Protein AF-C3YFQ4-F1 (afdb_monomer_lite)

Sequence (936 aa):
MATLICNVLCSFRYCKEHKDVQPEALWKLLTYRPKHFRWAGADLFPGVTAAGRPEMVVLEVNSCPSGQKYMPHGTGMDSGYHKLMSETFRDTVSSKCDPFLRNKPLAVVLDKNQLETSGYAAALADITKEPVYVVEAYLNQPKEHNIRWTDGIMEVRDVEDQWHAVRAAFRYVTQKPWTRIPLTTKTVVFNPISCCLAGGRNKLLAAMAYEDFNKQQGGTGLRIRTPRTFLRVTKAQIPTAVQALGGKAVIKVPYSNCGQGVYTVTSQKELDKLMALDLNYEKFIVQALVGHKNWSSSQWHHACTLPDEEGREYVFDTRLMVHATPDGFRPLCIFSRRAHLPLPDTLDGTEDSWEYLGTNLSIKDTIGAWQSDTERLLSVDNEPFEALGLSVENLVDGFVQTVMAATAIDKMCCRLKAKSPRSVRSPAHYTSSSHTTIPVNHSDVMAYVIHPREARPYSFLHPAMGEAKTHPTVTAFLHLDTEQIIHRYCKEHKEVQPEALWKILTYRPKHFRWAGGDLFAGVAATGQREMVVVEVNSVPTGPKYMPHGGTGMDSSYHKLMGETFLDTVSSKCDPSLRNMPLAVLHDKQNTHRQQIEPIAYATALADITKEPVYLVETFVDQPKEHSIRWTDGIMEVRDVEDQWHAVRAALRYVTQKPWTRIPLTTKTVVFNHIASDLSGGRNKLLAAMAYDDFNKQQGGTGLHIRTPRTFLRVTKAQIPTAVQALGGKAVIKVPYSNCGQGVYTVTSQKELDKLMALDLNYEKFIVQALVGHKNWSSSQWHHACTLPDEEGREYVFDTRLMVHSTPDGFRPLCIFSRRAHLPLPDTLDGTEDSWEYLGTNLSIKDTIGAWQSDTERLLSVDNEPFEALGLSVENLVDGFVQTVMATTAIDKMCCRLVRPDNSFDFEEFAVLADDRKILEEIYDLSDTSDETSVVN

pLDDT: mean 85.05, std 16.76, range [22.09, 98.69]

Secondary structure (DSSP, 8-state):
-HHHHHHHHHHHHHHHH-TTS-HHHHHHHHT---SS--EEEEEEEEEEETTS-EEEEEEEEESS---GGGSPPPSSS--HHHHIIIIIIHHHHHHH--GGGTTSPEEEEESS-THHHHHHHHHHHHHHTS-EEEEE--TTSPTTSSEEEETTEEEEE-TTS-EEE-SEEEEE--SSGGGTS-SS-SSEESS-HHHIIIIIS-HHHHHHHHHHHHHHTTTSS-------EEEEEEGGGHHHHHHTTTS-EEEE-TT--TTTTEEEESSHHHHHHHHHS--S-SEEEEEE----TTT--SSEEE--PPP-TT-----EEEEEEEEEETTEEEEEEEEEEE-SSPPPSS--S-S-THHHH----EEE-TTS-EEE-STTEE-SSHHHHHTTT--HHHHHHHHHHHHHHHHHHHHHHHHHHHTS-S--PPPP-------S-----------EEEPTTT--SS--S-TTSSS----HHHHHHHT--HHHHHHHHHHH-TTS-HHHHHHHHT---SS--EEEEEEEEEEETTS-EEEEEEEEESS---GGGSPP-SSGGGSHHHHIIIIIIHHHHHHH--GGGTTSPEEEEE---S-TTTSHHHHHHHHHHHHHH-S-EEEEE--TTSPTTSSEEEETTEEEEE-TTS-EEE-SEEEEE--S-GGGTS-SS-SSEEES-THHIIIIIS-HHHHHHHHHHHHHHTTTSS-------EEEEEEGGGHHHHHHHTTS-EEEE-TT--TTTTEEEESSHHHHHHHHHS--S-SEEEEEE--B-TTT--SSEEE-PPPP-TT-----EEEEEEEEEETTEEEEEEEEEEE-SSPPPSS--SSS-THHHH----EEE-TTS-EEE-GGGEE-SSHHHHHTTT--HHHHHHHHHHHHHHHHHHHHHHHHHB-TTS-B-HHHHHHHH--HHHHHHHHTTT-SS-------

Organism: Branchiostoma floridae (NCBI:txid7739)

Foldseek 3Di:
DVLVVQQVVLLVLQCVLQVLFDSVVSSCLQQDFFPFQFKKKFKWFFWAFPVRDTFTATDAMASQDDDLLLADDDPDPPGLLLCCQPFFVVVLLVVQFDPVQPPFAEEEEAADDCPVSVSNQVSNCVNVVDHYHYFYDHPPDAQPPQWDADPQFIWGQDPVRDTTTHREYAYHYHAPCCVHHPQGHNRHYRNGVLLCVCGNQQVQNLVVLQVVLQVVCPSRSDHQHYFDKDWFQFLVCQCVLCVVLVNWWWKADRRDDLCPRIATTQDPVSNVVSSPDDDPDGGIMIGFAAADPQRGSTSTHGPFFQQDPVGFTATKIKIWMWGQGNRGIDTRDIWMFTAQGGGDPDDPPPDRVCRRHPRRQWDQDPVRDTDGNCVRIQGPPDPSVVRRVDDPSNVSSNRSSRSSSSVSSSVSSVVVVVLDDPDDDDDDDDDDDDDDDDDDDDDQAFWDKDALVNLDLQNLADPVQNPFDFDPQVVVLQPDDQVRLLVLQCVVQVLADSVVLLCLQQDDFPQQFKKKFKWFQWQFPVRDTFTATPAIARQDDDQNQAHDDDDSCLGLLLCCLPFFVVVNLVVQFDPVQPPFAEEEEAQFDDDPNRCSNSVSNQSSNCNVVNGMYIYGYDHLSDDQPSQWHADPQWIWGQHPVRDTTTHREYEYRYHAPVLLHHAQFHNRHYPRRPLLCLCGNQFPQNLVVLQVVLQVVCPSNSDHQHYFDKDWFQFLVCQCVLCVVLVNWWWKADRRDDLCPRIATTQAPVSNVVSSPDDDPWGGIMIGFAQADPQRGSTSTHGPFFQQDPVGFTWTKIKIWMWGQGNRGIGTRGIWMFTAQGGGDPDDPRPDRVCNRHPRRQWDQDPVRDTDGNCVRTQGSGDPSVVRRVDGSSNVSSNRSSNSSSSVSSSVSSVVQQDPVRDGNPVVSCVSRVIVSVVVSNVVPVPDDDPDDDDD

Structure (mmCIF, N/CA/C/O backbone):
data_AF-C3YFQ4-F1
#
_entry.id   AF-C3YFQ4-F1
#
loop_
_atom_site.group_PDB
_atom_site.id
_atom_site.type_symbol
_atom_site.label_atom_id
_atom_site.label_alt_id
_atom_site.label_comp_id
_atom_site.label_asym_id
_atom_site.label_entity_id
_atom_site.label_seq_id
_atom_site.pdbx_PDB_ins_code
_atom_site.Cartn_x
_atom_site.Cartn_y
_atom_site.Cartn_z
_atom_site.occupancy
_atom_site.B_iso_or_equiv
_atom_site.auth_seq_id
_atom_site.auth_comp_id
_atom_site.auth_asym_id
_atom_site.auth_atom_id
_atom_site.pdbx_PDB_model_num
ATOM 1 N N . MET A 1 1 ? 27.982 15.950 31.268 1.00 55.06 1 MET A N 1
ATOM 2 C CA . MET A 1 1 ? 29.393 16.439 31.177 1.00 55.06 1 MET A CA 1
ATOM 3 C C . MET A 1 1 ? 30.326 15.471 30.438 1.00 55.06 1 MET A C 1
ATOM 5 O O . MET A 1 1 ? 30.898 15.883 29.440 1.00 55.06 1 MET A O 1
ATOM 9 N N . ALA A 1 2 ? 30.461 14.198 30.841 1.00 68.62 2 ALA A N 1
ATOM 10 C CA . ALA A 1 2 ? 31.340 13.237 30.145 1.00 68.62 2 ALA A CA 1
ATOM 11 C C . ALA A 1 2 ? 30.955 12.976 28.667 1.00 68.62 2 ALA A C 1
ATOM 13 O O . ALA A 1 2 ? 31.833 12.915 27.809 1.00 68.62 2 ALA A O 1
ATOM 14 N N . THR A 1 3 ? 29.656 12.900 28.346 1.00 75.12 3 THR A N 1
ATOM 15 C CA . THR A 1 3 ? 29.165 12.787 26.956 1.00 75.12 3 THR A CA 1
ATOM 16 C C . THR A 1 3 ? 29.560 13.992 26.104 1.00 75.12 3 THR A C 1
ATOM 18 O O . THR A 1 3 ? 30.043 13.828 24.991 1.00 75.12 3 THR A O 1
ATOM 21 N N . LEU A 1 4 ? 29.409 15.209 26.635 1.00 71.06 4 LEU A N 1
ATOM 22 C CA . LEU A 1 4 ? 29.761 16.440 25.921 1.00 71.06 4 LEU A CA 1
ATOM 23 C C . LEU A 1 4 ? 31.255 16.489 25.585 1.00 71.06 4 LEU A C 1
ATOM 25 O O . LEU A 1 4 ? 31.605 16.802 24.454 1.00 71.06 4 LEU A O 1
ATOM 29 N N . ILE A 1 5 ? 32.127 16.114 26.529 1.00 72.69 5 ILE A N 1
ATOM 30 C CA . ILE A 1 5 ? 33.580 16.043 26.298 1.00 72.69 5 ILE A CA 1
ATOM 31 C C . ILE A 1 5 ? 33.901 15.031 25.189 1.00 72.69 5 ILE A C 1
ATOM 33 O O . ILE A 1 5 ? 34.648 15.346 24.265 1.00 72.69 5 ILE A O 1
ATOM 37 N N . CYS A 1 6 ? 33.296 13.840 25.241 1.00 79.38 6 CYS A N 1
ATOM 38 C CA . CYS A 1 6 ? 33.454 12.823 24.200 1.00 79.38 6 CYS A CA 1
ATOM 39 C C . CYS A 1 6 ? 33.012 13.347 22.823 1.00 79.38 6 CYS A C 1
ATOM 41 O O . CYS A 1 6 ? 33.761 13.225 21.854 1.00 79.38 6 CYS A O 1
ATOM 43 N N . ASN A 1 7 ? 31.850 13.999 22.750 1.00 83.31 7 ASN A N 1
ATOM 44 C CA . ASN A 1 7 ? 31.308 14.541 21.506 1.00 83.31 7 ASN A CA 1
ATOM 45 C C . ASN A 1 7 ? 32.166 15.674 20.934 1.00 83.31 7 ASN A C 1
ATOM 47 O O . ASN A 1 7 ? 32.344 15.730 19.721 1.00 83.31 7 ASN A O 1
ATOM 51 N N . VAL A 1 8 ? 32.738 16.542 21.776 1.00 78.12 8 VAL A N 1
ATOM 52 C CA . VAL A 1 8 ? 33.665 17.597 21.327 1.00 78.12 8 VAL A CA 1
ATOM 53 C C . VAL A 1 8 ? 34.917 16.979 20.703 1.00 78.12 8 VAL A C 1
ATOM 55 O O . VAL A 1 8 ? 35.300 17.356 19.597 1.00 78.12 8 VAL A O 1
ATOM 58 N N . LEU A 1 9 ? 35.524 15.993 21.371 1.00 81.31 9 LEU A N 1
ATOM 59 C CA . LEU A 1 9 ? 36.733 15.326 20.879 1.00 81.31 9 LEU A CA 1
ATOM 60 C C . LEU A 1 9 ? 36.479 14.543 19.583 1.00 81.31 9 LEU A C 1
ATOM 62 O O . LEU A 1 9 ? 37.278 14.633 18.650 1.00 81.31 9 LEU A O 1
ATOM 66 N N . CYS A 1 10 ? 35.365 13.809 19.505 1.00 85.88 10 CYS A N 1
ATOM 67 C CA . CYS A 1 10 ? 34.982 13.079 18.296 1.00 85.88 10 CYS A CA 1
ATOM 68 C C . CYS A 1 10 ? 34.677 14.039 17.143 1.00 85.88 10 CYS A C 1
ATOM 70 O O . CYS A 1 10 ? 35.135 13.803 16.031 1.00 85.88 10 CYS A O 1
ATOM 72 N N . SER A 1 11 ? 33.965 15.139 17.411 1.00 85.75 11 SER A N 1
ATOM 73 C CA . SER A 1 11 ? 33.654 16.161 16.407 1.00 85.75 11 SER A CA 1
ATOM 74 C C . SER A 1 11 ? 34.925 16.771 15.813 1.00 85.75 11 SER A C 1
ATOM 76 O O . SER A 1 11 ? 35.096 16.790 14.597 1.00 85.75 11 SER A O 1
ATOM 78 N N . PHE A 1 12 ? 35.870 17.179 16.668 1.00 86.75 12 PHE A N 1
ATOM 79 C CA . PHE A 1 12 ? 37.145 17.742 16.224 1.00 86.75 12 PHE A CA 1
ATOM 80 C C . PHE A 1 12 ? 37.942 16.762 15.353 1.00 86.75 12 PHE A C 1
ATOM 82 O O . PHE A 1 12 ? 38.412 17.130 14.277 1.00 86.75 12 PHE A O 1
ATOM 89 N N . ARG A 1 13 ? 38.076 15.505 15.796 1.00 92.12 13 ARG A N 1
ATOM 90 C CA . ARG A 1 13 ? 38.808 14.470 15.049 1.00 92.12 13 ARG A CA 1
ATOM 91 C C . ARG A 1 13 ? 38.134 14.137 13.719 1.00 92.12 13 ARG A C 1
ATOM 93 O O . ARG A 1 13 ? 38.818 14.064 12.708 1.00 92.12 13 ARG A O 1
ATOM 100 N N . TYR A 1 14 ? 36.811 13.998 13.703 1.00 92.94 14 TYR A N 1
ATOM 101 C CA . TYR A 1 14 ? 36.070 13.667 12.489 1.00 92.94 14 TYR A CA 1
ATOM 102 C C . TYR A 1 14 ? 36.146 14.789 11.444 1.00 92.94 14 TYR A C 1
ATOM 104 O O . TYR A 1 14 ? 36.462 14.520 10.290 1.00 92.94 14 TYR A O 1
ATOM 112 N N . CYS A 1 15 ? 35.941 16.053 11.834 1.00 90.56 15 CYS A N 1
ATOM 113 C CA . CYS A 1 15 ? 36.032 17.190 10.906 1.00 90.56 15 CYS A CA 1
ATOM 114 C C . CYS A 1 15 ? 37.455 17.426 10.374 1.00 90.56 15 CYS A C 1
ATOM 116 O O . CYS A 1 15 ? 37.624 17.991 9.295 1.00 90.56 15 CYS A O 1
ATOM 118 N N . LYS A 1 16 ? 38.489 16.999 11.111 1.00 90.19 16 LYS A N 1
ATOM 119 C CA . LYS A 1 16 ? 39.876 17.055 10.633 1.00 90.19 16 LYS A CA 1
ATOM 120 C C . LYS A 1 16 ? 40.095 16.128 9.430 1.00 90.19 16 LYS A C 1
ATOM 122 O O . LYS A 1 16 ? 40.735 16.541 8.463 1.00 90.19 16 LYS A O 1
ATOM 127 N N . GLU A 1 17 ? 39.550 14.914 9.492 1.00 88.62 17 GLU A N 1
ATOM 128 C CA . GLU A 1 17 ? 39.679 13.900 8.435 1.00 88.62 17 GLU A CA 1
ATOM 129 C C . GLU A 1 17 ? 38.640 14.083 7.308 1.00 88.62 17 GLU A C 1
ATOM 131 O O . GLU A 1 17 ? 38.911 13.777 6.147 1.00 88.62 17 GLU A O 1
ATOM 136 N N . HIS A 1 18 ? 37.478 14.669 7.616 1.00 90.12 18 HIS A N 1
ATOM 137 C CA . HIS A 1 18 ? 36.382 14.926 6.676 1.00 90.12 18 HIS A CA 1
ATOM 138 C C . HIS A 1 18 ? 36.119 16.429 6.521 1.00 90.12 18 HIS A C 1
ATOM 140 O O . HIS A 1 18 ? 35.185 16.986 7.098 1.00 90.12 18 HIS A O 1
ATOM 146 N N . LYS A 1 19 ? 36.968 17.097 5.731 1.00 88.56 19 LYS A N 1
ATOM 147 C CA . LYS A 1 19 ? 36.964 18.564 5.557 1.00 88.56 19 LYS A CA 1
ATOM 148 C C . LYS A 1 19 ? 35.690 19.129 4.916 1.00 88.56 19 LYS A C 1
ATOM 150 O O . LYS A 1 19 ? 35.450 20.327 5.000 1.00 88.56 19 LYS A O 1
ATOM 155 N N . ASP A 1 20 ? 34.913 18.289 4.245 1.00 90.50 20 ASP A N 1
ATOM 156 C CA . ASP A 1 20 ? 33.635 18.625 3.616 1.00 90.50 20 ASP A CA 1
ATOM 157 C C . ASP A 1 20 ? 32.453 18.620 4.601 1.00 90.50 20 ASP A C 1
ATOM 159 O O . ASP A 1 20 ? 31.363 19.083 4.262 1.00 90.50 20 ASP A O 1
ATOM 163 N N . VAL A 1 21 ? 32.655 18.121 5.824 1.00 94.31 21 VAL A N 1
ATOM 164 C CA . VAL A 1 21 ? 31.609 18.014 6.843 1.00 94.31 21 VAL A CA 1
ATOM 165 C C . VAL A 1 21 ? 31.454 19.324 7.605 1.00 94.31 21 VAL A C 1
ATOM 167 O O . VAL A 1 21 ? 32.412 19.877 8.140 1.00 94.31 21 VAL A O 1
ATOM 170 N N . GLN A 1 22 ? 30.211 19.789 7.723 1.00 92.06 22 GLN A N 1
ATOM 171 C CA . GLN A 1 22 ? 29.868 20.966 8.518 1.00 92.06 22 GLN A CA 1
ATOM 172 C C . GLN A 1 22 ? 29.902 20.640 10.025 1.00 92.06 22 GLN A C 1
ATOM 174 O O . GLN A 1 22 ? 29.115 19.794 10.479 1.00 92.06 22 GLN A O 1
ATOM 179 N N . PRO A 1 23 ? 30.749 21.313 10.832 1.00 88.06 23 PRO A N 1
ATOM 180 C CA . PRO A 1 23 ? 30.872 21.040 12.266 1.00 88.06 23 PRO A CA 1
ATOM 181 C C . PRO A 1 23 ? 29.555 21.176 13.039 1.00 88.06 23 PRO A C 1
ATOM 183 O O . PRO A 1 23 ? 29.277 20.386 13.941 1.00 88.06 23 PRO A O 1
ATOM 186 N N . GLU A 1 24 ? 28.707 22.137 12.672 1.00 89.25 24 GLU A N 1
ATOM 187 C CA . GLU A 1 24 ? 27.413 22.377 13.314 1.00 89.25 24 GLU A CA 1
ATOM 188 C C . GLU A 1 24 ? 26.435 21.224 13.061 1.00 89.25 24 GLU A C 1
ATOM 190 O O . GLU A 1 24 ? 25.708 20.802 13.966 1.00 89.25 24 GLU A O 1
ATOM 195 N N . ALA A 1 25 ? 26.430 20.683 11.838 1.00 92.69 25 ALA A N 1
ATOM 196 C CA . ALA A 1 25 ? 25.600 19.539 11.478 1.00 92.69 25 ALA A CA 1
ATOM 197 C C . ALA A 1 25 ? 26.043 18.283 12.243 1.00 92.69 25 ALA A C 1
ATOM 199 O O . ALA A 1 25 ? 25.200 17.569 12.798 1.00 92.69 25 ALA A O 1
ATOM 200 N N . LEU A 1 26 ? 27.357 18.053 12.342 1.00 93.81 26 LEU A N 1
ATOM 201 C CA . LEU A 1 26 ? 27.924 16.955 13.124 1.00 93.81 26 LEU A CA 1
ATOM 202 C C . LEU A 1 26 ? 27.612 17.102 14.617 1.00 93.81 26 LEU A C 1
ATOM 204 O O . LEU A 1 26 ? 27.188 16.144 15.261 1.00 93.81 26 LEU A O 1
ATOM 208 N N . TRP A 1 27 ? 27.744 18.305 15.173 1.00 91.69 27 TRP A N 1
ATOM 209 C CA . TRP A 1 27 ? 27.401 18.562 16.569 1.00 91.69 27 TRP A CA 1
ATOM 210 C C . TRP A 1 27 ? 25.923 18.279 16.858 1.00 91.69 27 TRP A C 1
ATOM 212 O O . TRP A 1 27 ? 25.592 17.595 17.832 1.00 91.69 27 TRP A O 1
ATOM 222 N N . LYS A 1 28 ? 25.021 18.739 15.982 1.00 93.25 28 LYS A N 1
ATOM 223 C CA . LYS A 1 28 ? 23.578 18.468 16.078 1.00 93.25 28 LYS A CA 1
ATOM 224 C C . LYS A 1 28 ? 23.263 16.974 16.003 1.00 93.25 28 LYS A C 1
ATOM 226 O O . LYS A 1 28 ? 22.350 16.505 16.679 1.00 93.25 28 LYS A O 1
ATOM 231 N N . LEU A 1 29 ? 24.008 16.230 15.188 1.00 96.44 29 LEU A N 1
ATOM 232 C CA . LEU A 1 29 ? 23.894 14.781 15.090 1.00 96.44 29 LEU A CA 1
ATOM 233 C C . LEU A 1 29 ? 24.344 14.091 16.388 1.00 96.44 29 LEU A C 1
ATOM 235 O O . LEU A 1 29 ? 23.594 13.289 16.940 1.00 96.44 29 LEU A O 1
ATOM 239 N N . LEU A 1 30 ? 25.538 14.406 16.898 1.00 93.00 30 LEU A N 1
ATOM 240 C CA . LEU A 1 30 ? 26.095 13.775 18.104 1.00 93.00 30 LEU A CA 1
ATOM 241 C C . LEU A 1 30 ? 25.262 14.069 19.362 1.00 93.00 30 LEU A C 1
ATOM 243 O O . LEU A 1 30 ? 25.153 13.232 20.260 1.00 93.00 30 LEU A O 1
ATOM 247 N N . THR A 1 31 ? 24.626 15.239 19.403 1.00 93.44 31 THR A N 1
ATOM 248 C CA . THR A 1 31 ? 23.727 15.665 20.488 1.00 93.44 31 THR A CA 1
ATOM 249 C C . THR A 1 31 ? 22.260 15.274 20.263 1.00 93.44 31 THR A C 1
ATOM 251 O O . THR A 1 31 ? 21.403 15.600 21.089 1.00 93.44 31 THR A O 1
ATOM 254 N N . TYR A 1 32 ? 21.944 14.548 19.181 1.00 95.62 32 TYR A N 1
ATOM 255 C CA . TYR A 1 32 ? 20.586 14.079 18.908 1.00 95.62 32 TYR A CA 1
ATOM 256 C C . TYR A 1 32 ? 20.074 13.185 20.043 1.00 95.62 32 TYR A C 1
ATOM 258 O O . TYR A 1 32 ? 20.749 12.261 20.500 1.00 95.62 32 TYR A O 1
ATOM 266 N N . ARG A 1 33 ? 18.838 13.448 20.483 1.00 93.31 33 ARG A N 1
ATOM 267 C CA . ARG A 1 33 ? 18.158 12.697 21.544 1.00 93.31 33 ARG A CA 1
ATOM 268 C C . ARG A 1 33 ? 17.078 11.806 20.927 1.00 93.31 33 ARG A C 1
ATOM 270 O O . ARG A 1 33 ? 15.963 12.288 20.702 1.00 93.31 33 ARG A O 1
ATOM 277 N N . PRO A 1 34 ? 17.372 10.527 20.637 1.00 94.12 34 PRO A N 1
ATOM 278 C CA . PRO A 1 34 ? 16.401 9.636 20.019 1.00 94.12 34 PRO A CA 1
ATOM 279 C C . PRO A 1 34 ? 15.167 9.430 20.894 1.00 94.12 34 PRO A C 1
ATOM 281 O O . PRO A 1 34 ? 15.262 9.188 22.102 1.00 94.12 34 PRO A O 1
ATOM 284 N N . LYS A 1 35 ? 13.985 9.473 20.271 1.00 92.19 35 LYS A N 1
ATOM 285 C CA . LYS A 1 35 ? 12.716 9.295 20.989 1.00 92.19 35 LYS A CA 1
ATOM 286 C C . LYS A 1 35 ? 12.449 7.839 21.321 1.00 92.19 35 LYS A C 1
ATOM 288 O O . LYS A 1 35 ? 11.831 7.566 22.348 1.00 92.19 35 LYS A O 1
ATOM 293 N N . HIS A 1 36 ? 12.860 6.894 20.485 1.00 92.44 36 HIS A N 1
ATOM 294 C CA . HIS A 1 36 ? 12.519 5.480 20.639 1.00 92.44 36 HIS A CA 1
ATOM 295 C C . HIS A 1 36 ? 13.729 4.552 20.537 1.00 92.44 36 HIS A C 1
ATOM 297 O O . HIS A 1 36 ? 13.772 3.571 21.278 1.00 92.44 36 HIS A O 1
ATOM 303 N N . PHE A 1 37 ? 14.688 4.838 19.657 1.00 95.94 37 PHE A N 1
ATOM 304 C CA . PHE A 1 37 ? 15.826 3.966 19.379 1.00 95.94 37 PHE A CA 1
ATOM 305 C C . PHE A 1 37 ? 17.092 4.447 20.097 1.00 95.94 37 PHE A C 1
ATOM 307 O O . PHE A 1 37 ? 17.906 5.180 19.544 1.00 95.94 37 PHE A O 1
ATOM 314 N N . ARG A 1 38 ? 17.213 4.088 21.380 1.00 95.31 38 ARG A N 1
ATOM 315 C CA . ARG A 1 38 ? 18.186 4.686 22.316 1.00 95.31 38 ARG A CA 1
ATOM 316 C C . ARG A 1 38 ? 19.437 3.849 22.561 1.00 95.31 38 ARG A C 1
ATOM 318 O O . ARG A 1 38 ? 20.343 4.308 23.246 1.00 95.31 38 ARG A O 1
ATOM 325 N N . TRP A 1 39 ? 19.473 2.637 22.029 1.00 96.25 39 TRP A N 1
ATOM 326 C CA . TRP A 1 39 ? 20.617 1.737 22.089 1.00 96.25 39 TRP A CA 1
ATOM 327 C C . TRP A 1 39 ? 20.718 1.006 20.758 1.00 96.25 39 TRP A C 1
ATOM 329 O O . TRP A 1 39 ? 19.730 0.439 20.294 1.00 96.25 39 TRP A O 1
ATOM 339 N N . ALA A 1 40 ? 21.875 1.059 20.120 1.00 96.31 40 ALA A N 1
ATOM 340 C CA . ALA A 1 40 ? 22.070 0.500 18.792 1.00 96.31 40 ALA A CA 1
ATOM 341 C C . ALA A 1 40 ? 23.466 -0.101 18.692 1.00 96.31 40 ALA A C 1
ATOM 343 O O . ALA A 1 40 ? 24.396 0.418 19.303 1.00 96.31 40 ALA A O 1
ATOM 344 N N . GLY A 1 41 ? 23.611 -1.173 17.918 1.00 95.31 41 GLY A N 1
ATOM 345 C CA . GLY A 1 41 ? 24.916 -1.682 17.505 1.00 95.31 41 GLY A CA 1
ATOM 346 C C . GLY A 1 41 ? 24.979 -1.772 15.994 1.00 95.31 41 GLY A C 1
ATOM 347 O O . GLY A 1 41 ? 24.102 -2.405 15.410 1.00 95.31 41 GLY A O 1
ATOM 348 N N . ALA A 1 42 ? 25.964 -1.135 15.373 1.00 96.44 42 ALA A N 1
ATOM 349 C CA . ALA A 1 42 ? 26.220 -1.271 13.945 1.00 96.44 42 ALA A CA 1
ATOM 350 C C . ALA A 1 42 ? 27.335 -2.287 13.714 1.00 96.44 42 ALA A C 1
ATOM 352 O O . ALA A 1 42 ? 28.333 -2.264 14.428 1.00 96.44 42 ALA A O 1
ATOM 353 N N . ASP A 1 43 ? 27.156 -3.146 12.716 1.00 95.38 43 ASP A N 1
ATOM 354 C CA . ASP A 1 43 ? 28.241 -3.935 12.139 1.00 95.38 43 ASP A CA 1
ATOM 355 C C . ASP A 1 43 ? 28.871 -3.122 11.011 1.00 95.38 43 ASP A C 1
ATOM 357 O O . ASP A 1 43 ? 28.167 -2.664 10.099 1.00 95.38 43 ASP A O 1
ATOM 361 N N . LEU A 1 44 ? 30.181 -2.907 11.104 1.00 97.38 44 LEU A N 1
ATOM 362 C CA . LEU A 1 44 ? 30.937 -2.035 10.217 1.00 97.38 44 LEU A CA 1
ATOM 363 C C . LEU A 1 44 ? 32.069 -2.812 9.550 1.00 97.38 44 LEU A C 1
ATOM 365 O O . LEU A 1 44 ? 32.783 -3.549 10.226 1.00 97.38 44 LEU A O 1
ATOM 369 N N . PHE A 1 45 ? 32.282 -2.584 8.258 1.00 97.06 45 PHE A N 1
ATOM 370 C CA . PHE A 1 45 ? 33.526 -2.973 7.595 1.00 97.06 45 PHE A CA 1
ATOM 371 C C . PHE A 1 45 ? 34.489 -1.789 7.499 1.00 97.06 45 PHE A C 1
ATOM 373 O O . PHE A 1 45 ? 34.044 -0.693 7.141 1.00 97.06 45 PHE A O 1
ATOM 380 N N . PRO A 1 46 ? 35.794 -1.999 7.744 1.00 96.56 46 PRO A N 1
ATOM 381 C CA . PRO A 1 46 ? 36.823 -1.084 7.277 1.00 96.56 46 PRO A CA 1
ATOM 382 C C . PRO A 1 46 ? 36.982 -1.252 5.762 1.00 96.56 46 PRO A C 1
ATOM 384 O O . PRO A 1 46 ? 37.529 -2.236 5.262 1.00 96.56 46 PRO A O 1
ATOM 387 N N . GLY A 1 47 ? 36.442 -0.297 5.015 1.00 96.50 47 GLY A N 1
ATOM 388 C CA . GLY A 1 47 ? 36.555 -0.236 3.566 1.00 96.50 47 GLY A CA 1
ATOM 389 C C . GLY A 1 47 ? 37.679 0.696 3.134 1.00 96.50 47 GLY A C 1
ATOM 390 O O . GLY A 1 47 ? 37.934 1.716 3.766 1.00 96.50 47 GLY A O 1
ATOM 391 N N . VAL A 1 48 ? 38.307 0.394 2.006 1.00 96.06 48 VAL A N 1
ATOM 392 C CA . VAL A 1 48 ? 39.265 1.273 1.337 1.00 96.06 48 VAL A CA 1
ATOM 393 C C . VAL A 1 48 ? 38.704 1.636 -0.031 1.00 96.06 48 VAL A C 1
ATOM 395 O O . VAL A 1 48 ? 38.318 0.776 -0.827 1.00 96.06 48 VAL A O 1
ATOM 398 N N . THR A 1 49 ? 38.596 2.935 -0.295 1.00 94.31 49 THR A N 1
ATOM 399 C CA . THR A 1 49 ? 38.134 3.452 -1.593 1.00 94.31 49 THR A CA 1
ATOM 400 C C . THR A 1 49 ? 39.185 3.227 -2.685 1.00 94.31 49 THR A C 1
ATOM 402 O O . THR A 1 49 ? 40.360 3.016 -2.395 1.00 94.31 49 THR A O 1
ATOM 405 N N . ALA A 1 50 ? 38.805 3.364 -3.959 1.00 88.06 50 ALA A N 1
ATOM 406 C CA . ALA A 1 50 ? 39.759 3.306 -5.077 1.00 88.06 50 ALA A CA 1
ATOM 407 C C . ALA A 1 50 ? 40.912 4.332 -4.968 1.00 88.06 50 ALA A C 1
ATOM 409 O O . ALA A 1 50 ? 41.991 4.108 -5.504 1.00 88.06 50 ALA A O 1
ATOM 410 N N . ALA A 1 51 ? 40.701 5.438 -4.245 1.00 88.00 51 ALA A N 1
ATOM 411 C CA . ALA A 1 51 ? 41.718 6.454 -3.971 1.00 88.00 51 ALA A CA 1
ATOM 412 C C . ALA A 1 51 ? 42.598 6.137 -2.741 1.00 88.00 51 ALA A C 1
ATOM 414 O O . ALA A 1 51 ? 43.337 7.004 -2.284 1.00 88.00 51 ALA A O 1
ATOM 415 N N . GLY A 1 52 ? 42.477 4.942 -2.152 1.00 90.38 52 GLY A N 1
ATOM 416 C CA . GLY A 1 52 ? 43.246 4.526 -0.975 1.00 90.38 52 GLY A CA 1
ATOM 417 C C . GLY A 1 52 ? 42.769 5.127 0.351 1.00 90.38 52 GLY A C 1
ATOM 418 O O . GLY A 1 52 ? 43.457 5.001 1.357 1.00 90.38 52 GLY A O 1
ATOM 419 N N . ARG A 1 53 ? 41.605 5.795 0.385 1.00 90.00 53 ARG A N 1
ATOM 420 C CA . ARG A 1 53 ? 41.072 6.380 1.629 1.00 90.00 53 ARG A CA 1
ATOM 421 C C . ARG A 1 53 ? 40.330 5.328 2.462 1.00 90.00 53 ARG A C 1
ATOM 423 O O . ARG A 1 53 ? 39.423 4.710 1.890 1.00 90.00 53 ARG A O 1
ATOM 430 N N . PRO A 1 54 ? 40.658 5.163 3.758 1.00 92.12 54 PRO A N 1
ATOM 431 C CA . PRO A 1 54 ? 39.934 4.278 4.661 1.00 92.12 54 PRO A CA 1
ATOM 432 C C . PRO A 1 54 ? 38.609 4.912 5.102 1.00 92.12 54 PRO A C 1
ATOM 434 O O . PRO A 1 54 ? 38.556 6.092 5.442 1.00 92.12 54 PRO A O 1
ATOM 437 N N . GLU A 1 55 ? 37.538 4.126 5.107 1.00 95.19 55 GLU A N 1
ATOM 438 C CA . GLU A 1 55 ? 36.200 4.536 5.531 1.00 95.19 55 GLU A CA 1
ATOM 439 C C . GLU A 1 55 ? 35.486 3.382 6.240 1.00 95.19 55 GLU A C 1
ATOM 441 O O . GLU A 1 55 ? 35.497 2.244 5.773 1.00 95.19 55 GLU A O 1
ATOM 446 N N . MET A 1 56 ? 34.789 3.680 7.333 1.00 97.38 56 MET A N 1
ATOM 447 C CA . MET A 1 56 ? 33.905 2.719 7.982 1.00 97.38 56 MET A CA 1
ATOM 448 C C . MET A 1 56 ? 32.571 2.656 7.234 1.00 97.38 56 MET A C 1
ATOM 450 O O . MET A 1 56 ? 31.912 3.675 6.997 1.00 97.38 56 MET A O 1
ATOM 454 N N . VAL A 1 57 ? 32.167 1.443 6.860 1.00 97.62 57 VAL A N 1
ATOM 455 C CA . VAL A 1 57 ? 30.994 1.167 6.023 1.00 97.62 57 VAL A CA 1
ATOM 456 C C . VAL A 1 57 ? 29.962 0.376 6.821 1.00 97.62 57 VAL A C 1
ATOM 458 O O . VAL A 1 57 ? 30.259 -0.698 7.334 1.00 97.62 57 VAL A O 1
ATOM 461 N N . VAL A 1 58 ? 28.727 0.875 6.897 1.00 97.62 58 VAL A N 1
ATOM 462 C CA . VAL A 1 58 ? 27.624 0.239 7.633 1.00 97.62 58 VAL A CA 1
ATOM 463 C C . VAL A 1 58 ? 27.074 -0.957 6.855 1.00 97.62 58 VAL A C 1
ATOM 465 O O . VAL A 1 58 ? 26.636 -0.824 5.710 1.00 97.62 58 VAL A O 1
ATOM 468 N N . LEU A 1 59 ? 27.036 -2.126 7.499 1.00 93.00 59 LEU A N 1
ATOM 469 C CA . LEU A 1 59 ? 26.466 -3.352 6.930 1.00 93.00 59 LEU A CA 1
ATOM 470 C C . LEU A 1 59 ? 25.052 -3.639 7.427 1.00 93.00 59 LEU A C 1
ATOM 472 O O . LEU A 1 59 ? 24.183 -4.034 6.642 1.00 93.00 59 LEU A O 1
ATOM 476 N N . GLU A 1 60 ? 24.840 -3.483 8.732 1.00 91.31 60 GLU A N 1
ATOM 477 C CA . GLU A 1 60 ? 23.542 -3.580 9.393 1.00 91.31 60 GLU A CA 1
ATOM 478 C C . GLU A 1 60 ? 23.560 -2.869 10.753 1.00 91.31 60 GLU A C 1
ATOM 480 O O . GLU A 1 60 ? 24.615 -2.641 11.343 1.00 91.31 60 GLU A O 1
ATOM 485 N N . VAL A 1 61 ? 22.370 -2.534 11.260 1.00 93.69 61 VAL A N 1
ATOM 486 C CA . VAL A 1 61 ? 22.179 -1.998 12.612 1.00 93.69 61 VAL A CA 1
ATOM 487 C C . VAL A 1 61 ? 21.201 -2.870 13.381 1.00 93.69 61 VAL A C 1
ATOM 489 O O . VAL A 1 61 ? 20.144 -3.252 12.883 1.00 93.69 61 VAL A O 1
ATOM 492 N N . ASN A 1 62 ? 21.550 -3.139 14.632 1.00 92.69 62 ASN A N 1
ATOM 493 C CA . ASN A 1 62 ? 20.883 -4.072 15.516 1.00 92.69 62 ASN A CA 1
ATOM 494 C C . ASN A 1 62 ? 20.234 -3.347 16.699 1.00 92.69 62 ASN A C 1
ATOM 496 O O . ASN A 1 62 ? 20.877 -2.566 17.400 1.00 92.69 62 ASN A O 1
ATOM 500 N N . SER A 1 63 ? 18.954 -3.644 16.952 1.00 91.81 63 SER A N 1
ATOM 501 C CA . SER A 1 63 ? 18.179 -3.008 18.025 1.00 91.81 63 SER A CA 1
ATOM 502 C C . SER A 1 63 ? 18.281 -3.661 19.400 1.00 91.81 63 SER A C 1
ATOM 504 O O . SER A 1 63 ? 17.753 -3.123 20.371 1.00 91.81 63 SER A O 1
ATOM 506 N N . CYS A 1 64 ? 18.874 -4.849 19.448 1.00 88.94 64 CYS A N 1
ATOM 507 C CA . CYS A 1 64 ? 19.266 -5.565 20.660 1.00 88.94 64 CYS A CA 1
ATOM 508 C C . CYS A 1 64 ? 20.648 -6.166 20.358 1.00 88.94 64 CYS A C 1
ATOM 510 O O . CYS A 1 64 ? 20.723 -7.360 20.047 1.00 88.94 64 CYS A O 1
ATOM 512 N N . PRO A 1 65 ? 21.697 -5.331 20.251 1.00 89.50 65 PRO A N 1
ATOM 513 C CA . PRO A 1 65 ? 23.025 -5.818 19.921 1.00 89.50 65 PRO A CA 1
ATOM 514 C C . PRO A 1 65 ? 23.589 -6.642 21.084 1.00 89.50 65 PRO A C 1
ATOM 516 O O . PRO A 1 65 ? 23.350 -6.336 22.249 1.00 89.50 65 PRO A O 1
ATOM 519 N N . SER A 1 66 ? 24.332 -7.690 20.742 1.00 84.25 66 SER A N 1
ATOM 520 C CA . SER A 1 66 ? 25.095 -8.503 21.689 1.00 84.25 66 SER A CA 1
ATOM 521 C C . SER A 1 66 ? 26.565 -8.126 21.648 1.00 84.25 66 SER A C 1
ATOM 523 O O . SER A 1 66 ? 27.079 -7.843 20.560 1.00 84.25 66 SER A O 1
ATOM 525 N N . GLY A 1 67 ? 27.248 -8.252 22.781 1.00 82.44 67 GLY A N 1
ATOM 526 C CA . GLY A 1 67 ? 28.708 -8.233 22.854 1.00 82.44 67 GLY A CA 1
ATOM 527 C C . GLY A 1 67 ? 29.294 -7.516 24.062 1.00 82.44 67 GLY A C 1
ATOM 528 O O . GLY A 1 67 ? 30.509 -7.491 24.208 1.00 82.44 67 GLY A O 1
ATOM 529 N N . GLN A 1 68 ? 28.467 -6.991 24.967 1.00 83.06 68 GLN A N 1
ATOM 530 C CA . GLN A 1 68 ? 28.945 -6.342 26.185 1.00 83.06 68 GLN A CA 1
ATOM 531 C C . GLN A 1 68 ? 29.762 -7.300 27.063 1.00 83.06 68 GLN A C 1
ATOM 533 O O . GLN A 1 68 ? 30.683 -6.866 27.748 1.00 83.06 68 GLN A O 1
ATOM 538 N N . LYS A 1 69 ? 29.460 -8.602 26.992 1.00 80.62 69 LYS A N 1
ATOM 539 C CA . LYS A 1 69 ? 30.214 -9.685 27.643 1.00 80.62 69 LYS A CA 1
ATOM 540 C C . LYS A 1 69 ? 31.646 -9.872 27.125 1.00 80.62 69 LYS A C 1
ATOM 542 O O . LYS A 1 69 ? 32.415 -10.560 27.776 1.00 80.62 69 LYS A O 1
ATOM 547 N N . TYR A 1 70 ? 31.981 -9.297 25.969 1.00 78.75 70 TYR A N 1
ATOM 548 C CA . TYR A 1 70 ? 33.322 -9.354 25.378 1.00 78.75 70 TYR A CA 1
ATOM 549 C C . TYR A 1 70 ? 34.165 -8.116 25.705 1.00 78.75 70 TYR A C 1
ATOM 551 O O . TYR A 1 70 ? 35.339 -8.066 25.354 1.00 78.75 70 TYR A O 1
ATOM 559 N N . MET A 1 71 ? 33.584 -7.112 26.371 1.00 79.81 71 MET A N 1
ATOM 560 C CA . MET A 1 71 ? 34.342 -5.960 26.849 1.00 79.81 71 MET A CA 1
ATOM 561 C C . MET A 1 71 ? 35.057 -6.313 28.154 1.00 79.81 71 MET A C 1
ATOM 563 O O . MET A 1 71 ? 34.388 -6.760 29.090 1.00 79.81 71 MET A O 1
ATOM 567 N N . PRO A 1 72 ? 36.366 -6.034 28.269 1.00 70.69 72 PRO A N 1
ATOM 568 C CA . PRO A 1 72 ? 37.075 -6.122 29.533 1.00 70.69 72 PRO A CA 1
ATOM 569 C C . PRO A 1 72 ? 36.379 -5.275 30.600 1.00 70.69 72 PRO A C 1
ATOM 571 O O . PRO A 1 72 ? 35.974 -4.131 30.357 1.00 70.69 72 PRO A O 1
ATOM 574 N N . HIS A 1 73 ? 36.236 -5.832 31.798 1.00 63.78 73 HIS A N 1
ATOM 575 C CA . HIS A 1 73 ? 35.777 -5.064 32.946 1.00 63.78 73 HIS A CA 1
ATOM 576 C C . HIS A 1 73 ? 36.888 -4.091 33.358 1.00 63.78 73 HIS A C 1
ATOM 578 O O . HIS A 1 73 ? 37.993 -4.511 33.691 1.00 63.78 73 HIS A O 1
ATOM 584 N N . GLY A 1 74 ? 36.604 -2.787 33.348 1.00 54.75 74 GLY A N 1
ATOM 585 C CA . GLY A 1 74 ? 37.456 -1.825 34.046 1.00 54.75 74 GLY A CA 1
ATOM 586 C C . GLY A 1 74 ? 37.449 -2.096 35.555 1.00 54.75 74 GLY A C 1
ATOM 587 O O . GLY A 1 74 ? 36.548 -2.755 36.077 1.00 54.75 74 GLY A O 1
ATOM 588 N N . THR A 1 75 ? 38.428 -1.563 36.284 1.00 36.31 75 THR A N 1
ATOM 589 C CA . THR A 1 75 ? 38.416 -1.585 37.752 1.00 36.31 75 THR A CA 1
ATOM 590 C C . THR A 1 75 ? 37.226 -0.762 38.277 1.00 36.31 75 THR A C 1
ATOM 592 O O . THR A 1 75 ? 37.244 0.463 38.183 1.00 36.31 75 THR A O 1
ATOM 595 N N . GLY A 1 76 ? 36.191 -1.416 38.822 1.00 46.66 76 GLY A N 1
ATOM 596 C CA . GLY A 1 76 ? 35.037 -0.774 39.484 1.00 46.66 76 GLY A CA 1
ATOM 597 C C . GLY A 1 76 ? 33.674 -0.962 38.790 1.00 46.66 76 GLY A C 1
ATOM 598 O O . GLY A 1 76 ? 33.531 -1.748 37.859 1.00 46.66 76 GLY A O 1
ATOM 599 N N . MET A 1 77 ? 32.649 -0.219 39.242 1.00 40.31 77 MET A N 1
ATOM 600 C CA . MET A 1 77 ? 31.251 -0.257 38.745 1.00 40.31 77 MET A CA 1
ATOM 601 C C . MET A 1 77 ? 31.049 0.371 37.344 1.00 40.31 77 MET A C 1
ATOM 603 O O . MET A 1 77 ? 29.929 0.681 36.946 1.00 40.31 77 MET A O 1
ATOM 607 N N . ASP A 1 78 ? 32.118 0.568 36.572 1.00 56.88 78 ASP A N 1
ATOM 608 C CA . ASP A 1 78 ? 32.130 1.390 35.353 1.00 56.88 78 ASP A CA 1
ATOM 609 C C . ASP A 1 78 ? 31.922 0.572 34.056 1.00 56.88 78 ASP A C 1
ATOM 611 O O . ASP A 1 78 ? 32.363 0.944 32.959 1.00 56.88 78 ASP A O 1
ATOM 615 N N . SER A 1 79 ? 31.254 -0.580 34.190 1.00 75.38 79 SER A N 1
ATOM 616 C CA . SER A 1 79 ? 30.968 -1.512 33.096 1.00 75.38 79 SER A CA 1
ATOM 617 C C . SER A 1 79 ? 29.934 -0.943 32.113 1.00 75.38 79 SER A C 1
ATOM 619 O O . SER A 1 79 ? 29.069 -0.144 32.481 1.00 75.38 79 SER A O 1
ATOM 621 N N . GLY A 1 80 ? 29.968 -1.376 30.847 1.00 84.00 80 GLY A N 1
ATOM 622 C CA . GLY A 1 80 ? 28.953 -0.958 29.870 1.00 84.00 80 GLY A CA 1
ATOM 623 C C . GLY A 1 80 ? 27.533 -1.417 30.239 1.00 84.00 80 GLY A C 1
ATOM 624 O O . GLY A 1 80 ? 26.565 -0.746 29.880 1.00 84.00 80 GLY A O 1
ATOM 625 N N . TYR A 1 81 ? 27.392 -2.481 31.044 1.00 88.12 81 TYR A N 1
ATOM 626 C CA . TYR A 1 81 ? 26.113 -2.858 31.656 1.00 88.12 81 TYR A CA 1
ATOM 627 C C . TYR A 1 81 ? 25.575 -1.727 32.546 1.00 88.12 81 TYR A C 1
ATOM 629 O O . TYR A 1 81 ? 24.463 -1.243 32.320 1.00 88.12 81 TYR A O 1
ATOM 637 N N . HIS A 1 82 ? 26.385 -1.249 33.501 1.00 89.44 82 HIS A N 1
ATOM 638 C CA . HIS A 1 82 ? 26.025 -0.145 34.398 1.00 89.44 82 HIS A CA 1
ATOM 639 C C . HIS A 1 82 ? 25.763 1.152 33.640 1.00 89.44 82 HIS A C 1
ATOM 641 O O . HIS A 1 82 ? 24.767 1.819 33.921 1.00 89.44 82 HIS A O 1
ATOM 647 N N . LYS A 1 83 ? 26.591 1.501 32.649 1.00 89.56 83 LYS A N 1
ATOM 648 C CA . LYS A 1 83 ? 26.413 2.719 31.835 1.00 89.56 83 LYS A CA 1
ATOM 649 C C . LYS A 1 83 ? 25.087 2.710 31.082 1.00 89.56 83 LYS A C 1
ATOM 651 O O . LYS A 1 83 ? 24.303 3.651 31.202 1.00 89.56 83 LYS A O 1
ATOM 656 N N . LEU A 1 84 ? 24.776 1.623 30.371 1.00 92.94 84 LEU A N 1
ATOM 657 C CA . LEU A 1 84 ? 23.513 1.510 29.638 1.00 92.94 84 LEU A CA 1
ATOM 658 C C . LEU A 1 84 ? 22.302 1.570 30.579 1.00 92.94 84 LEU A C 1
ATOM 660 O O . LEU A 1 84 ? 21.334 2.285 30.297 1.00 92.94 84 LEU A O 1
ATOM 664 N N . MET A 1 85 ? 22.358 0.844 31.701 1.00 93.88 85 MET A N 1
ATOM 665 C CA . MET A 1 85 ? 21.252 0.795 32.657 1.00 93.88 85 MET A CA 1
ATOM 666 C C . MET A 1 85 ? 21.040 2.141 33.370 1.00 93.88 85 MET A C 1
ATOM 668 O O . MET A 1 85 ? 19.907 2.620 33.456 1.00 93.88 85 MET A O 1
ATOM 672 N N . SER A 1 86 ? 22.109 2.788 33.837 1.00 91.00 86 SER A N 1
ATOM 673 C CA . SER A 1 86 ? 22.032 4.009 34.653 1.00 91.00 86 SER A CA 1
ATOM 674 C C . SER A 1 86 ? 21.821 5.284 33.833 1.00 91.00 86 SER A C 1
ATOM 676 O O . SER A 1 86 ? 21.048 6.155 34.245 1.00 91.00 86 SER A O 1
ATOM 678 N N . GLU A 1 87 ? 22.472 5.417 32.678 1.00 91.06 87 GLU A N 1
ATOM 679 C CA . GLU A 1 87 ? 22.453 6.657 31.893 1.00 91.06 87 GLU A CA 1
ATOM 680 C C . GLU A 1 87 ? 21.336 6.672 30.840 1.00 91.06 87 GLU A C 1
ATOM 682 O O . GLU A 1 87 ? 20.872 7.746 30.457 1.00 91.06 87 GLU A O 1
ATOM 687 N N . THR A 1 88 ? 20.871 5.504 30.377 1.00 94.25 88 THR A N 1
ATOM 688 C CA . THR A 1 88 ? 19.910 5.418 29.262 1.00 94.25 88 THR A CA 1
ATOM 689 C C . THR A 1 88 ? 18.615 4.696 29.614 1.00 94.25 88 THR A C 1
ATOM 691 O O . THR A 1 88 ? 17.533 5.234 29.350 1.00 94.25 88 THR A O 1
ATOM 694 N N . PHE A 1 89 ? 18.673 3.485 30.177 1.00 95.00 89 PHE A N 1
ATOM 695 C CA . PHE A 1 89 ? 17.454 2.747 30.524 1.00 95.00 89 PHE A CA 1
ATOM 696 C C . PHE A 1 89 ? 16.685 3.476 31.626 1.00 95.00 89 PHE A C 1
ATOM 698 O O . PHE A 1 89 ? 15.518 3.806 31.422 1.00 95.00 89 PHE A O 1
ATOM 705 N N . ARG A 1 90 ? 17.354 3.836 32.730 1.00 91.94 90 ARG A N 1
ATOM 706 C CA . ARG A 1 90 ? 16.759 4.606 33.832 1.00 91.94 90 ARG A CA 1
ATOM 707 C C . ARG A 1 90 ? 16.118 5.905 33.347 1.00 91.94 90 ARG A C 1
ATOM 709 O O . ARG A 1 90 ? 14.953 6.137 33.639 1.00 91.94 90 ARG A O 1
ATOM 716 N N . ASP A 1 91 ? 16.821 6.693 32.534 1.00 90.62 91 ASP A N 1
ATOM 717 C CA . ASP A 1 91 ? 16.277 7.924 31.940 1.00 90.62 91 ASP A CA 1
ATOM 718 C C . ASP A 1 91 ? 15.029 7.656 31.072 1.00 90.62 91 ASP A C 1
ATOM 720 O O . ASP A 1 91 ? 14.045 8.397 31.100 1.00 90.62 91 ASP A O 1
ATOM 724 N N . THR A 1 92 ? 15.012 6.541 30.337 1.00 92.19 92 THR A N 1
ATOM 725 C CA . THR A 1 92 ? 13.840 6.120 29.553 1.00 92.19 92 THR A CA 1
ATOM 726 C C . THR A 1 92 ? 12.655 5.750 30.439 1.00 92.19 92 THR A C 1
ATOM 728 O O . THR A 1 92 ? 11.527 6.122 30.119 1.00 92.19 92 THR A O 1
ATOM 731 N N . VAL A 1 93 ? 12.891 5.036 31.540 1.00 92.75 93 VAL A N 1
ATOM 732 C CA . VAL A 1 93 ? 11.840 4.686 32.503 1.00 92.75 93 VAL A CA 1
ATOM 733 C C . VAL A 1 93 ? 11.310 5.950 33.174 1.00 92.75 93 VAL A C 1
ATOM 735 O O . VAL A 1 93 ? 10.106 6.186 33.147 1.00 92.75 93 VAL A O 1
ATOM 738 N N . SER A 1 94 ? 12.187 6.815 33.685 1.00 88.12 94 SER A N 1
ATOM 739 C CA . SER A 1 94 ? 11.803 8.066 34.349 1.00 88.12 94 SER A CA 1
ATOM 740 C C . SER A 1 94 ? 10.984 8.998 33.452 1.00 88.12 94 SER A C 1
ATOM 742 O O . SER A 1 94 ? 10.071 9.658 33.939 1.00 88.12 94 SER A O 1
ATOM 744 N N . SER A 1 95 ? 11.268 9.035 32.146 1.00 85.69 95 SER A N 1
ATOM 745 C CA . SER A 1 95 ? 10.575 9.917 31.195 1.00 85.69 95 SER A CA 1
ATOM 746 C C . SER A 1 95 ? 9.281 9.348 30.605 1.00 85.69 95 SER A C 1
ATOM 748 O O . SER A 1 95 ? 8.469 10.118 30.093 1.00 85.69 95 SER A O 1
ATOM 750 N N . LYS A 1 96 ? 9.076 8.022 30.626 1.00 88.75 96 LYS A N 1
ATOM 751 C CA . LYS A 1 96 ? 7.963 7.370 29.902 1.00 88.75 96 LYS A CA 1
ATOM 752 C C . LYS A 1 96 ? 7.086 6.451 30.738 1.00 88.75 96 LYS A C 1
ATOM 754 O O . LYS A 1 96 ? 6.077 5.986 30.214 1.00 88.75 96 LYS A O 1
ATOM 759 N N . CYS A 1 97 ? 7.472 6.135 31.972 1.00 91.81 97 CYS A N 1
ATOM 760 C CA . CYS A 1 97 ? 6.704 5.224 32.811 1.00 91.81 97 CYS A CA 1
ATOM 761 C C . CYS A 1 97 ? 5.301 5.778 33.063 1.00 91.81 97 CYS A C 1
ATOM 763 O O . CYS A 1 97 ? 5.145 6.920 33.501 1.00 91.81 97 CYS A O 1
ATOM 765 N N . ASP A 1 98 ? 4.294 4.939 32.827 1.00 88.38 98 ASP A N 1
ATOM 766 C CA . ASP A 1 98 ? 2.917 5.228 33.205 1.00 88.38 98 ASP A CA 1
ATOM 767 C C . ASP A 1 98 ? 2.844 5.447 34.733 1.00 88.38 98 ASP A C 1
ATOM 769 O O . ASP A 1 98 ? 3.383 4.620 35.484 1.00 88.38 98 ASP A O 1
ATOM 773 N N . PRO A 1 99 ? 2.220 6.538 35.221 1.00 90.00 99 PRO A N 1
ATOM 774 C CA . PRO A 1 99 ? 2.067 6.790 36.651 1.00 90.00 99 PRO A CA 1
ATOM 775 C C . PRO A 1 99 ? 1.441 5.623 37.422 1.00 90.00 99 PRO A C 1
ATOM 777 O O . PRO A 1 99 ? 1.864 5.357 38.546 1.00 90.00 99 PRO A O 1
ATOM 780 N N . PHE A 1 100 ? 0.501 4.888 36.816 1.00 90.19 100 PHE A N 1
ATOM 781 C CA . PHE A 1 100 ? -0.167 3.744 37.444 1.00 90.19 100 PHE A CA 1
ATOM 782 C C . PHE A 1 100 ? 0.781 2.561 37.688 1.00 90.19 100 PHE A C 1
ATOM 784 O O . PHE A 1 100 ? 0.574 1.758 38.597 1.00 90.19 100 PHE A O 1
ATOM 791 N N . LEU A 1 101 ? 1.855 2.459 36.902 1.00 91.88 101 LEU A N 1
ATOM 792 C CA . LEU A 1 101 ? 2.824 1.373 37.003 1.00 91.88 101 LEU A CA 1
ATOM 793 C C . LEU A 1 101 ? 4.039 1.729 37.864 1.00 91.88 101 LEU A C 1
ATOM 795 O O . LEU A 1 101 ? 4.892 0.877 38.063 1.00 91.88 101 LEU A O 1
ATOM 799 N N . ARG A 1 102 ? 4.154 2.950 38.399 1.00 89.69 102 ARG A N 1
ATOM 800 C CA . ARG A 1 102 ? 5.406 3.449 39.004 1.00 89.69 102 ARG A CA 1
ATOM 801 C C . ARG A 1 102 ? 5.997 2.543 40.098 1.00 89.69 102 ARG A C 1
ATOM 803 O O . ARG A 1 102 ? 7.215 2.444 40.183 1.00 89.69 102 ARG A O 1
ATOM 810 N N . ASN A 1 103 ? 5.150 1.854 40.864 1.00 89.31 103 ASN A N 1
ATOM 811 C CA . ASN A 1 103 ? 5.555 0.966 41.965 1.00 89.31 103 ASN A CA 1
ATOM 812 C C . ASN A 1 103 ? 5.634 -0.521 41.566 1.00 89.31 103 ASN A C 1
ATOM 814 O O . ASN A 1 103 ? 5.814 -1.380 42.423 1.00 89.31 103 ASN A O 1
ATOM 818 N N . LYS A 1 104 ? 5.436 -0.851 40.285 1.00 95.06 104 LYS A N 1
ATOM 819 C CA . LYS A 1 104 ? 5.502 -2.226 39.771 1.00 95.06 104 LYS A CA 1
ATOM 820 C C . LYS A 1 104 ? 6.950 -2.618 39.443 1.00 95.06 104 LYS A C 1
ATOM 822 O O . LYS A 1 104 ? 7.711 -1.736 39.057 1.00 95.06 104 LYS A O 1
ATOM 827 N N . PRO A 1 105 ? 7.353 -3.893 39.563 1.00 94.62 105 PRO A N 1
ATOM 828 C CA . PRO A 1 105 ? 8.740 -4.337 39.371 1.00 94.62 105 PRO A CA 1
ATOM 829 C C . PRO A 1 105 ? 9.283 -4.116 37.946 1.00 94.62 105 PRO A C 1
ATOM 831 O O . PRO A 1 105 ? 8.538 -3.821 37.002 1.00 94.62 105 PRO A O 1
ATOM 834 N N . LEU A 1 106 ? 10.603 -4.252 37.799 1.00 96.62 106 LEU A N 1
ATOM 835 C CA . LEU A 1 106 ? 11.316 -4.249 36.519 1.00 96.62 106 LEU A CA 1
ATOM 836 C C . LEU A 1 106 ? 11.574 -5.673 36.021 1.00 96.62 106 LEU A C 1
ATOM 838 O O . LEU A 1 106 ? 11.639 -6.618 36.807 1.00 96.62 106 LEU A O 1
ATOM 842 N N . ALA A 1 107 ? 11.776 -5.812 34.710 1.00 96.75 107 ALA A N 1
ATOM 843 C CA . ALA A 1 107 ? 12.140 -7.087 34.101 1.00 96.75 107 ALA A CA 1
ATOM 844 C C . ALA A 1 107 ? 13.257 -6.965 33.053 1.00 96.75 107 ALA A C 1
ATOM 846 O O . ALA A 1 107 ? 13.380 -5.961 32.348 1.00 96.75 107 ALA A O 1
ATOM 847 N N . VAL A 1 108 ? 14.022 -8.040 32.899 1.00 95.94 108 VAL A N 1
ATOM 848 C CA . VAL A 1 108 ? 14.879 -8.342 31.754 1.00 95.94 108 VAL A CA 1
ATOM 849 C C . VAL A 1 108 ? 14.266 -9.540 31.036 1.00 95.94 108 VAL A C 1
ATOM 851 O O . VAL A 1 108 ? 14.160 -10.617 31.613 1.00 95.94 108 VAL A O 1
ATOM 854 N N . VAL A 1 109 ? 13.852 -9.355 29.782 1.00 94.31 109 VAL A N 1
ATOM 855 C CA . VAL A 1 109 ? 13.195 -10.408 28.986 1.00 94.31 109 VAL A CA 1
ATOM 856 C C . VAL A 1 109 ? 14.137 -10.887 27.892 1.00 94.31 109 VAL A C 1
ATOM 858 O O . VAL A 1 109 ? 14.649 -10.056 27.138 1.00 94.31 109 VAL A O 1
ATOM 861 N N . LEU A 1 110 ? 14.351 -12.197 27.767 1.00 91.00 110 LEU A N 1
ATOM 862 C CA . LEU A 1 110 ? 15.386 -12.778 26.907 1.00 91.00 110 LEU A CA 1
ATOM 863 C C . LEU A 1 110 ? 14.916 -13.990 26.097 1.00 91.00 110 LEU A C 1
ATOM 865 O O . LEU A 1 110 ? 14.003 -14.694 26.499 1.00 91.00 110 LEU A O 1
ATOM 869 N N . ASP A 1 111 ? 15.559 -14.254 24.958 1.00 87.25 111 ASP A N 1
ATOM 870 C CA . ASP A 1 111 ? 15.338 -15.472 24.154 1.00 87.25 111 ASP A CA 1
ATOM 871 C C . ASP A 1 111 ? 16.636 -16.216 23.795 1.00 87.25 111 ASP A C 1
ATOM 873 O O . ASP A 1 111 ? 16.689 -16.957 22.812 1.00 87.25 111 ASP A O 1
ATOM 877 N N . LYS A 1 112 ? 17.697 -16.004 24.582 1.00 77.81 112 LYS A N 1
ATOM 878 C CA . LYS A 1 112 ? 19.038 -16.586 24.399 1.00 77.81 112 LYS A CA 1
ATOM 879 C C . LYS A 1 112 ? 19.659 -16.975 25.745 1.00 77.81 112 LYS A C 1
ATOM 881 O O . LYS A 1 112 ? 19.035 -16.791 26.776 1.00 77.81 112 LYS A O 1
ATOM 886 N N . ASN A 1 113 ? 20.875 -17.527 25.737 1.00 66.00 113 ASN A N 1
ATOM 887 C CA . ASN A 1 113 ? 21.614 -17.870 26.958 1.00 66.00 113 ASN A CA 1
ATOM 888 C C . ASN A 1 113 ? 21.732 -16.660 27.915 1.00 66.00 113 ASN A C 1
ATOM 890 O O . ASN A 1 113 ? 21.992 -15.538 27.473 1.00 66.00 113 ASN A O 1
ATOM 894 N N . GLN A 1 114 ? 21.581 -16.918 29.217 1.00 77.00 114 GLN A N 1
ATOM 895 C CA . GLN A 1 114 ? 21.470 -15.923 30.279 1.00 77.00 114 GLN A CA 1
ATOM 896 C C . GLN A 1 114 ? 22.738 -15.090 30.522 1.00 77.00 114 GLN A C 1
ATOM 898 O O . GLN A 1 114 ? 22.633 -14.038 31.139 1.00 77.00 114 GLN A O 1
ATOM 903 N N . LEU A 1 115 ? 23.914 -15.506 30.034 1.00 77.62 115 LEU A N 1
ATOM 904 C CA . LEU A 1 115 ? 25.210 -14.904 30.392 1.00 77.62 115 LEU A CA 1
ATOM 905 C C . LEU A 1 115 ? 25.269 -13.365 30.274 1.00 77.62 115 LEU A C 1
ATOM 907 O O . LEU A 1 115 ? 25.762 -12.695 31.172 1.00 77.62 115 LEU A O 1
ATOM 911 N N . GLU A 1 116 ? 24.785 -12.788 29.171 1.00 83.69 116 GLU A N 1
ATOM 912 C CA . GLU A 1 116 ? 24.805 -11.326 28.981 1.00 83.69 116 GLU A CA 1
ATOM 913 C C . GLU A 1 116 ? 23.609 -10.643 29.664 1.00 83.69 116 GLU A C 1
ATOM 915 O O . GLU A 1 116 ? 23.708 -9.534 30.188 1.00 83.69 116 GLU A O 1
ATOM 920 N N . THR A 1 117 ? 22.457 -11.311 29.684 1.00 87.00 117 THR A N 1
ATOM 921 C CA . THR A 1 117 ? 21.208 -10.752 30.210 1.00 87.00 117 THR A CA 1
ATOM 922 C C . THR A 1 117 ? 21.178 -10.720 31.732 1.00 87.00 117 THR A C 1
ATOM 924 O O . THR A 1 117 ? 20.614 -9.784 32.296 1.00 87.00 117 THR A O 1
ATOM 927 N N . SER A 1 118 ? 21.830 -11.675 32.399 1.00 84.38 118 SER A N 1
ATOM 928 C CA . SER A 1 118 ? 22.039 -11.656 33.847 1.00 84.38 118 SER A CA 1
ATOM 929 C C . SER A 1 118 ? 22.937 -10.488 34.259 1.00 84.38 118 SER A C 1
ATOM 931 O O . SER A 1 118 ? 22.657 -9.849 35.268 1.00 84.38 118 SER A O 1
ATOM 933 N N . GLY A 1 119 ? 23.932 -10.121 33.442 1.00 87.88 119 GLY A N 1
ATOM 934 C CA . GLY A 1 119 ? 24.750 -8.920 33.644 1.00 87.88 119 GLY A CA 1
ATOM 935 C C . GLY A 1 119 ? 23.926 -7.628 33.616 1.00 87.88 119 GLY A C 1
ATOM 936 O O . GLY A 1 119 ? 24.050 -6.792 34.511 1.00 87.88 119 GLY A O 1
ATOM 937 N N . TYR A 1 120 ? 23.019 -7.481 32.642 1.00 91.19 120 TYR A N 1
ATOM 938 C CA . TYR A 1 120 ? 22.083 -6.348 32.612 1.00 91.19 120 TYR A CA 1
ATOM 939 C C . TYR A 1 120 ? 21.104 -6.361 33.793 1.00 91.19 120 TYR A C 1
ATOM 941 O O . TYR A 1 120 ? 20.841 -5.304 34.363 1.00 91.19 120 TYR A O 1
ATOM 949 N N . ALA A 1 121 ? 20.586 -7.531 34.177 1.00 91.62 121 ALA A N 1
ATOM 950 C CA . ALA A 1 121 ? 19.674 -7.667 35.312 1.00 91.62 121 ALA A CA 1
ATOM 951 C C . ALA A 1 121 ? 20.354 -7.306 36.638 1.00 91.62 121 ALA A C 1
ATOM 953 O O . ALA A 1 121 ? 19.799 -6.535 37.416 1.00 91.62 121 ALA A O 1
ATOM 954 N N . ALA A 1 122 ? 21.576 -7.796 36.858 1.00 90.12 122 ALA A N 1
ATOM 955 C CA . ALA A 1 122 ? 22.378 -7.501 38.038 1.00 90.12 122 ALA A CA 1
ATOM 956 C C . ALA A 1 122 ? 22.730 -6.011 38.121 1.00 90.12 122 ALA A C 1
ATOM 958 O O . ALA A 1 122 ? 22.539 -5.399 39.169 1.00 90.12 122 ALA A O 1
ATOM 959 N N . ALA A 1 123 ? 23.165 -5.401 37.011 1.00 90.69 123 ALA A N 1
ATOM 960 C CA . ALA A 1 123 ? 23.409 -3.961 36.959 1.00 90.69 123 ALA A CA 1
ATOM 961 C C . ALA A 1 123 ? 22.130 -3.167 37.258 1.00 90.69 123 ALA A C 1
ATOM 963 O O . ALA A 1 123 ? 22.159 -2.201 38.018 1.00 90.69 123 ALA A O 1
ATOM 964 N N . LEU A 1 124 ? 20.990 -3.581 36.698 1.00 92.75 124 LEU A N 1
ATOM 965 C CA . LEU A 1 124 ? 19.715 -2.913 36.932 1.00 92.75 124 LEU A CA 1
ATOM 966 C C . LEU A 1 124 ? 19.271 -3.023 38.397 1.00 92.75 124 LEU A C 1
ATOM 968 O O . LEU A 1 124 ? 18.899 -2.003 38.976 1.00 92.75 124 LEU A O 1
ATOM 972 N N . ALA A 1 125 ? 19.363 -4.208 39.004 1.00 92.12 125 ALA A N 1
ATOM 973 C CA . ALA A 1 125 ? 19.049 -4.436 40.415 1.00 92.12 125 ALA A CA 1
ATOM 974 C C . ALA A 1 125 ? 19.975 -3.628 41.336 1.00 92.12 125 ALA A C 1
ATOM 976 O O . ALA A 1 125 ? 19.515 -2.994 42.283 1.00 92.12 125 ALA A O 1
ATOM 977 N N . ASP A 1 126 ? 21.269 -3.564 41.021 1.00 91.38 126 ASP A N 1
ATOM 978 C CA . ASP A 1 126 ? 22.232 -2.762 41.774 1.00 91.38 126 ASP A CA 1
ATOM 979 C C . ASP A 1 126 ? 21.951 -1.252 41.673 1.00 91.38 126 ASP A C 1
ATOM 981 O O . ASP A 1 126 ? 21.999 -0.546 42.678 1.00 91.38 126 ASP A O 1
ATOM 985 N N . ILE A 1 127 ? 21.603 -0.745 40.487 1.00 92.25 127 ILE A N 1
ATOM 986 C CA . ILE A 1 127 ? 21.298 0.681 40.269 1.00 92.25 127 ILE A CA 1
ATOM 987 C C . ILE A 1 127 ? 19.995 1.096 40.955 1.00 92.25 127 ILE A C 1
ATOM 989 O O . ILE A 1 127 ? 19.879 2.225 41.434 1.00 92.25 127 ILE A O 1
ATOM 993 N N . THR A 1 128 ? 18.996 0.217 40.941 1.00 90.31 128 THR A N 1
ATOM 994 C CA . THR A 1 128 ? 17.634 0.531 41.397 1.00 90.31 128 THR A CA 1
ATOM 995 C C . THR A 1 128 ? 17.366 0.098 42.835 1.00 90.31 128 THR A C 1
ATOM 997 O O . THR A 1 128 ? 16.438 0.616 43.448 1.00 90.31 128 THR A O 1
ATOM 1000 N N . LYS A 1 129 ? 18.210 -0.783 43.389 1.00 91.75 129 LYS A N 1
ATOM 1001 C CA . LYS A 1 129 ? 18.082 -1.378 44.728 1.00 91.75 129 LYS A CA 1
ATOM 1002 C C . LYS A 1 129 ? 16.739 -2.089 44.947 1.00 91.75 129 LYS A C 1
ATOM 1004 O O . LYS A 1 129 ? 16.216 -2.110 46.056 1.00 91.75 129 LYS A O 1
ATOM 1009 N N . GLU A 1 130 ? 16.198 -2.695 43.894 1.00 91.94 130 GLU A N 1
ATOM 1010 C CA . GLU A 1 130 ? 14.953 -3.473 43.898 1.00 91.94 130 GLU A CA 1
ATOM 1011 C C . GLU A 1 130 ? 15.132 -4.793 43.125 1.00 91.94 130 GLU A C 1
ATOM 1013 O O . GLU A 1 130 ? 16.057 -4.914 42.313 1.00 91.94 130 GLU A O 1
ATOM 1018 N N . PRO A 1 131 ? 14.266 -5.797 43.356 1.00 87.00 131 PRO A N 1
ATOM 1019 C CA . PRO A 1 131 ? 14.293 -7.032 42.583 1.00 87.00 131 PRO A CA 1
ATOM 1020 C C . PRO A 1 131 ? 13.966 -6.788 41.102 1.00 87.00 131 PRO A C 1
ATOM 1022 O O . PRO A 1 131 ? 13.060 -6.025 40.756 1.00 87.00 131 PRO A O 1
ATOM 1025 N N . VAL A 1 132 ? 14.686 -7.495 40.228 1.00 94.38 132 VAL A N 1
ATOM 1026 C CA . VAL A 1 132 ? 14.488 -7.485 38.773 1.00 94.38 132 VAL A CA 1
ATOM 1027 C C . VAL A 1 132 ? 14.182 -8.903 38.311 1.00 94.38 132 VAL A C 1
ATOM 1029 O O . VAL A 1 132 ? 14.991 -9.808 38.510 1.00 94.38 132 VAL A O 1
ATOM 1032 N N . TYR A 1 133 ? 13.040 -9.094 37.655 1.00 94.62 133 TYR A N 1
ATOM 1033 C CA . TYR A 1 133 ? 12.690 -10.384 37.067 1.00 94.62 133 TYR A CA 1
ATOM 1034 C C . TYR A 1 133 ? 13.552 -10.671 35.841 1.00 94.62 133 TYR A C 1
ATOM 1036 O O . TYR A 1 133 ? 13.679 -9.825 34.957 1.00 94.62 133 TYR A O 1
ATOM 1044 N N . VAL A 1 134 ? 14.103 -11.877 35.750 1.00 93.06 134 VAL A N 1
ATOM 1045 C CA . VAL A 1 134 ? 14.792 -12.373 34.553 1.00 93.06 134 VAL A CA 1
ATOM 1046 C C . VAL A 1 134 ? 13.894 -13.423 33.921 1.00 93.06 134 VAL A C 1
ATOM 1048 O O . VAL A 1 134 ? 13.608 -14.438 34.543 1.00 93.06 134 VAL A O 1
ATOM 1051 N N . VAL A 1 135 ? 13.395 -13.142 32.718 1.00 92.19 135 VAL A N 1
ATOM 1052 C CA . VAL A 1 135 ? 12.262 -13.875 32.143 1.00 92.19 135 VAL A CA 1
ATOM 1053 C C . VAL A 1 135 ? 12.599 -14.385 30.752 1.00 92.19 135 VAL A C 1
ATOM 1055 O O . VAL A 1 135 ? 12.962 -13.619 29.856 1.00 92.19 135 VAL A O 1
ATOM 1058 N N . GLU A 1 136 ? 12.438 -15.686 30.562 1.00 90.81 136 GLU A N 1
ATOM 1059 C CA . GLU A 1 136 ? 12.663 -16.363 29.289 1.00 90.81 136 GLU A CA 1
ATOM 1060 C C . GLU A 1 136 ? 11.422 -16.281 28.395 1.00 90.81 136 GLU A C 1
ATOM 1062 O O . GLU A 1 136 ? 10.314 -16.581 28.829 1.00 90.81 136 GLU A O 1
ATOM 1067 N N . ALA A 1 137 ? 11.614 -15.879 27.140 1.00 88.25 137 ALA A N 1
ATOM 1068 C CA . ALA A 1 137 ? 10.585 -15.680 26.121 1.00 88.25 137 ALA A CA 1
ATOM 1069 C C . ALA A 1 137 ? 11.040 -16.258 24.765 1.00 88.25 137 ALA A C 1
ATOM 1071 O O . ALA A 1 137 ? 11.129 -15.550 23.744 1.00 88.25 137 ALA A O 1
ATOM 1072 N N . TYR A 1 138 ? 11.369 -17.553 24.772 1.00 85.25 138 TYR A N 1
ATOM 1073 C CA . TYR A 1 138 ? 11.845 -18.288 23.600 1.00 85.25 138 TYR A CA 1
ATOM 1074 C C . TYR A 1 138 ? 10.752 -18.433 22.534 1.00 85.25 138 TYR A C 1
ATOM 1076 O O . TYR A 1 138 ? 9.558 -18.439 22.818 1.00 85.25 138 TYR A O 1
ATOM 1084 N N . LEU A 1 139 ? 11.161 -18.540 21.266 1.00 79.12 139 LEU A N 1
ATOM 1085 C CA . LEU A 1 139 ? 10.231 -18.592 20.131 1.00 79.12 139 LEU A CA 1
ATOM 1086 C C . LEU A 1 139 ? 9.386 -19.879 20.091 1.00 79.12 139 LEU A C 1
ATOM 1088 O O . LEU A 1 139 ? 8.285 -19.857 19.554 1.00 79.12 139 LEU A O 1
ATOM 1092 N N . ASN A 1 140 ? 9.914 -20.984 20.618 1.00 78.25 140 ASN A N 1
ATOM 1093 C CA . ASN A 1 140 ? 9.270 -22.300 20.652 1.00 78.25 140 ASN A CA 1
ATOM 1094 C C . ASN A 1 140 ? 8.387 -22.518 21.889 1.00 78.25 140 ASN A C 1
ATOM 1096 O O . ASN A 1 140 ? 7.748 -23.561 21.995 1.00 78.25 140 ASN A O 1
ATOM 1100 N N . GLN A 1 141 ? 8.365 -21.571 22.828 1.00 76.25 141 GLN A N 1
ATOM 1101 C CA . GLN A 1 141 ? 7.483 -21.659 23.983 1.00 76.25 141 GLN A CA 1
ATOM 1102 C C . GLN A 1 141 ? 6.039 -21.356 23.573 1.00 76.25 141 GLN A C 1
ATOM 1104 O O . GLN A 1 141 ? 5.815 -20.544 22.665 1.00 76.25 141 GLN A O 1
ATOM 1109 N N . PRO A 1 142 ? 5.052 -21.966 24.255 1.00 75.69 142 PRO A N 1
ATOM 1110 C CA . PRO A 1 142 ? 3.670 -21.569 24.115 1.00 75.69 142 PRO A CA 1
ATOM 1111 C C . PRO A 1 142 ? 3.516 -20.063 24.286 1.00 75.69 142 PRO A C 1
ATOM 1113 O O . PRO A 1 142 ? 4.177 -19.393 25.084 1.00 75.69 142 PRO A O 1
ATOM 1116 N N . LYS A 1 143 ? 2.604 -19.544 23.488 1.00 66.38 143 LYS A N 1
ATOM 1117 C CA . LYS A 1 143 ? 2.103 -18.189 23.582 1.00 66.38 143 LYS A CA 1
ATOM 1118 C C . LYS A 1 143 ? 1.555 -18.012 25.034 1.00 66.38 143 LYS A C 1
ATOM 1120 O O . LYS A 1 143 ? 0.885 -18.905 25.541 1.00 66.38 143 LYS A O 1
ATOM 1125 N N . GLU A 1 144 ? 1.961 -16.943 25.730 1.00 77.88 144 GLU A N 1
ATOM 1126 C CA . GLU A 1 144 ? 1.694 -16.676 27.164 1.00 77.88 144 GLU A CA 1
ATOM 1127 C C . GLU A 1 144 ? 2.340 -17.607 28.207 1.00 77.88 144 GLU A C 1
ATOM 1129 O O . GLU A 1 144 ? 1.868 -17.714 29.333 1.00 77.88 144 GLU A O 1
ATOM 1134 N N . HIS A 1 145 ? 3.477 -18.235 27.886 1.00 85.31 145 HIS A N 1
ATOM 1135 C CA . HIS A 1 145 ? 4.175 -19.104 28.843 1.00 85.31 145 HIS A CA 1
ATOM 1136 C C . HIS A 1 145 ? 4.751 -18.359 30.065 1.00 85.31 145 HIS A C 1
ATOM 1138 O O . HIS A 1 145 ? 4.345 -18.617 31.189 1.00 85.31 145 HIS A O 1
ATOM 1144 N N . ASN A 1 146 ? 5.692 -17.429 29.869 1.00 90.19 146 ASN A N 1
ATOM 1145 C CA . ASN A 1 146 ? 6.330 -16.678 30.970 1.00 90.19 146 ASN A CA 1
ATOM 1146 C C . ASN A 1 146 ? 6.054 -15.170 30.924 1.00 90.19 146 ASN A C 1
ATOM 1148 O O . ASN A 1 146 ? 6.374 -14.443 31.864 1.00 90.19 146 ASN A O 1
ATOM 1152 N N . ILE A 1 147 ? 5.480 -14.697 29.817 1.00 93.25 147 ILE A N 1
ATOM 1153 C CA . ILE A 1 147 ? 5.080 -13.306 29.615 1.00 93.25 147 ILE A CA 1
ATOM 1154 C C . ILE A 1 147 ? 3.672 -13.274 29.042 1.00 93.25 147 ILE A C 1
ATOM 1156 O O . ILE A 1 147 ? 3.395 -14.004 28.095 1.00 93.25 147 ILE A O 1
ATOM 1160 N N . ARG A 1 148 ? 2.814 -12.396 29.557 1.00 92.69 148 ARG A N 1
ATOM 1161 C CA . ARG A 1 148 ? 1.491 -12.125 28.981 1.00 92.69 148 ARG A CA 1
ATOM 1162 C C . ARG A 1 148 ? 1.195 -10.640 28.906 1.00 92.69 148 ARG A C 1
ATOM 1164 O O . ARG A 1 148 ? 1.892 -9.831 29.523 1.00 92.69 148 ARG A O 1
ATOM 1171 N N . TRP A 1 149 ? 0.189 -10.279 28.116 1.00 91.81 149 TRP A N 1
ATOM 1172 C CA . TRP A 1 149 ? -0.159 -8.884 27.864 1.00 91.81 149 TRP A CA 1
ATOM 1173 C C . TRP A 1 149 ? -1.627 -8.620 28.154 1.00 91.81 149 TRP A C 1
ATOM 1175 O O . TRP A 1 149 ? -2.495 -8.958 27.359 1.00 91.81 149 TRP A O 1
ATOM 1185 N N . THR A 1 150 ? -1.880 -7.892 29.236 1.00 88.94 150 THR A N 1
ATOM 1186 C CA . THR A 1 150 ? -3.224 -7.465 29.628 1.00 88.94 150 THR A CA 1
ATOM 1187 C C . THR A 1 150 ? -3.304 -5.960 29.430 1.00 88.94 150 THR A C 1
ATOM 1189 O O . THR A 1 150 ? -2.555 -5.201 30.042 1.00 88.94 150 THR A O 1
ATOM 1192 N N . ASP A 1 151 ? -4.167 -5.479 28.534 1.00 85.62 151 ASP A N 1
ATOM 1193 C CA . ASP A 1 151 ? -4.418 -4.041 28.362 1.00 85.62 151 ASP A CA 1
ATOM 1194 C C . ASP A 1 151 ? -3.191 -3.184 27.978 1.00 85.62 151 ASP A C 1
ATOM 1196 O O . ASP A 1 151 ? -3.149 -1.969 28.216 1.00 85.62 151 ASP A O 1
ATOM 1200 N N . GLY A 1 152 ? -2.189 -3.813 27.356 1.00 88.06 152 GLY A N 1
ATOM 1201 C CA . GLY A 1 152 ? -0.895 -3.212 27.023 1.00 88.06 152 GLY A CA 1
ATOM 1202 C C . GLY A 1 152 ? 0.117 -3.209 28.178 1.00 88.06 152 GLY A C 1
ATOM 1203 O O . GLY A 1 152 ? 1.216 -2.680 28.011 1.00 88.06 152 GLY A O 1
ATOM 1204 N N . ILE A 1 153 ? -0.226 -3.778 29.331 1.00 95.12 153 ILE A N 1
ATOM 1205 C CA . ILE A 1 153 ? 0.666 -4.001 30.472 1.00 95.12 153 ILE A CA 1
ATOM 1206 C C . ILE A 1 153 ? 1.264 -5.401 30.328 1.00 95.12 153 ILE A C 1
ATOM 1208 O O . ILE A 1 153 ? 0.539 -6.365 30.094 1.00 95.12 153 ILE A O 1
ATOM 1212 N N . MET A 1 154 ? 2.586 -5.501 30.435 1.00 96.56 154 MET A N 1
ATOM 1213 C CA . MET A 1 154 ? 3.272 -6.787 30.469 1.00 96.56 154 MET A CA 1
ATOM 1214 C C . MET A 1 154 ? 3.173 -7.363 31.876 1.00 96.56 154 MET A C 1
ATOM 1216 O O . MET A 1 154 ? 3.485 -6.669 32.846 1.00 96.56 154 MET A O 1
ATOM 1220 N N . GLU A 1 155 ? 2.798 -8.629 31.970 1.00 96.56 155 GLU A N 1
ATOM 1221 C CA . GLU A 1 155 ? 2.861 -9.409 33.199 1.00 96.56 155 GLU A CA 1
ATOM 1222 C C . GLU A 1 155 ? 3.870 -10.542 33.015 1.00 96.56 155 GLU A C 1
ATOM 1224 O O . GLU A 1 155 ? 3.952 -11.140 31.940 1.00 96.56 155 GLU A O 1
ATOM 1229 N N . VAL A 1 156 ? 4.669 -10.801 34.047 1.00 95.44 156 VAL A N 1
ATOM 1230 C CA . VAL A 1 156 ? 5.689 -11.855 34.060 1.00 95.44 156 VAL A CA 1
ATOM 1231 C C . VAL A 1 156 ? 5.330 -12.901 35.099 1.00 95.44 156 VAL A C 1
ATOM 1233 O O . VAL A 1 156 ? 4.822 -12.551 36.163 1.00 95.44 156 VAL A O 1
ATOM 1236 N N . ARG A 1 157 ? 5.579 -14.169 34.782 1.00 93.12 157 ARG A N 1
ATOM 1237 C CA . ARG A 1 157 ? 5.330 -15.285 35.694 1.00 93.12 157 ARG A CA 1
ATOM 1238 C C . ARG A 1 157 ? 6.581 -15.581 36.514 1.00 93.12 157 ARG A C 1
ATOM 1240 O O . ARG A 1 157 ? 7.667 -15.676 35.941 1.00 93.12 157 ARG A O 1
ATOM 1247 N N . ASP A 1 158 ? 6.437 -15.685 37.829 1.00 89.44 158 ASP A N 1
ATOM 1248 C CA . ASP A 1 158 ? 7.522 -16.099 38.720 1.00 89.44 158 ASP A CA 1
ATOM 1249 C C . ASP A 1 158 ? 7.584 -17.629 38.894 1.00 89.44 158 ASP A C 1
ATOM 1251 O O . ASP A 1 158 ? 6.879 -18.383 38.225 1.00 89.44 158 ASP A O 1
ATOM 1255 N N . VAL A 1 159 ? 8.472 -18.092 39.777 1.00 85.94 159 VAL A N 1
ATOM 1256 C CA . VAL A 1 159 ? 8.676 -19.522 40.062 1.00 85.94 159 VAL A CA 1
ATOM 1257 C C . VAL A 1 159 ? 7.532 -20.163 40.859 1.00 85.94 159 VAL A C 1
ATOM 1259 O O . VAL A 1 159 ? 7.484 -21.385 40.951 1.00 85.94 159 VAL A O 1
ATOM 1262 N N . GLU A 1 160 ? 6.627 -19.362 41.425 1.00 89.69 160 GLU A N 1
ATOM 1263 C CA . GLU A 1 160 ? 5.438 -19.799 42.169 1.00 89.69 160 GLU A CA 1
ATOM 1264 C C . GLU A 1 160 ? 4.164 -19.723 41.302 1.00 89.69 160 GLU A C 1
ATOM 1266 O O . GLU A 1 160 ? 3.051 -19.784 41.823 1.00 89.69 160 GLU A O 1
ATOM 1271 N N . ASP A 1 161 ? 4.319 -19.568 39.979 1.00 87.88 161 ASP A N 1
ATOM 1272 C CA . ASP A 1 161 ? 3.244 -19.365 38.999 1.00 87.88 161 ASP A CA 1
ATOM 1273 C C . ASP A 1 161 ? 2.394 -18.095 39.234 1.00 87.88 161 ASP A C 1
ATOM 1275 O O . ASP A 1 161 ? 1.288 -17.957 38.697 1.00 87.88 161 ASP A O 1
ATOM 1279 N N . GLN A 1 162 ? 2.916 -17.111 39.975 1.00 92.62 162 GLN A N 1
ATOM 1280 C CA . GLN A 1 162 ? 2.244 -15.829 40.182 1.00 92.62 162 GLN A CA 1
ATOM 1281 C C . GLN A 1 162 ? 2.582 -14.831 39.072 1.00 92.62 162 GLN A C 1
ATOM 1283 O O . GLN A 1 162 ? 3.719 -14.724 38.606 1.00 92.62 162 GLN A O 1
ATOM 1288 N N . TRP A 1 163 ? 1.575 -14.060 38.656 1.00 95.56 163 TRP A N 1
ATOM 1289 C CA . TRP A 1 163 ? 1.702 -13.054 37.603 1.00 95.56 163 TRP A CA 1
ATOM 1290 C C . TRP A 1 163 ? 1.950 -11.660 38.177 1.00 95.56 163 TRP A C 1
ATOM 1292 O O . TRP A 1 163 ? 1.135 -11.117 38.924 1.00 95.56 163 TRP A O 1
ATOM 1302 N N . HIS A 1 164 ? 3.048 -11.041 37.749 1.00 95.00 164 HIS A N 1
ATOM 1303 C CA . HIS A 1 164 ? 3.476 -9.717 38.187 1.00 95.00 164 HIS A CA 1
ATOM 1304 C C . HIS A 1 164 ? 3.432 -8.727 37.030 1.00 95.00 164 HIS A C 1
ATOM 1306 O O . HIS A 1 164 ? 4.218 -8.827 36.090 1.00 95.00 164 HIS A O 1
ATOM 1312 N N . ALA A 1 165 ? 2.557 -7.725 37.104 1.00 96.69 165 ALA A N 1
ATOM 1313 C CA . ALA A 1 165 ? 2.614 -6.581 36.196 1.00 96.69 165 ALA A CA 1
ATOM 1314 C C . ALA A 1 165 ? 3.948 -5.841 36.354 1.00 96.69 165 ALA A C 1
ATOM 1316 O O . ALA A 1 165 ? 4.353 -5.563 37.481 1.00 96.69 165 ALA A O 1
ATOM 1317 N N . VAL A 1 166 ? 4.604 -5.471 35.250 1.00 96.12 166 VAL A N 1
ATOM 1318 C CA . VAL A 1 166 ? 5.904 -4.778 35.279 1.00 96.12 166 VAL A CA 1
ATOM 1319 C C . VAL A 1 166 ? 5.837 -3.385 34.661 1.00 96.12 166 VAL A C 1
ATOM 1321 O O . VAL A 1 166 ? 5.156 -3.143 33.658 1.00 96.12 166 VAL A O 1
ATOM 1324 N N . ARG A 1 167 ? 6.577 -2.441 35.252 1.00 96.44 167 ARG A N 1
ATOM 1325 C CA . ARG A 1 167 ? 6.561 -1.030 34.825 1.00 96.44 167 ARG A CA 1
ATOM 1326 C C . ARG A 1 167 ? 7.427 -0.762 33.608 1.00 96.44 167 ARG A C 1
ATOM 1328 O O . ARG A 1 167 ? 7.075 0.041 32.741 1.00 96.44 167 ARG A O 1
ATOM 1335 N N . ALA A 1 168 ? 8.552 -1.462 33.527 1.00 97.06 168 ALA A N 1
ATOM 1336 C CA . ALA A 1 168 ? 9.457 -1.386 32.402 1.00 97.06 168 ALA A CA 1
ATOM 1337 C C . ALA A 1 168 ? 10.233 -2.688 32.231 1.00 97.06 168 ALA A C 1
ATOM 1339 O O . ALA A 1 168 ? 10.518 -3.395 33.197 1.00 97.06 168 ALA A O 1
ATOM 1340 N N . ALA A 1 169 ? 10.597 -2.966 30.985 1.00 96.94 169 ALA A N 1
ATOM 1341 C CA . ALA A 1 169 ? 11.340 -4.147 30.607 1.00 96.94 169 ALA A CA 1
ATOM 1342 C C . ALA A 1 169 ? 12.526 -3.797 29.710 1.00 96.94 169 ALA A C 1
ATOM 1344 O O . ALA A 1 169 ? 12.371 -3.161 28.658 1.00 96.94 169 ALA A O 1
ATOM 1345 N N . PHE A 1 170 ? 13.712 -4.256 30.104 1.00 96.00 170 PHE A N 1
ATOM 1346 C CA . PHE A 1 170 ? 14.855 -4.329 29.210 1.00 96.00 170 PHE A CA 1
ATOM 1347 C C . PHE A 1 170 ? 14.688 -5.558 28.315 1.00 96.00 170 PHE A C 1
ATOM 1349 O O . PHE A 1 170 ? 14.729 -6.704 28.762 1.00 96.00 170 PHE A O 1
ATOM 1356 N N . ARG A 1 171 ? 14.443 -5.311 27.029 1.00 92.88 171 ARG A N 1
ATOM 1357 C CA . ARG A 1 171 ? 14.150 -6.362 26.057 1.00 92.88 171 ARG A CA 1
ATOM 1358 C C . ARG A 1 171 ? 15.426 -6.830 25.366 1.00 92.88 171 ARG A C 1
ATOM 1360 O O . ARG A 1 171 ? 15.964 -6.132 24.506 1.00 92.88 171 ARG A O 1
ATOM 1367 N N . TYR A 1 172 ? 15.799 -8.070 25.637 1.00 91.56 172 TYR A N 1
ATOM 1368 C CA . TYR A 1 172 ? 16.839 -8.830 24.952 1.00 91.56 172 TYR A CA 1
ATOM 1369 C C . TYR A 1 172 ? 16.232 -10.007 24.161 1.00 91.56 172 TYR A C 1
ATOM 1371 O O . TYR A 1 172 ? 16.699 -11.141 24.186 1.00 91.56 172 TYR A O 1
ATOM 1379 N N . VAL A 1 173 ? 15.142 -9.725 23.444 1.00 89.69 173 VAL A N 1
ATOM 1380 C CA . VAL A 1 173 ? 14.410 -10.700 22.624 1.00 89.69 173 VAL A CA 1
ATOM 1381 C C . VAL A 1 173 ? 14.804 -10.509 21.162 1.00 89.69 173 VAL A C 1
ATOM 1383 O O . VAL A 1 173 ? 14.517 -9.470 20.551 1.00 89.69 173 VAL A O 1
ATOM 1386 N N . THR A 1 174 ? 15.505 -11.494 20.608 1.00 83.88 174 THR A N 1
ATOM 1387 C CA . THR A 1 174 ? 16.326 -11.360 19.410 1.00 83.88 174 THR A CA 1
ATOM 1388 C C . THR A 1 174 ? 15.885 -12.136 18.176 1.00 83.88 174 THR A C 1
ATOM 1390 O O . THR A 1 174 ? 16.421 -11.889 17.098 1.00 83.88 174 THR A O 1
ATOM 1393 N N . GLN A 1 175 ? 14.920 -13.035 18.267 1.00 80.94 175 GLN A N 1
ATOM 1394 C CA . GLN A 1 175 ? 14.398 -13.776 17.120 1.00 80.94 175 GLN A CA 1
ATOM 1395 C C . GLN A 1 175 ? 12.917 -13.463 16.965 1.00 80.94 175 GLN A C 1
ATOM 1397 O O . GLN A 1 175 ? 12.150 -13.757 17.867 1.00 80.94 175 GLN A O 1
ATOM 1402 N N . LYS A 1 176 ? 12.494 -12.835 15.857 1.00 83.69 176 LYS A N 1
ATOM 1403 C CA . LYS A 1 176 ? 11.088 -12.459 15.558 1.00 83.69 176 LYS A CA 1
ATOM 1404 C C . LYS A 1 176 ? 10.299 -11.805 16.723 1.00 83.69 176 LYS A C 1
ATOM 1406 O O . LYS A 1 176 ? 9.155 -12.194 16.956 1.00 83.69 176 LYS A O 1
ATOM 1411 N N . PRO A 1 177 ? 10.844 -10.825 17.471 1.00 86.75 177 PRO A N 1
ATOM 1412 C CA . PRO A 1 177 ? 10.272 -10.363 18.748 1.00 86.75 177 PRO A CA 1
ATOM 1413 C C . PRO A 1 177 ? 8.830 -9.820 18.671 1.00 86.75 177 PRO A C 1
ATOM 1415 O O . PRO A 1 177 ? 8.112 -9.848 19.666 1.00 86.75 177 PRO A O 1
ATOM 1418 N N . TRP A 1 178 ? 8.378 -9.386 17.490 1.00 89.31 178 TRP A N 1
ATOM 1419 C CA . TRP A 1 178 ? 6.993 -8.971 17.213 1.00 89.31 178 TRP A CA 1
ATOM 1420 C C . TRP A 1 178 ? 5.948 -10.086 17.369 1.00 89.31 178 TRP A C 1
ATOM 1422 O O . TRP A 1 178 ? 4.759 -9.805 17.355 1.00 89.31 178 TRP A O 1
ATOM 1432 N N . THR A 1 179 ? 6.369 -11.342 17.520 1.00 85.06 179 THR A N 1
ATOM 1433 C CA . THR A 1 179 ? 5.459 -12.473 17.776 1.00 85.06 179 THR A CA 1
ATOM 1434 C C . THR A 1 179 ? 5.092 -12.635 19.255 1.00 85.06 179 THR A C 1
ATOM 1436 O O . THR A 1 179 ? 4.154 -13.366 19.554 1.00 85.06 179 THR A O 1
ATOM 1439 N N . ARG A 1 180 ? 5.810 -11.966 20.174 1.00 87.69 180 ARG A N 1
ATOM 1440 C CA . ARG A 1 180 ? 5.570 -12.034 21.632 1.00 87.69 180 ARG A CA 1
ATOM 1441 C C . ARG A 1 180 ? 5.368 -10.677 22.303 1.00 87.69 180 ARG A C 1
ATOM 1443 O O . ARG A 1 180 ? 4.879 -10.622 23.425 1.00 87.69 180 ARG A O 1
ATOM 1450 N N . ILE A 1 181 ? 5.791 -9.585 21.666 1.00 90.38 181 ILE A N 1
ATOM 1451 C CA . ILE A 1 181 ? 5.736 -8.241 22.248 1.00 90.38 181 ILE A CA 1
ATOM 1452 C C . ILE A 1 181 ? 4.913 -7.334 21.318 1.00 90.38 181 ILE A C 1
ATOM 1454 O O . ILE A 1 181 ? 5.264 -7.209 20.140 1.00 90.38 181 ILE A O 1
ATOM 1458 N N . PRO A 1 182 ? 3.851 -6.680 21.821 1.00 89.12 182 PRO A N 1
ATOM 1459 C CA . PRO A 1 182 ? 3.025 -5.756 21.055 1.00 89.12 182 PRO A CA 1
ATOM 1460 C C . PRO A 1 182 ? 3.798 -4.548 20.513 1.00 89.12 182 PRO A C 1
ATOM 1462 O O . PRO A 1 182 ? 4.811 -4.109 21.064 1.00 89.12 182 PRO A O 1
ATOM 1465 N N . LEU A 1 183 ? 3.266 -3.939 19.449 1.00 84.94 183 LEU A N 1
ATOM 1466 C CA . LEU A 1 183 ? 3.802 -2.690 18.889 1.00 84.94 183 LEU A CA 1
ATOM 1467 C C . LEU A 1 183 ? 3.573 -1.477 19.801 1.00 84.94 183 LEU A C 1
ATOM 1469 O O . LEU A 1 183 ? 4.380 -0.541 19.800 1.00 84.94 183 LEU A O 1
ATOM 1473 N N . THR A 1 184 ? 2.486 -1.505 20.575 1.00 84.94 184 THR A N 1
ATOM 1474 C CA . THR A 1 184 ? 2.100 -0.454 21.520 1.00 84.94 184 THR A CA 1
ATOM 1475 C C . THR A 1 184 ? 1.905 -1.063 22.900 1.00 84.94 184 THR A C 1
ATOM 1477 O O . THR A 1 184 ? 1.140 -2.008 23.057 1.00 84.94 184 THR A O 1
ATOM 1480 N N . THR A 1 185 ? 2.593 -0.512 23.897 1.00 90.31 185 THR A N 1
ATOM 1481 C CA . THR A 1 185 ? 2.607 -1.019 25.273 1.00 90.31 185 THR A CA 1
ATOM 1482 C C . THR A 1 185 ? 2.484 0.146 26.257 1.00 90.31 185 THR A C 1
ATOM 1484 O O . THR A 1 185 ? 2.991 1.239 25.994 1.00 90.31 185 THR A O 1
ATOM 1487 N N . LYS A 1 186 ? 1.805 -0.084 27.386 1.00 92.56 186 LYS A N 1
ATOM 1488 C CA . LYS A 1 186 ? 1.818 0.781 28.576 1.00 92.56 186 LYS A CA 1
ATOM 1489 C C . LYS A 1 186 ? 3.073 0.531 29.412 1.00 92.56 186 LYS A C 1
ATOM 1491 O O . LYS A 1 186 ? 3.719 1.481 29.844 1.00 92.56 186 LYS A O 1
ATOM 1496 N N . THR A 1 187 ? 3.465 -0.737 29.576 1.00 95.88 187 THR A N 1
ATOM 1497 C CA . THR A 1 187 ? 4.792 -1.091 30.103 1.00 95.88 187 THR A CA 1
ATOM 1498 C C . THR A 1 187 ? 5.866 -0.504 29.192 1.00 95.88 187 THR A C 1
ATOM 1500 O O . THR A 1 187 ? 5.820 -0.677 27.969 1.00 95.88 187 THR A O 1
ATOM 1503 N N . VAL A 1 188 ? 6.860 0.172 29.767 1.00 96.75 188 VAL A N 1
ATOM 1504 C CA . VAL A 1 188 ? 7.969 0.743 28.993 1.00 96.75 188 VAL A CA 1
ATOM 1505 C C . VAL A 1 188 ? 8.878 -0.381 28.505 1.00 96.75 188 VAL A C 1
ATOM 1507 O O . VAL A 1 188 ? 9.654 -0.941 29.270 1.00 96.75 188 VAL A O 1
ATOM 1510 N N . VAL A 1 189 ? 8.822 -0.696 27.214 1.00 96.00 189 VAL A N 1
ATOM 1511 C CA . VAL A 1 189 ? 9.750 -1.645 26.583 1.00 96.00 189 VAL A CA 1
ATOM 1512 C C . VAL A 1 189 ? 10.932 -0.879 25.992 1.00 96.00 189 VAL A C 1
ATOM 1514 O O . VAL A 1 189 ? 10.755 -0.043 25.098 1.00 96.00 189 VAL A O 1
ATOM 1517 N N . PHE A 1 190 ? 12.146 -1.153 26.477 1.00 94.88 190 PHE A N 1
ATOM 1518 C CA . PHE A 1 190 ? 13.358 -0.506 25.972 1.00 94.88 190 PHE A CA 1
ATOM 1519 C C . PHE A 1 190 ? 13.654 -0.943 24.538 1.00 94.88 190 PHE A C 1
ATOM 1521 O O . PHE A 1 190 ? 13.663 -2.138 24.240 1.00 94.88 190 PHE A O 1
ATOM 1528 N N . ASN A 1 191 ? 13.852 0.038 23.648 1.00 93.44 191 ASN A N 1
ATOM 1529 C CA . ASN A 1 191 ? 13.787 -0.136 22.196 1.00 93.44 191 ASN A CA 1
ATOM 1530 C C . ASN A 1 191 ? 12.524 -0.922 21.782 1.00 93.44 191 ASN A C 1
ATOM 1532 O O . ASN A 1 191 ? 12.613 -2.130 21.551 1.00 93.44 191 ASN A O 1
ATOM 1536 N N . PRO A 1 192 ? 11.344 -0.283 21.678 1.00 92.94 192 PRO A N 1
ATOM 1537 C CA . PRO A 1 192 ? 10.092 -0.979 21.371 1.00 92.94 192 PRO A CA 1
ATOM 1538 C C . PRO A 1 192 ? 10.145 -1.714 20.022 1.00 92.94 192 PRO A C 1
ATOM 1540 O O . PRO A 1 192 ? 10.981 -1.415 19.167 1.00 92.94 192 PRO A O 1
ATOM 1543 N N . ILE A 1 193 ? 9.215 -2.647 19.791 1.00 93.56 193 ILE A N 1
ATOM 1544 C CA . ILE A 1 193 ? 9.165 -3.452 18.553 1.00 93.56 193 ILE A CA 1
ATOM 1545 C C . ILE A 1 193 ? 9.072 -2.589 17.294 1.00 93.56 193 ILE A C 1
ATOM 1547 O O . ILE A 1 193 ? 9.658 -2.932 16.266 1.00 93.56 193 ILE A O 1
ATOM 1551 N N . SER A 1 194 ? 8.448 -1.415 17.390 1.00 91.44 194 SER A N 1
ATOM 1552 C CA . SER A 1 194 ? 8.447 -0.424 16.314 1.00 91.44 194 SER A CA 1
ATOM 1553 C C . SER A 1 194 ? 9.861 -0.063 15.829 1.00 91.44 194 SER A C 1
ATOM 1555 O O . SER A 1 194 ? 10.055 0.100 14.632 1.00 91.44 194 SER A O 1
ATOM 1557 N N . CYS A 1 195 ? 10.870 -0.011 16.709 1.00 92.81 195 CYS A N 1
ATOM 1558 C CA . CYS A 1 195 ? 12.264 0.234 16.316 1.00 92.81 195 CYS A CA 1
ATOM 1559 C C . CYS A 1 195 ? 12.856 -0.929 15.507 1.00 92.81 195 CYS A C 1
ATOM 1561 O O . CYS A 1 195 ? 13.632 -0.696 14.583 1.00 92.81 195 CYS A O 1
ATOM 1563 N N . CYS A 1 196 ? 12.483 -2.179 15.814 1.00 91.12 196 CYS A N 1
ATOM 1564 C CA . CYS A 1 196 ? 12.900 -3.336 15.016 1.00 91.12 196 CYS A CA 1
ATOM 1565 C C . CYS A 1 196 ? 12.378 -3.226 13.582 1.00 91.12 196 CYS A C 1
ATOM 1567 O O . CYS A 1 196 ? 13.138 -3.396 12.628 1.00 91.12 196 CYS A O 1
ATOM 1569 N N . LEU A 1 197 ? 11.086 -2.922 13.442 1.00 89.94 197 LEU A N 1
ATOM 1570 C CA . LEU A 1 197 ? 10.425 -2.825 12.142 1.00 89.94 197 LEU A CA 1
ATOM 1571 C C . LEU A 1 197 ? 10.870 -1.590 11.349 1.00 89.94 197 LEU A C 1
ATOM 1573 O O . LEU A 1 197 ? 10.942 -1.662 10.128 1.00 89.94 197 LEU A O 1
ATOM 1577 N N . ALA A 1 198 ? 11.222 -0.497 12.032 1.00 91.06 198 ALA A N 1
ATOM 1578 C CA . ALA A 1 198 ? 11.696 0.751 11.431 1.00 91.06 198 ALA A CA 1
ATOM 1579 C C . ALA A 1 198 ? 13.137 0.701 10.893 1.00 91.06 198 ALA A C 1
ATOM 1581 O O . ALA A 1 198 ? 13.597 1.684 10.323 1.00 91.06 198 ALA A O 1
ATOM 1582 N N . GLY A 1 199 ? 13.860 -0.404 11.089 1.00 91.31 199 GLY A N 1
ATOM 1583 C CA . GLY A 1 199 ? 15.210 -0.577 10.549 1.00 91.31 199 GLY A CA 1
ATOM 1584 C C . GLY A 1 199 ? 16.215 -1.197 11.513 1.00 91.31 199 GLY A C 1
ATOM 1585 O O . GLY A 1 199 ? 17.237 -1.703 11.080 1.00 91.31 199 GLY A O 1
ATOM 1586 N N . GLY A 1 200 ? 15.922 -1.256 12.816 1.00 90.94 200 GLY A N 1
ATOM 1587 C CA . GLY A 1 200 ? 16.831 -1.878 13.789 1.00 90.94 200 GLY A CA 1
ATOM 1588 C C . GLY A 1 200 ? 16.884 -3.414 13.724 1.00 90.94 200 GLY A C 1
ATOM 1589 O O . GLY A 1 200 ? 17.607 -4.038 14.495 1.00 90.94 200 GLY A O 1
ATOM 1590 N N . ARG A 1 201 ? 16.057 -4.029 12.871 1.00 88.25 201 ARG A N 1
ATOM 1591 C CA . ARG A 1 201 ? 16.096 -5.455 12.488 1.00 88.25 201 ARG A CA 1
ATOM 1592 C C . ARG A 1 201 ? 15.677 -5.666 11.042 1.00 88.25 201 ARG A C 1
ATOM 1594 O O . ARG A 1 201 ? 16.180 -6.571 10.392 1.00 88.25 201 ARG A O 1
ATOM 1601 N N . ASN A 1 202 ? 14.731 -4.860 10.564 1.00 91.44 202 ASN A N 1
ATOM 1602 C CA . ASN A 1 202 ? 14.273 -4.899 9.185 1.00 91.44 202 ASN A CA 1
ATOM 1603 C C . ASN A 1 202 ? 15.289 -4.203 8.269 1.00 91.44 202 ASN A C 1
ATOM 1605 O O . ASN A 1 202 ? 15.268 -2.980 8.134 1.00 91.44 202 ASN A O 1
ATOM 1609 N N . LYS A 1 203 ? 16.153 -4.984 7.618 1.00 90.56 203 LYS A N 1
ATOM 1610 C CA . LYS A 1 203 ? 17.223 -4.471 6.750 1.00 90.56 203 LYS A CA 1
ATOM 1611 C C . LYS A 1 203 ? 16.685 -3.615 5.594 1.00 90.56 203 LYS A C 1
ATOM 1613 O O . LYS A 1 203 ? 17.355 -2.680 5.169 1.00 90.56 203 LYS A O 1
ATOM 1618 N N . LEU A 1 204 ? 15.467 -3.890 5.113 1.00 90.31 204 LEU A N 1
ATOM 1619 C CA . LEU A 1 204 ? 14.865 -3.160 3.991 1.00 90.31 204 LEU A CA 1
ATOM 1620 C C . LEU A 1 204 ? 14.488 -1.745 4.424 1.00 90.31 204 LEU A C 1
ATOM 1622 O O . LEU A 1 204 ? 14.822 -0.768 3.759 1.00 90.31 204 LEU A O 1
ATOM 1626 N N . LEU A 1 205 ? 13.828 -1.638 5.576 1.00 91.88 205 LEU A N 1
ATOM 1627 C CA . LEU A 1 205 ? 13.452 -0.350 6.155 1.00 91.88 205 LEU A CA 1
ATOM 1628 C C . LEU A 1 205 ? 14.679 0.427 6.640 1.00 91.88 205 LEU A C 1
ATOM 1630 O O . LEU A 1 205 ? 14.664 1.652 6.577 1.00 91.88 205 LEU A O 1
ATOM 1634 N N . ALA A 1 206 ? 15.743 -0.264 7.061 1.00 94.31 206 ALA A N 1
ATOM 1635 C CA . ALA A 1 206 ? 17.024 0.358 7.381 1.00 94.31 206 ALA A CA 1
ATOM 1636 C C . ALA A 1 206 ? 17.624 1.054 6.152 1.00 94.31 206 ALA A C 1
ATOM 1638 O O . ALA A 1 206 ? 17.919 2.242 6.219 1.00 94.31 206 ALA A O 1
ATOM 1639 N N . ALA A 1 207 ? 17.716 0.354 5.016 1.00 92.88 207 ALA A N 1
ATOM 1640 C CA . ALA A 1 207 ? 18.242 0.930 3.781 1.00 92.88 207 ALA A CA 1
ATOM 1641 C C . ALA A 1 207 ? 17.423 2.146 3.311 1.00 92.88 207 ALA A C 1
ATOM 1643 O O . ALA A 1 207 ? 17.993 3.193 3.014 1.00 92.88 207 ALA A O 1
ATOM 1644 N N . MET A 1 208 ? 16.087 2.059 3.370 1.00 91.56 208 MET A N 1
ATOM 1645 C CA . MET A 1 208 ? 15.211 3.206 3.095 1.00 91.56 208 MET A CA 1
ATOM 1646 C C . MET A 1 208 ? 15.443 4.371 4.075 1.00 91.56 208 MET A C 1
ATOM 1648 O O . MET A 1 208 ? 15.452 5.531 3.672 1.00 91.56 208 MET A O 1
ATOM 1652 N N . ALA A 1 209 ? 15.640 4.087 5.367 1.00 95.62 209 ALA A N 1
ATOM 1653 C CA . ALA A 1 209 ? 15.934 5.115 6.364 1.00 95.62 209 ALA A CA 1
ATOM 1654 C C . ALA A 1 209 ? 17.283 5.801 6.101 1.00 95.62 209 ALA A C 1
ATOM 1656 O O . ALA A 1 209 ? 17.399 7.009 6.305 1.00 95.62 209 ALA A O 1
ATOM 1657 N N . TYR A 1 210 ? 18.288 5.054 5.636 1.00 96.81 210 TYR A N 1
ATOM 1658 C CA . TYR A 1 210 ? 19.602 5.601 5.304 1.00 96.81 210 TYR A CA 1
ATOM 1659 C C . TYR A 1 210 ? 19.550 6.498 4.068 1.00 96.81 210 TYR A C 1
ATOM 1661 O O . TYR A 1 210 ? 20.137 7.578 4.081 1.00 96.81 210 TYR A O 1
ATOM 1669 N N . GLU A 1 211 ? 18.809 6.104 3.031 1.00 93.12 211 GLU A N 1
ATOM 1670 C CA . GLU A 1 211 ? 18.577 6.948 1.854 1.00 93.12 211 GLU A CA 1
ATOM 1671 C C . GLU A 1 211 ? 17.854 8.249 2.217 1.00 93.12 211 GLU A C 1
ATOM 1673 O O . GLU A 1 211 ? 18.304 9.328 1.830 1.00 93.12 211 GLU A O 1
ATOM 1678 N N . ASP A 1 212 ? 16.782 8.166 3.011 1.00 92.38 212 ASP A N 1
ATOM 1679 C CA . ASP A 1 212 ? 16.050 9.340 3.500 1.00 92.38 212 ASP A CA 1
ATOM 1680 C C . ASP A 1 212 ? 16.958 10.269 4.321 1.00 92.38 212 ASP A C 1
ATOM 1682 O O . ASP A 1 212 ? 16.914 11.490 4.160 1.00 92.38 212 ASP A O 1
ATOM 1686 N N . PHE A 1 213 ? 17.795 9.706 5.198 1.00 97.12 213 PHE A N 1
ATOM 1687 C CA . PHE A 1 213 ? 18.754 10.475 5.989 1.00 97.12 213 PHE A CA 1
ATOM 1688 C C . PHE A 1 213 ? 19.780 11.174 5.094 1.00 97.12 213 PHE A C 1
ATOM 1690 O O . PHE A 1 213 ? 19.994 12.375 5.243 1.00 97.12 213 PHE A O 1
ATOM 1697 N N . ASN A 1 214 ? 20.368 10.453 4.138 1.00 96.44 214 ASN A N 1
ATOM 1698 C CA . ASN A 1 214 ? 21.367 10.996 3.221 1.00 96.44 214 ASN A CA 1
ATOM 1699 C C . ASN A 1 214 ? 20.795 12.130 2.360 1.00 96.44 214 ASN A C 1
ATOM 1701 O O . ASN A 1 214 ? 21.462 13.144 2.179 1.00 96.44 214 ASN A O 1
ATOM 1705 N N . LYS A 1 215 ? 19.544 12.010 1.894 1.00 93.44 215 LYS A N 1
ATOM 1706 C CA . LYS A 1 215 ? 18.837 13.097 1.192 1.00 93.44 215 LYS A CA 1
ATOM 1707 C C . LYS A 1 215 ? 18.645 14.321 2.094 1.00 93.44 215 LYS A C 1
ATOM 1709 O O . LYS A 1 215 ? 18.918 15.439 1.675 1.00 93.44 215 LYS A O 1
ATOM 1714 N N . GLN A 1 216 ? 18.233 14.118 3.350 1.00 92.81 216 GLN A N 1
ATOM 1715 C CA . GLN A 1 216 ? 18.048 15.206 4.326 1.00 92.81 216 GLN A CA 1
ATOM 1716 C C . GLN A 1 216 ? 19.350 15.906 4.730 1.00 92.81 216 GLN A C 1
ATOM 1718 O O . GLN A 1 216 ? 19.302 17.041 5.193 1.00 92.81 216 GLN A O 1
ATOM 1723 N N . GLN A 1 217 ? 20.490 15.219 4.649 1.00 92.81 217 GLN A N 1
ATOM 1724 C CA . GLN A 1 217 ? 21.813 15.782 4.936 1.00 92.81 217 GLN A CA 1
ATOM 1725 C C . GLN A 1 217 ? 22.507 16.339 3.682 1.00 92.81 217 GLN A C 1
ATOM 1727 O O . GLN A 1 217 ? 23.689 16.676 3.731 1.00 92.81 217 GLN A O 1
ATOM 1732 N N . GLY A 1 218 ? 21.788 16.466 2.559 1.00 90.56 218 GLY A N 1
ATOM 1733 C CA . GLY A 1 218 ? 22.311 17.091 1.348 1.00 90.56 218 GLY A CA 1
ATOM 1734 C C . GLY A 1 218 ? 22.949 18.450 1.651 1.00 90.56 218 GLY A C 1
ATOM 1735 O O . GLY A 1 218 ? 22.320 19.320 2.248 1.00 90.56 218 GLY A O 1
ATOM 1736 N N . GLY A 1 219 ? 24.219 18.608 1.271 1.00 89.00 219 GLY A N 1
ATOM 1737 C CA . GLY A 1 219 ? 24.988 19.838 1.480 1.00 89.00 219 GLY A CA 1
ATOM 1738 C C . GLY A 1 219 ? 25.739 19.957 2.814 1.00 89.00 219 GLY A C 1
ATOM 1739 O O . GLY A 1 219 ? 26.505 20.903 2.954 1.00 89.00 219 GLY A O 1
ATOM 1740 N N . THR A 1 220 ? 25.591 19.027 3.771 1.00 94.50 220 THR A N 1
ATOM 1741 C CA . THR A 1 220 ? 26.314 19.090 5.066 1.00 94.50 220 THR A CA 1
ATOM 1742 C C . THR A 1 220 ? 27.584 18.236 5.131 1.00 94.50 220 THR A C 1
ATOM 1744 O O . THR A 1 220 ? 28.283 18.275 6.141 1.00 94.50 220 THR A O 1
ATOM 1747 N N . GLY A 1 221 ? 27.853 17.423 4.103 1.00 92.31 221 GLY A N 1
ATOM 1748 C CA . GLY A 1 221 ? 28.940 16.431 4.072 1.00 92.31 221 GLY A CA 1
ATOM 1749 C C . GLY A 1 221 ? 28.653 15.148 4.870 1.00 92.31 221 GLY A C 1
ATOM 1750 O O . GLY A 1 221 ? 29.330 14.138 4.696 1.00 92.31 221 GLY A O 1
ATOM 1751 N N . LEU A 1 222 ? 27.615 15.127 5.717 1.00 96.12 222 LEU A N 1
ATOM 1752 C CA . LEU A 1 222 ? 27.230 13.928 6.465 1.00 96.12 222 LEU A CA 1
ATOM 1753 C C . LEU A 1 222 ? 26.511 12.922 5.565 1.00 96.12 222 LEU A C 1
ATOM 1755 O O . LEU A 1 222 ? 25.477 13.221 4.966 1.00 96.12 222 LEU A O 1
ATOM 1759 N N . ARG A 1 223 ? 27.023 11.691 5.522 1.00 96.38 223 ARG A N 1
ATOM 1760 C CA . ARG A 1 223 ? 26.431 10.606 4.739 1.00 96.38 223 ARG A CA 1
ATOM 1761 C C . ARG A 1 223 ? 26.672 9.254 5.398 1.00 96.38 223 ARG A C 1
ATOM 1763 O O . ARG A 1 223 ? 27.804 8.896 5.718 1.00 96.38 223 ARG A O 1
ATOM 1770 N N . ILE A 1 224 ? 25.603 8.474 5.529 1.00 98.12 224 ILE A N 1
ATOM 1771 C CA . ILE A 1 224 ? 25.671 7.061 5.892 1.00 98.12 224 ILE A CA 1
ATOM 1772 C C . ILE A 1 224 ? 26.261 6.298 4.710 1.00 98.12 224 ILE A C 1
ATOM 1774 O O . ILE A 1 224 ? 25.679 6.275 3.616 1.00 98.12 224 ILE A O 1
ATOM 1778 N N . ARG A 1 225 ? 27.410 5.665 4.944 1.00 97.25 225 ARG A N 1
ATOM 1779 C CA . ARG A 1 225 ? 28.121 4.859 3.954 1.00 97.25 225 ARG A CA 1
ATOM 1780 C C . ARG A 1 225 ? 27.592 3.432 3.996 1.00 97.25 225 ARG A C 1
ATOM 1782 O O . ARG A 1 225 ? 27.809 2.711 4.962 1.00 97.25 225 ARG A O 1
ATOM 1789 N N . THR A 1 226 ? 26.895 3.029 2.940 1.00 96.06 226 THR A N 1
ATOM 1790 C CA . THR A 1 226 ? 26.481 1.639 2.706 1.00 96.06 226 THR A CA 1
ATOM 1791 C C . THR A 1 226 ? 26.850 1.243 1.278 1.00 96.06 226 THR A C 1
ATOM 1793 O O . THR A 1 226 ? 26.841 2.112 0.397 1.00 96.06 226 THR A O 1
ATOM 1796 N N . PRO A 1 227 ? 27.182 -0.033 1.010 1.00 95.19 227 PRO A N 1
ATOM 1797 C CA . PRO A 1 227 ? 27.361 -0.509 -0.357 1.00 95.19 227 PRO A CA 1
ATOM 1798 C C . PRO A 1 227 ? 26.101 -0.273 -1.189 1.00 95.19 227 PRO A C 1
ATOM 1800 O O . PRO A 1 227 ? 24.984 -0.276 -0.661 1.00 95.19 227 PRO A O 1
ATOM 1803 N N . ARG A 1 228 ? 26.276 -0.077 -2.501 1.00 94.12 228 ARG A N 1
ATOM 1804 C CA . ARG A 1 228 ? 25.156 0.101 -3.436 1.00 94.12 228 ARG A CA 1
ATOM 1805 C C . ARG A 1 228 ? 24.164 -1.044 -3.260 1.00 94.12 228 ARG A C 1
ATOM 1807 O O . ARG A 1 228 ? 24.563 -2.203 -3.237 1.00 94.12 228 ARG A O 1
ATOM 1814 N N . THR A 1 229 ? 22.888 -0.716 -3.113 1.00 92.88 229 THR A N 1
ATOM 1815 C CA . THR A 1 229 ? 21.876 -1.677 -2.679 1.00 92.88 229 THR A CA 1
ATOM 1816 C C . THR A 1 229 ? 20.635 -1.593 -3.559 1.00 92.88 229 THR A C 1
ATOM 1818 O O . THR A 1 229 ? 20.062 -0.523 -3.720 1.00 92.88 229 THR A O 1
ATOM 1821 N N . PHE A 1 230 ? 20.198 -2.731 -4.091 1.00 92.25 230 PHE A N 1
ATOM 1822 C CA . PHE A 1 230 ? 18.896 -2.908 -4.720 1.00 92.25 230 PHE A CA 1
ATOM 1823 C C . PHE A 1 230 ? 17.884 -3.376 -3.675 1.00 92.25 230 PHE A C 1
ATOM 1825 O O . PHE A 1 230 ? 18.095 -4.366 -2.966 1.00 92.25 230 PHE A O 1
ATOM 1832 N N . LEU A 1 231 ? 16.778 -2.645 -3.572 1.00 91.19 231 LEU A N 1
ATOM 1833 C CA . LEU A 1 231 ? 15.720 -2.888 -2.598 1.00 91.19 231 LEU A CA 1
ATOM 1834 C C . LEU A 1 231 ? 14.563 -3.654 -3.236 1.00 91.19 231 LEU A C 1
ATOM 1836 O O . LEU A 1 231 ? 14.280 -3.492 -4.418 1.00 91.19 231 LEU A O 1
ATOM 1840 N N . ARG A 1 232 ? 13.844 -4.440 -2.424 1.00 86.19 232 ARG A N 1
ATOM 1841 C CA . ARG A 1 232 ? 12.608 -5.147 -2.823 1.00 86.19 232 ARG A CA 1
ATOM 1842 C C . ARG A 1 232 ? 12.796 -6.113 -4.004 1.00 86.19 232 ARG A C 1
ATOM 1844 O O . ARG A 1 232 ? 11.846 -6.361 -4.749 1.00 86.19 232 ARG A O 1
ATOM 1851 N N . VAL A 1 233 ? 13.989 -6.689 -4.131 1.00 89.06 233 VAL A N 1
ATOM 1852 C CA . VAL A 1 233 ? 14.333 -7.646 -5.188 1.00 89.06 233 VAL A CA 1
ATOM 1853 C C . VAL A 1 233 ? 13.611 -8.960 -4.919 1.00 89.06 233 VAL A C 1
ATOM 1855 O O . VAL A 1 233 ? 13.668 -9.478 -3.808 1.00 89.06 233 VAL A O 1
ATOM 1858 N N . THR A 1 234 ? 12.899 -9.490 -5.906 1.00 90.12 234 THR A N 1
ATOM 1859 C CA . THR A 1 234 ? 12.278 -10.820 -5.802 1.00 90.12 234 THR A CA 1
ATOM 1860 C C . THR A 1 234 ? 13.306 -11.918 -6.025 1.00 90.12 234 THR A C 1
ATOM 1862 O O . THR A 1 234 ? 14.323 -11.667 -6.666 1.00 90.12 234 THR A O 1
ATOM 1865 N N . LYS A 1 235 ? 13.043 -13.149 -5.564 1.00 89.75 235 LYS A N 1
ATOM 1866 C CA . LYS A 1 235 ? 13.963 -14.277 -5.805 1.00 89.75 235 LYS A CA 1
ATOM 1867 C C . LYS A 1 235 ? 14.312 -14.416 -7.296 1.00 89.75 235 LYS A C 1
ATOM 1869 O O . LYS A 1 235 ? 15.484 -14.487 -7.640 1.00 89.75 235 LYS A O 1
ATOM 1874 N N . ALA A 1 236 ? 13.313 -14.334 -8.178 1.00 90.31 236 ALA A N 1
ATOM 1875 C CA . ALA A 1 236 ? 13.492 -14.384 -9.632 1.00 90.31 236 ALA A CA 1
ATOM 1876 C C . ALA A 1 236 ? 14.339 -13.231 -10.209 1.00 90.31 236 ALA A C 1
ATOM 1878 O O . ALA A 1 236 ? 14.978 -13.402 -11.240 1.00 90.31 236 ALA A O 1
ATOM 1879 N N . GLN A 1 237 ? 14.379 -12.072 -9.545 1.00 94.44 237 GLN A N 1
ATOM 1880 C CA . GLN A 1 237 ? 15.177 -10.913 -9.960 1.00 94.44 237 GLN A CA 1
ATOM 1881 C C . GLN A 1 237 ? 16.609 -10.924 -9.400 1.00 94.44 237 GLN A C 1
ATOM 1883 O O . GLN A 1 237 ? 17.411 -10.079 -9.801 1.00 94.44 237 GLN A O 1
ATOM 1888 N N . ILE A 1 238 ? 16.954 -11.846 -8.487 1.00 93.94 238 ILE A N 1
ATOM 1889 C CA . ILE A 1 238 ? 18.304 -11.929 -7.904 1.00 93.94 238 ILE A CA 1
ATOM 1890 C C . ILE A 1 238 ? 19.380 -12.042 -8.996 1.00 93.94 238 ILE A C 1
ATOM 1892 O O . ILE A 1 238 ? 20.314 -11.242 -8.937 1.00 93.94 238 ILE A O 1
ATOM 1896 N N . PRO A 1 239 ? 19.271 -12.925 -10.014 1.00 96.50 239 PRO A N 1
ATOM 1897 C CA . PRO A 1 239 ? 20.293 -13.029 -11.057 1.00 96.50 239 PRO A CA 1
ATOM 1898 C C . PRO A 1 239 ? 20.532 -11.707 -11.799 1.00 96.50 239 PRO A C 1
ATOM 1900 O O . PRO A 1 239 ? 21.674 -11.283 -11.958 1.00 96.50 239 PRO A O 1
ATOM 1903 N N . THR A 1 240 ? 19.461 -10.999 -12.173 1.00 94.38 240 THR A N 1
ATOM 1904 C CA . THR A 1 240 ? 19.550 -9.692 -12.842 1.00 94.38 240 THR A CA 1
ATOM 1905 C C . THR A 1 240 ? 20.205 -8.640 -11.945 1.00 94.38 240 THR A C 1
ATOM 1907 O O . THR A 1 240 ? 21.066 -7.886 -12.396 1.00 94.38 240 THR A O 1
ATOM 1910 N N . ALA A 1 241 ? 19.846 -8.601 -10.659 1.00 94.06 241 ALA A N 1
ATOM 1911 C CA . ALA A 1 241 ? 20.444 -7.671 -9.703 1.00 94.06 241 ALA A CA 1
ATOM 1912 C C . ALA A 1 241 ? 21.934 -7.972 -9.450 1.00 94.06 241 ALA A C 1
ATOM 1914 O O . ALA A 1 241 ? 22.737 -7.047 -9.346 1.00 94.06 241 ALA A O 1
ATOM 1915 N N . VAL A 1 242 ? 22.318 -9.252 -9.396 1.00 96.25 242 VAL A N 1
ATOM 1916 C CA . VAL A 1 242 ? 23.718 -9.696 -9.286 1.00 96.25 242 VAL A CA 1
ATOM 1917 C C . VAL A 1 242 ? 24.509 -9.281 -10.527 1.00 96.25 242 VAL A C 1
ATOM 1919 O O . VAL A 1 242 ? 25.603 -8.728 -10.407 1.00 96.25 242 VAL A O 1
ATOM 1922 N N . GLN A 1 243 ? 23.947 -9.471 -11.722 1.00 94.12 243 GLN A N 1
ATOM 1923 C CA . GLN A 1 243 ? 24.578 -9.054 -12.973 1.00 94.12 243 GLN A CA 1
ATOM 1924 C C . GLN A 1 243 ? 24.789 -7.534 -13.026 1.00 94.12 243 GLN A C 1
ATOM 1926 O O . GLN A 1 243 ? 25.873 -7.080 -13.389 1.00 94.12 243 GLN A O 1
ATOM 1931 N N . ALA A 1 244 ? 23.807 -6.745 -12.578 1.00 93.00 244 ALA A N 1
ATOM 1932 C CA . ALA A 1 244 ? 23.908 -5.285 -12.495 1.00 93.00 244 ALA A CA 1
ATOM 1933 C C . ALA A 1 244 ? 24.998 -4.784 -11.520 1.00 93.00 244 ALA A C 1
ATOM 1935 O O . ALA A 1 244 ? 25.383 -3.613 -11.576 1.00 93.00 244 ALA A O 1
ATOM 1936 N N . LEU A 1 245 ? 25.500 -5.654 -10.637 1.00 94.25 245 LEU A N 1
ATOM 1937 C CA . LEU A 1 245 ? 26.628 -5.404 -9.730 1.00 94.25 245 LEU A CA 1
ATOM 1938 C C . LEU A 1 245 ? 27.953 -5.992 -10.243 1.00 94.25 245 LEU A C 1
ATOM 1940 O O . LEU A 1 245 ? 28.923 -6.058 -9.498 1.00 94.25 245 LEU A O 1
ATOM 1944 N N . GLY A 1 246 ? 28.030 -6.434 -11.500 1.00 89.81 246 GLY A N 1
ATOM 1945 C CA . GLY A 1 246 ? 29.251 -7.037 -12.045 1.00 89.81 246 GLY A CA 1
ATOM 1946 C C . GLY A 1 246 ? 29.443 -8.500 -11.634 1.00 89.81 246 GLY A C 1
ATOM 1947 O O . GLY A 1 246 ? 30.573 -8.974 -11.514 1.00 89.81 246 GLY A O 1
ATOM 1948 N N . GLY A 1 247 ? 28.339 -9.216 -11.395 1.00 90.69 247 GLY A N 1
ATOM 1949 C CA . GLY A 1 247 ? 28.329 -10.662 -11.167 1.00 90.69 247 GLY A CA 1
ATOM 1950 C C . GLY A 1 247 ? 28.616 -11.096 -9.730 1.00 90.69 247 GLY A C 1
ATOM 1951 O O . GLY A 1 247 ? 28.654 -12.294 -9.469 1.00 90.69 247 GLY A O 1
ATOM 1952 N N . LYS A 1 248 ? 28.806 -10.156 -8.793 1.00 94.62 248 LYS A N 1
ATOM 1953 C CA . LYS A 1 248 ? 29.068 -10.460 -7.380 1.00 94.62 248 LYS A CA 1
ATOM 1954 C C . LYS A 1 248 ? 28.192 -9.623 -6.467 1.00 94.62 248 LYS A C 1
ATOM 1956 O O . LYS A 1 248 ? 28.048 -8.423 -6.684 1.00 94.62 248 LYS A O 1
ATOM 1961 N N . ALA A 1 249 ? 27.618 -10.236 -5.440 1.00 97.31 249 ALA A N 1
ATOM 1962 C CA . ALA A 1 249 ? 26.711 -9.540 -4.537 1.00 97.31 249 ALA A CA 1
ATOM 1963 C C . ALA A 1 249 ? 26.568 -10.243 -3.186 1.00 97.31 249 ALA A C 1
ATOM 1965 O O . ALA A 1 249 ? 26.921 -11.408 -3.017 1.00 97.31 249 ALA A O 1
ATOM 1966 N N . VAL A 1 250 ? 25.973 -9.527 -2.237 1.00 96.06 250 VAL A N 1
ATOM 1967 C CA . VAL A 1 250 ? 25.456 -10.067 -0.982 1.00 96.06 250 VAL A CA 1
ATOM 1968 C C . VAL A 1 250 ? 23.935 -9.961 -1.001 1.00 96.06 250 VAL A C 1
ATOM 1970 O O . VAL A 1 250 ? 23.381 -8.868 -1.133 1.00 96.06 250 VAL A O 1
ATOM 1973 N N . ILE A 1 251 ? 23.249 -11.087 -0.845 1.00 95.12 251 ILE A N 1
ATOM 1974 C CA . ILE A 1 251 ? 21.792 -11.180 -0.799 1.00 95.12 251 ILE A CA 1
ATOM 1975 C C . ILE A 1 251 ? 21.369 -11.338 0.658 1.00 95.12 251 ILE A C 1
ATOM 1977 O O . ILE A 1 251 ? 21.861 -12.214 1.365 1.00 95.12 251 ILE A O 1
ATOM 1981 N N . LYS A 1 252 ? 20.452 -10.489 1.126 1.00 92.75 252 LYS A N 1
ATOM 1982 C CA . LYS A 1 252 ? 19.997 -10.464 2.521 1.00 92.75 252 LYS A CA 1
ATOM 1983 C C . LYS A 1 252 ? 18.479 -10.586 2.610 1.00 92.75 252 LYS A C 1
ATOM 1985 O O . LYS A 1 252 ? 17.745 -9.800 2.009 1.00 92.75 252 LYS A O 1
ATOM 1990 N N . VAL A 1 253 ? 18.010 -11.513 3.438 1.00 89.88 253 VAL A N 1
ATOM 1991 C CA . VAL A 1 253 ? 16.610 -11.618 3.861 1.00 89.88 253 VAL A CA 1
ATOM 1992 C C . VAL A 1 253 ? 16.301 -10.483 4.852 1.00 89.88 253 VAL A C 1
ATOM 1994 O O . VAL A 1 253 ? 16.973 -10.387 5.883 1.00 89.88 253 VAL A O 1
ATOM 1997 N N . PRO A 1 254 ? 15.282 -9.633 4.612 1.00 83.75 254 PRO A N 1
ATOM 1998 C CA . PRO A 1 254 ? 15.064 -8.408 5.382 1.00 83.75 254 PRO A CA 1
ATOM 1999 C C . PRO A 1 254 ? 14.877 -8.591 6.890 1.00 83.75 254 PRO A C 1
ATOM 2001 O O . PRO A 1 254 ? 15.294 -7.726 7.654 1.00 83.75 254 PRO A O 1
ATOM 2004 N N . TYR A 1 255 ? 14.253 -9.689 7.322 1.00 81.31 255 TYR A N 1
ATOM 2005 C CA . TYR A 1 255 ? 13.854 -9.908 8.719 1.00 81.31 255 TYR A CA 1
ATOM 2006 C C . TYR A 1 255 ? 14.762 -10.872 9.488 1.00 81.31 255 TYR A C 1
ATOM 2008 O O . TYR A 1 255 ? 14.555 -11.073 10.689 1.00 81.31 255 TYR A O 1
ATOM 2016 N N . SER A 1 256 ? 15.738 -11.484 8.814 1.00 74.06 256 SER A N 1
ATOM 2017 C CA . SER A 1 256 ? 16.612 -12.487 9.418 1.00 74.06 256 SER A CA 1
ATOM 2018 C C . SER A 1 256 ? 17.755 -11.850 10.213 1.00 74.06 256 SER A C 1
ATOM 2020 O O . SER A 1 256 ? 18.145 -10.699 9.990 1.00 74.06 256 SER A O 1
ATOM 2022 N N . ASN A 1 257 ? 18.287 -12.605 11.174 1.00 67.19 257 ASN A N 1
ATOM 2023 C CA . ASN A 1 257 ? 19.286 -12.151 12.140 1.00 67.19 257 ASN A CA 1
ATOM 2024 C C . ASN A 1 257 ? 20.372 -13.222 12.356 1.00 67.19 257 ASN A C 1
ATOM 2026 O O . ASN A 1 257 ? 20.170 -14.386 12.024 1.00 67.19 257 ASN A O 1
ATOM 2030 N N . CYS A 1 258 ? 21.491 -12.844 12.985 1.00 58.38 258 CYS A N 1
ATOM 2031 C CA . CYS A 1 258 ? 22.607 -13.736 13.331 1.00 58.38 258 CYS A CA 1
ATOM 2032 C C . CYS A 1 258 ? 23.231 -14.416 12.099 1.00 58.38 258 CYS A C 1
ATOM 2034 O O . CYS A 1 258 ? 23.513 -15.606 12.134 1.00 58.38 258 CYS A O 1
ATOM 2036 N N . GLY A 1 259 ? 23.391 -13.676 10.997 1.00 56.12 259 GLY A N 1
ATOM 2037 C CA . GLY A 1 259 ? 23.959 -14.206 9.749 1.00 56.12 259 GLY A CA 1
ATOM 2038 C C . GLY A 1 259 ? 23.037 -15.162 8.984 1.00 56.12 259 GLY A C 1
ATOM 2039 O O . GLY A 1 259 ? 23.324 -15.502 7.844 1.00 56.12 259 GLY A O 1
ATOM 2040 N N . GLN A 1 260 ? 21.895 -15.554 9.554 1.00 70.06 260 GLN A N 1
ATOM 2041 C CA . GLN A 1 260 ? 20.913 -16.380 8.858 1.00 70.06 260 GLN A CA 1
ATOM 2042 C C . GLN A 1 260 ? 20.248 -15.568 7.745 1.00 70.06 260 GLN A C 1
ATOM 2044 O O . GLN A 1 260 ? 19.878 -14.410 7.950 1.00 70.06 260 GLN A O 1
ATOM 2049 N N . GLY A 1 261 ? 20.072 -16.177 6.573 1.00 80.62 261 GLY A N 1
ATOM 2050 C CA . GLY A 1 261 ? 19.486 -15.502 5.416 1.00 80.62 261 GLY A CA 1
ATOM 2051 C C . GLY A 1 261 ? 20.376 -14.407 4.822 1.00 80.62 261 GLY A C 1
ATOM 2052 O O . GLY A 1 261 ? 19.845 -13.464 4.237 1.00 80.62 261 GLY A O 1
ATOM 2053 N N . VAL A 1 262 ? 21.695 -14.494 5.010 1.00 89.31 262 VAL A N 1
ATOM 2054 C CA . VAL A 1 262 ? 22.693 -13.714 4.271 1.00 89.31 262 VAL A CA 1
ATOM 2055 C C . VAL A 1 262 ? 23.460 -14.681 3.379 1.00 89.31 262 VAL A C 1
ATOM 2057 O O . VAL A 1 262 ? 23.912 -15.717 3.854 1.00 89.31 262 VAL A O 1
ATOM 2060 N N . TYR A 1 263 ? 23.578 -14.350 2.100 1.00 92.38 263 TYR A N 1
ATOM 2061 C CA . TYR A 1 263 ? 24.208 -15.198 1.097 1.00 92.38 263 TYR A CA 1
ATOM 2062 C C . TYR A 1 263 ? 25.184 -14.365 0.282 1.00 92.38 263 TYR A C 1
ATOM 2064 O O . TYR A 1 263 ? 24.815 -13.309 -0.237 1.00 92.38 263 TYR A O 1
ATOM 2072 N N . THR A 1 264 ? 26.421 -14.822 0.179 1.00 94.56 264 THR A N 1
ATOM 2073 C CA . THR A 1 264 ? 27.427 -14.255 -0.716 1.00 94.56 264 THR A CA 1
ATOM 2074 C C . THR A 1 264 ? 27.359 -14.974 -2.058 1.00 94.56 264 THR A C 1
ATOM 2076 O O . THR A 1 264 ? 27.132 -16.178 -2.126 1.00 94.56 264 THR A O 1
ATOM 2079 N N . VAL A 1 265 ? 27.483 -14.209 -3.139 1.00 95.19 265 VAL A N 1
ATOM 2080 C CA . VAL A 1 265 ? 27.550 -14.727 -4.505 1.00 95.19 265 VAL A CA 1
ATOM 2081 C C . VAL A 1 265 ? 28.786 -14.133 -5.151 1.00 95.19 265 VAL A C 1
ATOM 2083 O O . VAL A 1 265 ? 28.859 -12.923 -5.375 1.00 95.19 265 VAL A O 1
ATOM 2086 N N . THR A 1 266 ? 29.756 -14.993 -5.433 1.00 94.44 266 THR A N 1
ATOM 2087 C CA . THR A 1 266 ? 31.006 -14.679 -6.133 1.00 94.44 266 THR A CA 1
ATOM 2088 C C . THR A 1 266 ? 31.191 -15.509 -7.406 1.00 94.44 266 THR A C 1
ATOM 2090 O O . THR A 1 266 ? 32.017 -15.155 -8.247 1.00 94.44 266 THR A O 1
ATOM 2093 N N . SER A 1 267 ? 30.383 -16.563 -7.579 1.00 92.88 267 SER A N 1
ATOM 2094 C CA . SER A 1 267 ? 30.368 -17.447 -8.747 1.00 92.88 267 SER A CA 1
ATOM 2095 C C . SER A 1 267 ? 28.944 -17.855 -9.148 1.00 92.88 267 SER A C 1
ATOM 2097 O O . SER A 1 267 ? 27.999 -17.749 -8.361 1.00 92.88 267 SER A O 1
ATOM 2099 N N . GLN A 1 268 ? 28.786 -18.386 -10.366 1.00 91.69 268 GLN A N 1
ATOM 2100 C CA . GLN A 1 268 ? 27.504 -18.929 -10.831 1.00 91.69 268 GLN A CA 1
ATOM 2101 C C . GLN A 1 268 ? 27.031 -20.108 -9.965 1.00 91.69 268 GLN A C 1
ATOM 2103 O O . GLN A 1 268 ? 25.852 -20.201 -9.650 1.00 91.69 268 GLN A O 1
ATOM 2108 N N . LYS A 1 269 ? 27.957 -20.955 -9.497 1.00 92.50 269 LYS A N 1
ATOM 2109 C CA . LYS A 1 269 ? 27.670 -22.091 -8.607 1.00 92.50 269 LYS A CA 1
ATOM 2110 C C . LYS A 1 269 ? 26.972 -21.646 -7.317 1.00 92.50 269 LYS A C 1
ATOM 2112 O O . LYS A 1 269 ? 26.020 -22.284 -6.873 1.00 92.50 269 LYS A O 1
ATOM 2117 N N . GLU A 1 270 ? 27.426 -20.549 -6.714 1.00 94.06 270 GLU A N 1
ATOM 2118 C CA . GLU A 1 270 ? 26.807 -19.996 -5.503 1.00 94.06 270 GLU A CA 1
ATOM 2119 C C . GLU A 1 270 ? 25.452 -19.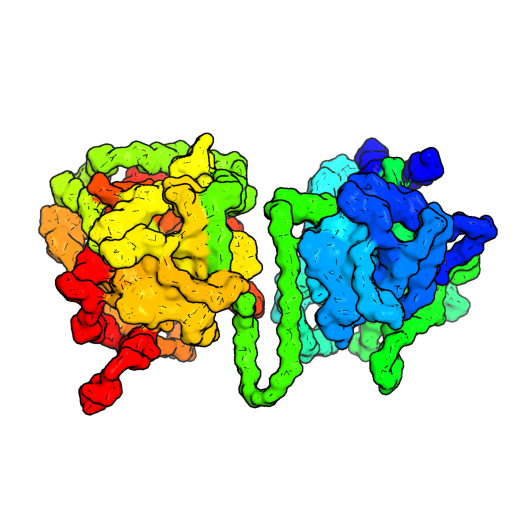351 -5.783 1.00 94.06 270 GLU A C 1
ATOM 2121 O O . GLU A 1 270 ? 24.526 -19.495 -4.982 1.00 94.06 270 GLU A O 1
ATOM 2126 N N . LEU A 1 271 ? 25.315 -18.684 -6.934 1.00 94.31 271 LEU A N 1
ATOM 2127 C CA . LEU A 1 271 ? 24.033 -18.150 -7.380 1.00 94.31 271 LEU A CA 1
ATOM 2128 C C . LEU A 1 271 ? 23.011 -19.277 -7.569 1.00 94.31 271 LEU A C 1
ATOM 2130 O O . LEU A 1 271 ? 21.906 -19.186 -7.041 1.00 94.31 271 LEU A O 1
ATOM 2134 N N . ASP A 1 272 ? 23.388 -20.363 -8.239 1.00 93.62 272 ASP A N 1
ATOM 2135 C CA . ASP A 1 272 ? 22.519 -21.519 -8.461 1.00 93.62 272 ASP A CA 1
ATOM 2136 C C . ASP A 1 272 ? 22.139 -22.190 -7.131 1.00 93.62 272 ASP A C 1
ATOM 2138 O O . ASP A 1 272 ? 20.962 -22.477 -6.894 1.00 93.62 272 ASP A O 1
ATOM 2142 N N . LYS A 1 273 ? 23.106 -22.354 -6.212 1.00 92.88 273 LYS A N 1
ATOM 2143 C CA . LYS A 1 273 ? 22.872 -22.861 -4.847 1.00 92.88 273 LYS A CA 1
ATOM 2144 C C . LYS A 1 273 ? 21.849 -21.999 -4.106 1.00 92.88 273 LYS A C 1
ATOM 2146 O O . LYS A 1 273 ? 20.919 -22.541 -3.517 1.00 92.88 273 LYS A O 1
ATOM 2151 N N . LEU A 1 274 ? 21.983 -20.672 -4.158 1.00 92.31 274 LEU A N 1
ATOM 2152 C CA . LEU A 1 274 ? 21.027 -19.735 -3.563 1.00 92.31 274 LEU A CA 1
ATOM 2153 C C . LEU A 1 274 ? 19.638 -19.851 -4.207 1.00 92.31 274 LEU A C 1
ATOM 2155 O O . LEU A 1 274 ? 18.625 -19.889 -3.507 1.00 92.31 274 LEU A O 1
ATOM 2159 N N . MET A 1 275 ? 19.579 -19.919 -5.536 1.00 93.62 275 MET A N 1
ATOM 2160 C CA . MET A 1 275 ? 18.325 -20.000 -6.283 1.00 93.62 275 MET A CA 1
ATOM 2161 C C . MET A 1 275 ? 17.579 -21.319 -6.045 1.00 93.62 275 MET A C 1
ATOM 2163 O O . MET A 1 275 ? 16.349 -21.335 -6.114 1.00 93.62 275 MET A O 1
ATOM 2167 N N . ALA A 1 276 ? 18.280 -22.389 -5.673 1.00 92.94 276 ALA A N 1
ATOM 2168 C CA . ALA A 1 276 ? 17.679 -23.663 -5.290 1.00 92.94 276 ALA A CA 1
ATOM 2169 C C . ALA A 1 276 ? 17.058 -23.668 -3.877 1.00 92.94 276 ALA A C 1
ATOM 2171 O O . ALA A 1 276 ? 16.207 -24.509 -3.596 1.00 92.94 276 ALA A O 1
ATOM 2172 N N . LEU A 1 277 ? 17.435 -22.742 -2.985 1.00 87.56 277 LEU A N 1
ATOM 2173 C CA . LEU A 1 277 ? 16.925 -22.723 -1.607 1.00 87.56 277 LEU A CA 1
ATOM 2174 C C . LEU A 1 277 ? 15.447 -22.337 -1.545 1.00 87.56 277 LEU A C 1
ATOM 2176 O O . LEU A 1 277 ? 15.047 -21.329 -2.124 1.00 87.56 277 LEU A O 1
ATOM 2180 N N . ASP A 1 278 ? 14.646 -23.057 -0.767 1.00 82.06 278 ASP A N 1
ATOM 2181 C CA . ASP A 1 278 ? 13.305 -22.594 -0.413 1.00 82.06 278 ASP A CA 1
ATOM 2182 C C . ASP A 1 278 ? 13.399 -21.509 0.673 1.00 82.06 278 ASP A C 1
ATOM 2184 O O . ASP A 1 278 ? 13.875 -21.746 1.788 1.00 82.06 278 ASP A O 1
ATOM 2188 N N . LEU A 1 279 ? 13.032 -20.277 0.320 1.00 77.00 279 LEU A N 1
ATOM 2189 C CA . LEU A 1 279 ? 13.200 -19.101 1.170 1.00 77.00 279 LEU A CA 1
ATOM 2190 C C . LEU A 1 279 ? 11.820 -18.557 1.538 1.00 77.00 279 LEU A C 1
ATOM 2192 O O . LEU A 1 279 ? 11.107 -18.031 0.694 1.00 77.00 279 LEU A O 1
ATOM 2196 N N . ASN A 1 280 ? 11.497 -18.599 2.832 1.00 68.75 280 ASN A N 1
ATOM 2197 C CA . ASN A 1 280 ? 10.205 -18.190 3.414 1.00 68.75 280 ASN A CA 1
ATOM 2198 C C . ASN A 1 280 ? 9.848 -16.690 3.273 1.00 68.75 280 ASN A C 1
ATOM 2200 O O . ASN A 1 280 ? 8.886 -16.226 3.883 1.00 68.75 280 ASN A O 1
ATOM 2204 N N . TYR A 1 281 ? 10.652 -15.903 2.559 1.00 74.19 281 TYR A N 1
ATOM 2205 C CA . TYR A 1 281 ? 10.405 -14.487 2.298 1.00 74.19 281 TYR A CA 1
ATOM 2206 C C . TYR A 1 281 ? 10.654 -14.204 0.821 1.00 74.19 281 TYR A C 1
ATOM 2208 O O . TYR A 1 281 ? 11.643 -14.656 0.257 1.00 74.19 281 TYR A O 1
ATOM 2216 N N . GLU A 1 282 ? 9.796 -13.397 0.212 1.00 78.94 282 GLU A N 1
ATOM 2217 C CA . GLU A 1 282 ? 9.822 -13.183 -1.239 1.00 78.94 282 GLU A CA 1
ATOM 2218 C C . GLU A 1 282 ? 10.637 -11.976 -1.687 1.00 78.94 282 GLU A C 1
ATOM 2220 O O . GLU A 1 282 ? 10.952 -11.836 -2.869 1.00 78.94 282 GLU A O 1
ATOM 2225 N N . LYS A 1 283 ? 10.937 -11.073 -0.750 1.00 84.38 283 LYS A N 1
ATOM 2226 C CA . LYS A 1 283 ? 11.688 -9.849 -1.003 1.00 84.38 283 LYS A CA 1
ATOM 2227 C C . LYS A 1 283 ? 13.034 -9.924 -0.311 1.00 84.38 283 LYS A C 1
ATOM 2229 O O . LYS A 1 283 ? 13.116 -10.201 0.883 1.00 84.38 283 LYS A O 1
ATOM 2234 N N . PHE A 1 284 ? 14.062 -9.584 -1.067 1.00 90.06 284 PHE A N 1
ATOM 2235 C CA . PHE A 1 284 ? 15.454 -9.572 -0.670 1.00 90.06 284 PHE A CA 1
ATOM 2236 C C . PHE A 1 284 ? 16.039 -8.184 -0.880 1.00 90.06 284 PHE A C 1
ATOM 2238 O O . PHE A 1 284 ? 15.487 -7.320 -1.571 1.00 90.06 284 PHE A O 1
ATOM 2245 N N . ILE A 1 285 ? 17.186 -7.988 -0.256 1.00 92.75 285 ILE A N 1
ATOM 2246 C CA . ILE A 1 285 ? 18.069 -6.870 -0.527 1.00 92.75 285 ILE A CA 1
ATOM 2247 C C . ILE A 1 285 ? 19.295 -7.448 -1.210 1.00 92.75 285 ILE A C 1
ATOM 2249 O O . ILE A 1 285 ? 19.901 -8.370 -0.667 1.00 92.75 285 ILE A O 1
ATOM 2253 N N . VAL A 1 286 ? 19.646 -6.917 -2.377 1.00 95.88 286 VAL A N 1
ATOM 2254 C CA . VAL A 1 286 ? 20.843 -7.331 -3.116 1.00 95.88 286 VAL A CA 1
ATOM 2255 C C . VAL A 1 286 ? 21.829 -6.178 -3.084 1.00 95.88 286 VAL A C 1
ATOM 2257 O O . VAL A 1 286 ? 21.540 -5.089 -3.568 1.00 95.88 286 VAL A O 1
ATOM 2260 N N . GLN A 1 287 ? 22.969 -6.396 -2.452 1.00 96.00 287 GLN A N 1
ATOM 2261 C CA . GLN A 1 287 ? 23.927 -5.357 -2.112 1.00 96.00 287 GLN A CA 1
ATOM 2262 C C . GLN A 1 287 ? 25.283 -5.649 -2.759 1.00 96.00 287 GLN A C 1
ATOM 2264 O O . GLN A 1 287 ? 25.696 -6.804 -2.833 1.00 96.00 287 GLN A O 1
ATOM 2269 N N . ALA A 1 288 ? 25.977 -4.607 -3.217 1.00 96.88 288 ALA A N 1
ATOM 2270 C CA . ALA A 1 288 ? 27.339 -4.710 -3.726 1.00 96.88 288 ALA A CA 1
ATOM 2271 C C . ALA A 1 288 ? 28.248 -5.355 -2.674 1.00 96.88 288 ALA A C 1
ATOM 2273 O O . ALA A 1 288 ? 28.204 -5.004 -1.491 1.00 96.88 288 ALA A O 1
ATOM 2274 N N . LEU A 1 289 ? 29.057 -6.308 -3.116 1.00 96.69 289 LEU A N 1
ATOM 2275 C CA . LEU A 1 289 ? 29.941 -7.085 -2.266 1.00 96.69 289 LEU A CA 1
ATOM 2276 C C . LEU A 1 289 ? 31.230 -6.298 -2.018 1.00 96.69 289 LEU A C 1
ATOM 2278 O O . LEU A 1 289 ? 31.893 -5.883 -2.966 1.00 96.69 289 LEU A O 1
ATOM 2282 N N . VAL A 1 290 ? 31.574 -6.110 -0.742 1.00 96.62 290 VAL A N 1
ATOM 2283 C CA . VAL A 1 290 ? 32.869 -5.569 -0.306 1.00 96.62 290 VAL A CA 1
ATOM 2284 C C . VAL A 1 290 ? 33.810 -6.753 -0.114 1.00 96.62 290 VAL A C 1
ATOM 2286 O O . VAL A 1 290 ? 33.643 -7.522 0.828 1.00 96.62 290 VAL A O 1
ATOM 2289 N N . GLY A 1 291 ? 34.736 -6.927 -1.051 1.00 94.38 291 GLY A N 1
ATOM 2290 C CA . GLY A 1 291 ? 35.674 -8.051 -1.088 1.00 94.38 291 GLY A CA 1
ATOM 2291 C C . GLY A 1 291 ? 37.107 -7.581 -1.300 1.00 94.38 291 GLY A C 1
ATOM 2292 O O . GLY A 1 291 ? 37.435 -6.441 -0.973 1.00 94.38 291 GLY A O 1
ATOM 2293 N N . HIS A 1 292 ? 37.954 -8.426 -1.882 1.00 95.44 292 HIS A N 1
ATOM 2294 C CA . HIS A 1 292 ? 39.339 -8.054 -2.181 1.00 95.44 292 HIS A CA 1
ATOM 2295 C C . HIS A 1 292 ? 39.417 -6.972 -3.272 1.00 95.44 292 HIS A C 1
ATOM 2297 O O . HIS A 1 292 ? 38.530 -6.875 -4.125 1.00 95.44 292 HIS A O 1
ATOM 2303 N N . LYS A 1 293 ? 40.509 -6.196 -3.312 1.00 93.50 293 LYS A N 1
ATOM 2304 C CA . LYS A 1 293 ? 40.726 -5.127 -4.312 1.00 93.50 293 LYS A CA 1
ATOM 2305 C C . LYS A 1 293 ? 40.603 -5.604 -5.764 1.00 93.50 293 LYS A C 1
ATOM 2307 O O . LYS A 1 293 ? 40.172 -4.837 -6.617 1.00 93.50 293 LYS A O 1
ATOM 2312 N N . ASN A 1 294 ? 40.927 -6.870 -6.034 1.00 93.81 294 ASN A N 1
ATOM 2313 C CA . ASN A 1 294 ? 40.902 -7.434 -7.386 1.00 93.81 294 ASN A CA 1
ATOM 2314 C C . ASN A 1 294 ? 39.499 -7.829 -7.865 1.00 93.81 294 ASN A C 1
ATOM 2316 O O . ASN A 1 294 ? 39.288 -7.994 -9.064 1.00 93.81 294 ASN A O 1
ATOM 2320 N N . TRP A 1 295 ? 38.548 -8.046 -6.954 1.00 93.50 295 TRP A N 1
ATOM 2321 C CA . TRP A 1 295 ? 37.262 -8.639 -7.323 1.00 93.50 295 TRP A CA 1
ATOM 2322 C C . TRP A 1 295 ? 36.045 -8.079 -6.585 1.00 93.50 295 TRP A C 1
ATOM 2324 O O . TRP A 1 295 ? 34.935 -8.525 -6.874 1.00 93.50 295 TRP A O 1
ATOM 2334 N N . SER A 1 296 ? 36.207 -7.093 -5.701 1.00 94.50 296 SER A N 1
ATOM 2335 C CA . SER A 1 296 ? 35.096 -6.358 -5.085 1.00 94.50 296 SER A CA 1
ATOM 2336 C C . SER A 1 296 ? 34.158 -5.762 -6.147 1.00 94.50 296 SER A C 1
ATOM 2338 O O . SER A 1 296 ? 34.607 -5.261 -7.175 1.00 94.50 296 SER A O 1
ATOM 2340 N N . SER A 1 297 ? 32.847 -5.805 -5.897 1.00 95.06 297 SER A N 1
ATOM 2341 C CA . SER A 1 297 ? 31.825 -5.151 -6.743 1.00 95.06 297 SER A CA 1
ATOM 2342 C C . SER A 1 297 ? 31.343 -3.820 -6.166 1.00 95.06 297 SER A C 1
ATOM 2344 O O . SER A 1 297 ? 30.517 -3.122 -6.757 1.00 95.06 297 SER A O 1
ATOM 2346 N N . SER A 1 298 ? 31.827 -3.471 -4.978 1.00 94.88 298 SER A N 1
ATOM 2347 C CA . SER A 1 298 ? 31.516 -2.226 -4.295 1.00 94.88 298 SER A CA 1
ATOM 2348 C C . SER A 1 298 ? 32.549 -1.145 -4.620 1.00 94.88 298 SER A C 1
ATOM 2350 O O . SER A 1 298 ? 33.647 -1.427 -5.087 1.00 94.88 298 SER A O 1
ATOM 2352 N N . GLN A 1 299 ? 32.232 0.112 -4.298 1.00 94.88 299 GLN A N 1
ATOM 2353 C CA . GLN A 1 299 ? 33.207 1.214 -4.358 1.00 94.88 299 GLN A CA 1
ATOM 2354 C C . GLN A 1 299 ? 34.311 1.110 -3.286 1.00 94.88 299 GLN A C 1
ATOM 2356 O O . GLN A 1 299 ? 35.250 1.907 -3.282 1.00 94.88 299 GLN A O 1
ATOM 2361 N N . TRP A 1 300 ? 34.182 0.136 -2.382 1.00 97.38 300 TRP A N 1
ATOM 2362 C CA . TRP A 1 300 ? 35.170 -0.224 -1.374 1.00 97.38 300 TRP A CA 1
ATOM 2363 C C . TRP A 1 300 ? 35.685 -1.639 -1.616 1.00 97.38 300 TRP A C 1
ATOM 2365 O O . TRP A 1 300 ? 34.909 -2.532 -1.963 1.00 97.38 300 TRP A O 1
ATOM 2375 N N . HIS A 1 301 ? 36.965 -1.859 -1.348 1.00 96.81 301 HIS A N 1
ATOM 2376 C CA . HIS A 1 301 ? 37.489 -3.180 -1.008 1.00 96.81 301 HIS A CA 1
ATOM 2377 C C . HIS A 1 301 ? 37.740 -3.259 0.498 1.00 96.81 301 HIS A C 1
ATOM 2379 O O . HIS A 1 301 ? 37.826 -2.230 1.166 1.00 96.81 301 HIS A O 1
ATOM 2385 N N . HIS A 1 302 ? 37.783 -4.467 1.044 1.00 97.44 302 HIS A N 1
ATOM 2386 C CA . HIS A 1 302 ? 38.000 -4.681 2.469 1.00 97.44 302 HIS A CA 1
ATOM 2387 C C . HIS A 1 302 ? 39.462 -4.381 2.844 1.00 97.44 302 HIS A C 1
ATOM 2389 O O . HIS A 1 302 ? 40.359 -4.742 2.087 1.00 97.44 302 HIS A O 1
ATOM 2395 N N . ALA A 1 303 ? 39.699 -3.725 3.987 1.00 95.81 303 ALA A N 1
ATOM 2396 C CA . ALA A 1 303 ? 41.053 -3.410 4.466 1.00 95.81 303 ALA A CA 1
ATOM 2397 C C . ALA A 1 303 ? 41.802 -4.633 5.027 1.00 95.81 303 ALA A C 1
ATOM 2399 O O . ALA A 1 303 ? 43.022 -4.670 4.981 1.00 95.81 303 ALA A O 1
ATOM 2400 N N . CYS A 1 304 ? 41.041 -5.615 5.518 1.00 95.62 304 CYS A N 1
ATOM 2401 C CA . CYS A 1 304 ? 41.503 -6.846 6.170 1.00 95.62 304 CYS A CA 1
ATOM 2402 C C . CYS A 1 304 ? 42.335 -6.604 7.434 1.00 95.62 304 CYS A C 1
ATOM 2404 O O . CYS A 1 304 ? 42.667 -5.471 7.775 1.00 95.62 304 CYS A O 1
ATOM 2406 N N . THR A 1 305 ? 42.580 -7.672 8.195 1.00 94.62 305 THR A N 1
ATOM 2407 C CA . THR A 1 305 ? 43.571 -7.645 9.277 1.00 94.62 305 THR A CA 1
ATOM 2408 C C . THR A 1 305 ? 44.949 -7.327 8.710 1.00 94.62 305 THR A C 1
ATOM 2410 O O . THR A 1 305 ? 45.211 -7.587 7.536 1.00 94.62 305 THR A O 1
ATOM 2413 N N . LEU A 1 306 ? 45.855 -6.847 9.561 1.00 92.88 306 LEU A N 1
ATOM 2414 C CA . LEU A 1 306 ? 47.277 -6.903 9.252 1.00 92.88 306 LEU A CA 1
ATOM 2415 C C . LEU A 1 306 ? 47.667 -8.360 8.928 1.00 92.88 306 LEU A C 1
ATOM 2417 O O . LEU A 1 306 ? 47.082 -9.281 9.518 1.00 92.88 306 LEU A O 1
ATOM 2421 N N . PRO A 1 307 ? 48.619 -8.577 8.004 1.00 91.88 307 PRO A N 1
ATOM 2422 C CA . PRO A 1 307 ? 49.097 -9.913 7.689 1.00 91.88 307 PRO A CA 1
ATOM 2423 C C . PRO A 1 307 ? 49.629 -10.611 8.941 1.00 91.88 307 PRO A C 1
ATOM 2425 O O . PRO A 1 307 ? 50.377 -10.011 9.716 1.00 91.88 307 PRO A O 1
ATOM 2428 N N . ASP A 1 308 ? 49.255 -11.875 9.129 1.00 89.06 308 ASP A N 1
ATOM 2429 C CA . ASP A 1 308 ? 49.880 -12.715 10.150 1.00 89.06 308 ASP A CA 1
ATOM 2430 C C . ASP A 1 308 ? 51.316 -13.122 9.755 1.00 89.06 308 ASP A C 1
ATOM 2432 O O . ASP A 1 308 ? 51.838 -12.710 8.717 1.00 89.06 308 ASP A O 1
ATOM 2436 N N . GLU A 1 309 ? 51.978 -13.938 10.580 1.00 88.19 309 GLU A N 1
ATOM 2437 C CA . GLU A 1 309 ? 53.355 -14.400 10.325 1.00 88.19 309 GLU A CA 1
ATOM 2438 C C . GLU A 1 309 ? 53.513 -15.167 8.998 1.00 88.19 309 GLU A C 1
ATOM 2440 O O . GLU A 1 309 ? 54.607 -15.222 8.437 1.00 88.19 309 GLU A O 1
ATOM 2445 N N . GLU A 1 310 ? 52.423 -15.731 8.471 1.00 90.25 310 GLU A N 1
ATOM 2446 C CA . GLU A 1 310 ? 52.374 -16.442 7.191 1.00 90.25 310 GLU A CA 1
ATOM 2447 C C . GLU A 1 310 ? 51.940 -15.526 6.030 1.00 90.25 310 GLU A C 1
ATOM 2449 O O . GLU A 1 310 ? 51.790 -15.980 4.895 1.00 90.25 310 GLU A O 1
ATOM 2454 N N . GLY A 1 311 ? 51.747 -14.230 6.292 1.00 91.19 311 GLY A N 1
ATOM 2455 C CA . GLY A 1 311 ? 51.311 -13.238 5.314 1.00 91.19 311 GLY A CA 1
ATOM 2456 C C . GLY A 1 311 ? 49.813 -13.286 5.001 1.00 91.19 311 GLY A C 1
ATOM 2457 O O . GLY A 1 311 ? 49.392 -12.726 3.990 1.00 91.19 311 GLY A O 1
ATOM 2458 N N . ARG A 1 312 ? 49.001 -13.963 5.822 1.00 93.00 312 ARG A N 1
ATOM 2459 C CA . ARG A 1 312 ? 47.563 -14.137 5.578 1.00 93.00 312 ARG A CA 1
ATOM 2460 C C . ARG A 1 312 ? 46.760 -12.973 6.149 1.00 93.00 312 ARG A C 1
ATOM 2462 O O . ARG A 1 312 ? 46.954 -12.574 7.296 1.00 93.00 312 ARG A O 1
ATOM 2469 N N . GLU A 1 313 ? 45.792 -12.496 5.375 1.00 94.88 313 GLU A N 1
ATOM 2470 C CA . GLU A 1 313 ? 44.907 -11.386 5.734 1.00 94.88 313 GLU A CA 1
ATOM 2471 C C . GLU A 1 313 ? 43.451 -11.861 5.807 1.00 94.88 313 GLU A C 1
ATOM 2473 O O . GLU A 1 313 ? 42.976 -12.579 4.926 1.00 94.88 313 GLU A O 1
ATOM 2478 N N . TYR A 1 314 ? 42.711 -11.451 6.838 1.00 95.06 314 TYR A N 1
ATOM 2479 C CA . TYR A 1 314 ? 41.341 -11.918 7.070 1.00 95.06 314 TYR A CA 1
ATOM 2480 C C . TYR A 1 314 ? 40.335 -10.771 6.970 1.00 95.06 314 TYR A C 1
ATOM 2482 O O . TYR A 1 314 ? 40.565 -9.671 7.479 1.00 95.06 314 TYR A O 1
ATOM 2490 N N . VAL A 1 315 ? 39.168 -11.036 6.374 1.00 96.31 315 VAL A N 1
ATOM 2491 C CA . VAL A 1 315 ? 38.013 -10.133 6.499 1.00 96.31 315 VAL A CA 1
ATOM 2492 C C . VAL A 1 315 ? 37.559 -10.110 7.949 1.00 96.31 315 VAL A C 1
ATOM 2494 O O . VAL A 1 315 ? 37.489 -11.148 8.606 1.00 96.31 315 VAL A O 1
ATOM 2497 N N . PHE A 1 316 ? 37.211 -8.929 8.444 1.00 95.31 316 PHE A N 1
ATOM 2498 C CA . PHE A 1 316 ? 36.649 -8.770 9.771 1.00 95.31 316 PHE A CA 1
ATOM 2499 C C . PHE A 1 316 ? 35.615 -7.656 9.784 1.00 95.31 316 PHE A C 1
ATOM 2501 O O . PHE A 1 316 ? 35.704 -6.689 9.037 1.00 95.31 316 PHE A O 1
ATOM 2508 N N . ASP A 1 317 ? 34.642 -7.766 10.674 1.00 94.88 317 ASP A N 1
ATOM 2509 C CA . ASP A 1 317 ? 33.745 -6.662 10.968 1.00 94.88 317 ASP A CA 1
ATOM 2510 C C . ASP A 1 317 ? 33.995 -6.140 12.374 1.00 94.88 317 ASP A C 1
ATOM 2512 O O . ASP A 1 317 ? 34.416 -6.881 13.264 1.00 94.88 317 ASP A O 1
ATOM 2516 N N . THR A 1 318 ? 33.701 -4.864 12.573 1.00 93.31 318 THR A N 1
ATOM 2517 C CA . THR A 1 318 ? 33.735 -4.212 13.875 1.00 93.31 318 THR A CA 1
ATOM 2518 C C . THR A 1 318 ? 32.318 -3.863 14.283 1.00 93.31 318 THR A C 1
ATOM 2520 O O . THR A 1 318 ? 31.656 -3.035 13.650 1.00 93.31 318 THR A O 1
ATOM 2523 N N . ARG A 1 319 ? 31.852 -4.464 15.379 1.00 92.44 319 ARG A N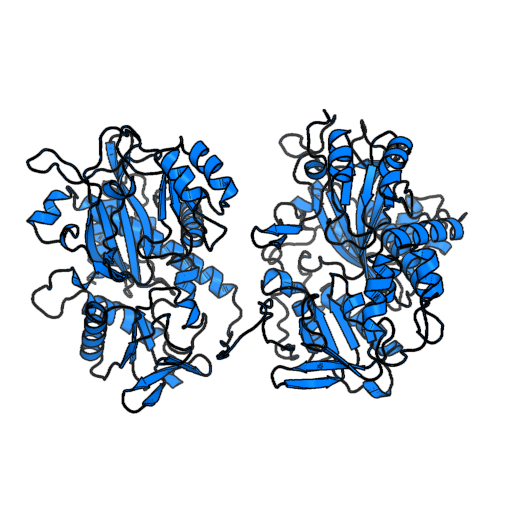 1
ATOM 2524 C CA . ARG A 1 319 ? 30.571 -4.105 15.975 1.00 92.44 319 ARG A CA 1
ATOM 2525 C C . ARG A 1 319 ? 30.771 -2.973 16.962 1.00 92.44 319 ARG A C 1
ATOM 2527 O O . ARG A 1 319 ? 31.334 -3.184 18.032 1.00 92.44 319 ARG A O 1
ATOM 2534 N N . LEU A 1 320 ? 30.231 -1.801 16.645 1.00 94.06 320 LEU A N 1
ATOM 2535 C CA . LEU A 1 320 ? 30.246 -0.641 17.532 1.00 94.06 320 LEU A CA 1
ATOM 2536 C C . LEU A 1 320 ? 28.846 -0.390 18.088 1.00 94.06 320 LEU A C 1
ATOM 2538 O O . LEU A 1 320 ? 27.880 -0.217 17.345 1.00 94.06 320 LEU A O 1
ATOM 2542 N N . MET A 1 321 ? 28.731 -0.361 19.413 1.00 94.38 321 MET A N 1
ATOM 2543 C CA . MET A 1 321 ? 27.497 -0.041 20.120 1.00 94.38 321 MET A CA 1
ATOM 2544 C C . MET A 1 321 ? 27.506 1.384 20.649 1.00 94.38 321 MET A C 1
ATOM 2546 O O . MET A 1 321 ? 28.479 1.829 21.255 1.00 94.38 321 MET A O 1
ATOM 2550 N N . VAL A 1 322 ? 26.374 2.064 20.494 1.00 95.50 322 VAL A N 1
ATOM 2551 C CA . VAL A 1 322 ? 26.119 3.396 21.044 1.00 95.50 322 VAL A CA 1
ATOM 2552 C C . VAL A 1 322 ? 24.869 3.388 21.906 1.00 95.50 322 VAL A C 1
ATOM 2554 O O . VAL A 1 322 ? 23.917 2.640 21.657 1.00 95.50 322 VAL A O 1
ATOM 2557 N N . HIS A 1 323 ? 24.845 4.263 22.903 1.00 95.06 323 HIS A N 1
ATOM 2558 C CA . HIS A 1 323 ? 23.659 4.524 23.709 1.00 95.06 323 HIS A CA 1
ATOM 2559 C C . HIS A 1 323 ? 23.396 6.025 23.827 1.00 95.06 323 HIS A C 1
ATOM 2561 O O . HIS A 1 323 ? 24.310 6.843 23.731 1.00 95.06 323 HIS A O 1
ATOM 2567 N N . ALA A 1 324 ? 22.126 6.386 23.986 1.00 94.19 324 ALA A N 1
ATOM 2568 C CA . ALA A 1 324 ? 21.685 7.768 24.078 1.00 94.19 324 ALA A CA 1
ATOM 2569 C C . ALA A 1 324 ? 21.530 8.202 25.536 1.00 94.19 324 ALA A C 1
ATOM 2571 O O . ALA A 1 324 ? 20.621 7.758 26.246 1.00 94.19 324 ALA A O 1
ATOM 2572 N N . THR A 1 325 ? 22.380 9.124 25.958 1.00 90.88 325 THR A N 1
ATOM 2573 C CA . THR A 1 325 ? 22.282 9.829 27.239 1.00 90.88 325 THR A CA 1
ATOM 2574 C C . THR A 1 325 ? 21.399 11.076 27.086 1.00 90.88 325 THR A C 1
ATOM 2576 O O . THR A 1 325 ? 21.076 11.465 25.957 1.00 90.88 325 THR A O 1
ATOM 2579 N N . PRO A 1 326 ? 21.022 11.753 28.184 1.00 87.00 326 PRO A N 1
ATOM 2580 C CA . PRO A 1 326 ? 20.397 13.068 28.095 1.00 87.00 326 PRO A CA 1
ATOM 2581 C C . PRO A 1 326 ? 21.240 14.085 27.316 1.00 87.00 326 PRO A C 1
ATOM 2583 O O . PRO A 1 326 ? 20.680 14.996 26.736 1.00 87.00 326 PRO A O 1
ATOM 2586 N N . ASP A 1 327 ? 22.559 13.934 27.223 1.00 85.88 327 ASP A N 1
ATOM 2587 C CA . ASP A 1 327 ? 23.439 14.890 26.535 1.00 85.88 327 ASP A CA 1
ATOM 2588 C C . ASP A 1 327 ? 23.731 14.519 25.061 1.00 85.88 327 ASP A C 1
ATOM 2590 O O . ASP A 1 327 ? 24.454 15.242 24.377 1.00 85.88 327 ASP A O 1
ATOM 2594 N N . GLY A 1 328 ? 23.180 13.407 24.556 1.00 90.88 328 GLY A N 1
ATOM 2595 C CA . GLY A 1 328 ? 23.451 12.885 23.210 1.00 90.88 328 GLY A CA 1
ATOM 2596 C C . GLY A 1 328 ? 23.969 11.448 23.212 1.00 90.88 328 GLY A C 1
ATOM 2597 O O . GLY A 1 328 ? 23.903 10.748 24.230 1.00 90.88 328 GLY A O 1
ATOM 2598 N N . PHE A 1 329 ? 24.479 10.996 22.067 1.00 94.81 329 PHE A N 1
ATOM 2599 C CA . PHE A 1 329 ? 25.035 9.651 21.919 1.00 94.81 329 PHE A CA 1
ATOM 2600 C C . PHE A 1 329 ? 26.428 9.519 22.530 1.00 94.81 329 PHE A C 1
ATOM 2602 O O . PHE A 1 329 ? 27.200 10.472 22.564 1.00 94.81 329 PHE A O 1
ATOM 2609 N N . ARG A 1 330 ? 26.750 8.302 22.971 1.00 90.94 330 ARG A N 1
ATOM 2610 C CA . ARG A 1 330 ? 28.072 7.920 23.468 1.00 90.94 330 ARG A CA 1
ATOM 2611 C C . ARG A 1 330 ? 28.421 6.495 23.015 1.00 90.94 330 ARG A C 1
ATOM 2613 O O . ARG A 1 330 ? 27.508 5.661 22.954 1.00 90.94 330 ARG A O 1
ATOM 2620 N N . PRO A 1 331 ? 29.694 6.190 22.696 1.00 91.06 331 PRO A N 1
ATOM 2621 C CA . PRO A 1 331 ? 30.126 4.812 22.482 1.00 91.06 331 PRO A CA 1
ATOM 2622 C C . PRO A 1 331 ? 29.997 4.002 23.779 1.00 91.06 331 PRO A C 1
ATOM 2624 O O . PRO A 1 331 ? 30.250 4.515 24.870 1.00 91.06 331 PRO A O 1
ATOM 2627 N N . LEU A 1 332 ? 29.594 2.739 23.653 1.00 88.94 332 LEU A N 1
ATOM 2628 C CA . LEU A 1 332 ? 29.320 1.842 24.777 1.00 88.94 332 LEU A CA 1
ATOM 2629 C C . LEU A 1 332 ? 30.212 0.597 24.768 1.00 88.94 332 LEU A C 1
ATOM 2631 O O . LEU A 1 332 ? 30.787 0.238 25.791 1.00 88.94 332 LEU A O 1
ATOM 2635 N N . CYS A 1 333 ? 30.294 -0.073 23.622 1.00 88.19 333 CYS A N 1
ATOM 2636 C CA . CYS A 1 333 ? 31.010 -1.332 23.458 1.00 88.19 333 CYS A CA 1
ATOM 2637 C C . CYS A 1 333 ? 31.529 -1.433 22.027 1.00 88.19 333 CYS A C 1
ATOM 2639 O O . CYS A 1 333 ? 30.868 -0.967 21.096 1.00 88.19 333 CYS A O 1
ATOM 2641 N N . ILE A 1 334 ? 32.699 -2.041 21.870 1.00 89.12 334 ILE A N 1
ATOM 2642 C CA . ILE A 1 334 ? 33.282 -2.360 20.578 1.00 89.12 334 ILE A CA 1
ATOM 2643 C C . ILE A 1 334 ? 33.986 -3.712 20.656 1.00 89.12 334 ILE A C 1
ATOM 2645 O O . ILE A 1 334 ? 34.593 -4.031 21.669 1.00 89.12 334 ILE A O 1
ATOM 2649 N N . PHE A 1 335 ? 33.865 -4.518 19.612 1.00 88.56 335 PHE A N 1
ATOM 2650 C CA . PHE A 1 335 ? 34.644 -5.739 19.418 1.00 88.56 335 PHE A CA 1
ATOM 2651 C C . PHE A 1 335 ? 34.619 -6.089 17.932 1.00 88.56 335 PHE A C 1
ATOM 2653 O O . PHE A 1 335 ? 33.750 -5.599 17.200 1.00 88.56 335 PHE A O 1
ATOM 2660 N N . SER A 1 336 ? 35.534 -6.949 17.499 1.00 91.56 336 SER A N 1
ATOM 2661 C CA . SER A 1 336 ? 35.594 -7.383 16.106 1.00 91.56 336 SER A CA 1
ATOM 2662 C C . SER A 1 336 ? 35.443 -8.893 15.979 1.00 91.56 336 SER A C 1
ATOM 2664 O O . SER A 1 336 ? 35.618 -9.649 16.938 1.00 91.56 336 SER A O 1
ATOM 2666 N N . ARG A 1 337 ? 35.063 -9.340 14.786 1.00 90.75 337 ARG A N 1
ATOM 2667 C CA . ARG A 1 337 ? 34.958 -10.760 14.440 1.00 90.75 337 ARG A CA 1
ATOM 2668 C C . ARG A 1 337 ? 35.590 -10.974 13.082 1.00 90.75 337 ARG A C 1
ATOM 2670 O O . ARG A 1 337 ? 35.289 -10.213 12.165 1.00 90.75 337 ARG A O 1
ATOM 2677 N N . ARG A 1 338 ? 36.414 -12.007 12.940 1.00 92.56 338 ARG A N 1
ATOM 2678 C CA . ARG A 1 338 ? 37.039 -12.355 11.659 1.00 92.56 338 ARG A CA 1
ATOM 2679 C C . ARG A 1 338 ? 36.333 -13.504 10.937 1.00 92.56 338 ARG A C 1
ATOM 2681 O O . ARG A 1 338 ? 35.603 -14.296 11.541 1.00 92.56 338 ARG A O 1
ATOM 2688 N N . ALA A 1 339 ? 36.535 -13.571 9.627 1.00 93.00 339 ALA A N 1
ATOM 2689 C CA . ALA A 1 339 ? 36.170 -14.709 8.793 1.00 93.00 339 ALA A CA 1
ATOM 2690 C C . ALA A 1 339 ? 36.992 -15.957 9.169 1.00 93.00 339 ALA A C 1
ATOM 2692 O O . ALA A 1 339 ? 37.956 -15.866 9.931 1.00 93.00 339 ALA A O 1
ATOM 2693 N N . HIS A 1 340 ? 36.567 -17.128 8.695 1.00 90.06 340 HIS A N 1
ATOM 2694 C CA . HIS A 1 340 ? 37.228 -18.396 9.005 1.00 90.06 340 HIS A CA 1
ATOM 2695 C C . HIS A 1 340 ? 38.518 -18.573 8.203 1.00 90.06 340 HIS A C 1
ATOM 2697 O O . HIS A 1 340 ? 39.556 -18.906 8.771 1.00 90.06 340 HIS A O 1
ATOM 2703 N N . LEU A 1 341 ? 38.457 -18.278 6.905 1.00 91.94 341 LEU A N 1
ATOM 2704 C CA . LEU A 1 341 ? 39.580 -18.370 5.980 1.00 91.94 341 LEU A CA 1
ATOM 2705 C C . LEU A 1 341 ? 40.119 -16.980 5.606 1.00 91.94 341 LEU A C 1
ATOM 2707 O O . LEU A 1 341 ? 39.377 -15.991 5.678 1.00 91.94 341 LEU A O 1
ATOM 2711 N N . PRO A 1 342 ? 41.405 -16.883 5.217 1.00 94.31 342 PRO A N 1
ATOM 2712 C CA . PRO A 1 342 ? 41.966 -15.641 4.704 1.00 94.31 342 PRO A CA 1
ATOM 2713 C C . PRO A 1 342 ? 41.303 -15.238 3.385 1.00 94.31 342 PRO A C 1
ATOM 2715 O O . PRO A 1 342 ? 40.803 -16.077 2.638 1.00 94.31 342 PRO A O 1
ATOM 2718 N N . LEU A 1 343 ? 41.298 -13.939 3.095 1.00 94.88 343 LEU A N 1
ATOM 2719 C CA . LEU A 1 343 ? 40.693 -13.393 1.887 1.00 94.88 343 LEU A CA 1
ATOM 2720 C C . LEU A 1 343 ? 41.599 -13.663 0.676 1.00 94.88 343 LEU A C 1
ATOM 2722 O O . LEU A 1 343 ? 42.708 -13.133 0.636 1.00 94.88 343 LEU A O 1
ATOM 2726 N N . PRO A 1 344 ? 41.158 -14.430 -0.335 1.00 93.62 344 PRO A N 1
ATOM 2727 C CA . PRO A 1 344 ? 42.024 -14.758 -1.455 1.00 93.62 344 PRO A CA 1
ATOM 2728 C C . PRO A 1 344 ? 42.141 -13.602 -2.456 1.00 93.62 344 PRO A C 1
ATOM 2730 O O . PRO A 1 344 ? 41.172 -12.897 -2.767 1.00 93.62 344 PRO A O 1
ATOM 2733 N N . ASP A 1 345 ? 43.324 -13.469 -3.056 1.00 91.31 345 ASP A N 1
ATOM 2734 C CA . ASP A 1 345 ? 43.599 -12.449 -4.072 1.00 91.31 345 ASP A CA 1
ATOM 2735 C C . ASP A 1 345 ? 42.788 -12.643 -5.359 1.00 91.31 345 ASP A C 1
ATOM 2737 O O . ASP A 1 345 ? 42.479 -11.672 -6.062 1.00 91.31 345 ASP A O 1
ATOM 2741 N N . THR A 1 346 ? 42.444 -13.895 -5.665 1.00 90.75 346 THR A N 1
ATOM 2742 C CA . THR A 1 346 ? 41.693 -14.319 -6.851 1.00 90.75 346 THR A CA 1
ATOM 2743 C C . THR A 1 346 ? 40.621 -15.332 -6.465 1.00 90.75 346 THR A C 1
ATOM 2745 O O . THR A 1 346 ? 40.730 -15.992 -5.439 1.00 90.75 346 THR A O 1
ATOM 2748 N N . LEU A 1 347 ? 39.570 -15.431 -7.277 1.00 89.00 347 LEU A N 1
ATOM 2749 C CA . LEU A 1 347 ? 38.479 -16.379 -7.073 1.00 89.00 347 LEU A CA 1
ATOM 2750 C C . LEU A 1 347 ? 38.624 -17.510 -8.087 1.00 89.00 347 LEU A C 1
ATOM 2752 O O . LEU A 1 347 ? 38.642 -17.247 -9.290 1.00 89.00 347 LEU A O 1
ATOM 2756 N N . ASP A 1 348 ? 38.684 -18.749 -7.618 1.00 79.62 348 ASP A N 1
ATOM 2757 C CA . ASP A 1 348 ? 38.703 -19.943 -8.470 1.00 79.62 348 ASP A CA 1
ATOM 2758 C C . ASP A 1 348 ? 37.295 -20.551 -8.670 1.00 79.62 348 ASP A C 1
ATOM 2760 O O . ASP A 1 348 ? 37.092 -21.409 -9.528 1.00 79.62 348 ASP A O 1
ATOM 2764 N N . GLY A 1 349 ? 36.309 -20.076 -7.897 1.00 72.62 349 GLY A N 1
ATOM 2765 C CA . GLY A 1 349 ? 34.915 -20.521 -7.928 1.00 72.62 349 GLY A CA 1
ATOM 2766 C C . GLY A 1 349 ? 34.666 -21.895 -7.295 1.00 72.62 349 GLY A C 1
ATOM 2767 O O . GLY A 1 349 ? 33.563 -22.434 -7.444 1.00 72.62 349 GLY A O 1
ATOM 2768 N N . THR A 1 350 ? 35.657 -22.483 -6.617 1.00 72.50 350 THR A N 1
ATOM 2769 C CA . THR A 1 350 ? 35.536 -23.824 -6.033 1.00 72.50 350 THR A CA 1
ATOM 2770 C C . THR A 1 350 ? 35.051 -23.782 -4.583 1.00 72.50 350 THR A C 1
ATOM 2772 O O . THR A 1 350 ? 34.178 -24.588 -4.222 1.00 72.50 350 THR A O 1
ATOM 2775 N N . GLU A 1 351 ? 35.533 -22.806 -3.813 1.00 76.19 351 GLU A N 1
ATOM 2776 C CA . GLU A 1 351 ? 35.275 -22.615 -2.382 1.00 76.19 351 GLU A CA 1
ATOM 2777 C C . GLU A 1 351 ? 33.959 -21.865 -2.089 1.00 76.19 351 GLU A C 1
ATOM 2779 O O . GLU A 1 351 ? 33.431 -21.137 -2.932 1.00 76.19 351 GLU A O 1
ATOM 2784 N N . ASP A 1 352 ? 33.394 -22.075 -0.893 1.00 88.88 352 ASP A N 1
ATOM 2785 C CA . ASP A 1 352 ? 32.223 -21.326 -0.417 1.00 88.88 352 ASP A CA 1
ATOM 2786 C C . ASP A 1 352 ? 32.681 -19.945 0.061 1.00 88.88 352 ASP A C 1
ATOM 2788 O O . ASP A 1 352 ? 33.435 -19.825 1.030 1.00 88.88 352 ASP A O 1
ATOM 2792 N N . SER A 1 353 ? 32.224 -18.889 -0.611 1.00 92.62 353 SER A N 1
ATOM 2793 C CA . SER A 1 353 ? 32.694 -17.532 -0.343 1.00 92.62 353 SER A CA 1
ATOM 2794 C C . SER A 1 353 ? 32.345 -17.014 1.041 1.00 92.62 353 SER A C 1
ATOM 2796 O O . SER A 1 353 ? 32.943 -16.042 1.510 1.00 92.62 353 SER A O 1
ATOM 2798 N N . TRP A 1 354 ? 31.403 -17.666 1.723 1.00 91.31 354 TRP A N 1
ATOM 2799 C CA . TRP A 1 354 ? 31.084 -17.347 3.101 1.00 91.31 354 TRP A CA 1
ATOM 2800 C C . TRP A 1 354 ? 32.249 -17.630 4.059 1.00 91.31 354 TRP A C 1
ATOM 2802 O O . TRP A 1 354 ? 32.371 -16.936 5.065 1.00 91.31 354 TRP A O 1
ATOM 2812 N N . GLU A 1 355 ? 33.143 -18.570 3.749 1.00 91.06 355 GLU A N 1
ATOM 2813 C CA . GLU A 1 355 ? 34.254 -18.937 4.638 1.00 91.06 355 GLU A CA 1
ATOM 2814 C C . GLU A 1 355 ? 35.279 -17.802 4.805 1.00 91.06 355 GLU A C 1
ATOM 2816 O O . GLU A 1 355 ? 35.797 -17.592 5.903 1.00 91.06 355 GLU A O 1
ATOM 2821 N N . TYR A 1 356 ? 35.514 -17.012 3.753 1.00 92.38 356 TYR A N 1
ATOM 2822 C CA . TYR A 1 356 ? 36.452 -15.879 3.761 1.00 92.38 356 TYR A CA 1
ATOM 2823 C C . TYR A 1 356 ? 35.779 -14.491 3.788 1.00 92.38 356 TYR A C 1
ATOM 2825 O O . TYR A 1 356 ? 36.465 -13.475 3.890 1.00 92.38 356 TYR A O 1
ATOM 2833 N N . LEU A 1 357 ? 34.441 -14.408 3.731 1.00 92.69 357 LEU A N 1
ATOM 2834 C CA . LEU A 1 357 ? 33.677 -13.149 3.868 1.00 92.69 357 LEU A CA 1
ATOM 2835 C C . LEU A 1 357 ? 32.797 -13.092 5.130 1.00 92.69 357 LEU A C 1
ATOM 2837 O O . LEU A 1 357 ? 32.428 -12.009 5.589 1.00 92.69 357 LEU A O 1
ATOM 2841 N N . GLY A 1 358 ? 32.401 -14.244 5.669 1.00 90.38 358 GLY A N 1
ATOM 2842 C CA . GLY A 1 358 ? 31.415 -14.379 6.735 1.00 90.38 358 GLY A CA 1
ATOM 2843 C C . GLY A 1 358 ? 32.016 -14.225 8.130 1.00 90.38 358 GLY A C 1
ATOM 2844 O O . GLY A 1 358 ? 32.638 -15.133 8.671 1.00 90.38 358 GLY A O 1
ATOM 2845 N N . THR A 1 359 ? 31.739 -13.103 8.792 1.00 89.38 359 THR A N 1
ATOM 2846 C CA . THR A 1 359 ? 32.289 -12.802 10.130 1.00 89.38 359 THR A CA 1
ATOM 2847 C C . THR A 1 359 ? 31.376 -13.221 11.291 1.00 89.38 359 THR A C 1
ATOM 2849 O O . THR A 1 359 ? 31.654 -12.953 12.460 1.00 89.38 359 THR A O 1
ATOM 2852 N N . ASN A 1 360 ? 30.245 -13.881 11.019 1.00 83.38 360 ASN A N 1
ATOM 2853 C CA . ASN A 1 360 ? 29.332 -14.307 12.080 1.00 83.38 360 ASN A CA 1
ATOM 2854 C C . ASN A 1 360 ? 29.928 -15.461 12.903 1.00 83.38 360 ASN A C 1
ATOM 2856 O O . ASN A 1 360 ? 30.396 -16.434 12.324 1.00 83.38 360 ASN A O 1
ATOM 2860 N N . LEU A 1 361 ? 29.835 -15.397 14.236 1.00 76.69 361 LEU A N 1
ATOM 2861 C CA . LEU A 1 361 ? 30.381 -16.426 15.138 1.00 76.69 361 LEU A CA 1
ATOM 2862 C C . LEU A 1 361 ? 29.470 -17.650 15.339 1.00 76.69 361 LEU A C 1
ATOM 2864 O O . LEU A 1 361 ? 29.856 -18.576 16.039 1.00 76.69 361 LEU A O 1
ATOM 2868 N N . SER A 1 362 ? 28.240 -17.655 14.819 1.00 66.88 362 SER A N 1
ATOM 2869 C CA . SER A 1 362 ? 27.279 -18.729 15.110 1.00 66.88 362 SER A CA 1
ATOM 2870 C C . SER A 1 362 ? 27.627 -19.999 14.326 1.00 66.88 362 SER A C 1
ATOM 2872 O O . SER A 1 362 ? 27.525 -19.995 13.101 1.00 66.88 362 SER A O 1
ATOM 2874 N N . ILE A 1 363 ? 27.956 -21.087 15.025 1.00 64.44 363 ILE A N 1
ATOM 2875 C CA . ILE A 1 363 ? 28.176 -22.425 14.452 1.00 64.44 363 ILE A CA 1
ATOM 2876 C C . ILE A 1 363 ? 26.992 -23.322 14.842 1.00 64.44 363 ILE A C 1
ATOM 2878 O O . ILE A 1 363 ? 26.521 -23.270 15.981 1.00 64.44 363 ILE A O 1
ATOM 2882 N N . LYS A 1 364 ? 26.489 -24.137 13.906 1.00 50.41 364 LYS A N 1
ATOM 2883 C CA . LYS A 1 364 ? 25.567 -25.240 14.222 1.00 50.41 364 LYS A CA 1
ATOM 2884 C C . LYS A 1 364 ? 26.389 -26.484 14.546 1.00 50.41 364 LYS A C 1
ATOM 2886 O O . LYS A 1 364 ? 27.163 -26.913 13.695 1.00 50.41 364 LYS A O 1
ATOM 2891 N N . ASP A 1 365 ? 26.222 -27.055 15.734 1.00 42.91 365 ASP A N 1
ATOM 2892 C CA . ASP A 1 365 ? 26.839 -28.342 16.056 1.00 42.91 365 ASP A CA 1
ATOM 2893 C C . ASP A 1 365 ? 26.127 -29.517 15.354 1.00 42.91 365 ASP A C 1
ATOM 2895 O O . ASP A 1 365 ? 25.046 -29.369 14.772 1.00 42.91 365 ASP A O 1
ATOM 2899 N N . THR A 1 366 ? 26.737 -30.704 15.408 1.00 34.50 366 THR A N 1
ATOM 2900 C CA . THR A 1 366 ? 26.240 -31.955 14.803 1.00 34.50 366 THR A CA 1
ATOM 2901 C C . THR A 1 366 ? 24.893 -32.437 15.355 1.00 34.50 366 THR A C 1
ATOM 2903 O O . THR A 1 366 ? 24.301 -33.350 14.787 1.00 34.50 366 THR A O 1
ATOM 2906 N N . ILE A 1 367 ? 24.398 -31.841 16.444 1.00 35.81 367 ILE A N 1
ATOM 2907 C CA . ILE A 1 367 ? 23.138 -32.185 17.120 1.00 35.81 367 ILE A CA 1
ATOM 2908 C C . ILE A 1 367 ? 22.090 -31.065 16.906 1.00 35.81 367 ILE A C 1
ATOM 2910 O O . ILE A 1 367 ? 20.939 -31.175 17.324 1.00 35.81 367 ILE A O 1
ATOM 2914 N N . GLY A 1 368 ? 22.449 -29.995 16.187 1.00 38.97 368 GLY A N 1
ATOM 2915 C CA . GLY A 1 368 ? 21.575 -28.864 15.881 1.00 38.97 368 GLY A CA 1
ATOM 2916 C C . GLY A 1 368 ? 21.506 -27.792 16.974 1.00 38.97 368 GLY A C 1
ATOM 2917 O O . GLY A 1 368 ? 20.706 -26.860 16.842 1.00 38.97 368 GLY A O 1
ATOM 2918 N N . ALA A 1 369 ? 22.330 -27.876 18.024 1.00 41.16 369 ALA A N 1
ATOM 2919 C CA . ALA A 1 369 ? 22.486 -26.814 19.011 1.00 41.16 369 ALA A CA 1
ATOM 2920 C C . ALA A 1 369 ? 23.498 -25.752 18.533 1.00 41.16 369 ALA A C 1
ATOM 2922 O O . ALA A 1 369 ? 24.410 -25.997 17.743 1.00 41.16 369 ALA A O 1
ATOM 2923 N N . TRP A 1 370 ? 23.266 -24.505 18.945 1.00 52.47 370 TRP A N 1
ATOM 2924 C CA . TRP A 1 370 ? 24.046 -23.352 18.492 1.00 52.47 370 TRP A CA 1
ATOM 2925 C C . TRP A 1 370 ? 25.228 -23.102 19.425 1.00 52.47 370 TRP A C 1
ATOM 2927 O O . TRP A 1 370 ? 25.029 -22.845 20.613 1.00 52.47 370 TRP A O 1
ATOM 2937 N N . GLN A 1 371 ? 26.438 -23.085 18.870 1.00 58.19 371 GLN A N 1
ATOM 2938 C CA . GLN A 1 371 ? 27.661 -22.683 19.565 1.00 58.19 371 GLN A CA 1
ATOM 2939 C C . GLN A 1 371 ? 28.208 -21.366 18.993 1.00 58.19 371 GLN A C 1
ATOM 2941 O O . GLN A 1 371 ? 27.759 -20.879 17.953 1.00 58.19 371 GLN A O 1
ATOM 2946 N N . SER A 1 372 ? 29.129 -20.731 19.722 1.00 61.31 372 SER A N 1
ATOM 2947 C CA . SER A 1 372 ? 29.836 -19.528 19.269 1.00 61.31 372 SER A CA 1
ATOM 2948 C C . SER A 1 372 ? 31.301 -19.859 19.042 1.00 61.31 372 SER A C 1
ATOM 2950 O O . SER A 1 372 ? 31.949 -20.358 19.955 1.00 61.31 372 SER A O 1
ATOM 2952 N N . ASP A 1 373 ? 31.805 -19.535 17.858 1.00 71.69 373 ASP A N 1
ATOM 2953 C CA . ASP A 1 373 ? 33.221 -19.610 17.525 1.00 71.69 373 ASP A CA 1
ATOM 2954 C C . ASP A 1 373 ? 33.988 -18.509 18.261 1.00 71.69 373 ASP A C 1
ATOM 2956 O O . ASP A 1 373 ? 33.981 -17.343 17.860 1.00 71.69 373 ASP A O 1
ATOM 2960 N N . THR A 1 374 ? 34.581 -18.842 19.401 1.00 71.31 374 THR A N 1
ATOM 2961 C CA . THR A 1 374 ? 35.328 -17.866 20.197 1.00 71.31 374 THR A CA 1
ATOM 2962 C C . THR A 1 374 ? 36.726 -17.599 19.649 1.00 71.31 374 THR A C 1
ATOM 2964 O O . THR A 1 374 ? 37.294 -16.574 19.999 1.00 71.31 374 THR A O 1
ATOM 2967 N N . GLU A 1 375 ? 37.265 -18.447 18.769 1.00 79.31 375 GLU A N 1
ATOM 2968 C CA . GLU A 1 375 ? 38.612 -18.279 18.194 1.00 79.31 375 GLU A CA 1
ATOM 2969 C C . GLU A 1 375 ? 38.655 -17.192 17.110 1.00 79.31 375 GLU A C 1
ATOM 2971 O O . GLU A 1 375 ? 39.701 -16.609 16.816 1.00 79.31 375 GLU A O 1
ATOM 2976 N N . ARG A 1 376 ? 37.498 -16.884 16.513 1.00 86.00 376 ARG A N 1
ATOM 2977 C CA . ARG A 1 376 ? 37.333 -15.784 15.549 1.00 86.00 376 ARG A CA 1
ATOM 2978 C C . ARG A 1 376 ? 36.881 -14.470 16.178 1.00 86.00 376 ARG A C 1
ATOM 2980 O O . ARG A 1 376 ? 36.723 -13.473 15.469 1.00 86.00 376 ARG A O 1
ATOM 2987 N N . LEU A 1 377 ? 36.645 -14.458 17.487 1.00 84.75 377 LEU A N 1
ATOM 2988 C CA . LEU A 1 377 ? 36.381 -13.235 18.231 1.00 84.75 377 LEU A CA 1
ATOM 2989 C C . LEU A 1 377 ? 37.704 -12.505 18.471 1.00 84.75 377 LEU A C 1
ATOM 2991 O O . LEU A 1 377 ? 38.630 -13.066 19.042 1.00 84.75 377 LEU A O 1
ATOM 2995 N N . LEU A 1 378 ? 37.758 -11.235 18.086 1.00 83.75 378 LEU A N 1
ATOM 2996 C CA . LEU A 1 378 ? 38.896 -10.362 18.347 1.00 83.75 378 LEU A CA 1
ATOM 2997 C C . LEU A 1 378 ? 38.473 -9.376 19.436 1.00 83.75 378 LEU A C 1
ATOM 2999 O O . LEU A 1 378 ? 37.727 -8.418 19.186 1.00 83.75 378 LEU A O 1
ATOM 3003 N N . SER A 1 379 ? 38.859 -9.697 20.673 1.00 69.56 379 SER A N 1
ATOM 3004 C CA . SER A 1 379 ? 38.641 -8.847 21.840 1.00 69.56 379 SER A CA 1
ATOM 3005 C C . SER A 1 379 ? 39.490 -7.577 21.771 1.00 69.56 379 SER A C 1
ATOM 3007 O O . SER A 1 379 ? 40.387 -7.433 20.948 1.00 69.56 379 SER A O 1
ATOM 3009 N N . VAL A 1 380 ? 39.139 -6.605 22.612 1.00 69.56 380 VAL A N 1
ATOM 3010 C CA . VAL A 1 380 ? 39.804 -5.292 22.691 1.00 69.56 380 VAL A CA 1
ATOM 3011 C C . VAL A 1 380 ? 41.001 -5.285 23.652 1.00 69.56 380 VAL A C 1
ATOM 3013 O O . VAL A 1 380 ? 41.358 -4.239 24.189 1.00 69.56 380 VAL A O 1
ATOM 3016 N N . ASP A 1 381 ? 41.580 -6.449 23.936 1.00 68.31 381 ASP A N 1
ATOM 3017 C CA . ASP A 1 381 ? 42.901 -6.561 24.547 1.00 68.31 381 ASP A CA 1
ATOM 3018 C C . ASP A 1 381 ? 43.994 -6.246 23.509 1.00 68.31 381 ASP A C 1
ATOM 3020 O O . ASP A 1 381 ? 43.769 -6.334 22.303 1.00 68.31 381 ASP A O 1
ATOM 3024 N N . ASN A 1 382 ? 45.154 -5.770 23.976 1.00 59.56 382 ASN A N 1
ATOM 3025 C CA . ASN A 1 382 ? 46.094 -5.033 23.121 1.00 59.56 382 ASN A CA 1
ATOM 3026 C C . ASN A 1 382 ? 46.593 -5.840 21.907 1.00 59.56 382 ASN A C 1
ATOM 3028 O O . ASN A 1 382 ? 46.651 -5.295 20.813 1.00 59.56 382 ASN A O 1
ATOM 3032 N N . GLU A 1 383 ? 46.902 -7.129 22.060 1.00 65.62 383 GLU A N 1
ATOM 3033 C CA . GLU A 1 383 ? 47.538 -7.913 20.991 1.00 65.62 383 GLU A CA 1
ATOM 3034 C C . GLU A 1 383 ? 46.560 -8.306 19.853 1.00 65.62 383 GLU A C 1
ATOM 3036 O O . GLU A 1 383 ? 46.860 -8.020 18.691 1.00 65.62 383 GLU A O 1
ATOM 3041 N N . PRO A 1 384 ? 45.344 -8.840 20.113 1.00 71.19 384 PRO A N 1
ATOM 3042 C CA . PRO A 1 384 ? 44.386 -9.152 19.044 1.00 71.19 384 PRO A CA 1
ATOM 3043 C C . PRO A 1 384 ? 43.790 -7.917 18.355 1.00 71.19 384 PRO A C 1
ATOM 3045 O O . PRO A 1 384 ? 43.397 -7.989 17.188 1.00 71.19 384 PRO A O 1
ATOM 3048 N N . PHE A 1 385 ? 43.691 -6.785 19.059 1.00 75.12 385 PHE A N 1
ATOM 3049 C CA . PHE A 1 385 ? 43.122 -5.560 18.496 1.00 75.12 385 PHE A CA 1
ATOM 3050 C C . PHE A 1 385 ? 44.105 -4.821 17.578 1.00 75.12 385 PHE A C 1
ATOM 3052 O O . PHE A 1 385 ? 43.684 -4.254 16.569 1.00 75.12 385 PHE A O 1
ATOM 3059 N N . GLU A 1 386 ? 45.408 -4.856 17.876 1.00 82.81 386 GLU A N 1
ATOM 3060 C CA . GLU A 1 386 ? 46.451 -4.284 17.009 1.00 82.81 386 GLU A CA 1
ATOM 3061 C C . GLU A 1 386 ? 46.483 -4.957 15.630 1.00 82.81 386 GLU A C 1
ATOM 3063 O O . GLU A 1 386 ? 46.630 -4.272 14.614 1.00 82.81 386 GLU A O 1
ATOM 3068 N N . ALA A 1 387 ? 46.211 -6.266 15.569 1.00 85.62 387 ALA A N 1
ATOM 3069 C CA . ALA A 1 387 ? 46.099 -7.020 14.320 1.00 85.62 387 ALA A CA 1
ATOM 3070 C C . ALA A 1 387 ? 44.977 -6.520 13.387 1.00 85.62 387 ALA A C 1
ATOM 3072 O O . ALA A 1 387 ? 44.958 -6.863 12.208 1.00 85.62 387 ALA A O 1
ATOM 3073 N N . LEU A 1 388 ? 44.041 -5.691 13.863 1.00 89.81 388 LEU A N 1
ATOM 3074 C CA . LEU A 1 388 ? 42.997 -5.094 13.023 1.00 89.81 388 LEU A CA 1
ATOM 3075 C C . LEU A 1 388 ? 43.491 -3.901 12.194 1.00 89.81 388 LEU A C 1
ATOM 3077 O O . LEU A 1 388 ? 42.794 -3.483 11.272 1.00 89.81 388 LEU A O 1
ATOM 3081 N N . GLY A 1 389 ? 44.626 -3.293 12.556 1.00 89.06 389 GLY A N 1
ATOM 3082 C CA . GLY A 1 389 ? 45.142 -2.096 11.883 1.00 89.06 389 GLY A CA 1
ATOM 3083 C C . GLY A 1 389 ? 44.233 -0.859 11.982 1.00 89.06 389 GLY A C 1
ATOM 3084 O O . GLY A 1 389 ? 44.380 0.073 11.193 1.00 89.06 389 GLY A O 1
ATOM 3085 N N . LEU A 1 390 ? 43.281 -0.828 12.925 1.00 90.75 390 LEU A N 1
ATOM 3086 C CA . LEU A 1 390 ? 42.343 0.287 13.088 1.00 90.75 390 LEU A CA 1
ATOM 3087 C C . LEU A 1 390 ? 42.955 1.422 13.912 1.00 90.75 390 LEU A C 1
ATOM 3089 O O . LEU A 1 390 ? 43.358 1.232 15.059 1.00 90.75 390 LEU A O 1
ATOM 3093 N N . SER A 1 391 ? 42.934 2.636 13.367 1.00 91.19 391 SER A N 1
ATOM 3094 C CA . SER A 1 391 ? 43.317 3.842 14.098 1.00 91.19 391 SER A CA 1
ATOM 3095 C C . SER A 1 391 ? 42.151 4.417 14.910 1.00 91.19 391 SER A C 1
ATOM 3097 O O . SER A 1 391 ? 40.978 4.099 14.693 1.00 91.19 391 SER A O 1
ATOM 3099 N N . VAL A 1 392 ? 42.451 5.346 15.824 1.00 89.56 392 VAL A N 1
ATOM 3100 C CA . VAL A 1 392 ? 41.423 6.094 16.573 1.00 89.56 392 VAL A CA 1
ATOM 3101 C C . VAL A 1 392 ? 40.480 6.841 15.626 1.00 89.56 392 VAL A C 1
ATOM 3103 O O . VAL A 1 392 ? 39.289 6.948 15.901 1.00 89.56 392 VAL A O 1
ATOM 3106 N N . GLU A 1 393 ? 40.986 7.342 14.505 1.00 93.69 393 GLU A N 1
ATOM 3107 C CA . GLU A 1 393 ? 40.208 8.009 13.464 1.00 93.69 393 GLU A CA 1
ATOM 3108 C C . GLU A 1 393 ? 39.208 7.043 12.819 1.00 93.69 393 GLU A C 1
ATOM 3110 O O . GLU A 1 393 ? 38.049 7.418 12.653 1.00 93.69 393 GLU A O 1
ATOM 3115 N N . ASN A 1 394 ? 39.591 5.783 12.564 1.00 93.94 394 ASN A N 1
ATOM 3116 C CA . ASN A 1 394 ? 38.644 4.765 12.098 1.00 93.94 394 ASN A CA 1
ATOM 3117 C C . ASN A 1 394 ? 37.554 4.491 13.141 1.00 93.94 394 ASN A C 1
ATOM 3119 O O . ASN A 1 394 ? 36.379 4.378 12.797 1.00 93.94 394 ASN A O 1
ATOM 3123 N N . LEU A 1 395 ? 37.908 4.438 14.428 1.00 93.00 395 LEU A N 1
ATOM 3124 C CA . LEU A 1 395 ? 36.924 4.232 15.497 1.00 93.00 395 LEU A CA 1
ATOM 3125 C C . LEU A 1 395 ? 35.963 5.420 15.639 1.00 93.00 395 LEU A C 1
ATOM 3127 O O . LEU A 1 395 ? 34.764 5.223 15.849 1.00 93.00 395 LEU A O 1
ATOM 3131 N N . VAL A 1 396 ? 36.466 6.651 15.495 1.00 95.44 396 VAL A N 1
ATOM 3132 C CA . VAL A 1 396 ? 35.646 7.872 15.482 1.00 95.44 396 VAL A CA 1
ATOM 3133 C C . VAL A 1 396 ? 34.722 7.887 14.264 1.00 95.44 396 VAL A C 1
ATOM 3135 O O . VAL A 1 396 ? 33.537 8.186 14.413 1.00 95.44 396 VAL A O 1
ATOM 3138 N N . ASP A 1 397 ? 35.217 7.514 13.084 1.00 96.44 397 ASP A N 1
ATOM 3139 C CA . ASP A 1 397 ? 34.402 7.393 11.875 1.00 96.44 397 ASP A CA 1
ATOM 3140 C C . ASP A 1 397 ? 33.292 6.343 12.052 1.00 96.44 397 ASP A C 1
ATOM 3142 O O . ASP A 1 397 ? 32.110 6.625 11.845 1.00 96.44 397 ASP A O 1
ATOM 3146 N N . GLY A 1 398 ? 33.638 5.163 12.573 1.00 97.00 398 GLY A N 1
ATOM 3147 C CA . GLY A 1 398 ? 32.680 4.108 12.900 1.00 97.00 398 GLY A CA 1
ATOM 3148 C C . GLY A 1 398 ? 31.629 4.550 13.921 1.00 97.00 398 GLY A C 1
ATOM 3149 O O . GLY A 1 398 ? 30.443 4.234 13.777 1.00 97.00 398 GLY A O 1
ATOM 3150 N N . PHE A 1 399 ? 32.027 5.331 14.930 1.00 97.50 399 PHE A N 1
ATOM 3151 C CA . PHE A 1 399 ? 31.104 5.910 15.905 1.00 97.50 399 PHE A CA 1
ATOM 3152 C C . PHE A 1 399 ? 30.110 6.861 15.230 1.00 97.50 399 PHE A C 1
ATOM 3154 O O . PHE A 1 399 ? 28.900 6.707 15.414 1.00 97.50 399 PHE A O 1
ATOM 3161 N N . VAL A 1 400 ? 30.588 7.792 14.400 1.00 97.88 400 VAL A N 1
ATOM 3162 C CA . VAL A 1 400 ? 29.728 8.751 13.690 1.00 97.88 400 VAL A CA 1
ATOM 3163 C C . VAL A 1 400 ? 28.790 8.038 12.710 1.00 97.88 400 VAL A C 1
ATOM 3165 O O . VAL A 1 400 ? 27.591 8.328 12.704 1.00 97.88 400 VAL A O 1
ATOM 3168 N N . GLN A 1 401 ? 29.273 7.044 11.957 1.00 98.31 401 GLN A N 1
ATOM 3169 C CA . GLN A 1 401 ? 28.439 6.206 11.082 1.00 98.31 401 GLN A CA 1
ATOM 3170 C C . GLN A 1 401 ? 27.339 5.473 11.862 1.00 98.31 401 GLN A C 1
ATOM 3172 O O . GLN A 1 401 ? 26.171 5.476 11.458 1.00 98.31 401 GLN A O 1
ATOM 3177 N N . THR A 1 402 ? 27.676 4.920 13.029 1.00 98.31 402 THR A N 1
ATOM 3178 C CA . THR A 1 402 ? 26.711 4.255 13.916 1.00 98.31 402 THR A CA 1
ATOM 3179 C C . THR A 1 402 ? 25.650 5.235 14.425 1.00 98.31 402 THR A C 1
ATOM 3181 O O . THR A 1 402 ? 24.458 4.916 14.420 1.00 98.31 402 THR A O 1
ATOM 3184 N N . VAL A 1 403 ? 26.051 6.449 14.818 1.00 98.44 403 VAL A N 1
ATOM 3185 C CA . VAL A 1 403 ? 25.135 7.505 15.275 1.00 98.44 403 VAL A CA 1
ATOM 3186 C C . VAL A 1 403 ? 24.206 7.974 14.152 1.00 98.44 403 VAL A C 1
ATOM 3188 O O . VAL A 1 403 ? 23.003 8.127 14.386 1.00 98.44 403 VAL A O 1
ATOM 3191 N N . MET A 1 404 ? 24.714 8.164 12.930 1.00 98.56 404 MET A N 1
ATOM 3192 C CA . MET A 1 404 ? 23.879 8.505 11.771 1.00 98.56 404 MET A CA 1
ATOM 3193 C C . MET A 1 404 ? 22.843 7.419 11.494 1.00 98.56 404 MET A C 1
ATOM 3195 O O . MET A 1 404 ? 21.651 7.717 11.385 1.00 98.56 404 MET A O 1
ATOM 3199 N N . ALA A 1 405 ? 23.265 6.155 11.455 1.00 98.38 405 ALA A N 1
ATOM 3200 C CA . ALA A 1 405 ? 22.374 5.036 11.183 1.00 98.38 405 ALA A CA 1
ATOM 3201 C C . ALA A 1 405 ? 21.313 4.850 12.288 1.00 98.38 405 ALA A C 1
ATOM 3203 O O . ALA A 1 405 ? 20.134 4.642 11.989 1.00 98.38 405 ALA A O 1
ATOM 3204 N N . ALA A 1 406 ? 21.689 5.007 13.562 1.00 98.31 406 ALA A N 1
ATOM 3205 C CA . ALA A 1 406 ? 20.747 4.994 14.682 1.00 98.31 406 ALA A CA 1
ATOM 3206 C C . ALA A 1 406 ? 19.747 6.163 14.608 1.00 98.31 406 ALA A C 1
ATOM 3208 O O . ALA A 1 406 ? 18.544 5.966 14.797 1.00 98.31 406 ALA A O 1
ATOM 3209 N N . THR A 1 407 ? 20.217 7.366 14.269 1.00 98.38 407 THR A N 1
ATOM 3210 C CA . THR A 1 407 ? 19.375 8.562 14.102 1.00 98.38 407 THR A CA 1
ATOM 3211 C C . THR A 1 407 ? 18.380 8.397 12.953 1.00 98.38 407 THR A C 1
ATOM 3213 O O . THR A 1 407 ? 17.203 8.734 13.100 1.00 98.38 407 THR A O 1
ATOM 3216 N N . ALA A 1 408 ? 18.818 7.841 11.821 1.00 98.25 408 ALA A N 1
ATOM 3217 C CA . ALA A 1 408 ? 17.963 7.545 10.674 1.00 98.25 408 ALA A CA 1
ATOM 3218 C C . ALA A 1 408 ? 16.818 6.587 11.048 1.00 98.25 408 ALA A C 1
ATOM 3220 O O . ALA A 1 408 ? 15.648 6.864 10.768 1.00 98.25 408 ALA A O 1
ATOM 3221 N N . ILE A 1 409 ? 17.139 5.498 11.755 1.00 97.88 409 ILE A N 1
ATOM 3222 C CA . ILE A 1 409 ? 16.157 4.506 12.215 1.00 97.88 409 ILE A CA 1
ATOM 3223 C C . ILE A 1 409 ? 15.207 5.103 13.261 1.00 97.88 409 ILE A C 1
ATOM 3225 O O . ILE A 1 409 ? 14.004 4.838 13.221 1.00 97.88 409 ILE A O 1
ATOM 3229 N N . ASP A 1 410 ? 15.698 5.938 14.181 1.00 97.69 410 ASP A N 1
ATOM 3230 C CA . ASP A 1 410 ? 14.842 6.611 15.164 1.00 97.69 410 ASP A CA 1
ATOM 3231 C C . ASP A 1 410 ? 13.835 7.554 14.491 1.00 97.69 410 ASP A C 1
ATOM 3233 O O . ASP A 1 410 ? 12.641 7.506 14.800 1.00 97.69 410 ASP A O 1
ATOM 3237 N N . LYS A 1 411 ? 14.285 8.362 13.522 1.00 96.81 411 LYS A N 1
ATOM 3238 C CA . LYS A 1 411 ? 13.412 9.240 12.729 1.00 96.81 411 LYS A CA 1
ATOM 3239 C C . LYS A 1 411 ? 12.373 8.441 11.940 1.00 96.81 411 LYS A C 1
ATOM 3241 O O . LYS A 1 411 ? 11.194 8.801 11.949 1.00 96.81 411 LYS A O 1
ATOM 3246 N N . MET A 1 412 ? 12.780 7.333 11.313 1.00 94.38 412 MET A N 1
ATOM 3247 C CA . MET A 1 412 ? 11.863 6.403 10.644 1.00 94.38 412 MET A CA 1
ATOM 3248 C C . MET A 1 412 ? 10.818 5.860 11.629 1.00 94.38 412 MET A C 1
ATOM 3250 O O . MET A 1 412 ? 9.621 5.907 11.349 1.00 94.38 412 MET A O 1
ATOM 3254 N N . CYS A 1 413 ? 11.243 5.418 12.815 1.00 93.31 413 CYS A N 1
ATOM 3255 C CA . CYS A 1 413 ? 10.356 4.930 13.870 1.00 93.31 413 CYS A CA 1
ATOM 3256 C C . CYS A 1 413 ? 9.359 6.009 14.316 1.00 93.31 413 CYS A C 1
ATOM 3258 O O . CYS A 1 413 ? 8.161 5.744 14.401 1.00 93.31 413 CYS A O 1
ATOM 3260 N N . CYS A 1 414 ? 9.819 7.246 14.528 1.00 91.75 414 CYS A N 1
ATOM 3261 C CA . CYS A 1 414 ? 8.957 8.378 14.866 1.00 91.75 414 CYS A CA 1
ATOM 3262 C C . CYS A 1 414 ? 7.902 8.631 13.787 1.00 91.75 414 CYS A C 1
ATOM 3264 O O . CYS A 1 414 ? 6.732 8.806 14.112 1.00 91.75 414 CYS A O 1
ATOM 3266 N N . ARG A 1 415 ? 8.295 8.609 12.509 1.00 87.00 415 ARG A N 1
ATOM 3267 C CA . ARG A 1 415 ? 7.383 8.795 11.373 1.00 87.00 415 ARG A CA 1
ATOM 3268 C C . ARG A 1 415 ? 6.324 7.694 11.308 1.00 87.00 415 ARG A C 1
ATOM 3270 O O . ARG A 1 415 ? 5.152 7.996 11.105 1.00 87.00 415 ARG A O 1
ATOM 3277 N N . LEU A 1 416 ? 6.719 6.438 11.518 1.00 78.56 416 LEU A N 1
ATOM 3278 C CA . LEU A 1 416 ? 5.794 5.300 11.547 1.00 78.56 416 LEU A CA 1
ATOM 3279 C C . LEU A 1 416 ? 4.823 5.381 12.736 1.00 78.56 416 LEU A C 1
ATOM 3281 O O . LEU A 1 416 ? 3.644 5.088 12.576 1.00 78.56 416 LEU A O 1
ATOM 3285 N N . LYS A 1 417 ? 5.283 5.840 13.908 1.00 73.25 417 LYS A N 1
ATOM 3286 C CA . LYS A 1 417 ? 4.427 6.009 15.095 1.00 73.25 417 LYS A CA 1
ATOM 3287 C C . LYS A 1 417 ? 3.537 7.250 15.039 1.00 73.25 417 LYS A C 1
ATOM 3289 O O . LYS A 1 417 ? 2.443 7.210 15.580 1.00 73.25 417 LYS A O 1
ATOM 3294 N N . ALA A 1 418 ? 3.964 8.330 14.388 1.00 57.25 418 ALA A N 1
ATOM 3295 C CA . ALA A 1 418 ? 3.146 9.531 14.195 1.00 57.25 418 ALA A CA 1
ATOM 3296 C C . ALA A 1 418 ? 1.965 9.290 13.239 1.00 57.25 418 ALA A C 1
ATOM 3298 O O . ALA A 1 418 ? 0.930 9.932 13.369 1.00 57.25 418 ALA A O 1
ATOM 3299 N N . LYS A 1 419 ? 2.110 8.331 12.316 1.00 45.19 419 LYS A N 1
ATOM 3300 C CA . LYS A 1 419 ? 1.049 7.847 11.419 1.00 45.19 419 LYS A CA 1
ATOM 3301 C C . LYS A 1 419 ? 0.214 6.703 12.017 1.00 45.19 419 LYS A C 1
ATOM 3303 O O . LYS A 1 419 ? -0.676 6.194 11.351 1.00 45.19 419 LYS A O 1
ATOM 3308 N N . SER A 1 420 ? 0.510 6.288 13.250 1.00 33.06 420 SER A N 1
ATOM 3309 C CA . SER A 1 420 ? -0.204 5.236 13.973 1.00 33.06 420 SER A CA 1
ATOM 3310 C C . SER A 1 420 ? -1.218 5.899 14.914 1.00 33.06 420 SER A C 1
ATOM 3312 O O . SER A 1 420 ? -0.785 6.577 15.852 1.00 33.06 420 SER A O 1
ATOM 3314 N N . PRO A 1 421 ? -2.544 5.738 14.734 1.00 35.00 421 PRO A N 1
ATOM 3315 C CA . PRO A 1 421 ? -3.488 6.150 15.767 1.00 35.00 421 PRO A CA 1
ATOM 3316 C C . PRO A 1 421 ? -3.151 5.408 17.074 1.00 35.00 421 PRO A C 1
ATOM 3318 O O . PRO A 1 421 ? -2.730 4.247 17.068 1.00 35.00 421 PRO A O 1
ATOM 3321 N N . ARG A 1 422 ? -3.210 6.121 18.207 1.00 28.42 422 ARG A N 1
ATOM 3322 C CA . ARG A 1 422 ? -2.894 5.562 19.530 1.00 28.42 422 ARG A CA 1
ATOM 3323 C C . ARG A 1 422 ? -3.874 4.422 19.861 1.00 28.42 422 ARG A C 1
ATOM 3325 O O . ARG A 1 422 ? -5.074 4.619 19.763 1.00 28.42 422 ARG A O 1
ATOM 3332 N N . SER A 1 423 ? -3.285 3.315 20.330 1.00 28.31 423 SER A N 1
ATOM 3333 C CA . SER A 1 423 ? -3.834 2.055 20.873 1.00 28.31 423 SER A CA 1
ATOM 3334 C C . SER A 1 423 ? -4.394 1.017 19.891 1.00 28.31 423 SER A C 1
ATOM 3336 O O . SER A 1 423 ? -5.555 1.060 19.513 1.00 28.31 423 SER A O 1
ATOM 3338 N N . VAL A 1 424 ? -3.572 -0.002 19.618 1.00 27.73 424 VAL A N 1
ATOM 3339 C CA . VAL A 1 424 ? -3.987 -1.342 19.173 1.00 27.73 424 VAL A CA 1
ATOM 3340 C C . VAL A 1 424 ? -3.542 -2.316 20.269 1.00 27.73 424 VAL A C 1
ATOM 3342 O O . VAL A 1 424 ? -2.345 -2.387 20.569 1.00 27.73 424 VAL A O 1
ATOM 3345 N N . ARG A 1 425 ? -4.493 -3.006 20.913 1.00 25.30 425 ARG A N 1
ATOM 3346 C CA . ARG A 1 425 ? -4.231 -4.132 21.831 1.00 25.30 425 ARG A CA 1
ATOM 3347 C C . ARG A 1 425 ? -4.026 -5.413 21.014 1.00 25.30 425 ARG A C 1
ATOM 3349 O O . ARG A 1 425 ? -4.599 -5.560 19.942 1.00 25.30 425 ARG A O 1
ATOM 3356 N N . SER A 1 426 ? -3.152 -6.294 21.496 1.00 23.11 426 SER A N 1
ATOM 3357 C CA . SER A 1 426 ? -2.830 -7.583 20.860 1.00 23.11 426 SER A CA 1
ATOM 3358 C C . SER A 1 426 ? -3.847 -8.668 21.230 1.00 23.11 426 SER A C 1
ATOM 3360 O O . SER A 1 426 ? -4.275 -8.668 22.381 1.00 23.11 426 SER A O 1
ATOM 3362 N N . PRO A 1 427 ? -4.183 -9.607 20.324 1.00 25.19 427 PRO A N 1
ATOM 3363 C CA . PRO A 1 427 ? -4.970 -10.787 20.664 1.00 25.19 427 PRO A CA 1
ATOM 3364 C C . PRO A 1 427 ? -4.080 -11.994 21.014 1.00 25.19 427 PRO A C 1
ATOM 3366 O O . PRO A 1 427 ? -3.117 -12.320 20.306 1.00 25.19 427 PRO A O 1
ATOM 3369 N N . ALA A 1 428 ? -4.432 -12.661 22.114 1.00 25.91 428 ALA A N 1
ATOM 3370 C CA . ALA A 1 428 ? -3.932 -13.966 22.536 1.00 25.91 428 ALA A CA 1
ATOM 3371 C C . ALA A 1 428 ? -4.848 -15.071 21.949 1.00 25.91 428 ALA A C 1
ATOM 3373 O O . ALA A 1 428 ? -6.057 -14.913 21.964 1.00 25.91 428 ALA A O 1
ATOM 3374 N N . HIS A 1 429 ? -4.341 -16.023 21.151 1.00 26.39 429 HIS A N 1
ATOM 3375 C CA . HIS A 1 429 ? -3.934 -17.401 21.521 1.00 26.39 429 HIS A CA 1
ATOM 3376 C C . HIS A 1 429 ? -4.999 -18.460 21.196 1.00 26.39 429 HIS A C 1
ATOM 3378 O O . HIS A 1 429 ? -5.909 -18.692 21.973 1.00 26.39 429 HIS A O 1
ATOM 3384 N N . TYR A 1 430 ? -4.798 -19.149 20.067 1.00 22.44 430 TYR A N 1
ATOM 3385 C CA . TYR A 1 430 ? -5.351 -20.477 19.796 1.00 22.44 430 TYR A CA 1
ATOM 3386 C C . TYR A 1 430 ? -4.259 -21.530 20.026 1.00 22.44 430 TYR A C 1
ATOM 3388 O O . TYR A 1 430 ? -3.120 -21.357 19.574 1.00 22.44 430 TYR A O 1
ATOM 3396 N N . THR A 1 431 ? -4.619 -22.611 20.714 1.00 22.09 431 THR A N 1
ATOM 3397 C CA . THR A 1 431 ? -3.875 -23.873 20.821 1.00 22.09 431 THR A CA 1
ATOM 3398 C C . THR A 1 431 ? -4.471 -24.923 19.875 1.00 22.09 431 THR A C 1
ATOM 3400 O O . THR A 1 431 ? -5.637 -24.858 19.499 1.00 22.09 431 THR A O 1
ATOM 3403 N N . SER A 1 432 ? -3.632 -25.873 19.457 1.00 25.62 432 SER A N 1
ATOM 3404 C CA . SER A 1 432 ? -3.857 -26.847 18.381 1.00 25.62 432 SER A CA 1
ATOM 3405 C C . SER A 1 432 ? -3.956 -28.297 18.869 1.00 25.62 432 SER A C 1
ATOM 3407 O O . SER A 1 432 ? -3.168 -28.670 19.736 1.00 25.62 432 SER A O 1
ATOM 3409 N N . SER A 1 433 ? -4.756 -29.128 18.184 1.00 23.36 433 SER A N 1
ATOM 3410 C CA . SER A 1 433 ? -4.478 -30.532 17.766 1.00 23.36 433 SER A CA 1
ATOM 3411 C C . SER A 1 433 ? -5.748 -31.121 17.114 1.00 23.36 433 SER A C 1
ATOM 3413 O O . SER A 1 433 ? -6.823 -30.808 17.602 1.00 23.36 433 SER A O 1
ATOM 3415 N N . SER A 1 434 ? -5.777 -31.994 16.104 1.00 22.56 434 SER A N 1
ATOM 3416 C CA . SER A 1 434 ? -4.789 -32.594 15.202 1.00 22.56 434 SER A CA 1
ATOM 3417 C C . SER A 1 434 ? -5.540 -33.331 14.065 1.00 22.56 434 SER A C 1
ATOM 3419 O O . SER A 1 434 ? -6.609 -33.892 14.274 1.00 22.56 434 SER A O 1
ATOM 3421 N N . HIS A 1 435 ? -4.894 -33.360 12.895 1.00 24.75 435 HIS A N 1
ATOM 3422 C CA . HIS A 1 435 ? -5.080 -34.215 11.711 1.00 24.75 435 HIS A CA 1
ATOM 3423 C C . HIS A 1 435 ? -6.225 -33.992 10.699 1.00 24.75 435 HIS A C 1
ATOM 3425 O O . HIS A 1 435 ? -7.410 -33.973 11.007 1.00 24.75 435 HIS A O 1
ATOM 3431 N N . THR A 1 436 ? -5.759 -34.037 9.438 1.00 23.47 436 THR A N 1
ATOM 3432 C CA . THR A 1 436 ? -6.414 -34.192 8.123 1.00 23.47 436 THR A CA 1
ATOM 3433 C C . THR A 1 436 ? -6.760 -32.908 7.352 1.00 23.47 436 THR A C 1
ATOM 3435 O O . THR A 1 436 ? -7.528 -32.079 7.817 1.00 23.47 436 THR A O 1
ATOM 3438 N N . THR A 1 437 ? -6.171 -32.800 6.142 1.00 22.86 437 THR A N 1
ATOM 3439 C CA . THR A 1 437 ? -6.310 -31.752 5.095 1.00 22.86 437 THR A CA 1
ATOM 3440 C C . THR A 1 437 ? -5.913 -30.329 5.504 1.00 22.86 437 THR A C 1
ATOM 3442 O O . THR A 1 437 ? -6.551 -29.746 6.359 1.00 22.86 437 THR A O 1
ATOM 3445 N N . ILE A 1 438 ? -4.857 -29.757 4.900 1.00 22.09 438 ILE A N 1
ATOM 3446 C CA . ILE A 1 438 ? -4.357 -28.400 5.214 1.00 22.09 438 ILE A CA 1
ATOM 3447 C C . ILE A 1 438 ? -5.366 -27.348 4.709 1.00 22.09 438 ILE A C 1
ATOM 3449 O O . ILE A 1 438 ? -5.456 -27.174 3.492 1.00 22.09 438 ILE A O 1
ATOM 3453 N N . PRO A 1 439 ? -6.092 -26.622 5.586 1.00 24.33 439 PRO A N 1
ATOM 3454 C CA . PRO A 1 439 ? -6.957 -25.514 5.206 1.00 24.33 439 PRO A CA 1
ATOM 3455 C C . PRO A 1 439 ? -6.197 -24.186 5.339 1.00 24.33 439 PRO A C 1
ATOM 3457 O O . PRO A 1 439 ? -5.303 -24.019 6.173 1.00 24.33 439 PRO A O 1
ATOM 3460 N N . VAL A 1 440 ? -6.563 -23.221 4.503 1.00 23.52 440 VAL A N 1
ATOM 3461 C CA . VAL A 1 440 ? -6.077 -21.839 4.539 1.00 23.52 440 VAL A CA 1
ATOM 3462 C C . VAL A 1 440 ? -6.560 -21.186 5.842 1.00 23.52 440 VAL A C 1
ATOM 3464 O O . VAL A 1 440 ? -7.758 -21.123 6.100 1.00 23.52 440 VAL A O 1
ATOM 3467 N N . ASN A 1 441 ? -5.640 -20.737 6.700 1.00 24.44 441 ASN A N 1
ATOM 3468 C CA . ASN A 1 441 ? -5.982 -20.179 8.012 1.00 24.44 441 ASN A CA 1
ATOM 3469 C C . ASN A 1 441 ? -6.455 -18.718 7.853 1.00 24.44 441 ASN A C 1
ATOM 3471 O O . ASN A 1 441 ? -5.643 -17.789 7.828 1.00 24.44 441 ASN A O 1
ATOM 3475 N N . HIS A 1 442 ? -7.766 -18.528 7.684 1.00 30.14 442 HIS A N 1
ATOM 3476 C CA . HIS A 1 442 ? -8.438 -17.229 7.759 1.00 30.14 442 HIS A CA 1
ATOM 3477 C C . HIS A 1 442 ? -8.405 -16.714 9.208 1.00 30.14 442 HIS A C 1
ATOM 3479 O O . HIS A 1 442 ? -8.534 -17.480 10.153 1.00 30.14 442 HIS A O 1
ATOM 3485 N N . SER A 1 443 ? -8.159 -15.419 9.403 1.00 34.84 443 SER A N 1
ATOM 3486 C CA . SER A 1 443 ? -8.099 -14.792 10.726 1.00 34.84 443 SER A CA 1
ATOM 3487 C C . SER A 1 443 ? -9.466 -14.778 11.423 1.00 34.84 443 SER A C 1
ATOM 3489 O O . SER A 1 443 ? -10.406 -14.213 10.870 1.00 34.84 443 SER A O 1
ATOM 3491 N N . ASP A 1 444 ? -9.539 -15.293 12.654 1.00 41.25 444 ASP A N 1
ATOM 3492 C CA . ASP A 1 444 ? -10.703 -15.205 13.555 1.00 41.25 444 ASP A CA 1
ATOM 3493 C C . ASP A 1 444 ? -10.952 -13.762 14.050 1.00 41.25 444 ASP A C 1
ATOM 3495 O O . ASP A 1 444 ? -10.669 -13.432 15.204 1.00 41.25 444 ASP A O 1
ATOM 3499 N N . VAL A 1 445 ? -11.460 -12.860 13.201 1.00 46.94 445 VAL A N 1
ATOM 3500 C CA . VAL A 1 445 ? -12.114 -11.626 13.678 1.00 46.94 445 VAL A CA 1
ATOM 3501 C C . VAL A 1 445 ? -13.414 -11.367 12.916 1.00 46.94 445 VAL A C 1
ATOM 3503 O O . VAL A 1 445 ? -13.478 -11.523 11.698 1.00 46.94 445 VAL A O 1
ATOM 3506 N N . MET A 1 446 ? -14.451 -11.003 13.679 1.00 59.31 446 MET A N 1
ATOM 3507 C CA . MET A 1 446 ? -15.858 -11.205 13.331 1.00 59.31 446 MET A CA 1
ATOM 3508 C C . MET A 1 446 ? -16.609 -9.923 12.923 1.00 59.31 446 MET A C 1
ATOM 3510 O O . MET A 1 446 ? -17.136 -9.884 11.819 1.00 59.31 446 MET A O 1
ATOM 3514 N N . ALA A 1 447 ? -16.578 -8.828 13.680 1.00 60.22 447 ALA A N 1
ATOM 3515 C CA . ALA A 1 447 ? -17.019 -7.501 13.224 1.00 60.22 447 ALA A CA 1
ATOM 3516 C C . ALA A 1 447 ? -16.542 -6.448 14.229 1.00 60.22 447 ALA A C 1
ATOM 3518 O O . ALA A 1 447 ? -16.658 -6.659 15.434 1.00 60.22 447 ALA A O 1
ATOM 3519 N N . TYR A 1 448 ? -16.027 -5.310 13.764 1.00 77.00 448 TYR A N 1
ATOM 3520 C CA . TYR A 1 448 ? -15.605 -4.199 14.624 1.00 77.00 448 TYR A CA 1
ATOM 3521 C C . TYR A 1 448 ? -16.719 -3.162 14.743 1.00 77.00 448 TYR A C 1
ATOM 3523 O O . TYR A 1 448 ? -17.281 -2.754 13.734 1.00 77.00 448 TYR A O 1
ATOM 3531 N N . VAL A 1 449 ? -17.015 -2.675 15.945 1.00 82.44 449 VAL A N 1
ATOM 3532 C CA . VAL A 1 449 ? -18.008 -1.607 16.129 1.00 82.44 449 VAL A CA 1
ATOM 3533 C C . VAL A 1 449 ? -17.307 -0.252 16.100 1.00 82.44 449 VAL A C 1
ATOM 3535 O O . VAL A 1 449 ? -16.406 -0.014 16.898 1.00 82.44 449 VAL A O 1
ATOM 3538 N N . ILE A 1 450 ? -17.721 0.636 15.194 1.00 81.12 450 ILE A N 1
ATOM 3539 C CA . ILE A 1 450 ? -17.284 2.037 15.175 1.00 81.12 450 ILE A CA 1
ATOM 3540 C C . ILE A 1 450 ? -18.306 2.875 15.931 1.00 81.12 450 ILE A C 1
ATOM 3542 O O . ILE A 1 450 ? -19.468 2.969 15.527 1.00 81.12 450 ILE A O 1
ATOM 3546 N N . HIS A 1 451 ? -17.870 3.516 17.014 1.00 78.75 451 HIS A N 1
ATOM 3547 C CA . HIS A 1 451 ? -18.734 4.392 17.801 1.00 78.75 451 HIS A CA 1
ATOM 3548 C C . HIS A 1 451 ? -18.688 5.854 17.319 1.00 78.75 451 HIS A C 1
ATOM 3550 O O . HIS A 1 451 ? -17.628 6.344 16.923 1.00 78.75 451 HIS A O 1
ATOM 3556 N N . PRO A 1 452 ? -19.777 6.635 17.484 1.00 72.94 452 PRO A N 1
ATOM 3557 C CA . PRO A 1 452 ? -19.804 8.057 17.116 1.00 72.94 452 PRO A CA 1
ATOM 3558 C C . PRO A 1 452 ? -18.693 8.913 17.752 1.00 72.94 452 PRO A C 1
ATOM 3560 O O . PRO A 1 452 ? -18.299 9.934 17.201 1.00 72.94 452 PRO A O 1
ATOM 3563 N N . ARG A 1 453 ? -18.161 8.516 18.919 1.00 56.09 453 ARG A N 1
ATOM 3564 C CA . ARG A 1 453 ? -17.047 9.214 19.599 1.00 56.09 453 ARG A CA 1
ATOM 3565 C C . ARG A 1 453 ? -15.663 8.860 19.037 1.00 56.09 453 ARG A C 1
ATOM 3567 O O . ARG A 1 453 ? -14.699 9.579 19.300 1.00 56.09 453 ARG A O 1
ATOM 3574 N N . GLU A 1 454 ? -15.559 7.762 18.295 1.00 47.19 454 GLU A N 1
ATOM 3575 C CA . GLU A 1 454 ? -14.342 7.311 17.607 1.00 47.19 454 GLU A CA 1
ATOM 3576 C C . GLU A 1 454 ? -14.216 7.928 16.210 1.00 47.19 454 GLU A C 1
ATOM 3578 O O . GLU A 1 454 ? -13.118 7.956 15.648 1.00 47.19 454 GLU A O 1
ATOM 3583 N N . ALA A 1 455 ? -15.309 8.500 15.692 1.00 51.22 455 ALA A N 1
ATOM 3584 C CA . ALA A 1 455 ? -15.349 9.262 14.458 1.00 51.22 455 ALA A CA 1
ATOM 3585 C C . ALA A 1 455 ? -14.538 10.563 14.582 1.00 51.22 455 ALA A C 1
ATOM 3587 O O . ALA A 1 455 ? -15.048 11.640 14.882 1.00 51.22 455 ALA A O 1
ATOM 3588 N N . ARG A 1 456 ? -13.218 10.470 14.390 1.00 47.94 456 ARG A N 1
ATOM 3589 C CA . ARG A 1 456 ? -12.359 11.647 14.223 1.00 47.94 456 ARG A CA 1
ATOM 3590 C C . ARG A 1 456 ? -12.365 12.069 12.754 1.00 47.94 456 ARG A C 1
ATOM 3592 O O . ARG A 1 456 ? -12.143 11.210 11.902 1.00 47.94 456 ARG A O 1
ATOM 3599 N N . PRO A 1 457 ? -12.488 13.364 12.420 1.00 45.78 457 PRO A N 1
ATOM 3600 C CA . PRO A 1 457 ? -12.808 13.732 11.042 1.00 45.78 457 PRO A CA 1
ATOM 3601 C C . PRO A 1 457 ? -11.643 13.674 10.029 1.00 45.78 457 PRO A C 1
ATOM 3603 O O . PRO A 1 457 ? -11.851 14.052 8.885 1.00 45.78 457 PRO A O 1
ATOM 3606 N N . TYR A 1 458 ? -10.420 13.234 10.378 1.00 45.88 458 TYR A N 1
ATOM 3607 C CA . TYR A 1 458 ? -9.235 13.605 9.571 1.00 45.88 458 TYR A CA 1
ATOM 3608 C C . TYR A 1 458 ? -8.106 12.556 9.432 1.00 45.88 458 TYR A C 1
ATOM 3610 O O . TYR A 1 458 ? -6.936 12.921 9.501 1.00 45.88 458 TYR A O 1
ATOM 3618 N N . SER A 1 459 ? -8.385 11.258 9.226 1.00 49.34 459 SER A N 1
ATOM 3619 C CA . SER A 1 459 ? -7.291 10.276 8.988 1.00 49.34 459 SER A CA 1
ATOM 3620 C C . SER A 1 459 ? -7.436 9.336 7.784 1.00 49.34 459 SER A C 1
ATOM 3622 O O . SER A 1 459 ? -6.587 8.470 7.584 1.00 49.34 459 SER A O 1
ATOM 3624 N N . PHE A 1 460 ? -8.450 9.527 6.934 1.00 56.22 460 PHE A N 1
ATOM 3625 C CA . PHE A 1 460 ? -8.796 8.573 5.865 1.00 56.22 460 PHE A CA 1
ATOM 3626 C C . PHE A 1 460 ? -8.271 8.947 4.473 1.00 56.22 460 PHE A C 1
ATOM 3628 O O . PHE A 1 460 ? -8.802 8.501 3.456 1.00 56.22 460 PHE A O 1
ATOM 3635 N N . LEU A 1 461 ? -7.237 9.783 4.407 1.00 53.12 461 LEU A N 1
ATOM 3636 C CA . LEU A 1 461 ? -6.613 10.152 3.143 1.00 53.12 461 LEU A CA 1
ATOM 3637 C C . LEU A 1 461 ? -5.423 9.270 2.814 1.00 53.12 461 LEU A C 1
ATOM 3639 O O . LEU A 1 461 ? -4.668 8.825 3.685 1.00 53.12 461 LEU A O 1
ATOM 3643 N N . HIS A 1 462 ? -5.198 9.099 1.513 1.00 53.78 462 HIS A N 1
ATOM 3644 C CA . HIS A 1 462 ? -3.886 8.688 1.054 1.00 53.78 462 HIS A CA 1
ATOM 3645 C C . HIS A 1 462 ? -2.832 9.702 1.557 1.00 53.78 462 HIS A C 1
ATOM 3647 O O . HIS A 1 462 ? -3.075 10.903 1.466 1.00 53.78 462 HIS A O 1
ATOM 3653 N N . PRO A 1 463 ? -1.648 9.283 2.053 1.00 50.00 463 PRO A N 1
ATOM 3654 C CA . PRO A 1 463 ? -0.655 10.198 2.632 1.00 50.00 463 PRO A CA 1
ATOM 3655 C C . PRO A 1 463 ? -0.191 11.347 1.725 1.00 50.00 463 PRO A C 1
ATOM 3657 O O . PRO A 1 463 ? 0.344 12.322 2.238 1.00 50.00 463 PRO A O 1
ATOM 3660 N N . ALA A 1 464 ? -0.378 11.221 0.408 1.00 52.19 464 ALA A N 1
ATOM 3661 C CA . ALA A 1 464 ? -0.097 12.271 -0.575 1.00 52.19 464 ALA A CA 1
ATOM 3662 C C . ALA A 1 464 ? -1.150 13.402 -0.590 1.00 52.19 464 ALA A C 1
ATOM 3664 O O . ALA A 1 464 ? -0.864 14.487 -1.068 1.00 52.19 464 ALA A O 1
ATOM 3665 N N . MET A 1 465 ? -2.349 13.170 -0.046 1.00 58.66 465 MET A N 1
ATOM 3666 C CA . MET A 1 465 ? -3.495 14.086 -0.141 1.00 58.66 465 MET A CA 1
ATOM 3667 C C . MET A 1 465 ? -3.680 14.988 1.084 1.00 58.66 465 MET A C 1
ATOM 3669 O O . MET A 1 465 ? -4.563 15.838 1.083 1.00 58.66 465 MET A O 1
ATOM 3673 N N . GLY A 1 466 ? -2.880 14.806 2.141 1.00 58.03 466 GLY A N 1
ATOM 3674 C CA . GLY A 1 466 ? -3.078 15.501 3.420 1.00 58.03 466 GLY A CA 1
ATOM 3675 C C . GLY A 1 466 ? -2.921 17.026 3.358 1.00 58.03 466 GLY A C 1
ATOM 3676 O O . GLY A 1 466 ? -3.544 17.721 4.153 1.00 58.03 466 GLY A O 1
ATOM 3677 N N . GLU A 1 467 ? -2.126 17.537 2.414 1.00 61.84 467 GLU A N 1
ATOM 3678 C CA . GLU A 1 467 ? -1.885 18.977 2.198 1.00 61.84 467 GLU A CA 1
ATOM 3679 C C . GLU A 1 467 ? -2.249 19.437 0.771 1.00 61.84 467 GLU A C 1
ATOM 3681 O O . GLU A 1 467 ? -2.084 20.608 0.428 1.00 61.84 467 GLU A O 1
ATOM 3686 N N . ALA A 1 468 ? -2.749 18.521 -0.065 1.00 66.50 468 ALA A N 1
ATOM 3687 C CA . ALA A 1 468 ? -3.098 18.797 -1.453 1.00 66.50 468 ALA A CA 1
ATOM 3688 C C . ALA A 1 468 ? -4.334 19.708 -1.546 1.00 66.50 468 ALA A C 1
ATOM 3690 O O . ALA A 1 468 ? -5.216 19.683 -0.686 1.00 66.50 468 ALA A O 1
ATOM 3691 N N . LYS A 1 469 ? -4.421 20.501 -2.617 1.00 78.44 469 LYS A N 1
ATOM 3692 C CA . LYS A 1 469 ? -5.602 21.312 -2.946 1.00 78.44 469 LYS A CA 1
ATOM 3693 C C . LYS A 1 469 ? -6.185 20.833 -4.264 1.00 78.44 469 LYS A C 1
ATOM 3695 O O . LYS A 1 469 ? -5.438 20.628 -5.213 1.00 78.44 469 LYS A O 1
ATOM 3700 N N . THR A 1 470 ? -7.505 20.686 -4.322 1.00 83.50 470 THR A N 1
ATOM 3701 C CA . THR A 1 470 ? -8.210 20.309 -5.550 1.00 83.50 470 THR A CA 1
ATOM 3702 C C . THR A 1 470 ? -8.033 21.389 -6.617 1.00 83.50 470 THR A C 1
ATOM 3704 O O . THR A 1 470 ? -8.250 22.571 -6.349 1.00 83.50 470 THR A O 1
ATOM 3707 N N . HIS A 1 471 ? -7.678 20.980 -7.832 1.00 88.81 471 HIS A N 1
ATOM 3708 C CA . HIS A 1 471 ? -7.482 21.862 -8.975 1.00 88.81 471 HIS A CA 1
ATOM 3709 C C . HIS A 1 471 ? -8.760 22.679 -9.282 1.00 88.81 471 HIS A C 1
ATOM 3711 O O . HIS A 1 471 ? -9.877 22.152 -9.148 1.00 88.81 471 HIS A O 1
ATOM 3717 N N . PRO A 1 472 ? -8.656 23.955 -9.713 1.00 89.88 472 PRO A N 1
ATOM 3718 C CA . PRO A 1 472 ? -9.816 24.814 -9.962 1.00 89.88 472 PRO A CA 1
ATOM 3719 C C . PRO A 1 472 ? -10.823 24.256 -10.972 1.00 89.88 472 PRO A C 1
ATOM 3721 O O . PRO A 1 472 ? -12.021 24.388 -10.746 1.00 89.88 472 PRO A O 1
ATOM 3724 N N . THR A 1 473 ? -10.377 23.582 -12.039 1.00 91.69 473 THR A N 1
ATOM 3725 C CA . THR A 1 473 ? -11.278 22.946 -13.026 1.00 91.69 473 THR A CA 1
ATOM 3726 C C . THR A 1 473 ? -12.150 21.870 -12.386 1.00 91.69 473 THR A C 1
ATOM 3728 O O . THR A 1 473 ? -13.357 21.829 -12.614 1.00 91.69 473 THR A O 1
ATOM 3731 N N . VAL A 1 474 ? -11.548 21.018 -11.550 1.00 90.62 474 VAL A N 1
ATOM 3732 C CA . VAL A 1 474 ? -12.266 19.956 -10.833 1.00 90.62 474 VAL A CA 1
ATOM 3733 C C . VAL A 1 474 ? -13.225 20.569 -9.822 1.00 90.62 474 VAL A C 1
ATOM 3735 O O . VAL A 1 474 ? -14.383 20.171 -9.747 1.00 90.62 474 VAL A O 1
ATOM 3738 N N . THR A 1 475 ? -12.767 21.584 -9.089 1.00 89.25 475 THR A N 1
ATOM 3739 C CA . THR A 1 475 ? -13.606 22.322 -8.142 1.00 89.25 475 THR A CA 1
ATOM 3740 C C . THR A 1 475 ? -14.808 22.942 -8.850 1.00 89.25 475 THR A C 1
ATOM 3742 O O . THR A 1 475 ? -15.932 22.727 -8.412 1.00 89.25 475 THR A O 1
ATOM 3745 N N . ALA A 1 476 ? -14.608 23.647 -9.965 1.00 91.38 476 ALA A N 1
ATOM 3746 C CA . ALA A 1 476 ? -15.686 24.261 -10.734 1.00 91.38 476 ALA A CA 1
ATOM 3747 C C . ALA A 1 476 ? -16.712 23.223 -11.204 1.00 91.38 476 ALA A C 1
ATOM 3749 O O . ALA A 1 476 ? -17.906 23.428 -11.015 1.00 91.38 476 ALA A O 1
ATOM 3750 N N . PHE A 1 477 ? -16.250 22.092 -11.746 1.00 94.69 477 PHE A N 1
ATOM 3751 C CA . PHE A 1 477 ? -17.115 20.995 -12.177 1.00 94.69 477 PHE A CA 1
ATOM 3752 C C . PHE A 1 477 ? -17.952 20.406 -11.026 1.00 94.69 477 PHE A C 1
ATOM 3754 O O . PHE A 1 477 ? -19.160 20.241 -11.176 1.00 94.69 477 PHE A O 1
ATOM 3761 N N . LEU A 1 478 ? -17.344 20.136 -9.863 1.00 90.62 478 LEU A N 1
ATOM 3762 C CA . LEU A 1 478 ? -18.044 19.557 -8.706 1.00 90.62 478 LEU A CA 1
ATOM 3763 C C . LEU A 1 478 ? -19.122 20.477 -8.105 1.00 90.62 478 LEU A C 1
ATOM 3765 O O . LEU A 1 478 ? -19.974 19.993 -7.363 1.00 90.62 478 LEU A O 1
ATOM 3769 N N . HIS A 1 479 ? -19.088 21.779 -8.405 1.00 90.44 479 HIS A N 1
ATOM 3770 C CA . HIS A 1 479 ? -20.077 22.757 -7.942 1.00 90.44 479 HIS A CA 1
ATOM 3771 C C . HIS A 1 479 ? -21.174 23.056 -8.972 1.00 90.44 479 HIS A C 1
ATOM 3773 O O . HIS A 1 479 ? -22.057 23.859 -8.676 1.00 90.44 479 HIS A O 1
ATOM 3779 N N . LEU A 1 480 ? -21.138 22.439 -10.159 1.00 93.31 480 LEU A N 1
ATOM 3780 C CA . LEU A 1 480 ? -22.183 22.654 -11.156 1.00 93.31 480 LEU A CA 1
ATOM 3781 C C . LEU A 1 480 ? -23.516 22.049 -10.701 1.00 93.31 480 LEU A C 1
ATOM 3783 O O . LEU A 1 480 ? -23.581 20.928 -10.186 1.00 93.31 480 LEU A O 1
ATOM 3787 N N . ASP A 1 481 ? -24.596 22.787 -10.933 1.00 93.88 481 ASP A N 1
ATOM 3788 C CA . ASP A 1 481 ? -25.954 22.264 -10.817 1.00 93.88 481 ASP A CA 1
ATOM 3789 C C . ASP A 1 481 ? -26.429 21.584 -12.117 1.00 93.88 481 ASP A C 1
ATOM 3791 O O . ASP A 1 481 ? -25.770 21.622 -13.160 1.00 93.88 481 ASP A O 1
ATOM 3795 N N . THR A 1 482 ? -27.584 20.920 -12.045 1.00 94.81 482 THR A N 1
ATOM 3796 C CA . THR A 1 482 ? -28.165 20.172 -13.166 1.00 94.81 482 THR A CA 1
ATOM 3797 C C . THR A 1 482 ? -28.434 21.058 -14.385 1.00 94.81 482 THR A C 1
ATOM 3799 O O . THR A 1 482 ? -28.167 20.634 -15.509 1.00 94.81 482 THR A O 1
ATOM 3802 N N . GLU A 1 483 ? -28.921 22.287 -14.194 1.00 96.19 483 GLU A N 1
ATOM 3803 C CA . GLU A 1 483 ? -29.206 23.220 -15.293 1.00 96.19 483 GLU A CA 1
ATOM 3804 C C . GLU A 1 483 ? -27.919 23.651 -15.995 1.00 96.19 483 GLU A C 1
ATOM 3806 O O . GLU A 1 483 ? -27.836 23.634 -17.226 1.00 96.19 483 GLU A O 1
ATOM 3811 N N . GLN A 1 484 ? -26.886 23.975 -15.219 1.00 97.12 484 GLN A N 1
ATOM 3812 C CA . GLN A 1 484 ? -25.571 24.342 -15.729 1.00 97.12 484 GLN A CA 1
ATOM 3813 C C . GLN A 1 484 ? -24.923 23.193 -16.506 1.00 97.12 484 GLN A C 1
ATOM 3815 O O . GLN A 1 484 ? -24.342 23.434 -17.565 1.00 97.12 484 GLN A O 1
ATOM 3820 N N . ILE A 1 485 ? -25.039 21.953 -16.015 1.00 97.75 485 ILE A N 1
ATOM 3821 C CA . ILE A 1 485 ? -24.555 20.751 -16.711 1.00 97.75 485 ILE A CA 1
ATOM 3822 C C . ILE A 1 485 ? -25.283 20.584 -18.048 1.00 97.75 485 ILE A C 1
ATOM 3824 O O . ILE A 1 485 ? -24.629 20.387 -19.070 1.00 97.75 485 ILE A O 1
ATOM 3828 N N . ILE A 1 486 ? -26.613 20.712 -18.069 1.00 98.12 486 ILE A N 1
ATOM 3829 C CA . ILE A 1 486 ? -27.413 20.584 -19.298 1.00 98.12 486 ILE A CA 1
ATOM 3830 C C . ILE A 1 486 ? -27.032 21.653 -20.310 1.00 98.12 486 ILE A C 1
ATOM 3832 O O . ILE A 1 486 ? -26.782 21.334 -21.472 1.00 98.12 486 ILE A O 1
ATOM 3836 N N . HIS A 1 487 ? -26.960 22.910 -19.873 1.00 97.88 487 HIS A N 1
ATOM 3837 C CA . HIS A 1 487 ? -26.616 24.029 -20.740 1.00 97.88 487 HIS A CA 1
ATOM 3838 C C . HIS A 1 487 ? -25.240 23.841 -21.388 1.00 97.88 487 HIS A C 1
ATOM 3840 O O . HIS A 1 487 ? -25.092 24.014 -22.597 1.00 97.88 487 HIS A O 1
ATOM 3846 N N . ARG A 1 488 ? -24.243 23.447 -20.589 1.00 97.62 488 ARG A N 1
ATOM 3847 C CA . ARG A 1 488 ? -22.880 23.167 -21.053 1.00 97.62 488 ARG A CA 1
ATOM 3848 C C . ARG A 1 488 ? -22.826 21.992 -22.022 1.00 97.62 488 ARG A C 1
ATOM 3850 O O . ARG A 1 488 ? -22.295 22.132 -23.118 1.00 97.62 488 ARG A O 1
ATOM 3857 N N . TYR A 1 489 ? -23.454 20.875 -21.665 1.00 97.56 489 TYR A N 1
ATOM 3858 C CA . TYR A 1 489 ? -23.466 19.683 -22.504 1.00 97.56 489 TYR A CA 1
ATOM 3859 C C . TYR A 1 489 ? -24.141 19.935 -23.859 1.00 97.56 489 TYR A C 1
ATOM 3861 O O . TYR A 1 489 ? -23.565 19.635 -24.899 1.00 97.56 489 TYR A O 1
ATOM 3869 N N . CYS A 1 490 ? -25.324 20.559 -23.872 1.00 97.06 490 CYS A N 1
ATOM 3870 C CA . CYS A 1 490 ? -26.067 20.828 -25.112 1.00 97.06 490 CYS A CA 1
ATOM 3871 C C . CYS A 1 490 ? -25.390 21.887 -25.999 1.00 97.06 490 CYS A C 1
ATOM 3873 O O . CYS A 1 490 ? -25.670 21.971 -27.195 1.00 97.06 490 CYS A O 1
ATOM 3875 N N . LYS A 1 491 ? -24.492 22.707 -25.439 1.00 95.81 491 LYS A N 1
ATOM 3876 C CA . LYS A 1 491 ? -23.679 23.646 -26.220 1.00 95.81 491 LYS A CA 1
ATOM 3877 C C . LYS A 1 491 ? -22.653 22.912 -27.091 1.00 95.81 491 LYS A C 1
ATOM 3879 O O . LYS A 1 491 ? -22.476 23.290 -28.250 1.00 95.81 491 LYS A O 1
ATOM 3884 N N . GLU A 1 492 ? -22.013 21.882 -26.540 1.00 92.75 492 GLU A N 1
ATOM 3885 C CA . GLU A 1 492 ? -21.023 21.049 -27.241 1.00 92.75 492 GLU A CA 1
ATOM 3886 C C . GLU A 1 492 ? -21.678 19.923 -28.067 1.00 92.75 492 GLU A C 1
ATOM 3888 O O . GLU A 1 492 ? -21.112 19.480 -29.065 1.00 92.75 492 GLU A O 1
ATOM 3893 N N . HIS A 1 493 ? -22.900 19.519 -27.702 1.00 93.06 493 HIS A N 1
ATOM 3894 C CA . HIS A 1 493 ? -23.696 18.470 -28.348 1.00 93.06 493 HIS A CA 1
ATOM 3895 C C . HIS A 1 493 ? -25.045 19.021 -28.825 1.00 93.06 493 HIS A C 1
ATOM 3897 O O . HIS A 1 493 ? -26.081 18.850 -28.181 1.00 93.06 493 HIS A O 1
ATOM 3903 N N . LYS A 1 494 ? -25.029 19.731 -29.958 1.00 93.44 494 LYS A N 1
ATOM 3904 C CA . LYS A 1 494 ? -26.189 20.478 -30.489 1.00 93.44 494 LYS A CA 1
ATOM 3905 C C . LYS A 1 494 ? -27.360 19.588 -30.911 1.00 93.44 494 LYS A C 1
ATOM 3907 O O . LYS A 1 494 ? -28.479 20.069 -31.058 1.00 93.44 494 LYS A O 1
ATOM 3912 N N . GLU A 1 495 ? -27.090 18.316 -31.160 1.00 94.12 495 GLU A N 1
ATOM 3913 C CA . GLU A 1 495 ? -28.061 17.282 -31.494 1.00 94.12 495 GLU A CA 1
ATOM 3914 C C . GLU A 1 495 ? -28.875 16.800 -30.284 1.00 94.12 495 GLU A C 1
ATOM 3916 O O . GLU A 1 495 ? -29.911 16.159 -30.465 1.00 94.12 495 GLU A O 1
ATOM 3921 N N . VAL A 1 496 ? -28.416 17.090 -29.063 1.00 97.12 496 VAL A N 1
ATOM 3922 C CA . VAL A 1 496 ? -29.025 16.603 -27.824 1.00 97.12 496 VAL A CA 1
ATOM 3923 C C . VAL A 1 496 ? -30.222 17.460 -27.430 1.00 97.12 496 VAL A C 1
ATOM 3925 O O . VAL A 1 496 ? -30.140 18.684 -27.350 1.00 97.12 496 VAL A O 1
ATOM 3928 N N . GLN A 1 497 ? -31.337 16.801 -27.120 1.00 97.50 497 GLN A N 1
ATOM 3929 C CA . GLN A 1 497 ? -32.538 17.446 -26.595 1.00 97.50 497 GLN A CA 1
ATOM 3930 C C . GLN A 1 497 ? -32.382 17.736 -25.089 1.00 97.50 497 GLN A C 1
ATOM 3932 O O . GLN A 1 497 ? -32.253 16.785 -24.303 1.00 97.50 497 GLN A O 1
ATOM 3937 N N . PRO A 1 498 ? -32.445 19.009 -24.646 1.00 97.44 498 PRO A N 1
ATOM 3938 C CA . PRO A 1 498 ? -32.272 19.372 -23.238 1.00 97.44 498 PRO A CA 1
ATOM 3939 C C . PRO A 1 498 ? -33.252 18.667 -22.292 1.00 97.44 498 PRO A C 1
ATOM 3941 O O . PRO A 1 498 ? -32.870 18.254 -21.199 1.00 97.44 498 PRO A O 1
ATOM 3944 N N . GLU A 1 499 ? -34.501 18.461 -22.713 1.00 97.44 499 GLU A N 1
ATOM 3945 C CA . GLU A 1 499 ? -35.538 17.800 -21.913 1.00 97.44 499 GLU A CA 1
ATOM 3946 C C . GLU A 1 499 ? -35.253 16.307 -21.721 1.00 97.44 499 GLU A C 1
ATOM 3948 O O . GLU A 1 499 ? -35.569 15.735 -20.674 1.00 97.44 499 GLU A O 1
ATOM 3953 N N . ALA A 1 500 ? -34.659 15.657 -22.726 1.00 97.56 500 ALA A N 1
ATOM 3954 C CA . ALA A 1 500 ? -34.234 14.268 -22.614 1.00 97.56 500 ALA A CA 1
ATOM 3955 C C . ALA A 1 500 ? -33.064 14.152 -21.630 1.00 97.56 500 ALA A C 1
ATOM 3957 O O . ALA A 1 500 ? -33.092 13.297 -20.743 1.00 97.56 500 ALA A O 1
ATOM 3958 N N . LEU A 1 501 ? -32.082 15.057 -21.724 1.00 98.06 501 LEU A N 1
ATOM 3959 C CA . LEU A 1 501 ? -30.956 15.088 -20.794 1.00 98.06 501 LEU A CA 1
ATOM 3960 C C . LEU A 1 501 ? -31.413 15.391 -19.363 1.00 98.06 501 LEU A C 1
ATOM 3962 O O . LEU A 1 501 ? -30.981 14.710 -18.436 1.00 98.06 501 LEU A O 1
ATOM 3966 N N . TRP A 1 502 ? -32.344 16.330 -19.175 1.00 98.25 502 TRP A N 1
ATOM 3967 C CA . TRP A 1 502 ? -32.957 16.605 -17.875 1.00 98.25 502 TRP A CA 1
ATOM 3968 C C . TRP A 1 502 ? -33.547 15.342 -17.246 1.00 98.25 502 TRP A C 1
ATOM 3970 O O . TRP A 1 502 ? -33.251 15.028 -16.093 1.00 98.25 502 TRP A O 1
ATOM 3980 N N . LYS A 1 503 ? -34.345 14.577 -18.005 1.00 97.56 503 LYS A N 1
ATOM 3981 C CA . LYS A 1 503 ? -34.941 13.315 -17.530 1.00 97.56 503 LYS A CA 1
ATOM 3982 C C . LYS A 1 503 ? -33.887 12.289 -17.122 1.00 97.56 503 LYS A C 1
ATOM 3984 O O . LYS A 1 503 ? -34.104 11.556 -16.164 1.00 97.56 503 LYS A O 1
ATOM 3989 N N . ILE A 1 504 ? -32.765 12.230 -17.837 1.00 97.81 504 ILE A N 1
ATOM 3990 C CA . ILE A 1 504 ? -31.654 11.335 -17.506 1.00 97.81 504 ILE A CA 1
ATOM 3991 C C . ILE A 1 504 ? -30.927 11.793 -16.238 1.00 97.81 504 ILE A C 1
ATOM 3993 O O . ILE A 1 504 ? -30.708 10.983 -15.343 1.00 97.81 504 ILE A O 1
ATOM 3997 N N . LEU A 1 505 ? -30.593 13.079 -16.116 1.00 97.62 505 LEU A N 1
ATOM 3998 C CA . LEU A 1 505 ? -29.880 13.596 -14.943 1.00 97.62 505 LEU A CA 1
ATOM 3999 C C . LEU A 1 505 ? -30.733 13.573 -13.671 1.00 97.62 505 LEU A C 1
ATOM 4001 O O . LEU A 1 505 ? -30.194 13.417 -12.580 1.00 97.62 505 LEU A O 1
ATOM 4005 N N . THR A 1 506 ? -32.055 13.679 -13.801 1.00 97.06 506 THR A N 1
ATOM 4006 C CA . THR A 1 506 ? -33.010 13.592 -12.682 1.00 97.06 506 THR A CA 1
ATOM 4007 C C . THR A 1 506 ? -33.563 12.184 -12.455 1.00 97.06 506 THR A C 1
ATOM 4009 O O . THR A 1 506 ? -34.371 11.977 -11.547 1.00 97.06 506 THR A O 1
ATOM 4012 N N . TYR A 1 507 ? -33.121 11.195 -13.243 1.00 96.69 507 TYR A N 1
ATOM 4013 C CA . TYR A 1 507 ? -33.487 9.799 -13.037 1.00 96.69 507 TYR A CA 1
ATOM 4014 C C . TYR A 1 507 ? -33.073 9.350 -11.631 1.00 96.69 507 TYR A C 1
ATOM 4016 O O . TYR A 1 507 ? -31.956 9.611 -11.183 1.00 96.69 507 TYR A O 1
ATOM 4024 N N . ARG A 1 508 ? -33.979 8.659 -10.933 1.00 94.00 508 ARG A N 1
ATOM 4025 C CA . ARG A 1 508 ? -33.735 8.086 -9.605 1.00 94.00 508 ARG A CA 1
ATOM 4026 C C . ARG A 1 508 ? -33.590 6.572 -9.742 1.00 94.00 508 ARG A C 1
ATOM 4028 O O . ARG A 1 508 ? -34.611 5.891 -9.860 1.00 94.00 508 ARG A O 1
ATOM 4035 N N . PRO A 1 509 ? -32.359 6.033 -9.735 1.00 94.75 509 PRO A N 1
ATOM 4036 C CA . PRO A 1 509 ? -32.143 4.604 -9.874 1.00 94.75 509 PRO A CA 1
ATOM 4037 C C . PRO A 1 509 ? -32.797 3.835 -8.737 1.00 94.75 509 PRO A C 1
ATOM 4039 O O . PRO A 1 509 ? -32.712 4.235 -7.571 1.00 94.75 509 PRO A O 1
ATOM 4042 N N . LYS A 1 510 ? -33.418 2.703 -9.064 1.00 91.81 510 LYS A N 1
ATOM 4043 C CA . LYS A 1 510 ? -34.059 1.865 -8.051 1.00 91.81 510 LYS A CA 1
ATOM 4044 C C . LYS A 1 510 ? -33.023 1.017 -7.326 1.00 91.81 510 LYS A C 1
ATOM 4046 O O . LYS A 1 510 ? -33.096 0.900 -6.107 1.00 91.81 510 LYS A O 1
ATOM 4051 N N . HIS A 1 511 ? -32.071 0.419 -8.031 1.00 91.94 511 HIS A N 1
ATOM 4052 C CA . HIS A 1 511 ? -31.150 -0.580 -7.480 1.00 91.94 511 HIS A CA 1
ATOM 4053 C C . HIS A 1 511 ? -29.680 -0.156 -7.562 1.00 91.94 511 HIS A C 1
ATOM 4055 O O . HIS A 1 511 ? -28.885 -0.602 -6.729 1.00 91.94 511 HIS A O 1
ATOM 4061 N N . PHE A 1 512 ? -29.331 0.714 -8.516 1.00 95.38 512 PHE A N 1
ATOM 4062 C CA . PHE A 1 512 ? -27.956 1.087 -8.825 1.00 95.38 512 PHE A CA 1
ATOM 4063 C C . PHE A 1 512 ? -27.687 2.591 -8.644 1.00 95.38 512 PHE A C 1
ATOM 4065 O O . PHE A 1 512 ? -27.634 3.364 -9.597 1.00 95.38 512 PHE A O 1
ATOM 4072 N N . ARG A 1 513 ? -27.559 3.023 -7.383 1.00 95.62 513 ARG A N 1
ATOM 4073 C CA . ARG A 1 513 ? -27.575 4.448 -6.990 1.00 95.62 513 ARG A CA 1
ATOM 4074 C C . ARG A 1 513 ? -26.198 5.078 -6.795 1.00 95.62 513 ARG A C 1
ATOM 4076 O O . ARG A 1 513 ? -26.113 6.294 -6.645 1.00 95.62 513 ARG A O 1
ATOM 4083 N N . TRP A 1 514 ? -25.142 4.274 -6.784 1.00 96.44 514 TRP A N 1
ATOM 4084 C CA . TRP A 1 514 ? -23.753 4.723 -6.701 1.00 96.44 514 TRP A CA 1
ATOM 4085 C C . TRP A 1 514 ? -22.911 3.982 -7.729 1.00 96.44 514 TRP A C 1
ATOM 4087 O O . TRP A 1 514 ? -22.907 2.754 -7.743 1.00 96.44 514 TRP A O 1
ATOM 4097 N N . ALA A 1 515 ? -22.206 4.713 -8.584 1.00 96.25 515 ALA A N 1
ATOM 4098 C CA . ALA A 1 515 ? -21.467 4.126 -9.690 1.00 96.25 515 ALA A CA 1
ATOM 4099 C C . ALA A 1 515 ? -20.163 4.878 -9.952 1.00 96.25 515 ALA A C 1
ATOM 4101 O O . ALA A 1 515 ? -20.067 6.079 -9.703 1.00 96.25 515 ALA A O 1
ATOM 4102 N N . GLY A 1 516 ? -19.154 4.172 -10.459 1.00 95.44 516 GLY A N 1
ATOM 4103 C CA . GLY A 1 516 ? -17.926 4.772 -10.978 1.00 95.44 516 GLY A CA 1
ATOM 4104 C C . GLY A 1 516 ? -17.732 4.401 -12.438 1.00 95.44 516 GLY A C 1
ATOM 4105 O O . GLY A 1 516 ? -17.540 3.223 -12.731 1.00 95.44 516 GLY A O 1
ATOM 4106 N N . GLY A 1 517 ? -17.783 5.386 -13.329 1.00 95.75 517 GLY A N 1
ATOM 4107 C CA . GLY A 1 517 ? -17.478 5.218 -14.744 1.00 95.75 517 GLY A CA 1
ATOM 4108 C C . GLY A 1 517 ? -15.984 5.365 -14.992 1.00 95.75 517 GLY A C 1
ATOM 4109 O O . GLY A 1 517 ? -15.399 6.378 -14.613 1.00 95.75 517 GLY A O 1
ATOM 4110 N N . ASP A 1 518 ? -15.384 4.361 -15.626 1.00 95.31 518 ASP A N 1
ATOM 4111 C CA . ASP A 1 518 ? -14.039 4.453 -16.187 1.00 95.31 518 ASP A CA 1
ATOM 4112 C C . ASP A 1 518 ? -14.151 4.947 -17.623 1.00 95.31 518 ASP A C 1
ATOM 4114 O O . ASP A 1 518 ? -14.831 4.331 -18.450 1.00 95.31 518 ASP A O 1
ATOM 4118 N N . LEU A 1 519 ? -13.509 6.079 -17.902 1.00 97.19 519 LEU A N 1
ATOM 4119 C CA . LEU A 1 519 ? -13.641 6.798 -19.159 1.00 97.19 519 LEU A CA 1
ATOM 4120 C C . LEU A 1 519 ? -12.272 7.002 -19.802 1.00 97.19 519 LEU A C 1
ATOM 4122 O O . LEU A 1 519 ? -11.320 7.398 -19.127 1.00 97.19 519 LEU A O 1
ATOM 4126 N N . PHE A 1 520 ? -12.191 6.826 -21.116 1.00 95.06 520 PHE A N 1
ATOM 4127 C CA . PHE A 1 520 ? -11.082 7.363 -21.898 1.00 95.06 520 PHE A CA 1
ATOM 4128 C C . PHE A 1 520 ? -11.431 8.748 -22.422 1.00 95.06 520 PHE A C 1
ATOM 4130 O O . PHE A 1 520 ? -12.555 8.975 -22.867 1.00 95.06 520 PHE A O 1
ATOM 4137 N N . ALA A 1 521 ? -10.445 9.642 -22.445 1.00 93.25 521 ALA A N 1
ATOM 4138 C CA . ALA A 1 521 ? -10.479 10.776 -23.354 1.00 93.25 521 ALA A CA 1
ATOM 4139 C C . ALA A 1 521 ? -10.100 10.257 -24.749 1.00 93.25 521 ALA A C 1
ATOM 4141 O O . ALA A 1 521 ? -8.944 9.921 -25.005 1.00 93.25 521 ALA A O 1
ATOM 4142 N N . GLY A 1 522 ? -11.088 10.115 -25.629 1.00 94.19 522 GLY A N 1
ATOM 4143 C CA . GLY A 1 522 ? -10.905 9.704 -27.017 1.00 94.19 522 GLY A CA 1
ATOM 4144 C C . GLY A 1 522 ? -10.962 10.902 -27.957 1.00 94.19 522 GLY A C 1
ATOM 4145 O O . GLY A 1 522 ? -11.646 11.879 -27.679 1.00 94.19 522 GLY A O 1
ATOM 4146 N N . VAL A 1 523 ? -10.269 10.833 -29.087 1.00 94.94 523 VAL A N 1
ATOM 4147 C CA . VAL A 1 523 ? -10.414 11.783 -30.194 1.00 94.94 523 VAL A CA 1
ATOM 4148 C C . VAL A 1 523 ? -11.104 11.060 -31.341 1.00 94.94 523 VAL A C 1
ATOM 4150 O O . VAL A 1 523 ? -10.588 10.064 -31.858 1.00 94.94 523 VAL A O 1
ATOM 4153 N N . ALA A 1 524 ? -12.295 11.533 -31.702 1.00 92.12 524 ALA A N 1
ATOM 4154 C CA . ALA A 1 524 ? -13.064 11.009 -32.823 1.00 92.12 524 ALA A CA 1
ATOM 4155 C C . ALA A 1 524 ? -12.407 11.381 -34.163 1.00 92.12 524 ALA A C 1
ATOM 4157 O O . ALA A 1 524 ? -11.581 12.292 -34.240 1.00 92.12 524 ALA A O 1
ATOM 4158 N N . ALA A 1 525 ? -12.822 10.732 -35.253 1.00 85.00 525 ALA A N 1
ATOM 4159 C CA . ALA A 1 525 ? -12.341 11.053 -36.603 1.00 85.00 525 ALA A CA 1
ATOM 4160 C C . ALA A 1 525 ? -12.573 12.525 -37.014 1.00 85.00 525 ALA A C 1
ATOM 4162 O O . ALA A 1 525 ? -11.854 13.054 -37.857 1.00 85.00 525 ALA A O 1
ATOM 4163 N N . THR A 1 526 ? -13.548 13.201 -36.401 1.00 84.25 526 THR A N 1
ATOM 4164 C CA . THR A 1 526 ? -13.832 14.633 -36.590 1.00 84.25 526 THR A CA 1
ATOM 4165 C C . THR A 1 526 ? -12.835 15.557 -35.880 1.00 84.25 526 THR A C 1
ATOM 4167 O O . THR A 1 526 ? -12.898 16.770 -36.062 1.00 84.25 526 THR A O 1
ATOM 4170 N N . GLY A 1 527 ? -11.933 15.011 -35.058 1.00 86.50 527 GLY A N 1
ATOM 4171 C CA . GLY A 1 527 ? -11.011 15.760 -34.201 1.00 86.50 527 GLY A CA 1
ATOM 4172 C C . GLY A 1 527 ? -11.608 16.186 -32.856 1.00 86.50 527 GLY A C 1
ATOM 4173 O O . GLY A 1 527 ? -10.897 16.757 -32.031 1.00 86.50 527 GLY A O 1
ATOM 4174 N N . GLN A 1 528 ? -12.891 15.902 -32.602 1.00 88.12 528 GLN A N 1
ATOM 4175 C CA . GLN A 1 528 ? -13.537 16.212 -31.327 1.00 88.12 528 GLN A CA 1
ATOM 4176 C C . GLN A 1 528 ? -13.049 15.264 -30.227 1.00 88.12 528 GLN A C 1
ATOM 4178 O O . GLN A 1 528 ? -13.003 14.046 -30.417 1.00 88.12 528 GLN A O 1
ATOM 4183 N N . ARG A 1 529 ? -12.698 15.830 -29.066 1.00 92.00 529 ARG A N 1
ATOM 4184 C CA . ARG A 1 529 ? -12.394 15.060 -27.857 1.00 92.00 529 ARG A CA 1
ATOM 4185 C C . ARG A 1 529 ? -13.704 14.662 -27.178 1.00 92.00 529 ARG A C 1
ATOM 4187 O O . ARG A 1 529 ? -14.496 15.530 -26.830 1.00 92.00 529 ARG A O 1
ATOM 4194 N N . GLU A 1 530 ? -13.896 13.370 -26.966 1.00 95.12 530 GLU A N 1
ATOM 4195 C CA . GLU A 1 530 ? -15.091 12.779 -26.370 1.00 95.12 530 GLU A CA 1
ATOM 4196 C C . GLU A 1 530 ? -14.704 11.845 -25.226 1.00 95.12 530 GLU A C 1
ATOM 4198 O O . GLU A 1 530 ? -13.714 11.113 -25.307 1.00 95.12 530 GLU A O 1
ATOM 4203 N N . MET A 1 531 ? -15.506 11.831 -24.167 1.00 97.06 531 MET A N 1
ATOM 4204 C CA . MET A 1 531 ? -15.369 10.847 -23.104 1.00 97.06 531 MET A CA 1
ATOM 4205 C C . MET A 1 531 ? -16.061 9.549 -23.528 1.00 97.06 531 MET A C 1
ATOM 4207 O O . MET A 1 531 ? -17.243 9.539 -23.883 1.00 97.06 531 MET A O 1
ATOM 4211 N N . VAL A 1 532 ? -15.311 8.449 -23.509 1.00 97.31 532 VAL A N 1
ATOM 4212 C CA . VAL A 1 532 ? -15.749 7.126 -23.976 1.00 97.31 532 VAL A CA 1
ATOM 4213 C C . VAL A 1 532 ? -15.808 6.169 -22.793 1.00 97.31 532 VAL A C 1
ATOM 4215 O O . VAL A 1 532 ? -14.815 6.000 -22.088 1.00 97.31 532 VAL A O 1
ATOM 4218 N N . VAL A 1 533 ? -16.955 5.522 -22.582 1.00 97.44 533 VAL A N 1
ATOM 4219 C CA . VAL A 1 533 ? -17.172 4.574 -21.482 1.00 97.44 533 VAL A CA 1
ATOM 4220 C C . VAL A 1 533 ? -16.407 3.278 -21.742 1.00 97.44 533 VAL A C 1
ATOM 4222 O O . VAL A 1 533 ? -16.597 2.607 -22.758 1.00 97.44 533 VAL A O 1
ATOM 4225 N N . VAL A 1 534 ? -15.555 2.905 -20.788 1.00 92.81 534 VAL A N 1
ATOM 4226 C CA . VAL A 1 534 ? -14.792 1.649 -20.795 1.00 92.81 534 VAL A CA 1
ATOM 4227 C C . VAL A 1 534 ? -15.521 0.580 -19.991 1.00 92.81 534 VAL A C 1
ATOM 4229 O O . VAL A 1 534 ? -15.696 -0.547 -20.464 1.00 92.81 534 VAL A O 1
ATOM 4232 N N . GLU A 1 535 ? -15.937 0.940 -18.778 1.00 91.56 535 GLU A N 1
ATOM 4233 C CA . GLU A 1 535 ? -16.770 0.140 -17.882 1.00 91.56 535 GLU A CA 1
ATOM 4234 C C . GLU A 1 535 ? -17.408 1.024 -16.800 1.00 91.56 535 GLU A C 1
ATOM 4236 O O . GLU A 1 535 ? -16.945 2.132 -16.527 1.00 91.56 535 GLU A O 1
ATOM 4241 N N . VAL A 1 536 ? -18.464 0.517 -16.162 1.00 93.62 536 VAL A N 1
ATOM 4242 C CA . VAL A 1 536 ? -19.078 1.133 -14.982 1.00 93.62 536 VAL A CA 1
ATOM 4243 C C . VAL A 1 536 ? -19.021 0.139 -13.833 1.00 93.62 536 VAL A C 1
ATOM 4245 O O . VAL A 1 536 ? -19.360 -1.029 -13.992 1.00 93.62 536 VAL A O 1
ATOM 4248 N N . ASN A 1 537 ? -18.586 0.618 -12.673 1.00 92.19 537 ASN A N 1
ATOM 4249 C CA . ASN A 1 537 ? -18.318 -0.177 -11.487 1.00 92.19 537 ASN A CA 1
ATOM 4250 C C . ASN A 1 537 ? -19.341 0.109 -10.389 1.00 92.19 537 ASN A C 1
ATOM 4252 O O . ASN A 1 537 ? -19.594 1.271 -10.064 1.00 92.19 537 ASN A O 1
ATOM 4256 N N . SER A 1 538 ? -19.867 -0.946 -9.765 1.00 89.94 538 SER A N 1
ATOM 4257 C CA . SER A 1 538 ? -20.938 -0.826 -8.769 1.00 89.94 538 SER A CA 1
ATOM 4258 C C . SER A 1 538 ? -20.530 -0.632 -7.315 1.00 89.94 538 SER A C 1
ATOM 4260 O O . SER A 1 538 ? -21.363 -0.311 -6.467 1.00 89.94 538 SER A O 1
ATOM 4262 N N . VAL A 1 539 ? -19.247 -0.838 -7.039 1.00 88.19 539 VAL A N 1
ATOM 4263 C CA . VAL A 1 539 ? -18.589 -0.526 -5.768 1.00 88.19 539 VAL A CA 1
ATOM 4264 C C . VAL A 1 539 ? -17.236 0.090 -6.133 1.00 88.19 539 VAL A C 1
ATOM 4266 O O . VAL A 1 539 ? -16.209 -0.600 -6.103 1.00 88.19 539 VAL A O 1
ATOM 4269 N N . PRO A 1 540 ? -17.228 1.339 -6.632 1.00 89.06 540 PRO A N 1
ATOM 4270 C CA . PRO A 1 540 ? -16.015 1.958 -7.135 1.00 89.06 540 PRO A CA 1
ATOM 4271 C C . PRO A 1 540 ? -15.090 2.381 -5.986 1.00 89.06 540 PRO A C 1
ATOM 4273 O O . PRO A 1 540 ? -15.517 2.922 -4.968 1.00 89.06 540 PRO A O 1
ATOM 4276 N N . THR A 1 541 ? -13.788 2.163 -6.173 1.00 83.81 541 THR A N 1
ATOM 4277 C CA . THR A 1 541 ? -12.736 2.644 -5.263 1.00 83.81 541 THR A CA 1
ATOM 4278 C C . THR A 1 541 ? -12.161 3.959 -5.779 1.00 83.81 541 THR A C 1
ATOM 4280 O O . THR A 1 541 ? -11.977 4.086 -6.997 1.00 83.81 541 THR A O 1
ATOM 4283 N N . GLY A 1 542 ? -11.822 4.903 -4.902 1.00 79.62 542 GLY A N 1
ATOM 4284 C CA . GLY A 1 542 ? -11.237 6.181 -5.306 1.00 79.62 542 GLY A CA 1
ATOM 4285 C C . GLY A 1 542 ? -11.403 7.390 -4.379 1.00 79.62 542 GLY A C 1
ATOM 4286 O O . GLY A 1 542 ? -10.499 8.222 -4.404 1.00 79.62 542 GLY A O 1
ATOM 4287 N N . PRO A 1 543 ? -12.455 7.525 -3.542 1.00 83.06 543 PRO A N 1
ATOM 4288 C CA . PRO A 1 543 ? -12.637 8.702 -2.684 1.00 83.06 543 PRO A CA 1
ATOM 4289 C C . PRO A 1 543 ? -11.437 9.072 -1.804 1.00 83.06 543 PRO A C 1
ATOM 4291 O O . PRO A 1 543 ? -11.229 10.247 -1.511 1.00 83.06 543 PRO A O 1
ATOM 4294 N N . LYS A 1 544 ? -10.588 8.102 -1.441 1.00 79.06 544 LYS A N 1
ATOM 4295 C CA . LYS A 1 544 ? -9.323 8.334 -0.711 1.00 79.06 544 LYS A CA 1
ATOM 4296 C C . LYS A 1 544 ? -8.275 9.162 -1.472 1.00 79.06 544 LYS A C 1
ATOM 4298 O O . LYS A 1 544 ? -7.268 9.544 -0.871 1.00 79.06 544 LYS A O 1
ATOM 4303 N N . TYR A 1 545 ? -8.480 9.389 -2.770 1.00 78.38 545 TYR A N 1
ATOM 4304 C CA . TYR A 1 545 ? -7.623 10.180 -3.654 1.00 78.38 545 TYR A CA 1
ATOM 4305 C C . TYR A 1 545 ? -8.168 11.595 -3.922 1.00 78.38 545 TYR A C 1
ATOM 4307 O O . TYR A 1 545 ? -7.626 12.300 -4.766 1.00 78.38 545 TYR A O 1
ATOM 4315 N N . MET A 1 546 ? -9.216 12.030 -3.218 1.00 79.00 546 MET A N 1
ATOM 4316 C CA . MET A 1 546 ? -9.686 13.416 -3.271 1.00 79.00 546 MET A CA 1
ATOM 4317 C C . MET A 1 546 ? -9.089 14.234 -2.114 1.00 79.00 546 MET A C 1
ATOM 4319 O O . MET A 1 546 ? -9.153 13.775 -0.971 1.00 79.00 546 MET A O 1
ATOM 4323 N N . PRO A 1 547 ? -8.553 15.444 -2.360 1.00 71.44 547 PRO A N 1
ATOM 4324 C CA . PRO A 1 547 ? -8.181 16.376 -1.301 1.00 71.44 547 PRO A CA 1
ATOM 4325 C C . PRO A 1 547 ? -9.389 16.804 -0.453 1.00 71.44 547 PRO A C 1
ATOM 4327 O O . PRO A 1 547 ? -10.525 16.834 -0.932 1.00 71.44 547 PRO A O 1
ATOM 4330 N N . HIS A 1 548 ? -9.164 17.160 0.814 1.00 63.16 548 HIS A N 1
ATOM 4331 C CA . HIS A 1 548 ? -10.239 17.636 1.687 1.00 63.16 548 HIS A CA 1
ATOM 4332 C C . HIS A 1 548 ? -10.632 19.084 1.367 1.00 63.16 548 HIS A C 1
ATOM 4334 O O . HIS A 1 548 ? -9.825 20.004 1.499 1.00 63.16 548 HIS A O 1
ATOM 4340 N N . GLY A 1 549 ? -11.902 19.305 1.029 1.00 47.91 549 GLY A N 1
ATOM 4341 C CA . GLY A 1 549 ? -12.502 20.635 1.022 1.00 47.91 549 GLY A CA 1
ATOM 4342 C C . GLY A 1 549 ? -12.935 21.033 2.430 1.00 47.91 549 GLY A C 1
ATOM 4343 O O . GLY A 1 549 ? -14.035 20.696 2.824 1.00 47.91 549 GLY A O 1
ATOM 4344 N N . GLY A 1 550 ? -12.072 21.710 3.193 1.00 40.47 550 GLY A N 1
ATOM 4345 C CA . GLY A 1 550 ? -12.422 22.666 4.265 1.00 40.47 550 GLY A CA 1
ATOM 4346 C C . GLY A 1 550 ? -13.210 22.229 5.516 1.00 40.47 550 GLY A C 1
ATOM 4347 O O . GLY A 1 550 ? -12.983 22.818 6.569 1.00 40.47 550 GLY A O 1
ATOM 4348 N N . THR A 1 551 ? -14.088 21.226 5.474 1.00 33.00 551 THR A N 1
ATOM 4349 C CA . THR A 1 551 ? -14.846 20.700 6.620 1.00 33.00 551 THR A CA 1
ATOM 4350 C C . THR A 1 551 ? -15.120 19.202 6.407 1.00 33.00 551 THR A C 1
ATOM 4352 O O . THR A 1 551 ? -15.388 18.767 5.291 1.00 33.00 551 THR A O 1
ATOM 4355 N N . GLY A 1 552 ? -15.038 18.364 7.448 1.00 45.44 552 GLY A N 1
ATOM 4356 C CA . GLY A 1 552 ? -15.250 16.907 7.316 1.00 45.44 552 GLY A CA 1
ATOM 4357 C C . GLY A 1 552 ? -16.607 16.497 6.705 1.00 45.44 552 GLY A C 1
ATOM 4358 O O . GLY A 1 552 ? -16.691 15.436 6.079 1.00 45.44 552 GLY A O 1
ATOM 4359 N N . MET A 1 553 ? -17.626 17.363 6.812 1.00 42.19 553 MET A N 1
ATOM 4360 C CA . MET A 1 553 ? -18.980 17.161 6.275 1.00 42.19 553 MET A CA 1
ATOM 4361 C C . MET A 1 553 ? -19.060 17.247 4.742 1.00 42.19 553 MET A C 1
ATOM 4363 O O . MET A 1 553 ? -19.923 16.604 4.154 1.00 42.19 553 MET A O 1
ATOM 4367 N N . ASP A 1 554 ? -18.133 17.947 4.080 1.00 54.72 554 ASP A N 1
ATOM 4368 C CA . ASP A 1 554 ? -18.118 18.099 2.614 1.00 54.72 554 ASP A CA 1
ATOM 4369 C C . ASP A 1 554 ? -17.384 16.961 1.880 1.00 54.72 554 ASP A C 1
ATOM 4371 O O . ASP A 1 554 ? -17.223 16.988 0.655 1.00 54.72 554 ASP A O 1
ATOM 4375 N N . SER A 1 555 ? -16.923 15.938 2.608 1.00 74.56 555 SER A N 1
ATOM 4376 C CA . SER A 1 555 ? -16.242 14.792 2.003 1.00 74.56 555 SER A CA 1
ATOM 4377 C C . SER A 1 555 ? -17.198 13.908 1.193 1.00 74.56 555 SER A C 1
ATOM 4379 O O . SER A 1 555 ? -18.364 13.719 1.537 1.00 74.56 555 SER A O 1
ATOM 4381 N N . SER A 1 556 ? -16.678 13.284 0.135 1.00 83.81 556 SER A N 1
ATOM 4382 C CA . SER A 1 556 ? -17.425 12.336 -0.704 1.00 83.81 556 SER A CA 1
ATOM 4383 C C . SER A 1 556 ? -17.997 11.150 0.088 1.00 83.81 556 SER A C 1
ATOM 4385 O O . SER A 1 556 ? -19.075 10.660 -0.237 1.00 83.81 556 SER A O 1
ATOM 4387 N N . TYR A 1 557 ? -17.339 10.725 1.172 1.00 87.75 557 TYR A N 1
ATOM 4388 C CA . TYR A 1 557 ? -17.884 9.721 2.092 1.00 87.75 557 TYR A CA 1
ATOM 4389 C C . TYR A 1 557 ? -19.170 10.204 2.776 1.00 87.75 557 TYR A C 1
ATOM 4391 O O . TYR A 1 557 ? -20.152 9.465 2.806 1.00 87.75 557 TYR A O 1
ATOM 4399 N N . HIS A 1 558 ? -19.187 11.442 3.286 1.00 87.38 558 HIS A N 1
ATOM 4400 C CA . HIS A 1 558 ? -20.357 12.006 3.965 1.00 87.38 558 HIS A CA 1
ATOM 4401 C C . HIS A 1 558 ? -21.510 12.249 2.997 1.00 87.38 558 HIS A C 1
ATOM 4403 O O . HIS A 1 558 ? -22.637 11.879 3.310 1.00 87.38 558 HIS A O 1
ATOM 4409 N N . LYS A 1 559 ? -21.226 12.773 1.798 1.00 89.56 559 LYS A N 1
ATOM 4410 C CA . LYS A 1 559 ? -22.242 12.963 0.752 1.00 89.56 559 LYS A CA 1
ATOM 4411 C C . LYS A 1 559 ? -22.891 11.643 0.348 1.00 89.56 559 LYS A C 1
ATOM 4413 O O . LYS A 1 559 ? -24.111 11.527 0.374 1.00 89.56 559 LYS A O 1
ATOM 4418 N N . LEU A 1 560 ? -22.096 10.606 0.060 1.00 93.44 560 LEU A N 1
ATOM 4419 C CA . LEU A 1 560 ? -22.648 9.300 -0.310 1.00 93.44 560 LEU A CA 1
ATOM 4420 C C . LEU A 1 560 ? -23.478 8.683 0.826 1.00 93.44 560 LEU A C 1
ATOM 4422 O O . LEU A 1 560 ? -24.570 8.167 0.578 1.00 93.44 560 LEU A O 1
ATOM 4426 N N . MET A 1 561 ? -22.966 8.720 2.062 1.00 94.12 561 MET A N 1
ATOM 4427 C CA . MET A 1 561 ? -23.656 8.126 3.209 1.00 94.12 561 MET A CA 1
ATOM 4428 C C . MET A 1 561 ? -24.935 8.896 3.563 1.00 94.12 561 MET A C 1
ATOM 4430 O O . MET A 1 561 ? -25.991 8.290 3.729 1.00 94.12 561 MET A O 1
ATOM 4434 N N . GLY A 1 562 ? -24.861 10.224 3.630 1.00 92.81 562 GLY A N 1
ATOM 4435 C CA . GLY A 1 562 ? -25.966 11.086 4.038 1.00 92.81 562 GLY A CA 1
ATOM 4436 C C . GLY A 1 562 ? -27.045 11.252 2.972 1.00 92.81 562 GLY A C 1
ATOM 4437 O O . GLY A 1 562 ? -28.224 11.086 3.269 1.00 92.81 562 GLY A O 1
ATOM 4438 N N . GLU A 1 563 ? -26.659 11.546 1.730 1.00 93.00 563 GLU A N 1
ATOM 4439 C CA . GLU A 1 563 ? -27.601 11.953 0.676 1.00 93.00 563 GLU A CA 1
ATOM 4440 C C . GLU A 1 563 ? -28.153 10.773 -0.138 1.00 93.00 563 GLU A C 1
ATOM 4442 O O . GLU A 1 563 ? -29.201 10.902 -0.769 1.00 93.00 563 GLU A O 1
ATOM 4447 N N . THR A 1 564 ? -27.471 9.618 -0.139 1.00 95.06 564 THR A N 1
ATOM 4448 C CA . THR A 1 564 ? -27.858 8.462 -0.972 1.00 95.06 564 THR A CA 1
ATOM 4449 C C . THR A 1 564 ? -28.084 7.182 -0.176 1.00 95.06 564 THR A C 1
ATOM 4451 O O . THR A 1 564 ? -29.117 6.529 -0.354 1.00 95.06 564 THR A O 1
ATOM 4454 N N . PHE A 1 565 ? -27.140 6.778 0.682 1.00 96.31 565 PHE A N 1
ATOM 4455 C CA . PHE A 1 565 ? -27.285 5.540 1.453 1.00 96.31 565 PHE A CA 1
ATOM 4456 C C . PHE A 1 565 ? -28.471 5.646 2.415 1.00 96.31 565 PHE A C 1
ATOM 4458 O O . PHE A 1 565 ? -29.387 4.831 2.328 1.00 96.31 565 PHE A O 1
ATOM 4465 N N . LEU A 1 566 ? -28.517 6.679 3.264 1.00 95.38 566 LEU A N 1
ATOM 4466 C CA . LEU A 1 566 ? -29.610 6.855 4.228 1.00 95.38 566 LEU A CA 1
ATOM 4467 C C . LEU A 1 566 ? -30.971 7.106 3.568 1.00 95.38 566 LEU A C 1
ATOM 4469 O O . LEU A 1 566 ? -31.973 6.613 4.078 1.00 95.38 566 LEU A O 1
ATOM 4473 N N . ASP A 1 567 ? -31.016 7.774 2.414 1.00 94.88 567 ASP A N 1
ATOM 4474 C CA . ASP A 1 567 ? -32.238 7.887 1.602 1.00 94.88 567 ASP A CA 1
ATOM 4475 C C . ASP A 1 567 ? -32.708 6.516 1.068 1.00 94.88 567 ASP A C 1
ATOM 4477 O O . ASP A 1 567 ? -33.899 6.210 0.998 1.00 94.88 567 ASP A O 1
ATOM 4481 N N . THR A 1 568 ? -31.772 5.623 0.738 1.00 94.00 568 THR A N 1
ATOM 4482 C CA . THR A 1 568 ? -32.111 4.241 0.369 1.00 94.00 568 THR A CA 1
ATOM 4483 C C . THR A 1 568 ? -32.621 3.450 1.572 1.00 94.00 568 THR A C 1
ATOM 4485 O O . THR A 1 568 ? -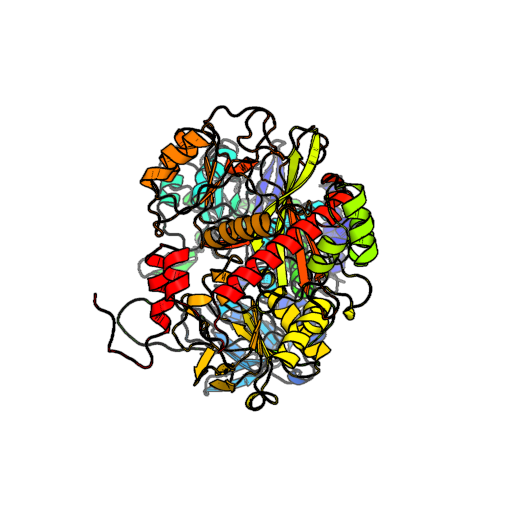33.591 2.706 1.448 1.00 94.00 568 THR A O 1
ATOM 4488 N N . VAL A 1 569 ? -32.003 3.615 2.744 1.00 95.19 569 VAL A N 1
ATOM 4489 C CA . VAL A 1 569 ? -32.456 2.954 3.976 1.00 95.19 569 VAL A CA 1
ATOM 4490 C C . VAL A 1 569 ? -33.850 3.442 4.365 1.00 95.19 569 VAL A C 1
ATOM 4492 O O . VAL A 1 569 ? -34.721 2.622 4.636 1.00 95.19 569 VAL A O 1
ATOM 4495 N N . SER A 1 570 ? -34.107 4.750 4.341 1.00 91.69 570 SER A N 1
ATOM 4496 C CA . SER A 1 570 ? -35.410 5.311 4.714 1.00 91.69 570 SER A CA 1
ATOM 4497 C C . SER A 1 570 ? -36.539 4.850 3.787 1.00 91.69 570 SER A C 1
ATOM 4499 O O . SER A 1 570 ? -37.650 4.602 4.255 1.00 91.69 570 SER A O 1
ATOM 4501 N N . SER A 1 571 ? -36.251 4.687 2.492 1.00 89.38 571 SER A N 1
ATOM 4502 C CA . SER A 1 571 ? -37.235 4.270 1.488 1.00 89.38 571 SER A CA 1
ATOM 4503 C C . SER A 1 571 ? -37.455 2.758 1.407 1.00 89.38 571 SER A C 1
ATOM 4505 O O . SER A 1 571 ? -38.537 2.337 1.002 1.00 89.38 571 SER A O 1
ATOM 4507 N N . LYS A 1 572 ? -36.462 1.935 1.774 1.00 90.50 572 LYS A N 1
ATOM 4508 C CA . LYS A 1 572 ? -36.506 0.476 1.561 1.00 90.50 572 LYS A CA 1
ATOM 4509 C C . LYS A 1 572 ? -36.435 -0.388 2.815 1.00 90.50 572 LYS A C 1
ATOM 4511 O O . LYS A 1 572 ? -36.661 -1.588 2.704 1.00 90.50 572 LYS A O 1
ATOM 4516 N N . CYS A 1 573 ? -36.085 0.164 3.975 1.00 92.94 573 CYS A N 1
ATOM 4517 C CA . CYS A 1 573 ? -35.934 -0.633 5.193 1.00 92.94 573 CYS A CA 1
ATOM 4518 C C . CYS A 1 573 ? -37.262 -1.279 5.600 1.00 92.94 573 CYS A C 1
ATOM 4520 O O . CYS A 1 573 ? -38.273 -0.588 5.766 1.00 92.94 573 CYS A O 1
ATOM 4522 N N . ASP A 1 574 ? -37.226 -2.591 5.839 1.00 90.94 574 ASP A N 1
ATOM 4523 C CA . ASP A 1 574 ? -38.338 -3.325 6.432 1.00 90.94 574 ASP A CA 1
ATOM 4524 C C . ASP A 1 574 ? -38.719 -2.679 7.782 1.00 90.94 574 ASP A C 1
ATOM 4526 O O . ASP A 1 574 ? -37.834 -2.432 8.615 1.00 90.94 574 ASP A O 1
ATOM 4530 N N . PRO A 1 575 ? -40.009 -2.370 8.027 1.00 92.12 575 PRO A N 1
ATOM 4531 C CA . PRO A 1 575 ? -40.465 -1.805 9.293 1.00 92.12 575 PRO A CA 1
ATOM 4532 C C . PRO A 1 575 ? -40.024 -2.592 10.530 1.00 92.12 575 PRO A C 1
ATOM 4534 O O . PRO A 1 575 ? -39.737 -1.976 11.557 1.00 92.12 575 PRO A O 1
ATOM 4537 N N . SER A 1 576 ? -39.932 -3.921 10.427 1.00 91.88 576 SER A N 1
ATOM 4538 C CA . SER A 1 576 ? -39.523 -4.806 11.523 1.00 91.88 576 SER A CA 1
ATOM 4539 C C . SER A 1 576 ? -38.044 -4.650 11.902 1.00 91.88 576 SER A C 1
ATOM 4541 O O . SER A 1 576 ? -37.675 -4.910 13.045 1.00 91.88 576 SER A O 1
ATOM 4543 N N . LEU A 1 577 ? -37.206 -4.144 10.990 1.00 93.25 577 LEU A N 1
ATOM 4544 C CA . LEU A 1 577 ? -35.768 -3.968 11.197 1.00 93.25 577 LEU A CA 1
ATOM 4545 C C . LEU A 1 577 ? -35.375 -2.544 11.602 1.00 93.25 577 LEU A C 1
ATOM 4547 O O . LEU A 1 577 ? -34.208 -2.307 11.882 1.00 93.25 577 LEU A O 1
ATOM 4551 N N . ARG A 1 578 ? -36.299 -1.576 11.663 1.00 91.31 578 ARG A N 1
ATOM 4552 C CA . ARG A 1 578 ? -35.965 -0.140 11.821 1.00 91.31 578 ARG A CA 1
ATOM 4553 C C . ARG A 1 578 ? -35.056 0.198 13.007 1.00 91.31 578 ARG A C 1
ATOM 4555 O O . ARG A 1 578 ? -34.300 1.159 12.914 1.00 91.31 578 ARG A O 1
ATOM 4562 N N . ASN A 1 579 ? -35.125 -0.583 14.084 1.00 90.62 579 ASN A N 1
ATOM 4563 C CA . ASN A 1 579 ? -34.335 -0.376 15.302 1.00 90.62 579 ASN A CA 1
ATOM 4564 C C . ASN A 1 579 ? -33.011 -1.166 15.323 1.00 90.62 579 ASN A C 1
ATOM 4566 O O . ASN A 1 579 ? -32.257 -1.055 16.284 1.00 90.62 579 ASN A O 1
ATOM 4570 N N . MET A 1 580 ? -32.739 -1.978 14.299 1.00 94.81 580 MET A N 1
ATOM 4571 C CA . MET A 1 580 ? -31.527 -2.793 14.195 1.00 94.81 580 MET A CA 1
ATOM 4572 C C . MET A 1 580 ? -30.349 -1.959 13.672 1.00 94.81 580 MET A C 1
ATOM 4574 O O . MET A 1 580 ? -30.581 -1.051 12.880 1.00 94.81 580 MET A O 1
ATOM 4578 N N . PRO A 1 581 ? -29.094 -2.238 14.057 1.00 94.94 581 PRO A N 1
ATOM 4579 C CA . PRO A 1 581 ? -27.912 -1.447 13.685 1.00 94.94 581 PRO A CA 1
ATOM 4580 C C . PRO A 1 581 ? -27.583 -1.419 12.178 1.00 94.94 581 PRO A C 1
ATOM 4582 O O . PRO A 1 581 ? -28.153 -2.162 11.374 1.00 94.94 581 PRO A O 1
ATOM 4585 N N . LEU A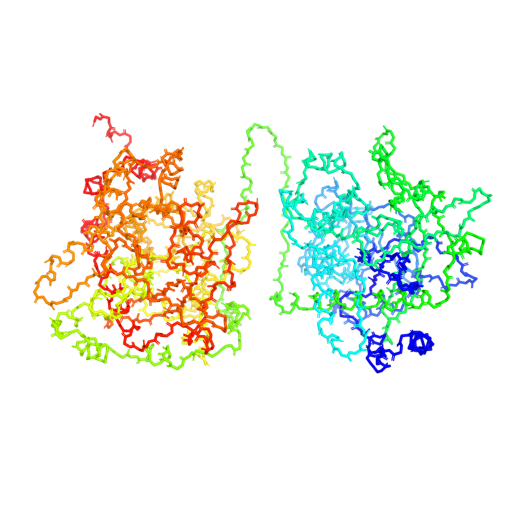 1 582 ? -26.651 -0.537 11.795 1.00 97.12 582 LEU A N 1
ATOM 4586 C CA . LEU A 1 582 ? -26.076 -0.438 10.446 1.00 97.12 582 LEU A CA 1
ATOM 4587 C C . LEU A 1 582 ? -24.746 -1.186 10.338 1.00 97.12 582 LEU A C 1
ATOM 4589 O O . LEU A 1 582 ? -24.020 -1.329 11.323 1.00 97.12 582 LEU A O 1
ATOM 4593 N N . ALA A 1 583 ? -24.386 -1.583 9.115 1.00 96.56 583 ALA A N 1
ATOM 4594 C CA . ALA A 1 583 ? -23.099 -2.207 8.830 1.00 96.56 583 ALA A CA 1
ATOM 4595 C C . ALA A 1 583 ? -22.396 -1.674 7.565 1.00 96.56 583 ALA A C 1
ATOM 4597 O O . ALA A 1 583 ? -23.007 -1.116 6.653 1.00 96.56 583 ALA A O 1
ATOM 4598 N N . VAL A 1 584 ? -21.087 -1.906 7.487 1.00 95.06 584 VAL A N 1
ATOM 4599 C CA . VAL A 1 584 ? -20.248 -1.788 6.295 1.00 95.06 584 VAL A CA 1
ATOM 4600 C C . VAL A 1 584 ? -19.509 -3.111 6.106 1.00 95.06 584 VAL A C 1
ATOM 4602 O O . VAL A 1 584 ? -18.672 -3.481 6.922 1.00 95.06 584 VAL A O 1
ATOM 4605 N N . LEU A 1 585 ? -19.811 -3.816 5.018 1.00 92.88 585 LEU A N 1
ATOM 4606 C CA . LEU A 1 585 ? -19.184 -5.091 4.649 1.00 92.88 585 LEU A CA 1
ATOM 4607 C C . LEU A 1 585 ? -17.982 -4.827 3.737 1.00 92.88 585 LEU A C 1
ATOM 4609 O O . LEU A 1 585 ? -18.115 -4.032 2.810 1.00 92.88 585 LEU A O 1
ATOM 4613 N N . HIS A 1 586 ? -16.843 -5.501 3.897 1.00 90.19 586 HIS A N 1
ATOM 4614 C CA . HIS A 1 586 ? -15.727 -5.368 2.949 1.00 90.19 586 HIS A CA 1
ATOM 4615 C C . HIS A 1 586 ? -14.878 -6.624 2.769 1.00 90.19 586 HIS A C 1
ATOM 4617 O O . HIS A 1 586 ? -14.715 -7.421 3.679 1.00 90.19 586 HIS A O 1
ATOM 4623 N N . ASP A 1 587 ? -14.241 -6.741 1.600 1.00 84.94 587 ASP A N 1
ATOM 4624 C CA . ASP A 1 587 ? -13.307 -7.828 1.257 1.00 84.94 587 ASP A CA 1
ATOM 4625 C C . ASP A 1 587 ? -11.835 -7.371 1.214 1.00 84.94 587 ASP A C 1
ATOM 4627 O O . ASP A 1 587 ? -10.999 -7.944 0.511 1.00 84.94 587 ASP A O 1
ATOM 4631 N N . LYS A 1 588 ? -11.514 -6.284 1.925 1.00 78.12 588 LYS A N 1
ATOM 4632 C CA . LYS A 1 588 ? -10.174 -5.673 1.973 1.00 78.12 588 LYS A CA 1
ATOM 4633 C C . LYS A 1 588 ? -9.314 -6.270 3.086 1.00 78.12 588 LYS A C 1
ATOM 4635 O O . LYS A 1 588 ? -9.670 -6.146 4.251 1.00 78.12 588 LYS A O 1
ATOM 4640 N N . GLN A 1 589 ? -8.192 -6.892 2.715 1.00 61.03 589 GLN A N 1
ATOM 4641 C CA . GLN A 1 589 ? -7.271 -7.554 3.644 1.00 61.03 589 GLN A CA 1
ATOM 4642 C C . GLN A 1 589 ? -6.362 -6.550 4.383 1.00 61.03 589 GLN A C 1
ATOM 4644 O O . GLN A 1 589 ? -6.127 -5.440 3.905 1.00 61.03 589 GLN A O 1
ATOM 4649 N N . ASN A 1 590 ? -5.844 -7.003 5.535 1.00 46.31 590 ASN A N 1
ATOM 4650 C CA . ASN A 1 590 ? -5.113 -6.364 6.652 1.00 46.31 590 ASN A CA 1
ATOM 4651 C C . ASN A 1 590 ? -3.936 -5.393 6.363 1.00 46.31 590 ASN A C 1
ATOM 4653 O O . ASN A 1 590 ? -2.968 -5.308 7.123 1.00 46.31 590 ASN A O 1
ATOM 4657 N N . THR A 1 591 ? -3.994 -4.592 5.302 1.00 51.19 591 THR A N 1
ATOM 4658 C CA . THR A 1 591 ? -3.148 -3.407 5.155 1.00 51.19 591 THR A CA 1
ATOM 4659 C C . THR A 1 591 ? -3.985 -2.164 5.424 1.00 51.19 591 THR A C 1
ATOM 4661 O O . THR A 1 591 ? -5.029 -1.948 4.807 1.00 51.19 591 THR A O 1
ATOM 4664 N N . HIS A 1 592 ? -3.486 -1.282 6.296 1.00 53.88 592 HIS A N 1
ATOM 4665 C CA . HIS A 1 592 ? -4.138 -0.006 6.618 1.00 53.88 592 HIS A CA 1
ATOM 4666 C C . HIS A 1 592 ? -4.525 0.797 5.361 1.00 53.88 592 HIS A C 1
ATOM 4668 O O . HIS A 1 592 ? -5.467 1.570 5.405 1.00 53.88 592 HIS A O 1
ATOM 4674 N N . ARG A 1 593 ? -3.823 0.630 4.226 1.00 58.84 593 ARG A N 1
ATOM 4675 C CA . ARG A 1 593 ? -4.126 1.315 2.953 1.00 58.84 593 ARG A CA 1
ATOM 4676 C C . ARG A 1 593 ? -5.374 0.788 2.237 1.00 58.84 593 ARG A C 1
ATOM 4678 O O . ARG A 1 593 ? -6.060 1.571 1.585 1.00 58.84 593 ARG A O 1
ATOM 4685 N N . GLN A 1 594 ? -5.654 -0.511 2.320 1.00 62.94 594 GLN A N 1
ATOM 4686 C CA . GLN A 1 594 ? -6.835 -1.102 1.688 1.00 62.94 594 GLN A CA 1
ATOM 4687 C C . GLN A 1 594 ? -8.099 -0.894 2.533 1.00 62.94 594 GLN A C 1
ATOM 4689 O O . GLN A 1 594 ? -9.173 -0.714 1.966 1.00 62.94 594 GLN A O 1
ATOM 4694 N N . GLN A 1 595 ? -7.966 -0.843 3.864 1.00 71.12 595 GLN A N 1
ATOM 4695 C CA . GLN A 1 595 ? -9.083 -0.625 4.794 1.00 71.12 595 GLN A CA 1
ATOM 4696 C C . GLN A 1 595 ? -9.496 0.855 4.951 1.00 71.12 595 GLN A C 1
ATOM 4698 O O . GLN A 1 595 ? -10.513 1.126 5.582 1.00 71.12 595 GLN A O 1
ATOM 4703 N N . ILE A 1 596 ? -8.776 1.811 4.340 1.00 77.19 596 ILE A N 1
ATOM 4704 C CA . ILE A 1 596 ? -9.086 3.255 4.435 1.00 77.19 596 ILE A CA 1
ATOM 4705 C C . ILE A 1 596 ? -10.551 3.550 4.099 1.00 77.19 596 ILE A C 1
ATOM 4707 O O . ILE A 1 596 ? -11.235 4.208 4.872 1.00 77.19 596 ILE A O 1
ATOM 4711 N N . GLU A 1 597 ? -11.023 3.081 2.944 1.00 84.19 597 GLU A N 1
ATOM 4712 C CA . GLU A 1 597 ? -12.361 3.410 2.439 1.00 84.19 597 GLU A CA 1
ATOM 4713 C C . GLU A 1 597 ? -13.481 2.737 3.247 1.00 84.19 597 GLU A C 1
ATOM 4715 O O . GLU A 1 597 ? -14.380 3.460 3.669 1.00 84.19 597 GLU A O 1
ATOM 4720 N N . PRO A 1 598 ? -13.436 1.418 3.546 1.00 87.44 598 PRO A N 1
ATOM 4721 C CA . PRO A 1 598 ? -14.404 0.795 4.453 1.00 87.44 598 PRO A CA 1
ATOM 4722 C C . PRO A 1 598 ? -14.530 1.516 5.800 1.00 87.44 598 PRO A C 1
ATOM 4724 O O . PRO A 1 598 ? -15.640 1.826 6.230 1.00 87.44 598 PRO A O 1
ATOM 4727 N N . ILE A 1 599 ? -13.396 1.849 6.427 1.00 83.44 599 ILE A N 1
ATOM 4728 C CA . ILE A 1 599 ? -13.372 2.565 7.708 1.00 83.44 599 ILE A CA 1
ATOM 4729 C C . ILE A 1 599 ? -13.941 3.979 7.542 1.00 83.44 599 ILE A C 1
ATOM 4731 O O . ILE A 1 599 ? -14.704 4.429 8.395 1.00 83.44 599 ILE A O 1
ATOM 4735 N N . ALA A 1 600 ? -13.611 4.680 6.454 1.00 83.56 600 ALA A N 1
ATOM 4736 C CA . ALA A 1 600 ? -14.118 6.023 6.179 1.00 83.56 600 ALA A CA 1
ATOM 4737 C C . ALA A 1 600 ? -15.639 6.045 5.998 1.00 83.56 600 ALA A C 1
ATOM 4739 O O . ALA A 1 600 ? -16.298 6.919 6.556 1.00 83.56 600 ALA A O 1
ATOM 4740 N N . TYR A 1 601 ? -16.205 5.077 5.270 1.00 89.50 601 TYR A N 1
ATOM 4741 C CA . TYR A 1 601 ? -17.654 4.960 5.122 1.00 89.50 601 TYR A CA 1
ATOM 4742 C C . TYR A 1 601 ? -18.336 4.655 6.454 1.00 89.50 601 TYR A C 1
ATOM 4744 O O . TYR A 1 601 ? -19.297 5.332 6.802 1.00 89.50 601 TYR A O 1
ATOM 4752 N N . ALA A 1 602 ? -17.820 3.688 7.219 1.00 89.69 602 ALA A N 1
ATOM 4753 C CA . ALA A 1 602 ? -18.386 3.335 8.520 1.00 89.69 602 ALA A CA 1
ATOM 4754 C C . ALA A 1 602 ? -18.282 4.501 9.517 1.00 89.69 602 ALA A C 1
ATOM 4756 O O . ALA A 1 602 ? -19.219 4.765 10.265 1.00 89.69 602 ALA A O 1
ATOM 4757 N N . THR A 1 603 ? -17.184 5.259 9.462 1.00 85.31 603 THR A N 1
ATOM 4758 C CA . THR A 1 603 ? -16.982 6.463 10.273 1.00 85.31 603 THR A CA 1
ATOM 4759 C C . THR A 1 603 ? -17.935 7.588 9.879 1.00 85.31 603 THR A C 1
ATOM 4761 O O . THR A 1 603 ? -18.558 8.175 10.757 1.00 85.31 603 THR A O 1
ATOM 4764 N N . ALA A 1 604 ? -18.077 7.884 8.582 1.00 86.69 604 ALA A N 1
ATOM 4765 C CA . ALA A 1 604 ? -19.024 8.890 8.099 1.00 86.69 604 ALA A CA 1
ATOM 4766 C C . ALA A 1 604 ? -20.461 8.505 8.470 1.00 86.69 604 ALA A C 1
ATOM 4768 O O . ALA A 1 604 ? -21.238 9.344 8.913 1.00 86.69 604 ALA A O 1
ATOM 4769 N N . LEU A 1 605 ? -20.805 7.222 8.354 1.00 90.88 605 LEU A N 1
ATOM 4770 C CA . LEU A 1 605 ? -22.122 6.723 8.715 1.00 90.88 605 LEU A CA 1
ATOM 4771 C C . LEU A 1 605 ? -22.387 6.859 10.222 1.00 90.88 605 LEU A C 1
ATOM 4773 O O . LEU A 1 605 ? -23.429 7.397 10.589 1.00 90.88 605 LEU A O 1
ATOM 4777 N N . ALA A 1 606 ? -21.440 6.468 11.084 1.00 89.69 606 ALA A N 1
ATOM 4778 C CA . ALA A 1 606 ? -21.544 6.634 12.538 1.00 89.69 606 ALA A CA 1
ATOM 4779 C C . ALA A 1 606 ? -21.602 8.115 12.955 1.00 89.69 606 ALA A C 1
ATOM 4781 O O . ALA A 1 606 ? -22.321 8.476 13.890 1.00 89.69 606 ALA A O 1
ATOM 4782 N N . ASP A 1 607 ? -20.880 8.994 12.252 1.00 86.88 607 ASP A N 1
ATOM 4783 C CA . ASP A 1 607 ? -20.923 10.434 12.504 1.00 86.88 607 ASP A CA 1
ATOM 4784 C C . ASP A 1 607 ? -22.262 11.057 12.091 1.00 86.88 607 ASP A C 1
ATOM 4786 O O . ASP A 1 607 ? -22.833 11.828 12.856 1.00 86.88 607 ASP A O 1
ATOM 4790 N N . ILE A 1 608 ? -22.807 10.712 10.924 1.00 90.00 608 ILE A N 1
ATOM 4791 C CA . ILE A 1 608 ? -24.079 11.271 10.438 1.00 90.00 608 ILE A CA 1
ATOM 4792 C C . ILE A 1 608 ? -25.251 10.792 11.298 1.00 90.00 608 ILE A C 1
ATOM 4794 O O . ILE A 1 608 ? -26.112 11.580 11.683 1.00 90.00 608 ILE A O 1
ATOM 4798 N N . THR A 1 609 ? -25.286 9.495 11.599 1.00 91.69 609 THR A N 1
ATOM 4799 C CA . THR A 1 609 ? -26.430 8.852 12.263 1.00 91.69 609 THR A CA 1
ATOM 4800 C C . THR A 1 609 ? -26.366 8.925 13.786 1.00 91.69 609 THR A C 1
ATOM 4802 O O . THR A 1 609 ? -27.389 8.778 14.449 1.00 91.69 609 THR A O 1
ATOM 4805 N N . LYS A 1 610 ? -25.178 9.184 14.350 1.00 90.25 610 LYS A N 1
ATOM 4806 C CA . LYS A 1 610 ? -24.911 9.182 15.797 1.00 90.25 610 LYS A CA 1
ATOM 4807 C C . LYS A 1 610 ? -25.233 7.846 16.483 1.00 90.25 610 LYS A C 1
ATOM 4809 O O . LYS A 1 610 ? -25.427 7.814 17.697 1.00 90.25 610 LYS A O 1
ATOM 4814 N N . GLU A 1 611 ? -25.199 6.743 15.741 1.00 92.06 611 GLU A N 1
ATOM 4815 C CA . GLU A 1 611 ? -25.311 5.369 16.247 1.00 92.06 611 GLU A CA 1
ATOM 4816 C C . GLU A 1 611 ? -24.051 4.545 15.917 1.00 92.06 611 GLU A C 1
ATOM 4818 O O . GLU A 1 611 ? -23.257 4.939 15.059 1.00 92.06 611 GLU A O 1
ATOM 4823 N N . PRO A 1 612 ? -23.818 3.419 16.616 1.00 89.25 612 PRO A N 1
ATOM 4824 C CA . PRO A 1 612 ? -22.727 2.509 16.288 1.00 89.25 612 PRO A CA 1
ATOM 4825 C C . PRO A 1 612 ? -22.929 1.829 14.927 1.00 89.25 612 PRO A C 1
ATOM 4827 O O . PRO A 1 612 ? -24.045 1.443 14.579 1.00 89.25 612 PRO A O 1
ATOM 4830 N N . VAL A 1 613 ? -21.835 1.629 14.188 1.00 93.12 613 VAL A N 1
ATOM 4831 C CA . VAL A 1 613 ? -21.835 0.949 12.882 1.00 93.12 613 VAL A CA 1
ATOM 4832 C C . VAL A 1 613 ? -20.885 -0.243 12.919 1.00 93.12 613 VAL A C 1
ATOM 4834 O O . VAL A 1 613 ? -19.726 -0.097 13.305 1.00 93.12 613 VAL A O 1
ATOM 4837 N N . TYR A 1 614 ? -21.351 -1.411 12.480 1.00 93.44 614 TYR A N 1
ATOM 4838 C CA . TYR A 1 614 ? -20.520 -2.610 12.365 1.00 93.44 614 TYR A CA 1
ATOM 4839 C C . TYR A 1 614 ? -19.666 -2.560 11.096 1.00 93.44 614 TYR A C 1
ATOM 4841 O O . TYR A 1 614 ? -20.186 -2.464 9.992 1.00 93.44 614 TYR A O 1
ATOM 4849 N N . LEU A 1 615 ? -18.353 -2.666 11.228 1.00 90.44 615 LEU A N 1
ATOM 4850 C CA . LEU A 1 615 ? -17.406 -2.866 10.140 1.00 90.44 615 LEU A CA 1
ATOM 4851 C C . LEU A 1 615 ? -17.049 -4.354 10.071 1.00 90.44 615 LEU A C 1
ATOM 4853 O O . LEU A 1 615 ? -16.437 -4.893 10.992 1.00 90.44 615 LEU A O 1
ATOM 4857 N N . VAL A 1 616 ? -17.448 -5.013 8.988 1.00 89.38 616 VAL A N 1
ATOM 4858 C CA . VAL A 1 616 ? -17.464 -6.475 8.885 1.00 89.38 616 VAL A CA 1
ATOM 4859 C C . VAL A 1 616 ? -16.600 -6.936 7.717 1.00 89.38 616 VAL A C 1
ATOM 4861 O O . VAL A 1 616 ? -16.795 -6.511 6.574 1.00 89.38 616 VAL A O 1
ATOM 4864 N N . GLU A 1 617 ? -15.666 -7.842 7.992 1.00 86.31 617 GLU A N 1
ATOM 4865 C CA . GLU A 1 617 ? -14.839 -8.469 6.963 1.00 86.31 617 GLU A CA 1
ATOM 4866 C C . GLU A 1 617 ? -15.580 -9.656 6.335 1.00 86.31 617 GLU A C 1
ATOM 4868 O O . GLU A 1 617 ? -16.113 -10.510 7.037 1.00 86.31 617 GLU A O 1
ATOM 4873 N N . THR A 1 618 ? -15.621 -9.722 5.004 1.00 82.31 618 THR A N 1
ATOM 4874 C CA . THR A 1 618 ? -16.218 -10.835 4.257 1.00 82.31 618 THR A CA 1
ATOM 4875 C C . THR A 1 618 ? -15.372 -11.172 3.027 1.00 82.31 618 THR A C 1
ATOM 4877 O O . THR A 1 618 ? -15.331 -10.435 2.037 1.00 82.31 618 THR A O 1
ATOM 4880 N N . PHE A 1 619 ? -14.662 -12.299 3.072 1.00 81.12 619 PHE A N 1
ATOM 4881 C CA . PHE A 1 619 ? -13.773 -12.781 2.006 1.00 81.12 619 PHE A CA 1
ATOM 4882 C C . PHE A 1 619 ? -14.396 -13.963 1.257 1.00 81.12 619 PHE A C 1
ATOM 4884 O O . PHE A 1 619 ? -15.266 -14.639 1.789 1.00 81.12 619 PHE A O 1
ATOM 4891 N N . VAL A 1 620 ? -13.976 -14.191 0.007 1.00 71.44 620 VAL A N 1
ATOM 4892 C CA . VAL A 1 620 ? -14.530 -15.258 -0.854 1.00 71.44 620 VAL A CA 1
ATOM 4893 C C . VAL A 1 620 ? -14.257 -16.652 -0.282 1.00 71.44 620 VAL A C 1
ATOM 4895 O O . VAL A 1 620 ? -15.136 -17.499 -0.344 1.00 71.44 620 VAL A O 1
ATOM 4898 N N . ASP A 1 621 ? -13.083 -16.855 0.314 1.00 69.94 621 ASP A N 1
ATOM 4899 C CA . ASP A 1 621 ? -12.627 -18.175 0.768 1.00 69.94 621 ASP A CA 1
ATOM 4900 C C . ASP A 1 621 ? -12.968 -18.462 2.247 1.00 69.94 621 ASP A C 1
ATOM 4902 O O . ASP A 1 621 ? -12.590 -19.497 2.791 1.00 69.94 621 ASP A O 1
ATOM 4906 N N . GLN A 1 622 ? -13.679 -17.549 2.922 1.00 69.44 622 GLN A N 1
ATOM 4907 C CA . GLN A 1 622 ? -14.139 -17.784 4.292 1.00 69.44 622 GLN A CA 1
ATOM 4908 C C . GLN A 1 622 ? -15.229 -18.868 4.326 1.00 69.44 622 GLN A C 1
ATOM 4910 O O . GLN A 1 622 ? -16.065 -18.917 3.420 1.00 69.44 622 GLN A O 1
ATOM 4915 N N . PRO A 1 623 ? -15.287 -19.691 5.391 1.00 70.12 623 PRO A N 1
ATOM 4916 C CA . PRO A 1 623 ? -16.410 -20.595 5.615 1.00 70.12 623 PRO A CA 1
ATOM 4917 C C . PRO A 1 623 ? -17.761 -19.863 5.555 1.00 70.12 623 PRO A C 1
ATOM 4919 O O . PRO A 1 623 ? -17.863 -18.703 5.976 1.00 70.12 623 PRO A O 1
ATOM 4922 N N . LYS A 1 624 ? -18.813 -20.549 5.074 1.00 66.69 624 LYS A N 1
ATOM 4923 C CA . LYS A 1 624 ? -20.197 -20.060 5.205 1.00 66.69 624 LYS A CA 1
ATOM 4924 C C . LYS A 1 624 ? -20.454 -19.725 6.683 1.00 66.69 624 LYS A C 1
ATOM 4926 O O . LYS A 1 624 ? -19.979 -20.429 7.569 1.00 66.69 624 LYS A O 1
ATOM 4931 N N . GLU A 1 625 ? -21.163 -18.628 6.932 1.00 75.12 625 GLU A N 1
ATOM 4932 C CA . GLU A 1 625 ? -21.498 -18.163 8.287 1.00 75.12 625 GLU A CA 1
ATOM 4933 C C . GLU A 1 625 ? -20.305 -17.819 9.193 1.00 75.12 625 GLU A C 1
ATOM 4935 O O . GLU A 1 625 ? -20.418 -17.837 10.417 1.00 75.12 625 GLU A O 1
ATOM 4940 N N . HIS A 1 626 ? -19.155 -17.457 8.611 1.00 80.31 626 HIS A N 1
ATOM 4941 C CA . HIS A 1 626 ? -18.008 -16.983 9.386 1.00 80.31 626 HIS A CA 1
ATOM 4942 C C . HIS A 1 626 ? -18.324 -15.656 10.102 1.00 80.31 626 HIS A C 1
ATOM 4944 O O . HIS A 1 626 ? -18.515 -15.651 11.314 1.00 80.31 626 HIS A O 1
ATOM 4950 N N . SER A 1 627 ? -18.422 -14.546 9.356 1.00 84.12 627 SER A N 1
ATOM 4951 C CA . SER A 1 627 ? -18.644 -13.188 9.904 1.00 84.12 627 SER A CA 1
ATOM 4952 C C . SER A 1 627 ? -20.064 -12.653 9.685 1.00 84.12 627 SER A C 1
ATOM 4954 O O . SER A 1 627 ? -20.496 -11.721 10.364 1.00 84.12 627 SER A O 1
ATOM 4956 N N . ILE A 1 628 ? -20.788 -13.230 8.723 1.00 90.00 628 ILE A N 1
ATOM 4957 C CA . ILE A 1 628 ? -22.180 -12.897 8.407 1.00 90.00 628 ILE A CA 1
ATOM 4958 C C . ILE A 1 628 ? -22.975 -14.174 8.190 1.00 90.00 628 ILE A C 1
ATOM 4960 O O . ILE A 1 628 ? -22.448 -15.112 7.595 1.00 90.00 628 ILE A O 1
ATOM 4964 N N . ARG A 1 629 ? -24.244 -14.177 8.586 1.00 90.38 629 ARG A N 1
ATOM 4965 C CA . ARG A 1 629 ? -25.212 -15.215 8.214 1.00 90.38 629 ARG A CA 1
ATOM 4966 C C . ARG A 1 629 ? -26.533 -14.585 7.793 1.00 90.38 629 ARG A C 1
ATOM 4968 O O . ARG A 1 629 ? -26.760 -13.395 8.024 1.00 90.38 629 ARG A O 1
ATOM 4975 N N . TRP A 1 630 ? -27.382 -15.384 7.161 1.00 89.31 630 TRP A N 1
ATOM 4976 C CA . TRP A 1 630 ? -28.670 -14.942 6.643 1.00 89.31 630 TRP A CA 1
ATOM 4977 C C . TRP A 1 630 ? -29.788 -15.806 7.214 1.00 89.31 630 TRP A C 1
ATOM 4979 O O . TRP A 1 630 ? -29.836 -17.000 6.945 1.00 89.31 630 TRP A O 1
ATOM 4989 N N . THR A 1 631 ? -30.710 -15.179 7.941 1.00 89.19 631 THR A N 1
ATOM 4990 C CA . THR A 1 631 ? -31.884 -15.839 8.525 1.00 89.19 631 THR A CA 1
ATOM 4991 C C . THR A 1 631 ? -33.136 -15.162 7.974 1.00 89.19 631 THR A C 1
ATOM 4993 O O . THR A 1 631 ? -33.335 -13.967 8.182 1.00 89.19 631 THR A O 1
ATOM 4996 N N . ASP A 1 632 ? -33.960 -15.878 7.201 1.00 87.75 632 ASP A N 1
ATOM 4997 C CA . ASP A 1 632 ? -35.178 -15.348 6.557 1.00 87.75 632 ASP A CA 1
ATOM 4998 C C . ASP A 1 632 ? -34.970 -14.039 5.765 1.00 87.75 632 ASP A C 1
ATOM 5000 O O . ASP A 1 632 ? -35.810 -13.128 5.789 1.00 87.75 632 ASP A O 1
ATOM 5004 N N . GLY A 1 633 ? -33.825 -13.919 5.083 1.00 88.12 633 GLY A N 1
ATOM 5005 C CA . GLY A 1 633 ? -33.423 -12.730 4.325 1.00 88.12 633 GLY A CA 1
ATOM 5006 C C . GLY A 1 633 ? -32.878 -11.575 5.178 1.00 88.12 633 GLY A C 1
ATOM 5007 O O . GLY A 1 633 ? -32.550 -10.520 4.630 1.00 88.12 633 GLY A O 1
ATOM 5008 N N . ILE A 1 634 ? -32.768 -11.739 6.495 1.00 94.44 634 ILE A N 1
ATOM 5009 C CA . ILE A 1 634 ? -32.166 -10.769 7.415 1.00 94.44 634 ILE A CA 1
ATOM 5010 C C . ILE A 1 634 ? -30.683 -11.106 7.562 1.00 94.44 634 ILE A C 1
ATOM 5012 O O . ILE A 1 634 ? -30.331 -12.247 7.855 1.00 94.44 634 ILE A O 1
ATOM 5016 N N . MET A 1 635 ? -29.819 -10.116 7.354 1.00 94.94 635 MET A N 1
ATOM 5017 C CA . MET A 1 635 ? -28.392 -10.261 7.610 1.00 94.94 635 MET A CA 1
ATOM 5018 C C . MET A 1 635 ? -28.130 -10.131 9.103 1.00 94.94 635 MET A C 1
ATOM 5020 O O . MET A 1 635 ? -28.515 -9.132 9.717 1.00 94.94 635 MET A O 1
ATOM 5024 N N . GLU A 1 636 ? -27.414 -11.096 9.656 1.00 94.69 636 GLU A N 1
ATOM 5025 C CA . GLU A 1 636 ? -26.854 -11.021 10.997 1.00 94.69 636 GLU A CA 1
ATOM 5026 C C . GLU A 1 636 ? -25.330 -10.936 10.904 1.00 94.69 636 GLU A C 1
ATOM 5028 O O . GLU A 1 636 ? -24.706 -11.626 10.095 1.00 94.69 636 GLU A O 1
ATOM 5033 N N . VAL A 1 637 ? -24.731 -10.077 11.725 1.00 93.19 637 VAL A N 1
ATOM 5034 C CA . VAL A 1 637 ? -23.279 -9.898 11.827 1.00 93.19 637 VAL A CA 1
ATOM 5035 C C . VAL A 1 637 ? -22.798 -10.471 13.150 1.00 93.19 637 VAL A C 1
ATOM 5037 O O . VAL A 1 637 ? -23.431 -10.254 14.183 1.00 93.19 637 VAL A O 1
ATOM 5040 N N . ARG A 1 638 ? -21.693 -11.211 13.117 1.00 87.69 638 ARG A N 1
ATOM 5041 C CA . ARG A 1 638 ? -21.073 -11.775 14.316 1.00 87.69 638 ARG A CA 1
ATOM 5042 C C . ARG A 1 638 ? -20.113 -10.751 14.896 1.00 87.69 638 ARG A C 1
ATOM 5044 O O . ARG A 1 638 ? -19.235 -10.280 14.183 1.00 87.69 638 ARG A O 1
ATOM 5051 N N . ASP A 1 639 ? -20.276 -10.365 16.152 1.00 81.88 639 ASP A N 1
ATOM 5052 C CA . ASP A 1 639 ? -19.364 -9.421 16.798 1.00 81.88 639 ASP A CA 1
ATOM 5053 C C . ASP A 1 639 ? -18.146 -10.113 17.436 1.00 81.88 639 ASP A C 1
ATOM 5055 O O . ASP A 1 639 ? -17.952 -11.326 17.340 1.00 81.88 639 ASP A O 1
ATOM 5059 N N . VAL A 1 640 ? -17.286 -9.319 18.077 1.00 73.94 640 VAL A N 1
ATOM 5060 C CA . VAL A 1 640 ? -16.089 -9.815 18.778 1.00 73.94 640 VAL A CA 1
ATOM 5061 C C . VAL A 1 640 ? -16.394 -10.657 20.024 1.00 73.94 640 VAL A C 1
ATOM 5063 O O . VAL A 1 640 ? -15.486 -11.316 20.525 1.00 73.94 640 VAL A O 1
ATOM 5066 N N . GLU A 1 641 ? -17.629 -10.630 20.529 1.00 75.56 641 GLU A N 1
ATOM 5067 C CA . GLU A 1 641 ? -18.102 -11.413 21.678 1.00 75.56 641 GLU A CA 1
ATOM 5068 C C . GLU A 1 641 ? -18.837 -12.693 21.248 1.00 75.56 641 GLU A C 1
ATOM 5070 O O . GLU A 1 641 ? -19.427 -13.368 22.090 1.00 75.56 641 GLU A O 1
ATOM 5075 N N . ASP A 1 642 ? -18.786 -13.042 19.957 1.00 80.56 642 ASP A N 1
ATOM 5076 C CA . ASP A 1 642 ? -19.492 -14.188 19.379 1.00 80.56 642 ASP A CA 1
ATOM 5077 C C . ASP A 1 642 ? -21.031 -14.058 19.439 1.00 80.56 642 ASP A C 1
ATOM 5079 O O . ASP A 1 642 ? -21.773 -15.041 19.502 1.00 80.56 642 ASP A O 1
ATOM 5083 N N . GLN A 1 643 ? -21.538 -12.823 19.420 1.00 86.06 643 GLN A N 1
ATOM 5084 C CA . GLN A 1 643 ? -22.970 -12.542 19.376 1.00 86.06 643 GLN A CA 1
ATOM 5085 C C . GLN A 1 643 ? -23.408 -12.153 17.967 1.00 86.06 643 GLN A C 1
ATOM 5087 O O . GLN A 1 643 ? -22.729 -11.409 17.256 1.00 86.06 643 GLN A O 1
ATOM 5092 N N . TRP A 1 644 ? -24.576 -12.654 17.571 1.00 92.06 644 TRP A N 1
ATOM 5093 C CA . TRP A 1 644 ? -25.193 -12.355 16.285 1.00 92.06 644 TRP A CA 1
ATOM 5094 C C . TRP A 1 644 ? -26.151 -11.179 16.411 1.00 92.06 644 TRP A C 1
ATOM 5096 O O . TRP A 1 644 ? -27.095 -11.212 17.200 1.00 92.06 644 TRP A O 1
ATOM 5106 N N . HIS A 1 645 ? -25.924 -10.155 15.594 1.00 93.44 645 HIS A N 1
ATOM 5107 C CA . HIS A 1 645 ? -26.732 -8.941 15.564 1.00 93.44 645 HIS A CA 1
ATOM 5108 C C . HIS A 1 645 ? -27.398 -8.800 14.206 1.00 93.44 645 HIS A C 1
ATOM 5110 O O . HIS A 1 645 ? -26.713 -8.642 13.196 1.00 93.44 645 HIS A O 1
ATOM 5116 N N . ALA A 1 646 ? -28.729 -8.818 14.169 1.00 96.00 646 ALA A N 1
ATOM 5117 C CA . ALA A 1 646 ? -29.466 -8.448 12.967 1.00 96.00 646 ALA A CA 1
ATOM 5118 C C . ALA A 1 646 ? -29.142 -6.996 12.589 1.00 96.00 646 ALA A C 1
ATOM 5120 O O . ALA A 1 646 ? -29.055 -6.136 13.463 1.00 96.00 646 ALA A O 1
ATOM 5121 N N . VAL A 1 647 ? -28.987 -6.703 11.298 1.00 96.12 647 VAL A N 1
ATOM 5122 C CA . VAL A 1 647 ? -28.743 -5.335 10.818 1.00 96.12 647 VAL A CA 1
ATOM 5123 C C . VAL A 1 647 ? -29.820 -4.891 9.837 1.00 96.12 647 VAL A C 1
ATOM 5125 O O . VAL A 1 647 ? -30.295 -5.663 8.998 1.00 96.12 647 VAL A O 1
ATOM 5128 N N . ARG A 1 648 ? -30.210 -3.616 9.919 1.00 96.94 648 ARG A N 1
ATOM 5129 C CA . ARG A 1 648 ? -31.279 -3.057 9.075 1.00 96.94 648 ARG A CA 1
ATOM 5130 C C . ARG A 1 648 ? -30.809 -2.719 7.669 1.00 96.94 648 ARG A C 1
ATOM 5132 O O . ARG A 1 648 ? -31.560 -2.850 6.703 1.00 96.94 648 ARG A O 1
ATOM 5139 N N . ALA A 1 649 ? -29.554 -2.297 7.556 1.00 97.56 649 ALA A N 1
ATOM 5140 C CA . ALA A 1 649 ? -28.935 -1.983 6.285 1.00 97.56 649 ALA A CA 1
ATOM 5141 C C . ALA A 1 649 ? -27.414 -2.113 6.344 1.00 97.56 649 ALA A C 1
ATOM 5143 O O . ALA A 1 649 ? -26.796 -1.876 7.383 1.00 97.56 649 ALA A O 1
ATOM 5144 N N . ALA A 1 650 ? -26.819 -2.428 5.197 1.00 96.94 650 ALA A N 1
ATOM 5145 C CA . ALA A 1 650 ? -25.383 -2.509 5.033 1.00 96.94 650 ALA A CA 1
ATOM 5146 C C . ALA A 1 650 ? -24.908 -1.838 3.741 1.00 96.94 650 ALA A C 1
ATOM 5148 O O . ALA A 1 650 ? -25.413 -2.119 2.649 1.00 96.94 650 ALA A O 1
ATOM 5149 N N . LEU A 1 651 ? -23.886 -0.986 3.850 1.00 96.31 651 LEU A N 1
ATOM 5150 C CA . LEU A 1 651 ? -23.077 -0.612 2.693 1.00 96.31 651 LEU A CA 1
ATOM 5151 C C . LEU A 1 651 ? -22.190 -1.805 2.349 1.00 96.31 651 LEU A C 1
ATOM 5153 O O . LEU A 1 651 ? -21.388 -2.242 3.176 1.00 96.31 651 LEU A O 1
ATOM 5157 N N . ARG A 1 652 ? -22.273 -2.306 1.117 1.00 92.62 652 ARG A N 1
ATOM 5158 C CA . ARG A 1 652 ? -21.357 -3.354 0.668 1.00 92.62 652 ARG A CA 1
ATOM 5159 C C . ARG A 1 652 ? -20.158 -2.775 -0.075 1.00 92.62 652 ARG A C 1
ATOM 5161 O O . ARG A 1 652 ? -20.240 -2.352 -1.222 1.00 92.62 652 ARG A O 1
ATOM 5168 N N . TYR A 1 653 ? -18.998 -2.849 0.559 1.00 91.75 653 TYR A N 1
ATOM 5169 C CA . TYR A 1 653 ? -17.687 -2.624 -0.044 1.00 91.75 653 TYR A CA 1
ATOM 5170 C C . TYR A 1 653 ? -16.988 -3.944 -0.423 1.00 91.75 653 TYR A C 1
ATOM 5172 O O . TYR A 1 653 ? -15.784 -4.132 -0.233 1.00 91.75 653 TYR A O 1
ATOM 5180 N N . VAL A 1 654 ? -17.776 -4.883 -0.953 1.00 88.12 654 VAL A N 1
ATOM 5181 C CA . VAL A 1 654 ? -17.355 -6.228 -1.368 1.00 88.12 654 VAL A CA 1
ATOM 5182 C C . VAL A 1 654 ? -17.184 -6.239 -2.885 1.00 88.12 654 VAL A C 1
ATOM 5184 O O . VAL A 1 654 ? -18.123 -5.944 -3.624 1.00 88.12 654 VAL A O 1
ATOM 5187 N N . THR A 1 655 ? -15.979 -6.544 -3.364 1.00 82.06 655 THR A N 1
ATOM 5188 C CA . THR A 1 655 ? -15.576 -6.297 -4.758 1.00 82.06 655 THR A CA 1
ATOM 5189 C C . THR A 1 655 ? -15.256 -7.532 -5.590 1.00 82.06 655 THR A C 1
ATOM 5191 O O . THR A 1 655 ? -15.203 -7.439 -6.815 1.00 82.06 655 THR A O 1
ATOM 5194 N N . GLN A 1 656 ? -15.017 -8.679 -4.971 1.00 81.56 656 GLN A N 1
ATOM 5195 C CA . GLN A 1 656 ? -14.723 -9.929 -5.669 1.00 81.56 656 GLN A CA 1
ATOM 5196 C C . GLN A 1 656 ? -15.917 -10.856 -5.522 1.00 81.56 656 GLN A C 1
ATOM 5198 O O . GLN A 1 656 ? -16.184 -11.225 -4.397 1.00 81.56 656 GLN A O 1
ATOM 5203 N N . LYS A 1 657 ? -16.640 -11.210 -6.593 1.00 83.06 657 LYS A N 1
ATOM 5204 C CA . LYS A 1 657 ? -17.778 -12.162 -6.570 1.00 83.06 657 LYS A CA 1
ATOM 5205 C C . LYS A 1 657 ? -18.746 -11.997 -5.371 1.00 83.06 657 LYS A C 1
ATOM 5207 O O . LYS A 1 657 ? -18.878 -12.890 -4.540 1.00 83.06 657 LYS A O 1
ATOM 5212 N N . PRO A 1 658 ? -19.385 -10.833 -5.173 1.00 86.44 658 PRO A N 1
ATOM 5213 C CA . PRO A 1 658 ? -20.273 -10.620 -4.021 1.00 86.44 658 PRO A CA 1
ATOM 5214 C C . PRO A 1 658 ? -21.524 -11.515 -4.036 1.00 86.44 658 PRO A C 1
ATOM 5216 O O . PRO A 1 658 ? -22.025 -11.858 -2.968 1.00 86.44 658 PRO A O 1
ATOM 5219 N N . TRP A 1 659 ? -21.972 -11.951 -5.218 1.00 86.00 659 TRP A N 1
ATOM 5220 C CA . TRP A 1 659 ? -23.077 -12.902 -5.391 1.00 86.00 659 TRP A CA 1
ATOM 5221 C C . TRP A 1 659 ? -22.796 -14.302 -4.841 1.00 86.00 659 TRP A C 1
ATOM 5223 O O . TRP A 1 659 ? -23.709 -15.102 -4.853 1.00 86.00 659 TRP A O 1
ATOM 5233 N N . THR A 1 660 ? -21.585 -14.607 -4.355 1.00 82.50 660 THR A N 1
ATOM 5234 C CA . THR A 1 660 ? -21.281 -15.893 -3.695 1.00 82.50 660 THR A CA 1
ATOM 5235 C C . THR A 1 660 ? -21.433 -15.846 -2.174 1.00 82.50 660 THR A C 1
ATOM 5237 O O . THR A 1 660 ? -21.253 -16.861 -1.514 1.00 82.50 660 THR A O 1
ATOM 5240 N N . ARG A 1 661 ? -21.747 -14.676 -1.592 1.00 84.00 661 ARG A N 1
ATOM 5241 C CA . ARG A 1 661 ? -21.887 -14.486 -0.128 1.00 84.00 661 ARG A CA 1
ATOM 5242 C C . ARG A 1 661 ? -23.089 -13.646 0.291 1.00 84.00 661 ARG A C 1
ATOM 5244 O O . ARG A 1 661 ? -23.488 -13.685 1.452 1.00 84.00 661 ARG A O 1
ATOM 5251 N N . ILE A 1 662 ? -23.635 -12.845 -0.622 1.00 88.25 662 ILE A N 1
ATOM 5252 C CA . ILE A 1 662 ? -24.795 -11.997 -0.360 1.00 88.25 662 ILE A CA 1
ATOM 5253 C C . ILE A 1 662 ? -25.936 -12.474 -1.267 1.00 88.25 662 ILE A C 1
ATOM 5255 O O . ILE A 1 662 ? -25.775 -12.411 -2.490 1.00 88.25 662 ILE A O 1
ATOM 5259 N N . PRO A 1 663 ? -27.071 -12.923 -0.698 1.00 87.31 663 PRO A N 1
ATOM 5260 C CA . PRO A 1 663 ? -28.234 -13.348 -1.461 1.00 87.31 663 PRO A CA 1
ATOM 5261 C C . PRO A 1 663 ? -28.744 -12.258 -2.405 1.00 87.31 663 PRO A C 1
ATOM 5263 O O . PRO A 1 663 ? -28.635 -11.059 -2.136 1.00 87.31 663 PRO A O 1
ATOM 5266 N N . LEU A 1 664 ? -29.347 -12.685 -3.515 1.00 86.75 664 LEU A N 1
ATOM 5267 C CA . LEU A 1 664 ? -29.950 -11.776 -4.493 1.00 86.75 664 LEU A CA 1
ATOM 5268 C C . LEU A 1 664 ? -31.250 -11.136 -3.995 1.00 86.75 664 LEU A C 1
ATOM 5270 O O . LEU A 1 664 ? -31.642 -10.097 -4.521 1.00 86.75 664 LEU A O 1
ATOM 5274 N N . THR A 1 665 ? -31.870 -11.716 -2.967 1.00 86.06 665 THR A N 1
ATOM 5275 C CA . THR A 1 665 ? -33.078 -11.201 -2.323 1.00 86.06 665 THR A CA 1
ATOM 5276 C C . THR A 1 665 ? -32.861 -11.157 -0.815 1.00 86.06 665 THR A C 1
ATOM 5278 O O . THR A 1 665 ? -32.534 -12.165 -0.194 1.00 86.06 665 THR A O 1
ATOM 5281 N N . THR A 1 666 ? -33.026 -9.974 -0.225 1.00 89.31 666 THR A N 1
ATOM 5282 C CA . THR A 1 666 ? -32.768 -9.716 1.197 1.00 89.31 666 THR A CA 1
ATOM 5283 C C . THR A 1 666 ? -33.842 -8.794 1.781 1.00 89.31 666 THR A C 1
ATOM 5285 O O . THR A 1 666 ? -34.350 -7.910 1.091 1.00 89.31 666 THR A O 1
ATOM 5288 N N . LYS A 1 667 ? -34.176 -8.977 3.064 1.00 91.31 667 LYS A N 1
ATOM 5289 C CA . LYS A 1 667 ? -34.957 -8.027 3.878 1.00 91.31 667 LYS A CA 1
ATOM 5290 C C . LYS A 1 667 ? -34.074 -6.908 4.430 1.00 91.31 667 LYS A C 1
ATOM 5292 O O . LYS A 1 667 ? -34.480 -5.749 4.445 1.00 91.31 667 LYS A O 1
ATOM 5297 N N . THR A 1 668 ? -32.846 -7.236 4.845 1.00 95.12 668 THR A N 1
ATOM 5298 C CA . THR A 1 668 ? -31.819 -6.224 5.138 1.00 95.12 668 THR A CA 1
ATOM 5299 C C . THR A 1 668 ? -31.499 -5.446 3.863 1.00 95.12 668 THR A C 1
ATOM 5301 O O . THR A 1 668 ? -31.249 -6.041 2.814 1.00 95.12 668 THR A O 1
ATOM 5304 N N . VAL A 1 669 ? -31.452 -4.114 3.940 1.00 95.75 669 VAL A N 1
ATOM 5305 C CA . VAL A 1 669 ? -31.107 -3.274 2.784 1.00 95.75 669 VAL A CA 1
ATOM 5306 C C . VAL A 1 669 ? -29.610 -3.381 2.490 1.00 95.75 669 VAL A C 1
ATOM 5308 O O . VAL A 1 669 ? -28.790 -2.879 3.253 1.00 95.75 669 VAL A O 1
ATOM 5311 N N . VAL A 1 670 ? -29.236 -3.985 1.362 1.00 94.44 670 VAL A N 1
ATOM 5312 C CA . VAL A 1 670 ? -27.842 -4.026 0.887 1.00 94.44 670 VAL A CA 1
ATOM 5313 C C . VAL A 1 670 ? -27.633 -2.977 -0.207 1.00 94.44 670 VAL A C 1
ATOM 5315 O O . VAL A 1 670 ? -28.331 -2.980 -1.222 1.00 94.44 670 VAL A O 1
ATOM 5318 N N . PHE A 1 671 ? -26.668 -2.075 -0.011 1.00 94.06 671 PHE A N 1
ATOM 5319 C CA . PHE A 1 671 ? -26.423 -0.934 -0.899 1.00 94.06 671 PHE A CA 1
ATOM 5320 C C . PHE A 1 671 ? -25.067 -1.027 -1.619 1.00 94.06 671 PHE A C 1
ATOM 5322 O O . PHE A 1 671 ? -24.027 -1.063 -0.962 1.00 94.06 671 PHE A O 1
ATOM 5329 N N . ASN A 1 672 ? -24.991 -1.008 -2.955 1.00 92.50 672 ASN A N 1
ATOM 5330 C CA . ASN A 1 672 ? -26.062 -1.202 -3.951 1.00 92.50 672 ASN A CA 1
ATOM 5331 C C . ASN A 1 672 ? -26.650 -2.626 -3.901 1.00 92.50 672 ASN A C 1
ATOM 5333 O O . ASN A 1 672 ? -26.026 -3.524 -3.338 1.00 92.50 672 ASN A O 1
ATOM 5337 N N . HIS A 1 673 ? -27.783 -2.861 -4.567 1.00 89.81 673 HIS A N 1
ATOM 5338 C CA . HIS A 1 673 ? -28.363 -4.207 -4.687 1.00 89.81 673 HIS A CA 1
ATOM 5339 C C . HIS A 1 673 ? -27.389 -5.183 -5.380 1.00 89.81 673 HIS A C 1
ATOM 5341 O O . HIS A 1 673 ? -26.648 -4.767 -6.268 1.00 89.81 673 HIS A O 1
ATOM 5347 N N . ILE A 1 674 ? -27.374 -6.479 -5.039 1.00 90.94 674 ILE A N 1
ATOM 5348 C CA . ILE A 1 674 ? -26.447 -7.435 -5.691 1.00 90.94 674 ILE A CA 1
ATOM 5349 C C . ILE A 1 674 ? -26.768 -7.606 -7.176 1.00 90.94 674 ILE A C 1
ATOM 5351 O O . ILE A 1 674 ? -25.858 -7.618 -8.003 1.00 90.94 674 ILE A O 1
ATOM 5355 N N . ALA A 1 675 ? -28.054 -7.633 -7.532 1.00 91.12 675 ALA A N 1
ATOM 5356 C CA . ALA A 1 675 ? -28.486 -7.719 -8.926 1.00 91.12 675 ALA A CA 1
ATOM 5357 C C . ALA A 1 675 ? -27.873 -6.628 -9.829 1.00 91.12 675 ALA A C 1
ATOM 5359 O O . ALA A 1 675 ? -27.659 -6.888 -11.011 1.00 91.12 675 ALA A O 1
ATOM 5360 N N . SER A 1 676 ? -27.508 -5.446 -9.306 1.00 93.31 676 SER A N 1
ATOM 5361 C CA . SER A 1 676 ? -26.873 -4.406 -10.130 1.00 93.31 676 SER A CA 1
ATOM 5362 C C . SER A 1 676 ? -25.500 -4.829 -10.663 1.00 93.31 676 SER A C 1
ATOM 5364 O O . SER A 1 676 ? -25.078 -4.354 -11.713 1.00 93.31 676 SER A O 1
ATOM 5366 N N . ASP A 1 677 ? -24.799 -5.731 -9.970 1.00 91.88 677 ASP A N 1
ATOM 5367 C CA . ASP A 1 677 ? -23.519 -6.278 -10.437 1.00 91.88 677 ASP A CA 1
ATOM 5368 C C . ASP A 1 677 ? -23.716 -7.157 -11.656 1.00 91.88 677 ASP A C 1
ATOM 5370 O O . ASP A 1 677 ? -23.061 -6.958 -12.681 1.00 91.88 677 ASP A O 1
ATOM 5374 N N . LEU A 1 678 ? -24.661 -8.090 -11.532 1.00 91.00 678 LEU A N 1
ATOM 5375 C CA . LEU A 1 678 ? -25.032 -9.033 -12.576 1.00 91.00 678 LEU A CA 1
ATOM 5376 C C . LEU A 1 678 ? -25.612 -8.311 -13.794 1.00 91.00 678 LEU A C 1
ATOM 5378 O O . LEU A 1 678 ? -25.355 -8.730 -14.915 1.00 91.00 678 LEU A O 1
ATOM 5382 N N . SER A 1 679 ? -26.305 -7.192 -13.581 1.00 90.94 679 SER A N 1
ATOM 5383 C CA . SER A 1 679 ? -26.984 -6.406 -14.623 1.00 90.94 679 SER A CA 1
ATOM 5384 C C . SER A 1 679 ? -26.073 -5.466 -15.415 1.00 90.94 679 SER A C 1
ATOM 5386 O O . SER A 1 679 ? -26.531 -4.826 -16.357 1.00 90.94 679 SER A O 1
ATOM 5388 N N . GLY A 1 680 ? -24.800 -5.344 -15.033 1.00 90.81 680 GLY A N 1
ATOM 5389 C CA . GLY A 1 680 ? -23.829 -4.535 -15.772 1.00 90.81 680 GLY A CA 1
ATOM 5390 C C . GLY A 1 680 ? -22.783 -3.827 -14.918 1.00 90.81 680 GLY A C 1
ATOM 5391 O O . GLY A 1 680 ? -21.708 -3.512 -15.412 1.00 90.81 680 GLY A O 1
ATOM 5392 N N . GLY A 1 681 ? -23.036 -3.636 -13.620 1.00 90.50 681 GLY A N 1
ATOM 5393 C CA . GLY A 1 681 ? -22.095 -2.957 -12.722 1.00 90.50 681 GLY A CA 1
ATOM 5394 C C . GLY A 1 681 ? -20.813 -3.750 -12.428 1.00 90.50 681 GLY A C 1
ATOM 5395 O O . GLY A 1 681 ? -19.850 -3.191 -11.904 1.00 90.50 681 GLY A O 1
ATOM 5396 N N . ARG A 1 682 ? -20.808 -5.057 -12.728 1.00 89.00 682 ARG A N 1
ATOM 5397 C CA . ARG A 1 682 ? -19.624 -5.941 -12.755 1.00 89.00 682 ARG A CA 1
ATOM 5398 C C . ARG A 1 682 ? -19.647 -6.962 -13.896 1.00 89.00 682 ARG A C 1
ATOM 5400 O O . ARG A 1 682 ? -18.681 -7.699 -14.061 1.00 89.00 682 ARG A O 1
ATOM 5407 N N . ASN A 1 683 ? -20.737 -7.018 -14.657 1.00 91.56 683 ASN A N 1
ATOM 5408 C CA . ASN A 1 683 ? -20.930 -7.919 -15.783 1.00 91.56 683 ASN A CA 1
ATOM 5409 C C . ASN A 1 683 ? -20.819 -7.146 -17.101 1.00 91.56 683 ASN A C 1
ATOM 5411 O O . ASN A 1 683 ? -21.780 -6.534 -17.563 1.00 91.56 683 ASN A O 1
ATOM 5415 N N . LYS A 1 684 ? -19.646 -7.185 -17.734 1.00 92.75 684 LYS A N 1
ATOM 5416 C CA . LYS A 1 684 ? -19.369 -6.386 -18.940 1.00 92.75 684 LYS A CA 1
ATOM 5417 C C . LYS A 1 684 ? -20.240 -6.776 -20.138 1.00 92.75 684 LYS A C 1
ATOM 5419 O O . LYS A 1 684 ? -20.488 -5.936 -20.998 1.00 92.75 684 LYS A O 1
ATOM 5424 N N . LEU A 1 685 ? -20.713 -8.024 -20.186 1.00 93.38 685 LEU A N 1
ATOM 5425 C CA . LEU A 1 685 ? -21.628 -8.498 -21.223 1.00 93.38 685 LEU A CA 1
ATOM 5426 C C . LEU A 1 685 ? -22.987 -7.804 -21.098 1.00 93.38 685 LEU A C 1
ATOM 5428 O O . LEU A 1 685 ? -23.435 -7.161 -22.044 1.00 93.38 685 LEU A O 1
ATOM 5432 N N . LEU A 1 686 ? -23.610 -7.881 -19.919 1.00 94.81 686 LEU A N 1
ATOM 5433 C CA . LEU A 1 686 ? -24.912 -7.251 -19.688 1.00 94.81 686 LEU A CA 1
ATOM 5434 C C . LEU A 1 686 ? -24.824 -5.723 -19.693 1.00 94.81 686 LEU A C 1
ATOM 5436 O O . LEU A 1 686 ? -25.768 -5.079 -20.138 1.00 94.81 686 LEU A O 1
ATOM 5440 N N . ALA A 1 687 ? -23.687 -5.141 -19.298 1.00 96.25 687 ALA A N 1
ATOM 5441 C CA . ALA A 1 687 ? -23.443 -3.709 -19.453 1.00 96.25 687 ALA A CA 1
ATOM 5442 C C . ALA A 1 687 ? -23.534 -3.281 -20.924 1.00 96.25 687 ALA A C 1
ATOM 5444 O O . ALA A 1 687 ? -24.278 -2.363 -21.249 1.00 96.25 687 ALA A O 1
ATOM 5445 N N . ALA A 1 688 ? -22.836 -3.980 -21.826 1.00 95.75 688 ALA A N 1
ATOM 5446 C CA . ALA A 1 688 ? -22.874 -3.669 -23.252 1.00 95.75 688 ALA A CA 1
ATOM 5447 C C . ALA A 1 688 ? -24.283 -3.846 -23.848 1.00 95.75 688 ALA A C 1
ATOM 5449 O O . ALA A 1 688 ? -24.737 -2.987 -24.599 1.00 95.75 688 ALA A O 1
ATOM 5450 N N . MET A 1 689 ? -25.014 -4.894 -23.445 1.00 95.69 689 MET A N 1
ATOM 5451 C CA . MET A 1 689 ? -26.421 -5.072 -23.833 1.00 95.69 689 MET A CA 1
ATOM 5452 C C . MET A 1 689 ? -27.303 -3.922 -23.330 1.00 95.69 689 MET A C 1
ATOM 5454 O O . MET A 1 689 ? -28.117 -3.389 -24.081 1.00 95.69 689 MET A O 1
ATOM 5458 N N . ALA A 1 690 ? -27.121 -3.506 -22.074 1.00 97.25 690 ALA A N 1
ATOM 5459 C CA . ALA A 1 690 ? -27.861 -2.400 -21.483 1.00 97.25 690 ALA A CA 1
ATOM 5460 C C . ALA A 1 690 ? -27.577 -1.076 -22.206 1.00 97.25 690 ALA A C 1
ATOM 5462 O O . ALA A 1 690 ? -28.499 -0.294 -22.431 1.00 97.25 690 ALA A O 1
ATOM 5463 N N . TYR A 1 691 ? -26.324 -0.829 -22.597 1.00 97.81 691 TYR A N 1
ATOM 5464 C CA . TYR A 1 691 ? -25.945 0.365 -23.351 1.00 97.81 691 TYR A CA 1
ATOM 5465 C C . TYR A 1 691 ? -26.575 0.376 -24.743 1.00 97.81 691 TYR A C 1
ATOM 5467 O O . TYR A 1 691 ? -27.129 1.397 -25.145 1.00 97.81 691 TYR A O 1
ATOM 5475 N N . ASP A 1 692 ? -26.563 -0.755 -25.450 1.00 95.88 692 ASP A N 1
ATOM 5476 C CA . ASP A 1 692 ? -27.213 -0.883 -26.756 1.00 95.88 692 ASP A CA 1
ATOM 5477 C C . ASP A 1 692 ? -28.727 -0.659 -26.664 1.00 95.88 692 ASP A C 1
ATOM 5479 O O . ASP A 1 692 ? -29.301 0.071 -27.475 1.00 95.88 692 ASP A O 1
ATOM 5483 N N . ASP A 1 693 ? -29.385 -1.247 -25.665 1.00 96.06 693 ASP A N 1
ATOM 5484 C CA . ASP A 1 693 ? -30.820 -1.062 -25.442 1.00 96.06 693 ASP A CA 1
ATOM 5485 C C . ASP A 1 693 ? -31.152 0.385 -25.063 1.00 96.06 693 ASP A C 1
ATOM 5487 O O . ASP A 1 693 ? -32.118 0.955 -25.576 1.00 96.06 693 ASP A O 1
ATOM 5491 N N . PHE A 1 694 ? -30.329 1.018 -24.224 1.00 97.69 694 PHE A N 1
ATOM 5492 C CA . PHE A 1 694 ? -30.460 2.435 -23.899 1.00 97.69 694 PHE A CA 1
ATOM 5493 C C . PHE A 1 694 ? -30.319 3.308 -25.148 1.00 97.69 694 PHE A C 1
ATOM 5495 O O . PHE A 1 694 ? -31.177 4.151 -25.399 1.00 97.69 694 PHE A O 1
ATOM 5502 N N . ASN A 1 695 ? -29.287 3.074 -25.958 1.00 97.56 695 ASN A N 1
ATOM 5503 C CA . ASN A 1 695 ? -29.025 3.831 -27.179 1.00 97.56 695 ASN A CA 1
ATOM 5504 C C . ASN A 1 695 ? -30.171 3.699 -28.192 1.00 97.56 695 ASN A C 1
ATOM 5506 O O . ASN A 1 695 ? -30.556 4.690 -28.809 1.00 97.56 695 ASN A O 1
ATOM 5510 N N . LYS A 1 696 ? -30.777 2.511 -28.319 1.00 96.31 696 LYS A N 1
ATOM 5511 C CA . LYS A 1 696 ? -31.991 2.314 -29.131 1.00 96.31 696 LYS A CA 1
ATOM 5512 C C . LYS A 1 696 ? -33.183 3.091 -28.568 1.00 96.31 696 LYS A C 1
ATOM 5514 O O . LYS A 1 696 ? -33.894 3.744 -29.325 1.00 96.31 696 LYS A O 1
ATOM 5519 N N . GLN A 1 697 ? -33.396 3.051 -27.249 1.00 95.31 697 GLN A N 1
ATOM 5520 C CA . GLN A 1 697 ? -34.490 3.773 -26.581 1.00 95.31 697 GLN A CA 1
ATOM 5521 C C . GLN A 1 697 ? -34.347 5.296 -26.667 1.00 95.31 697 GLN A C 1
ATOM 5523 O O . GLN A 1 697 ? -35.352 5.999 -26.691 1.00 95.31 697 GLN A O 1
ATOM 5528 N N . GLN A 1 698 ? -33.115 5.807 -26.676 1.00 95.56 698 GLN A N 1
ATOM 5529 C CA . GLN A 1 698 ? -32.815 7.232 -26.838 1.00 95.56 698 GLN A CA 1
ATOM 5530 C C . GLN A 1 698 ? -32.710 7.660 -28.310 1.00 95.56 698 GLN A C 1
ATOM 5532 O O . GLN A 1 698 ? -32.361 8.804 -28.599 1.00 95.56 698 GLN A O 1
ATOM 5537 N N . GLY A 1 699 ? -33.041 6.774 -29.256 1.00 92.00 699 GLY A N 1
ATOM 5538 C CA . GLY A 1 699 ? -33.064 7.099 -30.677 1.00 92.00 699 GLY A CA 1
ATOM 5539 C C . GLY A 1 699 ? -33.846 8.389 -30.949 1.00 92.00 699 GLY A C 1
ATOM 5540 O O . GLY A 1 699 ? -35.008 8.519 -30.572 1.00 92.00 699 GLY A O 1
ATOM 5541 N N . GLY A 1 700 ? -33.190 9.356 -31.594 1.00 91.31 700 GLY A N 1
ATOM 5542 C CA . GLY A 1 700 ? -33.779 10.652 -31.941 1.00 91.31 700 GLY A CA 1
ATOM 5543 C C . GLY A 1 700 ? -33.654 11.757 -30.883 1.00 91.31 700 GLY A C 1
ATOM 5544 O O . GLY A 1 700 ? -33.991 12.894 -31.199 1.00 91.31 700 GLY A O 1
ATOM 5545 N N . THR A 1 701 ? -33.144 11.482 -29.675 1.00 96.44 701 THR A N 1
ATOM 5546 C CA . THR A 1 701 ? -32.903 12.525 -28.651 1.00 96.44 701 THR A CA 1
ATOM 5547 C C . THR A 1 701 ? -31.490 13.111 -28.686 1.00 96.44 701 THR A C 1
ATOM 5549 O O . THR A 1 701 ? -31.210 14.045 -27.941 1.00 96.44 701 THR A O 1
ATOM 5552 N N . GLY A 1 702 ? -30.597 12.544 -29.505 1.00 94.12 702 GLY A N 1
ATOM 5553 C CA . GLY A 1 702 ? -29.170 12.884 -29.563 1.00 94.12 702 GLY A CA 1
ATOM 5554 C C . GLY A 1 702 ? -28.327 12.271 -28.438 1.00 94.12 702 GLY A C 1
ATOM 5555 O O . GLY A 1 702 ? -27.105 12.265 -28.528 1.00 94.12 702 GLY A O 1
ATOM 5556 N N . LEU A 1 703 ? -28.951 11.704 -27.399 1.00 97.25 703 LEU A N 1
ATOM 5557 C CA . LEU A 1 703 ? -28.238 11.039 -26.310 1.00 97.25 703 LEU A CA 1
ATOM 5558 C C . LEU A 1 703 ? -27.724 9.667 -26.746 1.00 97.25 703 LEU A C 1
ATOM 5560 O O . LEU A 1 703 ? -28.481 8.827 -27.235 1.00 97.25 703 LEU A O 1
ATOM 5564 N N . HIS A 1 704 ? -26.436 9.426 -26.514 1.00 96.38 704 HIS A N 1
ATOM 5565 C CA . HIS A 1 704 ? -25.787 8.177 -26.878 1.00 96.38 704 HIS A CA 1
ATOM 5566 C C . HIS A 1 704 ? -24.656 7.840 -25.904 1.00 96.38 704 HIS A C 1
ATOM 5568 O O . HIS A 1 704 ? -23.749 8.645 -25.678 1.00 96.38 704 HIS A O 1
ATOM 5574 N N . ILE A 1 705 ? -24.692 6.632 -25.345 1.00 98.12 705 ILE A N 1
ATOM 5575 C CA . ILE A 1 705 ? -23.593 6.061 -24.572 1.00 98.12 705 ILE A CA 1
ATOM 5576 C C . ILE A 1 705 ? -22.496 5.656 -25.549 1.00 98.12 705 ILE A C 1
ATOM 5578 O O . ILE A 1 705 ? -22.675 4.738 -26.354 1.00 98.12 705 ILE A O 1
ATOM 5582 N N . ARG A 1 706 ? -21.349 6.326 -25.453 1.00 97.06 706 ARG A N 1
ATOM 5583 C CA . ARG A 1 706 ? -20.191 6.080 -26.311 1.00 97.06 706 ARG A CA 1
ATOM 5584 C C . ARG A 1 706 ? -19.388 4.907 -25.767 1.00 97.06 706 ARG A C 1
ATOM 5586 O O . ARG A 1 706 ? -18.724 5.031 -24.742 1.00 97.06 706 ARG A O 1
ATOM 5593 N N . THR A 1 707 ? -19.410 3.784 -26.478 1.00 95.88 707 THR A N 1
ATOM 5594 C CA . THR A 1 707 ? -18.514 2.646 -26.229 1.00 95.88 707 THR A CA 1
ATOM 5595 C C . THR A 1 707 ? -17.873 2.184 -27.533 1.00 95.88 707 THR A C 1
ATOM 5597 O O . THR A 1 707 ? -18.480 2.332 -28.598 1.00 95.88 707 THR A O 1
ATOM 5600 N N . PRO A 1 708 ? -16.650 1.624 -27.504 1.00 95.31 708 PRO A N 1
ATOM 5601 C CA . PRO A 1 708 ? -16.083 1.000 -28.690 1.00 95.31 708 PRO A CA 1
ATOM 5602 C C . PRO A 1 708 ? -16.963 -0.157 -29.165 1.00 95.31 708 PRO A C 1
ATOM 5604 O O . PRO A 1 708 ? -17.576 -0.866 -28.360 1.00 95.31 708 PRO A O 1
ATOM 5607 N N . ARG A 1 709 ? -16.995 -0.372 -30.484 1.00 95.06 709 ARG A N 1
ATOM 5608 C CA . ARG A 1 709 ? -17.748 -1.469 -31.104 1.00 95.06 709 ARG A CA 1
ATOM 5609 C C . ARG A 1 709 ? -17.421 -2.789 -30.407 1.00 95.06 709 ARG A C 1
ATOM 5611 O O . ARG A 1 709 ? -16.250 -3.135 -30.281 1.00 95.06 709 ARG A O 1
ATOM 5618 N N . THR A 1 710 ? -18.445 -3.517 -29.971 1.00 96.06 710 THR A N 1
ATOM 5619 C CA . THR A 1 710 ? -18.281 -4.711 -29.133 1.00 96.06 710 THR A CA 1
ATOM 5620 C C . THR A 1 710 ? -19.052 -5.893 -29.707 1.00 96.06 710 THR A C 1
ATOM 5622 O O . THR A 1 710 ? -20.236 -5.786 -30.008 1.00 96.06 710 THR A O 1
ATOM 5625 N N . PHE A 1 711 ? -18.383 -7.034 -29.843 1.00 96.25 711 PHE A N 1
ATOM 5626 C CA . PHE A 1 711 ? -19.006 -8.331 -30.072 1.00 96.25 711 PHE A CA 1
ATOM 5627 C C . PHE A 1 711 ? -19.302 -9.001 -28.731 1.00 96.25 711 PHE A C 1
ATOM 5629 O O . PHE A 1 711 ? -18.445 -9.054 -27.846 1.00 96.25 711 PHE A O 1
ATOM 5636 N N . LEU A 1 712 ? -20.523 -9.510 -28.593 1.00 94.38 712 LEU A N 1
ATOM 5637 C CA . LEU A 1 712 ? -21.051 -10.102 -27.367 1.00 94.38 712 LEU A CA 1
ATOM 5638 C C . LEU A 1 712 ? -21.106 -11.627 -27.478 1.00 94.38 712 LEU A C 1
ATOM 5640 O O . LEU A 1 712 ? -21.222 -12.160 -28.580 1.00 94.38 712 LEU A O 1
ATOM 5644 N N . ARG A 1 713 ? -21.062 -12.318 -26.331 1.00 91.19 713 ARG A N 1
ATOM 5645 C CA . ARG A 1 713 ? -21.187 -13.788 -26.218 1.00 91.19 713 ARG A CA 1
ATOM 5646 C C . ARG A 1 713 ? -20.214 -14.568 -27.112 1.00 91.19 713 ARG A C 1
ATOM 5648 O O . ARG A 1 713 ? -20.534 -15.654 -27.593 1.00 91.19 713 ARG A O 1
ATOM 5655 N N . VAL A 1 714 ? -19.022 -14.020 -27.332 1.00 95.00 714 VAL A N 1
ATOM 5656 C CA . VAL A 1 714 ? -17.991 -14.646 -28.161 1.00 95.00 714 VAL A CA 1
ATOM 5657 C C . VAL A 1 714 ? -17.419 -15.829 -27.392 1.00 95.00 714 VAL A C 1
ATOM 5659 O O . VAL A 1 714 ? -16.989 -15.661 -26.255 1.00 95.00 714 VAL A O 1
ATOM 5662 N N . THR A 1 715 ? -17.414 -17.021 -27.982 1.00 93.44 715 THR A N 1
ATOM 5663 C CA . THR A 1 715 ? -16.716 -18.180 -27.398 1.00 93.44 715 THR A CA 1
ATOM 5664 C C . THR A 1 715 ? -15.212 -18.074 -27.632 1.00 93.44 715 THR A C 1
ATOM 5666 O O . THR A 1 715 ? -14.778 -17.421 -28.582 1.00 93.44 715 THR A O 1
ATOM 5669 N N . LYS A 1 716 ? -14.393 -18.763 -26.826 1.00 93.50 716 LYS A N 1
ATOM 5670 C CA . LYS A 1 716 ? -12.928 -18.748 -26.995 1.00 93.50 716 LYS A CA 1
ATOM 5671 C C . LYS A 1 716 ? -12.502 -19.068 -28.437 1.00 93.50 716 LYS A C 1
ATOM 5673 O O . LYS A 1 716 ? -11.690 -18.350 -29.009 1.00 93.50 716 LYS A O 1
ATOM 5678 N N . ALA A 1 717 ? -13.115 -20.077 -29.061 1.00 94.06 717 ALA A N 1
ATOM 5679 C CA . ALA A 1 717 ? -12.834 -20.471 -30.445 1.00 94.06 717 ALA A CA 1
ATOM 5680 C C . ALA A 1 717 ? -13.189 -19.392 -31.490 1.00 94.06 717 ALA A C 1
ATOM 5682 O O . ALA A 1 717 ? -12.597 -19.359 -32.564 1.00 94.06 717 ALA A O 1
ATOM 5683 N N . GLN A 1 718 ? -14.132 -18.497 -31.182 1.00 96.94 718 GLN A N 1
ATOM 5684 C CA . GLN A 1 718 ? -14.559 -17.408 -32.065 1.00 96.94 718 GLN A CA 1
ATOM 5685 C C . GLN A 1 718 ? -13.723 -16.128 -31.900 1.00 96.94 718 GLN A C 1
ATOM 5687 O O . GLN A 1 718 ? -13.835 -15.231 -32.739 1.00 96.94 718 GLN A O 1
ATOM 5692 N N . ILE A 1 719 ? -12.878 -16.029 -30.862 1.00 97.38 719 ILE A N 1
ATOM 5693 C CA . ILE A 1 719 ? -12.043 -14.843 -30.605 1.00 97.38 719 ILE A CA 1
ATOM 5694 C C . ILE A 1 719 ? -11.222 -14.443 -31.844 1.00 97.38 719 ILE A C 1
ATOM 5696 O O . ILE A 1 719 ? -11.324 -13.280 -32.234 1.00 97.38 719 ILE A O 1
ATOM 5700 N N . PRO A 1 720 ? -10.478 -15.342 -32.528 1.00 97.81 720 PRO A N 1
ATOM 5701 C CA . PRO A 1 720 ? -9.682 -14.953 -33.696 1.00 97.81 720 PRO A CA 1
ATOM 5702 C C . PRO A 1 720 ? -10.516 -14.323 -34.820 1.00 97.81 720 PRO A C 1
ATOM 5704 O O . PRO A 1 720 ? -10.120 -13.316 -35.404 1.00 97.81 720 PRO A O 1
ATOM 5707 N N . THR A 1 721 ? -11.709 -14.864 -35.085 1.00 97.75 721 THR A N 1
ATOM 5708 C CA . THR A 1 721 ? -12.629 -14.328 -36.101 1.00 97.75 721 THR A CA 1
ATOM 5709 C C . THR A 1 721 ? -13.160 -12.951 -35.709 1.00 97.75 721 THR A C 1
ATOM 5711 O O . THR A 1 721 ? -13.204 -12.044 -36.540 1.00 97.75 721 THR A O 1
ATOM 5714 N N . ALA A 1 722 ? -13.520 -12.762 -34.437 1.00 97.31 722 ALA A N 1
ATOM 5715 C CA . ALA A 1 722 ? -13.968 -11.469 -33.928 1.00 97.31 722 ALA A CA 1
ATOM 5716 C C . ALA A 1 722 ? -12.851 -10.410 -33.994 1.00 97.31 722 ALA A C 1
ATOM 5718 O O . ALA A 1 722 ? -13.106 -9.281 -34.411 1.00 97.31 722 ALA A O 1
ATOM 5719 N N . VAL A 1 723 ? -11.609 -10.777 -33.657 1.00 97.62 723 VAL A N 1
ATOM 5720 C CA . VAL A 1 723 ? -10.428 -9.901 -33.775 1.00 97.62 723 VAL A CA 1
ATOM 5721 C C . VAL A 1 723 ? -10.199 -9.491 -35.231 1.00 97.62 723 VAL A C 1
ATOM 5723 O O . VAL A 1 723 ? -10.004 -8.310 -35.520 1.00 97.62 723 VAL A O 1
ATOM 5726 N N . GLN A 1 724 ? -10.285 -10.436 -36.170 1.00 96.50 724 GLN A N 1
ATOM 5727 C CA . GLN A 1 724 ? -10.147 -10.144 -37.597 1.00 96.50 724 GLN A CA 1
ATOM 5728 C C . GLN A 1 724 ? -11.241 -9.187 -38.095 1.00 96.50 724 GLN A C 1
ATOM 5730 O O . GLN A 1 724 ? -10.944 -8.246 -38.831 1.00 96.50 724 GLN A O 1
ATOM 5735 N N . ALA A 1 725 ? -12.487 -9.364 -37.644 1.00 96.94 725 ALA A N 1
ATOM 5736 C CA . ALA A 1 725 ? -13.606 -8.485 -37.987 1.00 96.94 725 ALA A CA 1
ATOM 5737 C C . ALA A 1 725 ? -13.455 -7.043 -37.452 1.00 96.94 725 ALA A C 1
ATOM 5739 O O . ALA A 1 725 ? -14.133 -6.137 -37.943 1.00 96.94 725 ALA A O 1
ATOM 5740 N N . LEU A 1 726 ? -12.568 -6.823 -36.474 1.00 96.25 726 LEU A N 1
ATOM 5741 C CA . LEU A 1 726 ? -12.177 -5.504 -35.958 1.00 96.25 726 LEU A CA 1
ATOM 5742 C C . LEU A 1 726 ? -10.887 -4.967 -36.602 1.00 96.25 726 LEU A C 1
ATOM 5744 O O . LEU A 1 726 ? -10.329 -3.985 -36.130 1.00 96.25 726 LEU A O 1
ATOM 5748 N N . GLY A 1 727 ? -10.384 -5.586 -37.672 1.00 91.69 727 GLY A N 1
ATOM 5749 C CA . GLY A 1 727 ? -9.154 -5.135 -38.331 1.00 91.69 727 GLY A CA 1
ATOM 5750 C C . GLY A 1 727 ? -7.874 -5.614 -37.641 1.00 91.69 727 GLY A C 1
ATOM 5751 O O . GLY A 1 727 ? -6.833 -4.970 -37.748 1.00 91.69 727 GLY A O 1
ATOM 5752 N N . GLY A 1 728 ? -7.943 -6.740 -36.924 1.00 91.81 728 GLY A N 1
ATOM 5753 C CA . GLY A 1 728 ? -6.774 -7.432 -36.376 1.00 91.81 728 GLY A CA 1
ATOM 5754 C C . GLY A 1 728 ? -6.308 -6.939 -35.006 1.00 91.81 728 GLY A C 1
ATOM 5755 O O . GLY A 1 728 ? -5.351 -7.494 -34.475 1.00 91.81 728 GLY A O 1
ATOM 5756 N N . LYS A 1 729 ? -6.974 -5.937 -34.415 1.00 95.00 729 LYS A N 1
ATOM 5757 C CA . LYS A 1 729 ? -6.678 -5.463 -33.056 1.00 95.00 729 LYS A CA 1
ATOM 5758 C C . LYS A 1 729 ? -7.939 -5.370 -32.216 1.00 95.00 729 LYS A C 1
ATOM 5760 O O . LYS A 1 729 ? -8.959 -4.889 -32.700 1.00 95.00 729 LYS A O 1
ATOM 5765 N N . ALA A 1 730 ? -7.873 -5.794 -30.961 1.00 97.44 730 ALA A N 1
ATOM 5766 C CA . ALA A 1 730 ? -9.035 -5.811 -30.080 1.00 97.44 730 ALA A CA 1
ATOM 5767 C C . ALA A 1 730 ? -8.647 -5.841 -28.598 1.00 97.44 730 ALA A C 1
ATOM 5769 O O . ALA A 1 730 ? -7.504 -6.115 -28.237 1.00 97.44 730 ALA A O 1
ATOM 5770 N N . VAL A 1 731 ? -9.640 -5.617 -27.742 1.00 96.44 731 VAL A N 1
ATOM 5771 C CA . VAL A 1 731 ? -9.600 -5.925 -26.313 1.00 96.44 731 VAL A CA 1
ATOM 5772 C C . VAL A 1 731 ? -10.594 -7.043 -26.032 1.00 96.44 731 VAL A C 1
ATOM 5774 O O . VAL A 1 731 ? -11.788 -6.902 -26.293 1.00 96.44 731 VAL A O 1
ATOM 5777 N N . ILE A 1 732 ? -10.118 -8.146 -25.468 1.00 96.31 732 ILE A N 1
ATOM 5778 C CA . ILE A 1 732 ? -10.943 -9.268 -25.033 1.00 96.31 732 ILE A CA 1
ATOM 5779 C C . ILE A 1 732 ? -11.154 -9.128 -23.531 1.00 96.31 732 ILE A C 1
ATOM 5781 O O . ILE A 1 732 ? -10.188 -8.971 -22.785 1.00 96.31 732 ILE A O 1
ATOM 5785 N N . LYS A 1 733 ? -12.407 -9.178 -23.071 1.00 94.19 733 LYS A N 1
ATOM 5786 C CA . LYS A 1 733 ? -12.730 -9.080 -21.642 1.00 94.19 733 LYS A CA 1
ATOM 5787 C C . LYS A 1 733 ? -13.589 -10.256 -21.194 1.00 94.19 733 LYS A C 1
ATOM 5789 O O . LYS A 1 733 ? -14.622 -10.552 -21.797 1.00 94.19 733 LYS A O 1
ATOM 5794 N N . VAL A 1 734 ? -13.188 -10.874 -20.089 1.00 91.38 734 VAL A N 1
ATOM 5795 C CA . VAL A 1 734 ? -14.022 -11.796 -19.315 1.00 91.38 734 VAL A CA 1
ATOM 5796 C C . VAL A 1 734 ? -15.159 -10.979 -18.675 1.00 91.38 734 VAL A C 1
ATOM 5798 O O . VAL A 1 734 ? -14.875 -9.986 -17.989 1.00 91.38 734 VAL A O 1
ATOM 5801 N N . PRO A 1 735 ? -16.439 -11.347 -18.874 1.00 87.44 735 PRO A N 1
ATOM 5802 C CA . PRO A 1 735 ? -17.570 -10.531 -18.440 1.00 87.44 735 PRO A CA 1
ATOM 5803 C C . PRO A 1 735 ? -17.569 -10.222 -16.942 1.00 87.44 735 PRO A C 1
ATOM 5805 O O . PRO A 1 735 ? -17.763 -9.068 -16.571 1.00 87.44 735 PRO A O 1
ATOM 5808 N N . TYR A 1 736 ? -17.273 -11.217 -16.104 1.00 84.75 736 TYR A N 1
ATOM 5809 C CA . TYR A 1 736 ? -17.444 -11.163 -14.643 1.00 84.75 736 TYR A CA 1
ATOM 5810 C C . TYR A 1 736 ? -16.171 -10.793 -13.866 1.00 84.75 736 TYR A C 1
ATOM 5812 O O . TYR A 1 736 ? -16.166 -10.762 -12.634 1.00 84.75 736 TYR A O 1
ATOM 5820 N N . SER A 1 737 ? -15.058 -10.554 -14.563 1.00 76.88 737 SER A N 1
ATOM 5821 C CA . SER A 1 737 ? -13.774 -10.251 -13.929 1.00 76.88 737 SER A CA 1
ATOM 5822 C C . SER A 1 737 ? -13.698 -8.810 -13.404 1.00 76.88 737 SER A C 1
ATOM 5824 O O . SER A 1 737 ? -14.417 -7.925 -13.866 1.00 76.88 737 SER A O 1
ATOM 5826 N N . ASN A 1 738 ? -12.792 -8.536 -12.460 1.00 68.75 738 ASN A N 1
ATOM 5827 C CA . ASN A 1 738 ? -12.594 -7.200 -11.886 1.00 68.75 738 ASN A CA 1
ATOM 5828 C C . ASN A 1 738 ? -11.095 -6.855 -11.738 1.00 68.75 738 ASN A C 1
ATOM 5830 O O . ASN A 1 738 ? -10.233 -7.734 -11.786 1.00 68.75 738 ASN A O 1
ATOM 5834 N N . CYS A 1 739 ? -10.787 -5.572 -11.523 1.00 60.50 739 CYS A N 1
ATOM 5835 C CA . CYS A 1 739 ? -9.439 -5.038 -11.293 1.00 60.50 739 CYS A CA 1
ATOM 5836 C C . CYS A 1 739 ? -8.461 -5.300 -12.452 1.00 60.50 739 CYS A C 1
ATOM 5838 O O . CYS A 1 739 ? -7.296 -5.604 -12.218 1.00 60.50 739 CYS A O 1
ATOM 5840 N N . GLY A 1 740 ? -8.932 -5.212 -13.701 1.00 57.22 740 GLY A N 1
ATOM 5841 C CA . GLY A 1 740 ? -8.098 -5.439 -14.890 1.00 57.22 740 GLY A CA 1
ATOM 5842 C C . GLY A 1 740 ? -7.703 -6.901 -15.121 1.00 57.22 740 GLY A C 1
ATOM 5843 O O . GLY A 1 740 ? -7.066 -7.208 -16.120 1.00 57.22 740 GLY A O 1
ATOM 5844 N N . GLN A 1 741 ? -8.108 -7.827 -14.247 1.00 72.75 741 GLN A N 1
ATOM 5845 C CA . GLN A 1 741 ? -7.937 -9.257 -14.491 1.00 72.75 741 GLN A CA 1
ATOM 5846 C C . GLN A 1 741 ? -8.893 -9.721 -15.583 1.00 72.75 741 GLN A C 1
ATOM 5848 O O . GLN A 1 741 ? -10.031 -9.256 -15.651 1.00 72.75 741 GLN A O 1
ATOM 5853 N N . GLY A 1 742 ? -8.456 -10.657 -16.424 1.00 82.94 742 GLY A N 1
ATOM 5854 C CA . GLY A 1 742 ? -9.277 -11.161 -17.525 1.00 82.94 742 GLY A CA 1
ATOM 5855 C C . GLY A 1 742 ? -9.558 -10.114 -18.606 1.00 82.94 742 GLY A C 1
ATOM 5856 O O . GLY A 1 742 ? -10.570 -10.223 -19.292 1.00 82.94 742 GLY A O 1
ATOM 5857 N N . VAL A 1 743 ? -8.715 -9.083 -18.721 1.00 90.19 743 VAL A N 1
ATOM 5858 C CA . VAL A 1 743 ? -8.705 -8.132 -19.836 1.00 90.19 743 VAL A CA 1
ATOM 5859 C C . VAL A 1 743 ? -7.412 -8.356 -20.607 1.00 90.19 743 VAL A C 1
ATOM 5861 O O . VAL A 1 743 ? -6.339 -8.368 -20.013 1.00 90.19 743 VAL A O 1
ATOM 5864 N N . TYR A 1 744 ? -7.524 -8.551 -21.915 1.00 93.12 744 TYR A N 1
ATOM 5865 C CA . TYR A 1 744 ? -6.402 -8.883 -22.782 1.00 93.12 744 TYR A CA 1
ATOM 5866 C C . TYR A 1 744 ? -6.423 -7.976 -24.001 1.00 93.12 744 TYR A C 1
ATOM 5868 O O . TYR A 1 744 ? -7.414 -7.934 -24.730 1.00 93.12 744 TYR A O 1
ATOM 5876 N N . THR A 1 745 ? -5.339 -7.247 -24.219 1.00 94.69 745 THR A N 1
ATOM 5877 C CA . THR A 1 745 ? -5.109 -6.489 -25.445 1.00 94.69 745 THR A CA 1
ATOM 5878 C C . THR A 1 745 ? -4.481 -7.407 -26.489 1.00 94.69 745 THR A C 1
ATOM 5880 O O . THR A 1 745 ? -3.620 -8.228 -26.182 1.00 94.69 745 THR A O 1
ATOM 5883 N N . VAL A 1 746 ? -4.964 -7.308 -27.725 1.00 95.81 746 VAL A N 1
ATOM 5884 C CA . VAL A 1 746 ? -4.423 -8.027 -28.877 1.00 95.81 746 VAL A CA 1
ATOM 5885 C C . VAL A 1 746 ? -4.112 -6.998 -29.948 1.00 95.81 746 VAL A C 1
ATOM 5887 O O . VAL A 1 746 ? -5.012 -6.360 -30.495 1.00 95.81 746 VAL A O 1
ATOM 5890 N N . THR A 1 747 ? -2.826 -6.839 -30.228 1.00 95.06 747 THR A N 1
ATOM 5891 C CA . THR A 1 747 ? -2.270 -5.963 -31.265 1.00 95.06 747 THR A CA 1
ATOM 5892 C C . THR A 1 747 ? -1.418 -6.724 -32.277 1.00 95.06 747 THR A C 1
ATOM 5894 O O . THR A 1 747 ? -1.145 -6.202 -33.358 1.00 95.06 747 THR A O 1
ATOM 5897 N N . SER A 1 748 ? -1.054 -7.970 -31.956 1.00 94.12 748 SER A N 1
ATOM 5898 C CA . SER A 1 748 ? -0.250 -8.864 -32.786 1.00 94.12 748 SER A CA 1
ATOM 5899 C C . SER A 1 748 ? -0.758 -10.310 -32.734 1.00 94.12 748 SER A C 1
ATOM 5901 O O . SER A 1 748 ? -1.483 -10.709 -31.818 1.00 94.12 748 SER A O 1
ATOM 5903 N N . GLN A 1 749 ? -0.326 -11.129 -33.699 1.00 93.50 749 GLN A N 1
ATOM 5904 C CA . GLN A 1 749 ? -0.620 -12.566 -33.697 1.00 93.50 749 GLN A CA 1
ATOM 5905 C C . GLN A 1 749 ? -0.040 -13.263 -32.455 1.00 93.50 749 GLN A C 1
ATOM 5907 O O . GLN A 1 749 ? -0.685 -14.130 -31.879 1.00 93.50 749 GLN A O 1
ATOM 5912 N N . LYS A 1 750 ? 1.138 -12.832 -31.987 1.00 93.50 750 LYS A N 1
ATOM 5913 C CA . LYS A 1 750 ? 1.797 -13.366 -30.787 1.00 93.50 750 LYS A CA 1
ATOM 5914 C C . LYS A 1 750 ? 0.930 -13.205 -29.532 1.00 93.50 750 LYS A C 1
ATOM 5916 O O . LYS A 1 750 ? 0.825 -14.134 -28.733 1.00 93.50 750 LYS A O 1
ATOM 5921 N N . GLU A 1 751 ? 0.312 -12.039 -29.346 1.00 95.06 751 GLU A N 1
ATOM 5922 C CA . GLU A 1 751 ? -0.597 -11.789 -28.219 1.00 95.06 751 GLU A CA 1
ATOM 5923 C C . GLU A 1 751 ? -1.888 -12.602 -28.336 1.00 95.06 751 GLU A C 1
ATOM 5925 O O . GLU A 1 751 ? -2.366 -13.140 -27.335 1.00 95.06 751 GLU A O 1
ATOM 5930 N N . LEU A 1 752 ? -2.416 -12.748 -29.557 1.00 95.31 752 LEU A N 1
ATOM 5931 C CA . LEU A 1 752 ? -3.570 -13.603 -29.820 1.00 95.31 752 LEU A CA 1
ATOM 5932 C C . LEU A 1 752 ? -3.266 -15.064 -29.467 1.00 95.31 752 LEU A C 1
ATOM 5934 O O . LEU A 1 752 ? -4.028 -15.681 -28.728 1.00 95.31 752 LEU A O 1
ATOM 5938 N N . ASP A 1 753 ? -2.135 -15.600 -29.919 1.00 94.50 753 ASP A N 1
ATOM 5939 C CA . ASP A 1 753 ? -1.723 -16.976 -29.629 1.00 94.50 753 ASP A CA 1
ATOM 5940 C C . ASP A 1 753 ? -1.522 -17.192 -28.120 1.00 94.50 753 ASP A C 1
ATOM 5942 O O . ASP A 1 753 ? -1.992 -18.187 -27.562 1.00 94.50 753 ASP A O 1
ATOM 5946 N N . LYS A 1 754 ? -0.900 -16.221 -27.431 1.00 93.75 754 LYS A N 1
ATOM 5947 C CA . LYS A 1 754 ? -0.731 -16.234 -25.967 1.00 93.75 754 LYS A CA 1
ATOM 5948 C C . LYS A 1 754 ? -2.079 -16.290 -25.251 1.00 93.75 754 LYS A C 1
ATOM 5950 O O . LYS A 1 754 ? -2.233 -17.092 -24.335 1.00 93.75 754 LYS A O 1
ATOM 5955 N N . LEU A 1 755 ? -3.053 -15.477 -25.667 1.00 93.69 755 LEU A N 1
ATOM 5956 C CA . LEU A 1 755 ? -4.414 -15.502 -25.124 1.00 93.69 755 LEU A CA 1
ATOM 5957 C C . LEU A 1 755 ? -5.092 -16.856 -25.372 1.00 93.69 755 LEU A C 1
ATOM 5959 O O . LEU A 1 755 ? -5.689 -17.431 -24.463 1.00 93.69 755 LEU A O 1
ATOM 5963 N N . MET A 1 756 ? -4.983 -17.384 -26.590 1.00 95.12 756 MET A N 1
ATOM 5964 C CA . MET A 1 756 ? -5.611 -18.650 -26.969 1.00 95.12 756 MET A CA 1
ATOM 5965 C C . MET A 1 756 ? -5.027 -19.853 -26.215 1.00 95.12 756 MET A C 1
ATOM 5967 O O . MET A 1 756 ? -5.745 -20.828 -25.985 1.00 95.12 756 MET A O 1
ATOM 5971 N N . ALA A 1 757 ? -3.778 -19.768 -25.757 1.00 94.06 757 ALA A N 1
ATOM 5972 C CA . ALA A 1 757 ? -3.138 -20.787 -24.929 1.00 94.06 757 ALA A CA 1
ATOM 5973 C C . ALA A 1 757 ? -3.584 -20.781 -23.452 1.00 94.06 757 ALA A C 1
ATOM 5975 O O . ALA A 1 757 ? -3.376 -21.776 -22.761 1.00 94.06 757 ALA A O 1
ATOM 5976 N N . LEU A 1 758 ? -4.195 -19.699 -22.948 1.00 90.75 758 LEU A N 1
ATOM 5977 C CA . LEU A 1 758 ? -4.616 -19.614 -21.544 1.00 90.75 758 LEU A CA 1
ATOM 5978 C C . LEU A 1 758 ? -5.793 -20.541 -21.246 1.00 90.75 758 LEU A C 1
ATOM 5980 O O . LEU A 1 758 ? -6.761 -20.575 -22.003 1.00 90.75 758 LEU A O 1
ATOM 5984 N N . ASP A 1 759 ? -5.763 -21.226 -20.107 1.00 85.38 759 ASP A N 1
ATOM 5985 C CA . ASP A 1 759 ? -6.952 -21.893 -19.580 1.00 85.38 759 ASP A CA 1
ATOM 5986 C C . ASP A 1 759 ? -7.865 -20.849 -18.917 1.00 85.38 759 ASP A C 1
ATOM 5988 O O . ASP A 1 759 ? -7.447 -20.135 -18.002 1.00 85.38 759 ASP A O 1
ATOM 5992 N N . LEU A 1 760 ? -9.077 -20.675 -19.449 1.00 83.38 760 LEU A N 1
ATOM 5993 C CA . LEU A 1 760 ? -10.006 -19.616 -19.047 1.00 83.38 760 LEU A CA 1
ATOM 5994 C C . LEU A 1 760 ? -11.295 -20.255 -18.531 1.00 83.38 760 LEU A C 1
ATOM 5996 O O . LEU A 1 760 ? -11.972 -20.968 -19.261 1.00 83.38 760 LEU A O 1
ATOM 6000 N N . ASN A 1 761 ? -11.647 -19.941 -17.284 1.00 76.88 761 ASN A N 1
ATOM 6001 C CA . ASN A 1 761 ? -12.739 -20.600 -16.558 1.00 76.88 761 ASN A CA 1
ATOM 6002 C C . ASN A 1 761 ? -14.156 -20.253 -17.050 1.00 76.88 761 ASN A C 1
ATOM 6004 O O . ASN A 1 761 ? -15.097 -20.928 -16.649 1.00 76.88 761 ASN A O 1
ATOM 6008 N N . TYR A 1 762 ? -14.321 -19.195 -17.848 1.00 82.31 762 TYR A N 1
ATOM 6009 C CA . TYR A 1 762 ? -15.612 -18.765 -18.399 1.00 82.31 762 TYR A CA 1
ATOM 6010 C C . TYR A 1 762 ? -15.662 -19.026 -19.901 1.00 82.31 762 TYR A C 1
ATOM 6012 O O . TYR A 1 762 ? -14.649 -18.910 -20.593 1.00 82.31 762 TYR A O 1
ATOM 6020 N N . GLU A 1 763 ? -16.851 -19.336 -20.412 1.00 84.88 763 GLU A N 1
ATOM 6021 C CA . GLU A 1 763 ? -17.031 -19.755 -21.806 1.00 84.88 763 GLU A CA 1
ATOM 6022 C C . GLU A 1 763 ? -17.337 -18.585 -22.745 1.00 84.88 763 GLU A C 1
ATOM 6024 O O . GLU A 1 763 ? -17.078 -18.671 -23.952 1.00 84.88 763 GLU A O 1
ATOM 6029 N N . LYS A 1 764 ? -17.874 -17.486 -22.201 1.00 89.44 764 LYS A N 1
ATOM 6030 C CA . LYS A 1 764 ? -18.270 -16.302 -22.964 1.00 89.44 764 LYS A CA 1
ATOM 6031 C C . LYS A 1 764 ? -17.362 -15.113 -22.677 1.00 89.44 764 LYS A C 1
ATOM 6033 O O . LYS A 1 764 ? -17.028 -14.807 -21.535 1.00 89.44 764 LYS A O 1
ATOM 6038 N N . PHE A 1 765 ? -17.037 -14.384 -23.737 1.00 93.75 765 PHE A N 1
ATOM 6039 C CA . PHE A 1 765 ? -16.213 -13.182 -23.720 1.00 93.75 765 PHE A CA 1
ATOM 6040 C C . PHE A 1 765 ? -16.925 -12.041 -24.444 1.00 93.75 765 PHE A C 1
ATOM 6042 O O . PHE A 1 765 ? -17.782 -12.263 -25.307 1.00 93.75 765 PHE A O 1
ATOM 6049 N N . ILE A 1 766 ? -16.532 -10.809 -24.125 1.00 95.06 766 ILE A N 1
ATOM 6050 C CA . ILE A 1 766 ? -16.764 -9.677 -25.023 1.00 95.06 766 ILE A CA 1
ATOM 6051 C C . ILE A 1 766 ? -15.470 -9.348 -25.764 1.00 95.06 766 ILE A C 1
ATOM 6053 O O . ILE A 1 766 ? -14.388 -9.366 -25.172 1.00 95.06 766 ILE A O 1
ATOM 6057 N N . VAL A 1 767 ? -15.580 -9.051 -27.056 1.00 97.44 767 VAL A N 1
ATOM 6058 C CA . VAL A 1 767 ? -14.449 -8.643 -27.901 1.00 97.44 767 VAL A CA 1
ATOM 6059 C C . VAL A 1 767 ? -14.742 -7.252 -28.433 1.00 97.44 767 VAL A C 1
ATOM 6061 O O . VAL A 1 767 ? -15.686 -7.054 -29.191 1.00 97.44 767 VAL A O 1
ATOM 6064 N N . GLN A 1 768 ? -13.959 -6.280 -27.995 1.00 96.75 768 GLN A N 1
ATOM 6065 C CA . GLN A 1 768 ? -14.212 -4.861 -28.195 1.00 96.75 768 GLN A CA 1
ATOM 6066 C C . GLN A 1 768 ? -13.115 -4.232 -29.061 1.00 96.75 768 GLN A C 1
ATOM 6068 O O . GLN A 1 768 ? -11.949 -4.605 -28.954 1.00 96.75 768 GLN A O 1
ATOM 6073 N N . ALA A 1 769 ? -13.477 -3.274 -29.917 1.00 97.25 769 ALA A N 1
ATOM 6074 C CA . ALA A 1 769 ? -12.520 -2.501 -30.702 1.00 97.25 769 ALA A CA 1
ATOM 6075 C C . ALA A 1 769 ? -11.509 -1.801 -29.782 1.00 97.25 769 ALA A C 1
ATOM 6077 O O . ALA A 1 769 ? -11.875 -1.210 -28.763 1.00 97.25 769 ALA A O 1
ATOM 6078 N N . LEU A 1 770 ? -10.234 -1.872 -30.151 1.00 96.44 770 LEU A N 1
ATOM 6079 C CA . LEU A 1 770 ? -9.130 -1.277 -29.410 1.00 96.44 770 LEU A CA 1
ATOM 6080 C C . LEU A 1 770 ? -9.093 0.228 -29.680 1.00 96.44 770 LEU A C 1
ATOM 6082 O O . LEU A 1 770 ? -8.883 0.644 -30.819 1.00 96.44 770 LEU A O 1
ATOM 6086 N N . VAL A 1 771 ? -9.259 1.037 -28.633 1.00 96.00 771 VAL A N 1
ATOM 6087 C CA . VAL A 1 771 ? -8.871 2.452 -28.670 1.00 96.00 771 VAL A CA 1
ATOM 6088 C C . VAL A 1 771 ? -7.356 2.484 -28.507 1.00 96.00 771 VAL A C 1
ATOM 6090 O O . VAL A 1 771 ? -6.834 2.026 -27.499 1.00 96.00 771 VAL A O 1
ATOM 6093 N N . GLY A 1 772 ? -6.653 2.917 -29.547 1.00 93.75 772 GLY A N 1
ATOM 6094 C CA . GLY A 1 772 ? -5.193 2.904 -29.609 1.00 93.75 772 GLY A CA 1
ATOM 6095 C C . GLY A 1 772 ? -4.617 4.254 -30.009 1.00 93.75 772 GLY A C 1
ATOM 6096 O O . GLY A 1 772 ? -5.283 5.283 -29.895 1.00 93.75 772 GLY A O 1
ATOM 6097 N N . HIS A 1 773 ? -3.395 4.254 -30.533 1.00 95.00 773 HIS A N 1
ATOM 6098 C CA . HIS A 1 773 ? -2.844 5.428 -31.208 1.00 95.00 773 HIS A CA 1
ATOM 6099 C C . HIS A 1 773 ? -3.567 5.696 -32.540 1.00 95.00 773 HIS A C 1
ATOM 6101 O O . HIS A 1 773 ? -4.080 4.765 -33.166 1.00 95.00 773 HIS A O 1
ATOM 6107 N N . LYS A 1 774 ? -3.549 6.941 -33.038 1.00 93.00 774 LYS A N 1
ATOM 6108 C CA . LYS A 1 774 ? -4.195 7.329 -34.313 1.00 93.00 774 LYS A CA 1
ATOM 6109 C C . LYS A 1 774 ? -3.765 6.473 -35.513 1.00 93.00 774 LYS A C 1
ATOM 6111 O O . LYS A 1 774 ? -4.552 6.281 -36.431 1.00 93.00 774 LYS A O 1
ATOM 6116 N N . ASN A 1 775 ? -2.544 5.935 -35.492 1.00 93.38 775 ASN A N 1
ATOM 6117 C CA . ASN A 1 775 ? -1.998 5.135 -36.593 1.00 93.38 775 ASN A CA 1
ATOM 6118 C C . ASN A 1 775 ? -2.439 3.667 -36.567 1.00 93.38 775 ASN A C 1
ATOM 6120 O O . ASN A 1 775 ? -2.317 2.975 -37.575 1.00 93.38 775 ASN A O 1
ATOM 6124 N N . TRP A 1 776 ? -2.879 3.152 -35.417 1.00 93.06 776 TRP A N 1
ATOM 6125 C CA . TRP A 1 776 ? -3.111 1.716 -35.263 1.00 93.06 776 TRP A CA 1
ATOM 6126 C C . TRP A 1 776 ? -4.355 1.340 -34.457 1.00 93.06 776 TRP A C 1
ATOM 6128 O O . TRP A 1 776 ? -4.610 0.142 -34.321 1.00 93.06 776 TRP A O 1
ATOM 6138 N N . SER A 1 777 ? -5.145 2.307 -33.986 1.00 94.19 777 SER A N 1
ATOM 6139 C CA . SER A 1 777 ? -6.463 2.083 -33.381 1.00 94.19 777 SER A CA 1
ATOM 6140 C C . SER A 1 777 ? -7.387 1.304 -34.325 1.00 94.19 777 SER A C 1
ATOM 6142 O O . SER A 1 777 ? -7.377 1.522 -35.536 1.00 94.19 777 SER A O 1
ATOM 6144 N N . SER A 1 778 ? -8.193 0.396 -33.774 1.00 95.25 778 SER A N 1
ATOM 6145 C CA . SER A 1 778 ? -9.279 -0.291 -34.503 1.00 95.25 778 SER A CA 1
ATOM 6146 C C . SER A 1 778 ? -10.659 0.278 -34.173 1.00 95.25 778 SER A C 1
ATOM 6148 O O . SER A 1 778 ? -11.670 -0.139 -34.739 1.00 95.25 778 SER A O 1
ATOM 6150 N N . SER A 1 779 ? -10.715 1.217 -33.232 1.00 94.81 779 SER A N 1
ATOM 6151 C CA . SER A 1 779 ? -11.925 1.920 -32.837 1.00 94.81 779 SER A CA 1
ATOM 6152 C C . SER A 1 779 ? -12.111 3.205 -33.649 1.00 94.81 779 SER A C 1
ATOM 6154 O O . SER A 1 779 ? -11.179 3.709 -34.270 1.00 94.81 779 SER A O 1
ATOM 6156 N N . GLN A 1 780 ? -13.311 3.787 -33.589 1.00 94.44 780 GLN A N 1
ATOM 6157 C CA . GLN A 1 780 ? -13.583 5.116 -34.158 1.00 94.44 780 GLN A CA 1
ATOM 6158 C C . GLN A 1 780 ? -12.932 6.268 -33.368 1.00 94.44 780 GLN A C 1
ATOM 6160 O O . GLN A 1 780 ? -12.993 7.423 -33.791 1.00 94.44 780 GLN A O 1
ATOM 6165 N N . TRP A 1 781 ? -12.296 5.943 -32.239 1.00 96.81 781 TRP A N 1
ATOM 6166 C CA . TRP A 1 781 ? -11.504 6.855 -31.423 1.00 96.81 781 TRP A CA 1
ATOM 6167 C C . TRP A 1 781 ? -10.043 6.415 -31.363 1.00 96.81 781 TRP A C 1
ATOM 6169 O O . TRP A 1 781 ? -9.738 5.222 -31.411 1.00 96.81 781 TRP A O 1
ATOM 6179 N N . HIS A 1 782 ? -9.149 7.376 -31.161 1.00 96.00 782 HIS A N 1
ATOM 6180 C CA . HIS A 1 782 ? -7.797 7.146 -30.647 1.00 96.00 782 HIS A CA 1
ATOM 6181 C C . HIS A 1 782 ? -7.610 7.877 -29.315 1.00 96.00 782 HIS A C 1
ATOM 6183 O O . HIS A 1 782 ? -8.387 8.775 -28.996 1.00 96.00 782 HIS A O 1
ATOM 6189 N N . HIS A 1 783 ? -6.616 7.490 -28.518 1.00 95.81 783 HIS A N 1
ATOM 6190 C CA . HIS A 1 783 ? -6.386 8.121 -27.220 1.00 95.81 783 HIS A CA 1
ATOM 6191 C C . HIS A 1 783 ? -5.990 9.593 -27.360 1.00 95.81 783 HIS A C 1
ATOM 6193 O O . HIS A 1 783 ? -5.075 9.940 -28.102 1.00 95.81 783 HIS A O 1
ATOM 6199 N N . ALA A 1 784 ? -6.656 10.445 -26.584 1.00 93.56 784 ALA A N 1
ATOM 6200 C CA . ALA A 1 784 ? -6.166 11.764 -26.234 1.00 93.56 784 ALA A CA 1
ATOM 6201 C C . ALA A 1 784 ? -5.258 11.583 -25.007 1.00 93.56 784 ALA A C 1
ATOM 6203 O O . ALA A 1 784 ? -5.731 11.607 -23.873 1.00 93.56 784 ALA A O 1
ATOM 6204 N N . CYS A 1 785 ? -3.980 11.295 -25.255 1.00 93.94 785 CYS A N 1
ATOM 6205 C CA . CYS A 1 785 ? -2.982 11.050 -24.215 1.00 93.94 785 CYS A CA 1
ATOM 6206 C C . CYS A 1 785 ? -2.779 12.268 -23.295 1.00 93.94 785 CYS A C 1
ATOM 6208 O O . CYS A 1 785 ? -3.339 13.348 -23.519 1.00 93.94 785 CYS A O 1
ATOM 6210 N N . THR A 1 786 ? -1.981 12.087 -22.239 1.00 95.00 786 THR A N 1
ATOM 6211 C CA . THR A 1 786 ? -1.485 13.210 -21.433 1.00 95.00 786 THR A CA 1
ATOM 6212 C C . THR A 1 786 ? -0.804 14.242 -22.327 1.00 95.00 786 THR A C 1
ATOM 6214 O O . THR A 1 786 ? -0.275 13.894 -23.382 1.00 95.00 786 THR A O 1
ATOM 6217 N N . LEU A 1 787 ? -0.752 15.494 -21.874 1.00 92.62 787 LEU A N 1
ATOM 6218 C CA . LEU A 1 787 ? 0.171 16.467 -22.443 1.00 92.62 787 LEU A CA 1
ATOM 6219 C C . LEU A 1 787 ? 1.596 15.877 -22.433 1.00 92.62 787 LEU A C 1
ATOM 6221 O O . LEU A 1 787 ? 1.928 15.142 -21.491 1.00 92.62 787 LEU A O 1
ATOM 6225 N N . PRO A 1 788 ? 2.416 16.165 -23.459 1.00 90.88 788 PRO A N 1
ATOM 6226 C CA . PRO A 1 788 ? 3.787 15.682 -23.510 1.00 90.88 788 PRO A CA 1
ATOM 6227 C C . PRO A 1 788 ? 4.568 16.118 -22.270 1.00 90.88 788 PRO A C 1
ATOM 6229 O O . PRO A 1 788 ? 4.482 17.276 -21.857 1.00 90.88 788 PRO A O 1
ATOM 6232 N N . ASP A 1 789 ? 5.333 15.198 -21.685 1.00 88.00 789 ASP A N 1
ATOM 6233 C CA . ASP A 1 789 ? 6.291 15.549 -20.635 1.00 88.00 789 ASP A CA 1
ATOM 6234 C C . ASP A 1 789 ? 7.513 16.304 -21.204 1.00 88.00 789 ASP A C 1
ATOM 6236 O O . ASP A 1 789 ? 7.594 16.580 -22.402 1.00 88.00 789 ASP A O 1
ATOM 6240 N N . GLU A 1 790 ? 8.485 16.649 -20.353 1.00 84.19 790 GLU A N 1
ATOM 6241 C CA . GLU A 1 790 ? 9.700 17.376 -20.767 1.00 84.19 790 GLU A CA 1
ATOM 6242 C C . GLU A 1 790 ? 10.526 16.641 -21.842 1.00 84.19 790 GLU A C 1
ATOM 6244 O O . GLU A 1 790 ? 11.291 17.267 -22.574 1.00 84.19 790 GLU A O 1
ATOM 6249 N N . GLU A 1 791 ? 10.359 15.321 -21.964 1.00 87.62 791 GLU A N 1
ATOM 6250 C CA . GLU A 1 791 ? 11.011 14.476 -22.968 1.00 87.62 791 GLU A CA 1
ATOM 6251 C C . GLU A 1 791 ? 10.122 14.253 -24.209 1.00 87.62 791 GLU A C 1
ATOM 6253 O O . GLU A 1 791 ? 10.488 13.499 -25.111 1.00 87.62 791 GLU A O 1
ATOM 6258 N N . GLY A 1 792 ? 8.957 14.906 -24.275 1.00 90.06 792 GLY A N 1
ATOM 6259 C CA . GLY A 1 792 ? 7.993 14.782 -25.366 1.00 90.06 792 GLY A CA 1
ATOM 6260 C C . GLY A 1 792 ? 7.158 13.501 -25.320 1.00 90.06 792 GLY A C 1
ATOM 6261 O O . GLY A 1 792 ? 6.555 13.139 -26.328 1.00 90.06 792 GLY A O 1
ATOM 6262 N N . ARG A 1 793 ? 7.127 12.787 -24.187 1.00 92.38 793 ARG A N 1
ATOM 6263 C CA . ARG A 1 793 ? 6.420 11.506 -24.060 1.00 92.38 793 ARG A CA 1
ATOM 6264 C C . ARG A 1 793 ? 4.966 11.710 -23.654 1.00 92.38 793 ARG A C 1
ATOM 6266 O O . ARG A 1 793 ? 4.672 12.448 -22.715 1.00 92.38 793 ARG A O 1
ATOM 6273 N N . GLU A 1 794 ? 4.071 10.973 -24.301 1.00 94.56 794 GLU A N 1
ATOM 6274 C CA . GLU A 1 794 ? 2.629 11.020 -24.062 1.00 94.56 794 GLU A CA 1
ATOM 6275 C C . GLU A 1 794 ? 2.125 9.668 -23.545 1.00 94.56 794 GLU A C 1
ATOM 6277 O O . GLU A 1 794 ? 2.450 8.614 -24.094 1.00 94.56 794 GLU A O 1
ATOM 6282 N N . TYR A 1 795 ? 1.312 9.677 -22.489 1.00 95.75 795 TYR A N 1
ATOM 6283 C CA . TYR A 1 795 ? 0.829 8.455 -21.845 1.00 95.75 795 TYR A CA 1
ATOM 6284 C C . TYR A 1 795 ? -0.676 8.302 -22.035 1.00 95.75 795 TYR A C 1
ATOM 6286 O O . TYR A 1 795 ? -1.434 9.267 -21.909 1.00 95.75 795 TYR A O 1
ATOM 6294 N N . VAL A 1 796 ? -1.133 7.069 -22.262 1.00 96.06 796 VAL A N 1
ATOM 6295 C CA . VAL A 1 796 ? -2.559 6.754 -22.135 1.00 96.06 796 VAL A CA 1
ATOM 6296 C C . VAL A 1 796 ? -2.978 6.945 -20.689 1.00 96.06 796 VAL A C 1
ATOM 6298 O O . VAL A 1 796 ? -2.283 6.515 -19.766 1.00 96.06 796 VAL A O 1
ATOM 6301 N N . PHE A 1 797 ? -4.139 7.558 -20.494 1.00 95.62 797 PHE A N 1
ATOM 6302 C CA . PHE A 1 797 ? -4.780 7.637 -19.196 1.00 95.62 797 PHE A CA 1
ATOM 6303 C C . PHE A 1 797 ? -6.268 7.322 -19.296 1.00 95.62 797 PHE A C 1
ATOM 6305 O O . PHE A 1 797 ? -6.896 7.478 -20.346 1.00 95.62 797 PHE A O 1
ATOM 6312 N N . ASP A 1 798 ? -6.828 6.899 -18.172 1.00 94.81 798 ASP A N 1
ATOM 6313 C CA . ASP A 1 798 ? -8.262 6.909 -17.946 1.00 94.81 798 ASP A CA 1
ATOM 6314 C C . ASP A 1 798 ? -8.623 7.881 -16.829 1.00 94.81 798 ASP A C 1
ATOM 6316 O O . ASP A 1 798 ? -7.787 8.276 -16.011 1.00 94.81 798 ASP A O 1
ATOM 6320 N N . THR A 1 799 ? -9.889 8.270 -16.810 1.00 94.56 799 THR A N 1
ATOM 6321 C CA . THR A 1 799 ? -10.481 9.089 -15.762 1.00 94.56 799 THR A CA 1
ATOM 6322 C C . THR A 1 799 ? -11.638 8.319 -15.157 1.00 94.56 799 THR A C 1
ATOM 6324 O O . THR A 1 799 ? -12.595 7.971 -15.849 1.00 94.56 799 THR A O 1
ATOM 6327 N N . ARG A 1 800 ? -11.559 8.064 -13.849 1.00 93.75 800 ARG A N 1
ATOM 6328 C CA . ARG A 1 800 ? -12.665 7.499 -13.086 1.00 93.75 800 ARG A CA 1
ATOM 6329 C C . ARG A 1 800 ? -13.512 8.625 -12.528 1.00 93.75 800 ARG A C 1
ATOM 6331 O O . ARG A 1 800 ? -13.041 9.386 -11.683 1.00 93.75 800 ARG A O 1
ATOM 6338 N N . LEU A 1 801 ? -14.772 8.678 -12.942 1.00 94.62 801 LEU A N 1
ATOM 6339 C CA . LEU A 1 801 ? -15.761 9.621 -12.438 1.00 94.62 801 LEU A CA 1
ATOM 6340 C C . LEU A 1 801 ? -16.829 8.865 -11.650 1.00 94.62 801 LEU A C 1
ATOM 6342 O O . LEU A 1 801 ? -17.466 7.948 -12.162 1.00 94.62 801 LEU A O 1
ATOM 6346 N N . MET A 1 802 ? -17.025 9.237 -10.388 1.00 95.12 802 MET A N 1
ATOM 6347 C CA . MET A 1 802 ? -18.067 8.661 -9.543 1.00 95.12 802 MET A CA 1
ATOM 6348 C C . MET A 1 802 ? -19.295 9.546 -9.496 1.00 95.12 802 MET A C 1
ATOM 6350 O O . MET A 1 802 ? -19.184 10.756 -9.301 1.00 95.12 802 MET A O 1
ATOM 6354 N N . VAL A 1 803 ? -20.458 8.914 -9.591 1.00 95.75 803 VAL A N 1
ATOM 6355 C CA . VAL A 1 803 ? -21.765 9.552 -9.468 1.00 95.75 803 VAL A CA 1
ATOM 6356 C C . VAL A 1 803 ? -22.566 8.880 -8.366 1.00 95.75 803 VAL A C 1
ATOM 6358 O O . VAL A 1 803 ? -22.440 7.676 -8.125 1.00 95.75 803 VAL A O 1
ATOM 6361 N N . HIS A 1 804 ? -23.408 9.659 -7.702 1.00 95.69 804 HIS A N 1
ATOM 6362 C CA . HIS A 1 804 ? -24.409 9.141 -6.781 1.00 95.69 804 HIS A CA 1
ATOM 6363 C C . HIS A 1 804 ? -25.757 9.806 -7.047 1.00 95.69 804 HIS A C 1
ATOM 6365 O O . HIS A 1 804 ? -25.812 10.930 -7.545 1.00 95.69 804 HIS A O 1
ATOM 6371 N N . SER A 1 805 ? -26.839 9.088 -6.762 1.00 95.12 805 SER A N 1
ATOM 6372 C CA . SER A 1 805 ? -28.200 9.603 -6.891 1.00 95.12 805 SER A CA 1
ATOM 6373 C C . SER A 1 805 ? -28.692 10.148 -5.557 1.00 95.12 805 SER A C 1
ATOM 6375 O O . SER A 1 805 ? -28.761 9.425 -4.563 1.00 95.12 805 SER A O 1
ATOM 6377 N N . THR A 1 806 ? -29.095 11.407 -5.553 1.00 92.88 806 THR A N 1
ATOM 6378 C CA . THR A 1 806 ? -29.826 12.055 -4.465 1.00 92.88 806 THR A CA 1
ATOM 6379 C C . THR A 1 806 ? -31.316 12.114 -4.827 1.00 92.88 806 THR A C 1
ATOM 6381 O O . THR A 1 806 ? -31.700 11.750 -5.949 1.00 92.88 806 THR A O 1
ATOM 6384 N N . PRO A 1 807 ? -32.192 12.574 -3.919 1.00 89.19 807 PRO A N 1
ATOM 6385 C CA . PRO A 1 807 ? -33.569 12.890 -4.280 1.00 89.19 807 PRO A CA 1
ATOM 6386 C C . PRO A 1 807 ? -33.667 13.864 -5.469 1.00 89.19 807 PRO A C 1
ATOM 6388 O O . PRO A 1 807 ? -34.581 13.752 -6.276 1.00 89.19 807 PRO A O 1
ATOM 6391 N N . ASP A 1 808 ? -32.713 14.761 -5.681 1.00 87.69 808 ASP A N 1
ATOM 6392 C CA . ASP A 1 808 ? -32.802 15.742 -6.773 1.00 87.69 808 ASP A CA 1
ATOM 6393 C C . ASP A 1 808 ? -32.204 15.250 -8.104 1.00 87.69 808 ASP A C 1
ATOM 6395 O O . ASP A 1 808 ? -32.220 15.977 -9.096 1.00 87.69 808 ASP A O 1
ATOM 6399 N N . GLY A 1 809 ? -31.695 14.014 -8.151 1.00 92.50 809 GLY A N 1
ATOM 6400 C CA . GLY A 1 809 ? -31.069 13.420 -9.334 1.00 92.50 809 GLY A CA 1
ATOM 6401 C C . GLY A 1 809 ? -29.618 13.012 -9.098 1.00 92.50 809 GLY A C 1
ATOM 6402 O O . GLY A 1 809 ? -29.177 12.824 -7.966 1.00 92.50 809 GLY A O 1
ATOM 6403 N N . PHE A 1 810 ? -28.858 12.835 -10.173 1.00 97.00 810 PHE A N 1
ATOM 6404 C CA . PHE A 1 810 ? -27.445 12.485 -10.098 1.00 97.00 810 PHE A CA 1
ATOM 6405 C C . PHE A 1 810 ? -26.561 13.691 -9.779 1.00 97.00 810 PHE A C 1
ATOM 6407 O O . PHE A 1 810 ? -26.736 14.778 -10.327 1.00 97.00 810 PHE A O 1
ATOM 6414 N N . ARG A 1 811 ? -25.543 13.465 -8.946 1.00 94.62 811 ARG A N 1
ATOM 6415 C CA . ARG A 1 811 ? -24.487 14.432 -8.630 1.00 94.62 811 ARG A CA 1
ATOM 6416 C C . ARG A 1 811 ? -23.101 13.806 -8.814 1.00 94.62 811 ARG A C 1
ATOM 6418 O O . ARG A 1 811 ? -22.943 12.599 -8.580 1.00 94.62 811 ARG A O 1
ATOM 6425 N N . PRO A 1 812 ? -22.087 14.585 -9.237 1.00 93.38 812 PRO A N 1
ATOM 6426 C CA . PRO A 1 812 ? -20.713 14.109 -9.259 1.00 93.38 812 PRO A CA 1
ATOM 6427 C C . PRO A 1 812 ? -20.170 14.006 -7.828 1.00 93.38 812 PRO A C 1
ATOM 6429 O O . PRO A 1 812 ? -20.360 14.903 -7.010 1.00 93.38 812 PRO A O 1
ATOM 6432 N N . LEU A 1 813 ? -19.481 12.906 -7.527 1.00 89.06 813 LEU A N 1
ATOM 6433 C CA . LEU A 1 813 ? -19.019 12.585 -6.175 1.00 89.06 813 LEU A CA 1
ATOM 6434 C C . LEU A 1 813 ? -17.493 12.651 -6.029 1.00 89.06 813 LEU A C 1
ATOM 6436 O O . LEU A 1 813 ? -16.976 13.172 -5.043 1.00 89.06 813 LEU A O 1
ATOM 6440 N N . CYS A 1 814 ? -16.763 12.066 -6.977 1.00 88.38 814 CYS A N 1
ATOM 6441 C CA . CYS A 1 814 ? -15.310 11.902 -6.923 1.00 88.38 814 CYS A CA 1
ATOM 6442 C C . CYS A 1 814 ? -14.755 11.784 -8.343 1.00 88.38 814 CYS A C 1
ATOM 6444 O O . CYS A 1 814 ? -15.406 11.197 -9.206 1.00 88.38 814 CYS A O 1
ATOM 6446 N N . ILE A 1 815 ? -13.538 12.277 -8.566 1.00 90.56 815 ILE A N 1
ATOM 6447 C CA . ILE A 1 815 ? -12.823 12.120 -9.832 1.00 90.56 815 ILE A CA 1
ATOM 6448 C C . ILE A 1 815 ? -11.331 11.911 -9.584 1.00 90.56 815 ILE A C 1
ATOM 6450 O O . ILE A 1 815 ? -10.769 12.519 -8.686 1.00 90.56 815 ILE A O 1
ATOM 6454 N N . PHE A 1 816 ? -10.689 11.036 -10.346 1.00 90.31 816 PHE A N 1
ATOM 6455 C CA . PHE A 1 816 ? -9.230 10.919 -10.408 1.00 90.31 816 PHE A CA 1
ATOM 6456 C C . PHE A 1 816 ? -8.843 10.194 -11.697 1.00 90.31 816 PHE A C 1
ATOM 6458 O O . PHE A 1 816 ? -9.693 9.552 -12.320 1.00 90.31 816 PHE A O 1
ATOM 6465 N N . SER A 1 817 ? -7.571 10.260 -12.076 1.00 92.81 817 SER A N 1
ATOM 6466 C CA . SER A 1 817 ? -7.083 9.618 -13.296 1.00 92.81 817 SER A CA 1
ATOM 6467 C C . SER A 1 817 ? -5.948 8.641 -13.013 1.00 92.81 817 SER A C 1
ATOM 6469 O O . SER A 1 817 ? -5.291 8.689 -11.968 1.00 92.81 817 SER A O 1
ATOM 6471 N N . ARG A 1 818 ? -5.723 7.715 -13.944 1.00 92.50 818 ARG A N 1
ATOM 6472 C CA . ARG A 1 818 ? -4.634 6.733 -13.886 1.00 92.50 818 ARG A CA 1
ATOM 6473 C C . ARG A 1 818 ? -3.957 6.666 -15.242 1.00 92.50 818 ARG A C 1
ATOM 6475 O O . ARG A 1 818 ? -4.652 6.652 -16.252 1.00 92.50 818 ARG A O 1
ATOM 6482 N N . ARG A 1 819 ? -2.628 6.578 -15.272 1.00 93.62 819 ARG A N 1
ATOM 6483 C CA . ARG A 1 819 ? -1.868 6.423 -16.522 1.00 93.62 819 ARG A CA 1
ATOM 6484 C C . ARG A 1 819 ? -1.322 5.012 -16.738 1.00 93.62 819 ARG A C 1
ATOM 6486 O O . ARG A 1 819 ? -1.156 4.237 -15.789 1.00 93.62 819 ARG A O 1
ATOM 6493 N N . ALA A 1 820 ? -1.043 4.691 -17.996 1.00 93.12 820 ALA A N 1
ATOM 6494 C CA . ALA A 1 820 ? -0.301 3.503 -18.403 1.00 93.12 820 ALA A CA 1
ATOM 6495 C C . ALA A 1 820 ? 1.158 3.542 -17.912 1.00 93.12 820 ALA A C 1
ATOM 6497 O O . ALA A 1 820 ? 1.628 4.567 -17.406 1.00 93.12 820 ALA A O 1
ATOM 6498 N N . HIS A 1 821 ? 1.858 2.410 -18.004 1.00 90.44 821 HIS A N 1
ATOM 6499 C CA . HIS A 1 821 ? 3.239 2.294 -17.533 1.00 90.44 821 HIS A CA 1
ATOM 6500 C C . HIS A 1 821 ? 4.228 2.957 -18.493 1.00 90.44 821 HIS A C 1
ATOM 6502 O O . HIS A 1 821 ? 5.092 3.720 -18.060 1.00 90.44 821 HIS A O 1
ATOM 6508 N N . LEU A 1 822 ? 4.061 2.705 -19.789 1.00 92.69 822 LEU A N 1
ATOM 6509 C CA . LEU A 1 822 ? 4.918 3.213 -20.853 1.00 92.69 822 LEU A CA 1
ATOM 6510 C C . LEU A 1 822 ? 4.178 4.235 -21.734 1.00 92.69 822 LEU A C 1
ATOM 6512 O O . LEU A 1 822 ? 2.948 4.183 -21.834 1.00 92.69 822 LEU A O 1
ATOM 6516 N N . PRO A 1 823 ? 4.906 5.169 -22.374 1.00 94.69 823 PRO A N 1
ATOM 6517 C CA . PRO A 1 823 ? 4.311 6.131 -23.296 1.00 94.69 823 PRO A CA 1
ATOM 6518 C C . PRO A 1 823 ? 3.797 5.448 -24.563 1.00 94.69 823 PRO A C 1
ATOM 6520 O O . PRO A 1 823 ? 4.397 4.486 -25.039 1.00 94.69 823 PRO A O 1
ATOM 6523 N N . LEU A 1 824 ? 2.693 5.948 -25.115 1.00 95.06 824 LEU A N 1
ATOM 6524 C CA . LEU A 1 824 ? 2.012 5.332 -26.250 1.00 95.06 824 LEU A CA 1
ATOM 6525 C C . LEU A 1 824 ? 2.852 5.476 -27.532 1.00 95.06 824 LEU A C 1
ATOM 6527 O O . LEU A 1 824 ? 3.094 6.604 -27.958 1.00 95.06 824 LEU A O 1
ATOM 6531 N N . PRO A 1 825 ? 3.278 4.377 -28.182 1.00 93.69 825 PRO A N 1
ATOM 6532 C CA . PRO A 1 825 ? 4.120 4.473 -29.364 1.00 93.69 825 PRO A CA 1
ATOM 6533 C C . PRO A 1 825 ? 3.309 4.756 -30.635 1.00 93.69 825 PRO A C 1
ATOM 6535 O O . PRO A 1 825 ? 2.180 4.283 -30.814 1.00 93.69 825 PRO A O 1
ATOM 6538 N N . ASP A 1 826 ? 3.939 5.461 -31.577 1.00 91.56 826 ASP A N 1
ATOM 6539 C CA . ASP A 1 826 ? 3.339 5.795 -32.872 1.00 91.56 826 ASP A CA 1
ATOM 6540 C C . ASP A 1 826 ? 3.051 4.564 -33.741 1.00 91.56 826 ASP A C 1
ATOM 6542 O O . ASP A 1 826 ? 2.110 4.570 -34.544 1.00 91.56 826 ASP A O 1
ATOM 6546 N N . THR A 1 827 ? 3.854 3.513 -33.581 1.00 90.81 827 THR A N 1
ATOM 6547 C CA . THR A 1 827 ? 3.804 2.241 -34.312 1.00 90.81 827 THR A CA 1
ATOM 6548 C C . THR A 1 827 ? 4.100 1.085 -33.363 1.00 90.81 827 THR A C 1
ATOM 6550 O O . THR A 1 827 ? 4.803 1.277 -32.378 1.00 90.81 827 THR A O 1
ATOM 6553 N N . LEU A 1 828 ? 3.602 -0.107 -33.686 1.00 88.12 828 LEU A N 1
ATOM 6554 C CA . LEU A 1 828 ? 3.899 -1.350 -32.968 1.00 88.12 828 LEU A CA 1
ATOM 6555 C C . LEU A 1 828 ? 4.641 -2.294 -33.915 1.00 88.12 828 LEU A C 1
ATOM 6557 O O . LEU A 1 828 ? 4.227 -2.425 -35.072 1.00 88.12 828 LEU A O 1
ATOM 6561 N N . ASP A 1 829 ? 5.704 -2.942 -33.444 1.00 81.75 829 ASP A N 1
ATOM 6562 C CA . ASP A 1 829 ? 6.438 -3.954 -34.215 1.00 81.75 829 ASP A CA 1
ATOM 6563 C C . ASP A 1 829 ? 5.909 -5.385 -33.991 1.00 81.75 829 ASP A C 1
ATOM 6565 O O . ASP A 1 829 ? 6.234 -6.306 -34.745 1.00 81.75 829 ASP A O 1
ATOM 6569 N N . GLY A 1 830 ? 5.022 -5.558 -33.006 1.00 77.38 830 GLY A N 1
ATOM 6570 C CA . GLY A 1 830 ? 4.341 -6.812 -32.696 1.00 77.38 830 GLY A CA 1
ATOM 6571 C C . GLY A 1 830 ? 5.137 -7.731 -31.769 1.00 77.38 830 GLY A C 1
ATOM 6572 O O . GLY A 1 830 ? 4.697 -8.854 -31.494 1.00 77.38 830 GLY A O 1
ATOM 6573 N N . THR A 1 831 ? 6.292 -7.283 -31.278 1.00 77.75 831 THR A N 1
ATOM 6574 C CA . THR A 1 831 ? 7.095 -8.001 -30.285 1.00 77.75 831 THR A CA 1
ATOM 6575 C C . THR A 1 831 ? 6.791 -7.564 -28.855 1.00 77.75 831 THR A C 1
ATOM 6577 O O . THR A 1 831 ? 7.046 -8.352 -27.931 1.00 77.75 831 THR A O 1
ATOM 6580 N N . GLU A 1 832 ? 6.208 -6.376 -28.691 1.00 81.06 832 GLU A N 1
ATOM 6581 C CA . GLU A 1 832 ? 5.947 -5.716 -27.416 1.00 81.06 832 GLU A CA 1
ATOM 6582 C C . GLU A 1 832 ? 4.747 -6.323 -26.657 1.00 81.06 832 GLU A C 1
ATOM 6584 O O . GLU A 1 832 ? 3.935 -7.056 -27.224 1.00 81.06 832 GLU A O 1
ATOM 6589 N N . ASP A 1 833 ? 4.638 -6.033 -25.353 1.00 88.81 833 ASP A N 1
ATOM 6590 C CA . ASP A 1 833 ? 3.424 -6.299 -24.566 1.00 88.81 833 ASP A CA 1
ATOM 6591 C C . ASP A 1 833 ? 2.541 -5.047 -24.598 1.00 88.81 833 ASP A C 1
ATOM 6593 O O . ASP A 1 833 ? 2.852 -4.033 -23.966 1.00 88.81 833 ASP A O 1
ATOM 6597 N N . SER A 1 834 ? 1.449 -5.095 -25.363 1.00 92.12 834 SER A N 1
ATOM 6598 C CA . SER A 1 834 ? 0.588 -3.929 -25.579 1.00 92.12 834 SER A CA 1
ATOM 6599 C C . SER A 1 834 ? -0.079 -3.424 -24.296 1.00 92.12 834 SER A C 1
ATOM 6601 O O . SER A 1 834 ? -0.477 -2.255 -24.227 1.00 92.12 834 SER A O 1
ATOM 6603 N N . TRP A 1 835 ? -0.165 -4.264 -23.257 1.00 91.19 835 TRP A N 1
ATOM 6604 C CA . TRP A 1 835 ? -0.731 -3.881 -21.969 1.00 91.19 835 TRP A CA 1
ATOM 6605 C C . TRP A 1 835 ? 0.109 -2.820 -21.250 1.00 91.19 835 TRP A C 1
ATOM 6607 O O . TRP A 1 835 ? -0.451 -1.983 -20.546 1.00 91.19 835 TRP A O 1
ATOM 6617 N N . GLU A 1 836 ? 1.424 -2.776 -21.465 1.00 91.19 836 GLU A N 1
ATOM 6618 C CA . GLU A 1 836 ? 2.300 -1.787 -20.821 1.00 91.19 836 GLU A CA 1
ATOM 6619 C C . GLU A 1 836 ? 2.001 -0.346 -21.283 1.00 91.19 836 GLU A C 1
ATOM 6621 O O . GLU A 1 836 ? 2.158 0.603 -20.510 1.00 91.19 836 GLU A O 1
ATOM 6626 N N . TYR A 1 837 ? 1.505 -0.179 -22.514 1.00 93.31 837 TYR A N 1
ATOM 6627 C CA . TYR A 1 837 ? 1.170 1.121 -23.116 1.00 93.31 837 TYR A CA 1
ATOM 6628 C C . TYR A 1 837 ? -0.295 1.532 -22.932 1.00 93.31 837 TYR A C 1
ATOM 6630 O O . TYR A 1 837 ? -0.624 2.714 -23.016 1.00 93.31 837 TYR A O 1
ATOM 6638 N N . LEU A 1 838 ? -1.188 0.561 -22.718 1.00 92.88 838 LEU A N 1
ATOM 6639 C CA . LEU A 1 838 ? -2.643 0.768 -22.699 1.00 92.88 838 LEU A CA 1
ATOM 6640 C C . LEU A 1 838 ? -3.274 0.518 -21.320 1.00 92.88 838 LEU A C 1
ATOM 6642 O O . LEU A 1 838 ? -4.355 1.026 -21.022 1.00 92.88 838 LEU A O 1
ATOM 6646 N N . GLY A 1 839 ? -2.624 -0.276 -20.469 1.00 90.56 839 GLY A N 1
ATOM 6647 C CA . GLY A 1 839 ? -3.133 -0.717 -19.177 1.00 90.56 839 GLY A CA 1
ATOM 6648 C C . GLY A 1 839 ? -3.020 0.355 -18.093 1.00 90.56 839 GLY A C 1
ATOM 6649 O O . GLY A 1 839 ? -1.965 0.570 -17.504 1.00 90.56 839 GLY A O 1
ATOM 6650 N N . THR A 1 840 ? -4.141 0.982 -17.742 1.00 89.56 840 THR A N 1
ATOM 6651 C CA . THR A 1 840 ? -4.218 2.048 -16.722 1.00 89.56 840 THR A CA 1
ATOM 6652 C C . THR A 1 840 ? -4.510 1.536 -15.307 1.00 89.56 840 THR A C 1
ATOM 6654 O O . THR A 1 840 ? -4.479 2.300 -14.342 1.00 89.56 840 THR A O 1
ATOM 6657 N N . ASN A 1 841 ? -4.789 0.240 -15.125 1.00 82.94 841 ASN A N 1
ATOM 6658 C CA . ASN A 1 841 ? -5.136 -0.298 -13.808 1.00 82.94 841 ASN A CA 1
ATOM 6659 C C . ASN A 1 841 ? -3.958 -0.169 -12.825 1.00 82.94 841 ASN A C 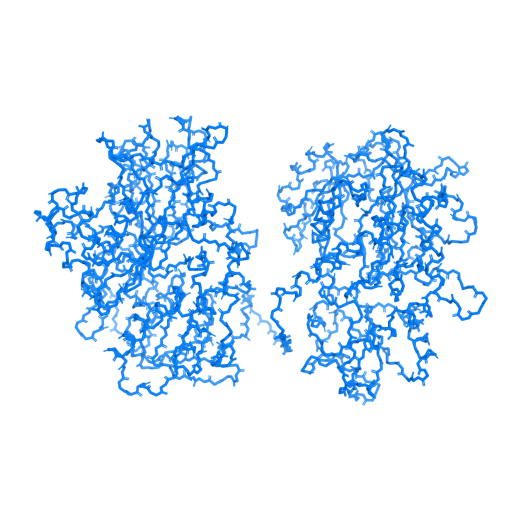1
ATOM 6661 O O . ASN A 1 841 ? -2.834 -0.538 -13.154 1.00 82.94 841 ASN A O 1
ATOM 6665 N N . LEU A 1 842 ? -4.213 0.319 -11.605 1.00 74.06 842 LEU A N 1
ATOM 6666 C CA . LEU A 1 842 ? -3.178 0.459 -10.567 1.00 74.06 842 LEU A CA 1
ATOM 6667 C C . LEU A 1 842 ? -2.906 -0.848 -9.813 1.00 74.06 842 LEU A C 1
ATOM 6669 O O . LEU A 1 842 ? -1.952 -0.922 -9.047 1.00 74.06 842 LEU A O 1
ATOM 6673 N N . SER A 1 843 ? -3.769 -1.853 -9.956 1.00 65.31 843 SER A N 1
ATOM 6674 C CA . SER A 1 843 ? -3.696 -3.095 -9.193 1.00 65.31 843 SER A CA 1
ATOM 6675 C C . SER A 1 843 ? -2.530 -3.932 -9.700 1.00 65.31 843 SER A C 1
ATOM 6677 O O . SER A 1 843 ? -2.578 -4.488 -10.793 1.00 65.31 843 SER A O 1
ATOM 6679 N N . ILE A 1 844 ? -1.496 -4.037 -8.881 1.00 61.34 844 ILE A N 1
ATOM 6680 C CA . ILE A 1 844 ? -0.345 -4.904 -9.108 1.00 61.34 844 ILE A CA 1
ATOM 6681 C C . ILE A 1 844 ? -0.413 -6.026 -8.077 1.00 61.34 844 ILE A C 1
ATOM 6683 O O . ILE A 1 844 ? -0.597 -5.766 -6.889 1.00 61.34 844 ILE A O 1
ATOM 6687 N N . LYS A 1 845 ? -0.307 -7.285 -8.503 1.00 43.81 845 LYS A N 1
ATOM 6688 C CA . LYS A 1 845 ? -0.093 -8.370 -7.542 1.00 43.81 845 LYS A CA 1
ATOM 6689 C C . LYS A 1 845 ? 1.334 -8.238 -7.032 1.00 43.81 845 LYS A C 1
ATOM 6691 O O . LYS A 1 845 ? 2.279 -8.226 -7.821 1.00 43.81 845 LYS A O 1
ATOM 6696 N N . ASP A 1 846 ? 1.488 -8.096 -5.723 1.00 41.09 846 ASP A N 1
ATOM 6697 C CA . ASP A 1 846 ? 2.779 -8.340 -5.114 1.00 41.09 846 ASP A CA 1
ATOM 6698 C C . ASP A 1 846 ? 3.106 -9.836 -5.182 1.00 41.09 846 ASP A C 1
ATOM 6700 O O . ASP A 1 846 ? 2.324 -10.667 -5.650 1.00 41.09 846 ASP A O 1
ATOM 6704 N N . THR A 1 847 ? 4.317 -10.184 -4.780 1.00 30.53 847 THR A N 1
ATOM 6705 C CA . THR A 1 847 ? 4.838 -11.532 -4.978 1.00 30.53 847 THR A CA 1
ATOM 6706 C C . THR A 1 847 ? 4.150 -12.610 -4.137 1.00 30.53 847 THR A C 1
ATOM 6708 O O . THR A 1 847 ? 4.341 -13.777 -4.464 1.00 30.53 847 THR A O 1
ATOM 6711 N N . ILE A 1 848 ? 3.322 -12.229 -3.147 1.00 32.12 84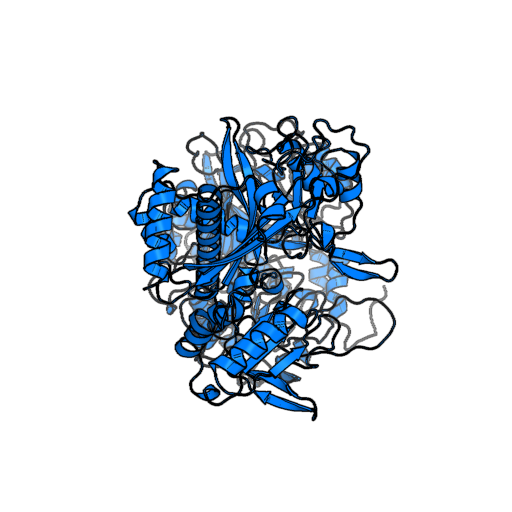8 ILE A N 1
ATOM 6712 C CA . ILE A 1 848 ? 2.556 -13.139 -2.272 1.00 32.12 848 ILE A CA 1
ATOM 6713 C C . ILE A 1 848 ? 1.158 -13.377 -2.864 1.00 32.12 848 ILE A C 1
ATOM 6715 O O . ILE A 1 848 ? 0.290 -13.994 -2.252 1.00 32.12 848 ILE A O 1
ATOM 6719 N N . GLY A 1 849 ? 0.895 -12.831 -4.058 1.00 34.19 849 GLY A N 1
ATOM 6720 C CA . GLY A 1 849 ? -0.434 -12.796 -4.655 1.00 34.19 849 GLY A CA 1
ATOM 6721 C C . GLY A 1 849 ? -1.360 -11.763 -4.009 1.00 34.19 849 GLY A C 1
ATOM 6722 O O . GLY A 1 849 ? -2.531 -11.696 -4.391 1.00 34.19 849 GLY A O 1
ATOM 6723 N N . ALA A 1 850 ? -0.864 -10.937 -3.077 1.00 37.44 850 ALA A N 1
ATOM 6724 C CA . ALA A 1 850 ? -1.650 -9.887 -2.450 1.00 37.44 850 ALA A CA 1
ATOM 6725 C C . ALA A 1 850 ? -1.684 -8.637 -3.339 1.00 37.44 850 ALA A C 1
ATOM 6727 O O . ALA A 1 850 ? -0.712 -8.237 -3.979 1.00 37.44 850 ALA A O 1
ATOM 6728 N N . TRP A 1 851 ? -2.848 -8.000 -3.409 1.00 51.88 851 TRP A N 1
ATOM 6729 C CA . TRP A 1 851 ? -3.043 -6.835 -4.263 1.00 51.88 851 TRP A CA 1
ATOM 6730 C C . TRP A 1 851 ? -2.391 -5.587 -3.666 1.00 51.88 851 TRP A C 1
ATOM 6732 O O . TRP A 1 851 ? -2.696 -5.183 -2.548 1.00 51.88 851 TRP A O 1
ATOM 6742 N N . GLN A 1 852 ? -1.542 -4.909 -4.426 1.00 54.72 852 GLN A N 1
ATOM 6743 C CA . GLN A 1 852 ? -1.065 -3.563 -4.120 1.00 54.72 852 GLN A CA 1
ATOM 6744 C C . GLN A 1 852 ? -1.553 -2.574 -5.178 1.00 54.72 852 GLN A C 1
ATOM 6746 O O . GLN A 1 852 ? -2.033 -2.957 -6.243 1.00 54.72 852 GLN A O 1
ATOM 6751 N N . SER A 1 853 ? -1.471 -1.284 -4.860 1.00 60.06 853 SER A N 1
ATOM 6752 C CA . SER A 1 853 ? -1.757 -0.210 -5.810 1.00 60.06 853 SER A CA 1
ATOM 6753 C C . SER A 1 853 ? -0.456 0.490 -6.177 1.00 60.06 853 SER A C 1
ATOM 6755 O O . SER A 1 853 ? 0.242 0.984 -5.290 1.00 60.06 853 SER A O 1
ATOM 6757 N N . ASP A 1 854 ? -0.156 0.537 -7.467 1.00 69.50 854 ASP A N 1
ATOM 6758 C CA . ASP A 1 854 ? 0.918 1.330 -8.048 1.00 69.50 854 ASP A CA 1
ATOM 6759 C C . ASP A 1 854 ? 0.540 2.815 -7.991 1.00 69.50 854 ASP A C 1
ATOM 6761 O O . ASP A 1 854 ? -0.199 3.337 -8.822 1.00 69.50 854 ASP A O 1
ATOM 6765 N N . THR A 1 855 ? 0.980 3.494 -6.936 1.00 69.12 855 THR A N 1
ATOM 6766 C CA . THR A 1 855 ? 0.623 4.895 -6.693 1.00 69.12 855 THR A CA 1
ATOM 6767 C C . THR A 1 855 ? 1.426 5.884 -7.537 1.00 69.12 855 THR A C 1
ATOM 6769 O O . THR A 1 855 ? 1.092 7.060 -7.514 1.00 69.12 855 THR A O 1
ATOM 6772 N N . GLU A 1 856 ? 2.460 5.448 -8.264 1.00 76.94 856 GLU A N 1
ATOM 6773 C CA . GLU A 1 856 ? 3.285 6.325 -9.118 1.00 76.94 856 GLU A CA 1
ATOM 6774 C C . GLU A 1 856 ? 2.600 6.640 -10.460 1.00 76.94 856 GLU A C 1
ATOM 6776 O O . GLU A 1 856 ? 2.925 7.623 -11.127 1.00 76.94 856 GLU A O 1
ATOM 6781 N N . ARG A 1 857 ? 1.608 5.825 -10.841 1.00 86.50 857 ARG A N 1
ATOM 6782 C CA . ARG A 1 857 ? 0.751 6.030 -12.022 1.00 86.50 857 ARG A CA 1
ATOM 6783 C C . ARG A 1 857 ? -0.605 6.658 -11.705 1.00 86.50 857 ARG A C 1
ATOM 6785 O O . ARG A 1 857 ? -1.426 6.839 -12.604 1.00 86.50 857 ARG A O 1
ATOM 6792 N N . LEU A 1 858 ? -0.852 6.981 -10.437 1.00 85.69 858 LEU A N 1
ATOM 6793 C CA . LEU A 1 858 ? -2.017 7.755 -10.034 1.00 85.69 858 LEU A CA 1
ATOM 6794 C C . LEU A 1 858 ? -1.799 9.220 -10.427 1.00 85.69 858 LEU A C 1
ATOM 6796 O O . LEU A 1 858 ? -0.835 9.837 -9.985 1.00 85.69 858 LEU A O 1
ATOM 6800 N N . LEU A 1 859 ? -2.723 9.776 -11.205 1.00 85.88 859 LEU A N 1
ATOM 6801 C CA . LEU A 1 859 ? -2.773 11.200 -11.517 1.00 85.88 859 LEU A CA 1
ATOM 6802 C C . LEU A 1 859 ? -3.854 11.826 -10.635 1.00 85.88 859 LEU A C 1
ATOM 6804 O O . LEU A 1 859 ? -5.058 11.670 -10.869 1.00 85.88 859 LEU A O 1
ATOM 6808 N N . SER A 1 860 ? -3.401 12.438 -9.543 1.00 76.44 860 SER A N 1
ATOM 6809 C CA . SER A 1 860 ? -4.249 13.096 -8.554 1.00 76.44 860 SER A CA 1
ATOM 6810 C C . SER A 1 860 ? -4.903 14.365 -9.101 1.00 76.44 860 SER A C 1
ATOM 6812 O O . SER A 1 860 ? -4.562 14.863 -10.169 1.00 76.44 860 SER A O 1
ATOM 6814 N N . VAL A 1 861 ? -5.904 14.869 -8.379 1.00 79.38 861 VAL A N 1
ATOM 6815 C CA . VAL A 1 861 ? -6.661 16.072 -8.767 1.00 79.38 861 VAL A CA 1
ATOM 6816 C C . VAL A 1 861 ? -6.061 17.368 -8.220 1.00 79.38 861 VAL A C 1
ATOM 6818 O O . VAL A 1 861 ? -6.757 18.378 -8.147 1.00 79.38 861 VAL A O 1
ATOM 6821 N N . ASP A 1 862 ? -4.812 17.339 -7.769 1.00 77.62 862 ASP A N 1
ATOM 6822 C CA . ASP A 1 862 ? -4.029 18.528 -7.448 1.00 77.62 862 ASP A CA 1
ATOM 6823 C C . ASP A 1 862 ? -3.380 19.117 -8.707 1.00 77.62 862 ASP A C 1
ATOM 6825 O O . ASP A 1 862 ? -3.444 18.526 -9.784 1.00 77.62 862 ASP A O 1
ATOM 6829 N N . ASN A 1 863 ? -2.848 20.338 -8.590 1.00 72.88 863 ASN A N 1
ATOM 6830 C CA . ASN A 1 863 ? -2.607 21.194 -9.754 1.00 72.88 863 ASN A CA 1
ATOM 6831 C C . ASN A 1 863 ? -1.739 20.546 -10.842 1.00 72.88 863 ASN A C 1
ATOM 6833 O O . ASN A 1 863 ? -2.208 20.359 -11.959 1.00 72.88 863 ASN A O 1
ATOM 6837 N N . GLU A 1 864 ? -0.506 20.169 -10.517 1.00 75.25 864 GLU A N 1
ATOM 6838 C CA . GLU A 1 864 ? 0.462 19.707 -11.517 1.00 75.25 864 GLU A CA 1
ATOM 6839 C C . GLU A 1 864 ? 0.057 18.366 -12.180 1.00 75.25 864 GLU A C 1
ATOM 6841 O O . GLU A 1 864 ? 0.039 18.299 -13.412 1.00 75.25 864 GLU A O 1
ATOM 6846 N N . PRO A 1 865 ? -0.381 17.317 -11.447 1.00 82.31 865 PRO A N 1
ATOM 6847 C CA . PRO A 1 865 ? -0.818 16.067 -12.078 1.00 82.31 865 PRO A CA 1
ATOM 6848 C C . PRO A 1 865 ? -2.103 16.193 -12.906 1.00 82.31 865 PRO A C 1
ATOM 6850 O O . PRO A 1 865 ? -2.251 15.486 -13.905 1.00 82.31 865 PRO A O 1
ATOM 6853 N N . PHE A 1 866 ? -3.039 17.068 -12.517 1.00 87.56 866 PHE A N 1
ATOM 6854 C CA . PHE A 1 866 ? -4.281 17.263 -13.268 1.00 87.56 866 PHE A CA 1
ATOM 6855 C C . PHE A 1 866 ? -4.060 18.062 -14.559 1.00 87.56 866 PHE A C 1
ATOM 6857 O O . PHE A 1 866 ? -4.673 17.748 -15.581 1.00 87.56 866 PHE A O 1
ATOM 6864 N N . GLU A 1 867 ? -3.180 19.068 -14.542 1.00 89.00 867 GLU A N 1
ATOM 6865 C CA . GLU A 1 867 ? -2.842 19.865 -15.731 1.00 89.00 867 GLU A CA 1
ATOM 6866 C C . GLU A 1 867 ? -2.309 18.986 -16.871 1.00 89.00 867 GLU A C 1
ATOM 6868 O O . GLU A 1 867 ? -2.718 19.157 -18.022 1.00 89.00 867 GLU A O 1
ATOM 6873 N N . ALA A 1 868 ? -1.513 17.961 -16.545 1.00 90.19 868 ALA A N 1
ATOM 6874 C CA . ALA A 1 868 ? -0.995 16.992 -17.511 1.00 90.19 868 ALA A CA 1
ATOM 6875 C C . ALA A 1 868 ? -2.087 16.206 -18.266 1.00 90.19 868 ALA A C 1
ATOM 6877 O O . ALA A 1 868 ? -1.812 15.636 -19.317 1.00 90.19 868 ALA A O 1
ATOM 6878 N N . LEU A 1 869 ? -3.333 16.164 -17.784 1.00 92.69 869 LEU A N 1
ATOM 6879 C CA . LEU A 1 869 ? -4.437 15.484 -18.478 1.00 92.69 869 LEU A CA 1
ATOM 6880 C C . LEU A 1 869 ? -5.014 16.320 -19.635 1.00 92.69 869 LEU A C 1
ATOM 6882 O O . LEU A 1 869 ? -5.702 15.793 -20.516 1.00 92.69 869 LEU A O 1
ATOM 6886 N N . GLY A 1 870 ? -4.804 17.641 -19.614 1.00 91.50 870 GLY A N 1
ATOM 6887 C CA . GLY A 1 870 ? -5.414 18.565 -20.570 1.00 91.50 870 GLY A CA 1
ATOM 6888 C C . GLY A 1 870 ? -6.950 18.502 -20.590 1.00 91.50 870 GLY A C 1
ATOM 6889 O O . GLY A 1 870 ? -7.558 18.682 -21.646 1.00 91.50 870 GLY A O 1
ATOM 6890 N N . LEU A 1 871 ? -7.595 18.175 -19.462 1.00 93.44 871 LEU A N 1
ATOM 6891 C CA . LEU A 1 871 ? -9.055 18.078 -19.365 1.00 93.44 871 LEU A CA 1
ATOM 6892 C C . LEU A 1 871 ? -9.682 19.421 -18.978 1.00 93.44 871 LEU A C 1
ATOM 6894 O O . LEU A 1 871 ? -9.298 20.056 -17.996 1.00 93.44 871 LEU A O 1
ATOM 6898 N N . SER A 1 872 ? -10.702 19.820 -19.735 1.00 94.94 872 SER A N 1
ATOM 6899 C CA . SER A 1 872 ? -11.530 20.998 -19.455 1.00 94.94 872 SER A CA 1
ATOM 6900 C C . SER A 1 872 ? -12.767 20.647 -18.621 1.00 94.94 872 SER A C 1
ATOM 6902 O O . SER A 1 872 ? -13.133 19.476 -18.505 1.00 94.94 872 SER A O 1
ATOM 6904 N N . VAL A 1 873 ? -13.469 21.663 -18.096 1.00 96.25 873 VAL A N 1
ATOM 6905 C CA . VAL A 1 873 ? -14.788 21.475 -17.455 1.00 96.25 873 VAL A CA 1
ATOM 6906 C C . VAL A 1 873 ? -15.761 20.774 -18.404 1.00 96.25 873 VAL A C 1
ATOM 6908 O O . VAL A 1 873 ? -16.500 19.903 -17.962 1.00 96.25 873 VAL A O 1
ATOM 6911 N N . GLU A 1 874 ? -15.720 21.088 -19.700 1.00 96.81 874 GLU A N 1
ATOM 6912 C CA . GLU A 1 874 ? -16.613 20.477 -20.690 1.00 96.81 874 GLU A CA 1
ATOM 6913 C C . GLU A 1 874 ? -16.324 18.983 -20.876 1.00 96.81 874 GLU A C 1
ATOM 6915 O O . GLU A 1 874 ? -17.252 18.185 -20.964 1.00 96.81 874 GLU A O 1
ATOM 6920 N N . ASN A 1 875 ? -15.052 18.564 -20.817 1.00 96.25 875 ASN A N 1
ATOM 6921 C CA . ASN A 1 875 ? -14.723 17.135 -20.821 1.00 96.25 875 ASN A CA 1
ATOM 6922 C C . ASN A 1 875 ? -15.215 16.434 -19.545 1.00 96.25 875 ASN A C 1
ATOM 6924 O O . ASN A 1 875 ? -15.673 15.297 -19.610 1.00 96.25 875 ASN A O 1
ATOM 6928 N N . LEU A 1 876 ? -15.158 17.101 -18.386 1.00 96.94 876 LEU A N 1
ATOM 6929 C CA . LEU A 1 876 ? -15.685 16.536 -17.139 1.00 96.94 876 LEU A CA 1
ATOM 6930 C C . LEU A 1 876 ? -17.218 16.431 -17.157 1.00 96.94 876 LEU A C 1
ATOM 6932 O O . LEU A 1 876 ? -17.763 15.424 -16.707 1.00 96.94 876 LEU A O 1
ATOM 6936 N N . VAL A 1 877 ? -17.903 17.433 -17.718 1.00 98.31 877 VAL A N 1
ATOM 6937 C CA . VAL A 1 877 ? -19.356 17.425 -17.952 1.00 98.31 877 VAL A CA 1
ATOM 6938 C C . VAL A 1 877 ? -19.743 16.293 -18.902 1.00 98.31 877 VAL A C 1
ATOM 6940 O O . VAL A 1 877 ? -20.652 15.527 -18.587 1.00 98.31 877 VAL A O 1
ATOM 6943 N N . ASP A 1 878 ? -19.027 16.125 -20.014 1.00 97.94 878 ASP A N 1
ATOM 6944 C CA . ASP A 1 878 ? -19.266 15.025 -20.951 1.00 97.94 878 ASP A CA 1
ATOM 6945 C C . ASP A 1 878 ? -19.077 13.657 -20.276 1.00 97.94 878 ASP A C 1
ATOM 6947 O O . ASP A 1 878 ? -19.959 12.798 -20.322 1.00 97.94 878 ASP A O 1
ATOM 6951 N N . GLY A 1 879 ? -17.980 13.484 -19.534 1.00 97.88 879 GLY A N 1
ATOM 6952 C CA . GLY A 1 879 ? -17.716 12.265 -18.769 1.00 97.88 879 GLY A CA 1
ATOM 6953 C C . GLY A 1 879 ? -18.780 11.968 -17.710 1.00 97.88 879 GLY A C 1
ATOM 6954 O O . GLY A 1 879 ? -19.161 10.810 -17.511 1.00 97.88 879 GLY A O 1
ATOM 6955 N N . PHE A 1 880 ? -19.304 13.003 -17.052 1.00 98.44 880 PHE A N 1
ATOM 6956 C CA . PHE A 1 880 ? -20.395 12.875 -16.091 1.00 98.44 880 PHE A CA 1
ATOM 6957 C C . PHE A 1 880 ? -21.672 12.379 -16.757 1.00 98.44 880 PHE A C 1
ATOM 6959 O O . PHE A 1 880 ? -22.245 11.389 -16.304 1.00 98.44 880 PHE A O 1
ATOM 6966 N N . VAL A 1 881 ? -22.083 13.011 -17.857 1.00 98.62 881 VAL A N 1
ATOM 6967 C CA . VAL A 1 881 ? -23.290 12.627 -18.597 1.00 98.62 881 VAL A CA 1
ATOM 6968 C C . VAL A 1 881 ? -23.168 11.197 -19.129 1.00 98.62 881 VAL A C 1
ATOM 6970 O O . VAL A 1 881 ? -24.089 10.402 -18.945 1.00 98.62 881 VAL A O 1
ATOM 6973 N N . GLN A 1 882 ? -22.015 10.822 -19.690 1.00 98.56 882 GLN A N 1
ATOM 6974 C CA . GLN A 1 882 ? -21.739 9.447 -20.125 1.00 98.56 882 GLN A CA 1
ATOM 6975 C C . GLN A 1 882 ? -21.846 8.439 -18.971 1.00 98.56 882 GLN A C 1
ATOM 6977 O O . GLN A 1 882 ? -22.490 7.396 -19.108 1.00 98.56 882 GLN A O 1
ATOM 6982 N N . THR A 1 883 ? -21.293 8.774 -17.802 1.00 98.56 883 THR A N 1
ATOM 6983 C CA . THR A 1 883 ? -21.382 7.927 -16.603 1.00 98.56 883 THR A CA 1
ATOM 6984 C C . THR A 1 883 ? -22.825 7.791 -16.109 1.00 98.56 883 THR A C 1
ATOM 6986 O O . THR A 1 883 ? -23.251 6.689 -15.759 1.00 98.56 883 THR A O 1
ATOM 6989 N N . VAL A 1 884 ? -23.607 8.875 -16.110 1.00 98.62 884 VAL A N 1
ATOM 6990 C CA . VAL A 1 884 ? -25.021 8.865 -15.701 1.00 98.62 884 VAL A CA 1
ATOM 6991 C C . VAL A 1 884 ? -25.880 8.048 -16.666 1.00 98.62 884 VAL A C 1
ATOM 6993 O O . VAL A 1 884 ? -26.691 7.235 -16.216 1.00 98.62 884 VAL A O 1
ATOM 6996 N N . MET A 1 885 ? -25.693 8.205 -17.979 1.00 98.69 885 MET A N 1
ATOM 6997 C CA . MET A 1 885 ? -26.413 7.411 -18.980 1.00 98.69 885 MET A CA 1
ATOM 6998 C C . MET A 1 885 ? -26.107 5.919 -18.831 1.00 98.69 885 MET A C 1
ATOM 7000 O O . MET A 1 885 ? -27.032 5.111 -18.753 1.00 98.69 885 MET A O 1
ATOM 7004 N N . ALA A 1 886 ? -24.829 5.553 -18.704 1.00 98.50 886 ALA A N 1
ATOM 7005 C CA . ALA A 1 886 ? -24.414 4.167 -18.503 1.00 98.50 886 ALA A CA 1
ATOM 7006 C C . ALA A 1 886 ? -24.955 3.579 -17.186 1.00 98.50 886 ALA A C 1
ATOM 7008 O O . ALA A 1 886 ? -25.467 2.460 -17.163 1.00 98.50 886 ALA A O 1
ATOM 7009 N N . THR A 1 887 ? -24.939 4.358 -16.102 1.00 98.44 887 THR A N 1
ATOM 7010 C CA . THR A 1 887 ? -25.530 3.961 -14.812 1.00 98.44 887 THR A CA 1
ATOM 7011 C C . THR A 1 887 ? -27.042 3.756 -14.929 1.00 98.44 887 THR A C 1
ATOM 7013 O O . THR A 1 887 ? -27.570 2.758 -14.442 1.00 98.44 887 THR A O 1
ATOM 7016 N N . THR A 1 888 ? -27.740 4.653 -15.629 1.00 98.44 888 THR A N 1
ATOM 7017 C CA . THR A 1 888 ? -29.187 4.563 -15.884 1.00 98.44 888 THR A CA 1
ATOM 7018 C C . THR A 1 888 ? -29.534 3.333 -16.721 1.00 98.44 888 THR A C 1
ATOM 7020 O O . THR A 1 888 ? -30.506 2.639 -16.427 1.00 98.44 888 THR A O 1
ATOM 7023 N N . ALA A 1 889 ? -28.736 3.030 -17.745 1.00 98.38 889 ALA A N 1
ATOM 7024 C CA . ALA A 1 889 ? -28.897 1.836 -18.566 1.00 98.38 889 ALA A CA 1
ATOM 7025 C C . ALA A 1 889 ? -28.777 0.551 -17.729 1.00 98.38 889 ALA A C 1
ATOM 7027 O O . ALA A 1 889 ? -29.648 -0.318 -17.799 1.00 98.38 889 ALA A O 1
ATOM 7028 N N . ILE A 1 890 ? -27.746 0.462 -16.883 1.00 98.06 890 ILE A N 1
ATOM 7029 C CA . ILE A 1 890 ? -27.525 -0.686 -15.992 1.00 98.06 890 ILE A CA 1
ATOM 7030 C C . ILE A 1 890 ? -28.641 -0.804 -14.950 1.00 98.06 890 ILE A C 1
ATOM 7032 O O . ILE A 1 890 ? -29.104 -1.910 -14.679 1.00 98.06 890 ILE A O 1
ATOM 7036 N N . ASP A 1 891 ? -29.114 0.306 -14.379 1.00 97.88 891 ASP A N 1
ATOM 7037 C CA . ASP A 1 891 ? -30.231 0.271 -13.430 1.00 97.88 891 ASP A CA 1
ATOM 7038 C C . ASP A 1 891 ? -31.525 -0.224 -14.087 1.00 97.88 891 ASP A C 1
ATOM 7040 O O . ASP A 1 891 ? -32.235 -1.037 -13.499 1.00 97.88 891 ASP A O 1
ATOM 7044 N N . LYS A 1 892 ? -31.809 0.195 -15.327 1.00 97.31 892 LYS A N 1
ATOM 7045 C CA . LYS A 1 892 ? -32.949 -0.319 -16.100 1.00 97.31 892 LYS A CA 1
ATOM 7046 C C . LYS A 1 892 ? -32.820 -1.816 -16.386 1.00 97.31 892 LYS A C 1
ATOM 7048 O O . LYS A 1 892 ? -33.804 -2.536 -16.235 1.00 97.31 892 LYS A O 1
ATOM 7053 N N . MET A 1 893 ? -31.624 -2.296 -16.740 1.00 96.62 893 MET A N 1
ATOM 7054 C CA . MET A 1 893 ? -31.355 -3.735 -16.875 1.00 96.62 893 MET A CA 1
ATOM 7055 C C . MET A 1 893 ? -31.560 -4.464 -15.538 1.00 96.62 893 MET A C 1
ATOM 7057 O O . MET A 1 893 ? -32.176 -5.523 -15.491 1.00 96.62 893 MET A O 1
ATOM 7061 N N . CYS A 1 894 ? -31.140 -3.857 -14.428 1.00 95.25 894 CYS A N 1
ATOM 7062 C CA . CYS A 1 894 ? -31.381 -4.396 -13.094 1.00 95.25 894 CYS A CA 1
ATOM 7063 C C . CYS A 1 894 ? -32.870 -4.446 -12.745 1.00 95.25 894 CYS A C 1
ATOM 7065 O O . CYS A 1 894 ? -33.316 -5.420 -12.152 1.00 95.25 894 CYS A O 1
ATOM 7067 N N . CYS A 1 895 ? -33.653 -3.439 -13.134 1.00 94.81 895 CYS A N 1
ATOM 7068 C CA . CYS A 1 895 ? -35.103 -3.443 -12.950 1.00 94.81 895 CYS A CA 1
ATOM 7069 C C . CYS A 1 895 ? -35.807 -4.498 -13.814 1.00 94.81 895 CYS A C 1
ATOM 7071 O O . CYS A 1 895 ? -36.877 -4.955 -13.436 1.00 94.81 895 CYS A O 1
ATOM 7073 N N . ARG A 1 896 ? -35.226 -4.889 -14.956 1.00 93.69 896 ARG A N 1
ATOM 7074 C CA . ARG A 1 896 ? -35.711 -6.015 -15.772 1.00 93.69 896 ARG A CA 1
ATOM 7075 C C . ARG A 1 896 ? -35.444 -7.361 -15.093 1.00 93.69 896 ARG A C 1
ATOM 7077 O O . ARG A 1 896 ? -36.273 -8.252 -15.188 1.00 93.69 896 ARG A O 1
ATOM 7084 N N . LEU A 1 897 ? -34.313 -7.485 -14.397 1.00 92.56 897 LEU A N 1
ATOM 7085 C CA . LEU A 1 897 ? -33.886 -8.710 -13.711 1.00 92.56 897 LEU A CA 1
ATOM 7086 C C . LEU A 1 897 ? -34.402 -8.850 -12.270 1.00 92.56 897 LEU A C 1
ATOM 7088 O O . LEU A 1 897 ? -34.195 -9.888 -11.647 1.00 92.56 897 LEU A O 1
ATOM 7092 N N . VAL A 1 898 ? -35.047 -7.823 -11.714 1.00 90.00 898 VAL A N 1
ATOM 7093 C CA . VAL A 1 898 ? -35.650 -7.862 -10.375 1.00 90.00 898 VAL A CA 1
ATOM 7094 C C . VAL A 1 898 ? -37.155 -7.679 -10.505 1.00 90.00 898 VAL A C 1
ATOM 7096 O O . VAL A 1 898 ? -37.633 -6.619 -10.914 1.00 90.00 898 VAL A O 1
ATOM 7099 N N . ARG A 1 899 ? -37.909 -8.711 -10.130 1.00 86.06 899 ARG A N 1
ATOM 7100 C CA . ARG A 1 899 ? -39.370 -8.743 -10.222 1.00 86.06 899 ARG A CA 1
ATOM 7101 C C . ARG A 1 899 ? -40.025 -7.763 -9.236 1.00 86.06 899 ARG A C 1
ATOM 7103 O O . ARG A 1 899 ? -39.376 -7.280 -8.302 1.00 86.06 899 ARG A O 1
ATOM 7110 N N . PRO A 1 900 ? -41.322 -7.435 -9.407 1.00 83.81 900 PRO A N 1
ATOM 7111 C CA . PRO A 1 900 ? -42.027 -6.517 -8.508 1.00 83.81 900 PRO A CA 1
ATOM 7112 C C . PRO A 1 900 ? -42.023 -6.937 -7.031 1.00 83.81 900 PRO A C 1
ATOM 7114 O O . PRO A 1 900 ? -42.026 -6.068 -6.163 1.00 83.81 900 PRO A O 1
ATOM 7117 N N . ASP A 1 901 ? -41.970 -8.242 -6.754 1.00 80.75 901 ASP A N 1
ATOM 7118 C CA . ASP A 1 901 ? -41.854 -8.834 -5.413 1.00 80.75 901 ASP A CA 1
ATOM 7119 C C . ASP A 1 901 ? -40.414 -8.839 -4.859 1.00 80.75 901 ASP A C 1
ATOM 7121 O O . ASP A 1 901 ? -40.164 -9.367 -3.778 1.00 80.75 901 ASP A O 1
ATOM 7125 N N . ASN A 1 902 ? -39.471 -8.219 -5.580 1.00 80.56 902 ASN A N 1
ATOM 7126 C CA . ASN A 1 902 ? -38.045 -8.141 -5.268 1.00 80.56 902 ASN A CA 1
ATOM 7127 C C . ASN A 1 902 ? -37.282 -9.480 -5.391 1.00 80.56 902 ASN A C 1
ATOM 7129 O O . ASN A 1 902 ? -36.119 -9.566 -4.982 1.00 80.56 902 ASN A O 1
ATOM 7133 N N . SER A 1 903 ? -37.897 -10.510 -5.987 1.00 84.00 903 SER A N 1
ATOM 7134 C CA . SER A 1 903 ? -37.199 -11.734 -6.393 1.00 84.00 903 SER A CA 1
ATOM 7135 C C . SER A 1 903 ? -36.347 -11.500 -7.647 1.00 84.00 903 SER A C 1
ATOM 7137 O O . SER A 1 903 ? -36.669 -10.661 -8.494 1.00 84.00 903 SER A O 1
ATOM 7139 N N . PHE A 1 904 ? -35.232 -12.221 -7.768 1.00 87.88 904 PHE A N 1
ATOM 7140 C CA . PHE A 1 904 ? -34.381 -12.166 -8.958 1.00 87.88 904 PHE A CA 1
ATOM 7141 C C . PHE A 1 904 ? -34.913 -13.089 -10.061 1.00 87.88 904 PHE A C 1
ATOM 7143 O O . PHE A 1 904 ? -35.306 -14.228 -9.797 1.00 87.88 904 PHE A O 1
ATOM 7150 N N . ASP A 1 905 ? -34.917 -12.606 -11.301 1.00 89.94 905 ASP A N 1
ATOM 7151 C CA . ASP A 1 905 ? -35.355 -13.371 -12.463 1.00 89.94 905 ASP A CA 1
ATOM 7152 C C . ASP A 1 905 ? -34.206 -14.203 -13.046 1.00 89.94 905 ASP A C 1
ATOM 7154 O O . ASP A 1 905 ? -33.448 -13.763 -13.913 1.00 89.94 905 ASP A O 1
ATOM 7158 N N . PHE A 1 906 ? -34.056 -15.417 -12.518 1.00 86.62 906 PHE A N 1
ATOM 7159 C CA . PHE A 1 906 ? -33.018 -16.354 -12.940 1.00 86.62 906 PHE A CA 1
ATOM 7160 C C . PHE A 1 906 ? -33.179 -16.838 -14.381 1.00 86.62 906 PHE A C 1
ATOM 7162 O O . PHE A 1 906 ? -32.174 -17.024 -15.064 1.00 86.62 906 PHE A O 1
ATOM 7169 N N . GLU A 1 907 ? -34.415 -17.026 -14.845 1.00 87.44 907 GLU A N 1
ATOM 7170 C CA . GLU A 1 907 ? -34.697 -17.497 -16.204 1.00 87.44 907 GLU A CA 1
ATOM 7171 C C . GLU A 1 907 ? -34.264 -16.443 -17.221 1.00 87.44 907 GLU A C 1
ATOM 7173 O O . GLU A 1 907 ? -33.487 -16.722 -18.137 1.00 87.44 907 GLU A O 1
ATOM 7178 N N . GLU A 1 908 ? -34.685 -15.198 -16.998 1.00 89.69 908 GLU A N 1
ATOM 7179 C CA . GLU A 1 908 ? -34.293 -14.071 -17.833 1.00 89.69 908 GLU A CA 1
ATOM 7180 C C . GLU A 1 908 ? -32.774 -13.847 -17.785 1.00 89.69 908 GLU A C 1
ATOM 7182 O O . GLU A 1 908 ? -32.132 -13.640 -18.819 1.00 89.69 908 GLU A O 1
ATOM 7187 N N . PHE A 1 909 ? -32.159 -13.938 -16.599 1.00 90.12 909 PHE A N 1
ATOM 7188 C CA . PHE A 1 909 ? -30.708 -13.813 -16.468 1.00 90.12 909 PHE A CA 1
ATOM 7189 C C . PHE A 1 909 ? -29.960 -14.915 -17.223 1.00 90.12 909 PHE A C 1
ATOM 7191 O O . PHE A 1 909 ? -28.994 -14.607 -17.920 1.00 90.12 909 PHE A O 1
ATOM 7198 N N . ALA A 1 910 ? -30.405 -16.171 -17.138 1.00 87.44 910 ALA A N 1
ATOM 7199 C CA . ALA A 1 910 ? -29.791 -17.289 -17.849 1.00 87.44 910 ALA A CA 1
ATOM 7200 C C . ALA A 1 910 ? -29.815 -17.072 -19.370 1.00 87.44 910 ALA A C 1
ATOM 7202 O O . ALA A 1 910 ? -28.798 -17.272 -20.036 1.00 87.44 910 ALA A O 1
ATOM 7203 N N . VAL A 1 911 ? -30.928 -16.563 -19.911 1.00 88.50 911 VAL A N 1
ATOM 7204 C CA . VAL A 1 911 ? -31.063 -16.220 -21.338 1.00 88.50 911 VAL A CA 1
ATOM 7205 C C . VAL A 1 911 ? -30.162 -15.045 -21.738 1.00 88.50 911 VAL A C 1
ATOM 7207 O O . VAL A 1 911 ? -29.605 -15.019 -22.844 1.00 88.50 911 VAL A O 1
ATOM 7210 N N . LEU A 1 912 ? -30.016 -14.039 -20.871 1.00 88.94 912 LEU A N 1
ATOM 7211 C CA . LEU A 1 912 ? -29.208 -12.849 -21.149 1.00 88.94 912 LEU A CA 1
ATOM 7212 C C . LEU A 1 912 ? -27.699 -13.114 -21.028 1.00 88.94 912 LEU A C 1
ATOM 7214 O O . LEU A 1 912 ? -26.938 -12.679 -21.899 1.00 88.94 912 LEU A O 1
ATOM 7218 N N . ALA A 1 913 ? -27.273 -13.815 -19.980 1.00 85.44 913 ALA A N 1
ATOM 7219 C CA . ALA A 1 913 ? -25.873 -14.122 -19.711 1.00 85.44 913 ALA A CA 1
ATOM 7220 C C . ALA A 1 913 ? -25.340 -15.238 -20.619 1.00 85.44 913 ALA A C 1
ATOM 7222 O O . ALA A 1 913 ? -24.222 -15.113 -21.118 1.00 85.44 913 ALA A O 1
ATOM 7223 N N . ASP A 1 914 ? -26.147 -16.278 -20.873 1.00 83.69 914 ASP A N 1
ATOM 7224 C CA . ASP A 1 914 ? -25.785 -17.436 -21.706 1.00 83.69 914 ASP A CA 1
ATOM 7225 C C . ASP A 1 914 ? -24.434 -18.062 -21.298 1.00 83.69 914 ASP A C 1
ATOM 7227 O O . ASP A 1 914 ? -23.606 -18.409 -22.134 1.00 83.69 914 ASP A O 1
ATOM 7231 N N . ASP A 1 915 ? -24.157 -18.151 -19.996 1.00 83.44 915 ASP A N 1
ATOM 7232 C CA . ASP A 1 915 ? -22.913 -18.717 -19.471 1.00 83.44 915 ASP A CA 1
ATOM 7233 C C . ASP A 1 915 ? -23.232 -19.616 -18.272 1.00 83.44 915 ASP A C 1
ATOM 7235 O O . ASP A 1 915 ? -23.735 -19.167 -17.242 1.00 83.44 915 ASP A O 1
ATOM 7239 N N . ARG A 1 916 ? -22.957 -20.915 -18.414 1.00 80.94 916 ARG A N 1
ATOM 7240 C CA . ARG A 1 916 ? -23.273 -21.914 -17.390 1.00 80.94 916 ARG A CA 1
ATOM 7241 C C . ARG A 1 916 ? -22.489 -21.686 -16.098 1.00 80.94 916 ARG A C 1
ATOM 7243 O O . ARG A 1 916 ? -23.015 -21.929 -15.016 1.00 80.94 916 ARG A O 1
ATOM 7250 N N . LYS A 1 917 ? -21.249 -21.198 -16.186 1.00 81.81 917 LYS A N 1
ATOM 7251 C CA . LYS A 1 917 ? -20.353 -21.081 -15.029 1.00 81.81 917 LYS A CA 1
ATOM 7252 C C . LYS A 1 917 ? -20.829 -20.034 -14.035 1.00 81.81 917 LYS A C 1
ATOM 7254 O O . LYS A 1 917 ? -20.779 -20.276 -12.835 1.00 81.81 917 LYS A O 1
ATOM 7259 N N . ILE A 1 918 ? -21.333 -18.896 -14.516 1.00 83.81 918 ILE A N 1
ATOM 7260 C CA . ILE A 1 918 ? -21.889 -17.879 -13.614 1.00 83.81 918 ILE A CA 1
ATOM 7261 C C . ILE A 1 918 ? -23.185 -18.360 -12.953 1.00 83.81 918 ILE A C 1
ATOM 7263 O O . ILE A 1 918 ? -23.433 -18.021 -11.803 1.00 83.81 918 ILE A O 1
ATOM 7267 N N . LEU A 1 919 ? -23.991 -19.169 -13.646 1.00 83.19 919 LEU A N 1
ATOM 7268 C CA . LEU A 1 919 ? -25.199 -19.751 -13.066 1.00 83.19 919 LEU A CA 1
ATOM 7269 C C . LEU A 1 919 ? -24.834 -20.719 -11.934 1.00 83.19 919 LEU A C 1
ATOM 7271 O O . LEU A 1 919 ? -25.368 -20.579 -10.839 1.00 83.19 919 LEU A O 1
ATOM 7275 N N . GLU A 1 920 ? -23.866 -21.616 -12.158 1.00 82.25 920 GLU A N 1
ATOM 7276 C CA . GLU A 1 920 ? -23.326 -22.513 -11.121 1.00 82.25 920 GLU A CA 1
ATOM 7277 C C . GLU A 1 920 ? -22.853 -21.730 -9.879 1.00 82.25 920 GLU A C 1
ATOM 7279 O O . GLU A 1 920 ? -23.198 -22.095 -8.760 1.00 82.25 920 GLU A O 1
ATOM 7284 N N . GLU A 1 921 ? -22.141 -20.610 -10.062 1.00 82.69 921 GLU A N 1
ATOM 7285 C CA . GLU A 1 921 ? -21.680 -19.764 -8.945 1.00 82.69 921 GLU A CA 1
ATOM 7286 C C . GLU A 1 921 ? -22.811 -19.101 -8.142 1.00 82.69 921 GLU A C 1
ATOM 7288 O O . GLU A 1 921 ? -22.607 -18.766 -6.975 1.00 82.69 921 GLU A O 1
ATOM 7293 N N . ILE A 1 922 ? -23.969 -18.848 -8.759 1.00 79.00 922 ILE A N 1
ATOM 7294 C CA . ILE A 1 922 ? -25.104 -18.194 -8.097 1.00 79.00 922 ILE A CA 1
ATOM 7295 C C . ILE A 1 922 ? -26.008 -19.235 -7.413 1.00 79.00 922 ILE A C 1
ATOM 7297 O O . ILE A 1 922 ? -26.477 -18.987 -6.302 1.00 79.00 922 ILE A O 1
ATOM 7301 N N . TYR A 1 923 ? -26.244 -20.392 -8.043 1.00 61.97 923 TYR A N 1
ATOM 7302 C CA . TYR A 1 923 ? -27.143 -21.431 -7.520 1.00 61.97 923 TYR A CA 1
ATOM 7303 C C . TYR A 1 923 ? -26.601 -22.153 -6.269 1.00 61.97 923 TYR A C 1
ATOM 7305 O O . TYR A 1 923 ? -27.387 -22.595 -5.436 1.00 61.97 923 TYR A O 1
ATOM 7313 N N . ASP A 1 924 ? -25.282 -22.179 -6.050 1.00 54.56 924 ASP A N 1
ATOM 7314 C CA . ASP A 1 924 ? -24.629 -22.787 -4.866 1.00 54.56 924 ASP A CA 1
ATOM 7315 C C . ASP A 1 924 ? -24.947 -22.064 -3.518 1.00 54.56 924 ASP A C 1
ATOM 7317 O O . ASP A 1 924 ? -24.550 -22.478 -2.418 1.00 54.56 924 ASP A O 1
ATOM 7321 N N . LEU A 1 925 ? -25.689 -20.949 -3.585 1.00 48.09 925 LEU A N 1
ATOM 7322 C CA . LEU A 1 925 ? -26.251 -20.217 -2.442 1.00 48.09 925 LEU A CA 1
ATOM 7323 C C . LEU A 1 925 ? -27.755 -20.420 -2.224 1.00 48.09 925 LEU A C 1
ATOM 7325 O O . LEU A 1 925 ? -28.237 -20.073 -1.147 1.00 48.09 925 LEU A O 1
ATOM 7329 N N . SER A 1 926 ? -28.504 -20.898 -3.222 1.00 43.25 926 SER A N 1
ATOM 7330 C CA . SER A 1 926 ? -29.967 -21.022 -3.134 1.00 43.25 926 SER A CA 1
ATOM 7331 C C . SER A 1 926 ? -30.448 -22.336 -2.512 1.00 43.25 926 SER A C 1
ATOM 7333 O O . SER A 1 926 ? -31.628 -22.439 -2.190 1.00 43.25 926 SER A O 1
ATOM 7335 N N . ASP A 1 927 ? -29.558 -23.306 -2.276 1.00 37.72 927 ASP A N 1
ATOM 7336 C CA . ASP A 1 927 ? -29.894 -24.563 -1.593 1.00 37.72 927 ASP A CA 1
ATOM 7337 C C . ASP A 1 927 ? -29.932 -24.404 -0.065 1.00 37.72 927 ASP A C 1
ATOM 7339 O O . ASP A 1 927 ? -29.044 -24.832 0.672 1.00 37.72 927 ASP A O 1
ATOM 7343 N N . THR A 1 928 ? -31.016 -23.788 0.407 1.00 38.72 928 THR A N 1
ATOM 7344 C CA . THR A 1 928 ? -31.628 -24.055 1.716 1.00 38.72 928 THR A CA 1
ATOM 7345 C C . THR A 1 928 ? -33.153 -23.928 1.611 1.00 38.72 928 THR A C 1
ATOM 7347 O O . THR A 1 928 ? -33.752 -23.087 2.275 1.00 38.72 928 THR A O 1
ATOM 7350 N N . SER A 1 929 ? -33.816 -24.725 0.759 1.00 31.83 929 SER A N 1
ATOM 7351 C CA . SER A 1 929 ? -35.184 -25.223 1.062 1.00 31.83 929 SER A CA 1
ATOM 7352 C C . SER A 1 929 ? -35.822 -26.192 0.064 1.00 31.83 929 SER A C 1
ATOM 7354 O O . SER A 1 929 ? -36.763 -26.847 0.490 1.00 31.83 929 SER A O 1
ATOM 7356 N N . ASP A 1 930 ? -35.352 -26.372 -1.174 1.00 31.20 930 ASP A N 1
ATOM 7357 C CA . ASP A 1 930 ? -36.060 -27.253 -2.123 1.00 31.20 930 ASP A CA 1
ATOM 7358 C C . ASP A 1 930 ? -35.115 -28.128 -2.965 1.00 31.20 930 ASP A C 1
ATOM 7360 O O . ASP A 1 930 ? -34.889 -27.894 -4.151 1.00 31.20 930 ASP A O 1
ATOM 7364 N N . GLU A 1 931 ? -34.646 -29.235 -2.379 1.00 28.81 931 GLU A N 1
ATOM 7365 C CA . GLU A 1 931 ? -34.223 -30.410 -3.154 1.00 28.81 931 GLU A CA 1
ATOM 7366 C C . GLU A 1 931 ? -35.460 -31.049 -3.819 1.00 28.81 931 GLU A C 1
ATOM 7368 O O . GLU A 1 931 ? -35.936 -32.089 -3.384 1.00 28.81 931 GLU A O 1
ATOM 7373 N N . THR A 1 932 ? -36.045 -30.428 -4.847 1.00 31.97 932 THR A N 1
ATOM 7374 C CA . THR A 1 932 ? -36.852 -31.119 -5.879 1.00 31.97 932 THR A CA 1
ATOM 7375 C C . THR A 1 932 ? -37.141 -30.201 -7.070 1.00 31.97 932 THR A C 1
ATOM 7377 O O . THR A 1 932 ? -38.253 -29.729 -7.271 1.00 31.97 932 THR A O 1
ATOM 7380 N N . SER A 1 933 ? -36.121 -29.959 -7.890 1.00 32.50 933 SER A N 1
ATOM 7381 C CA . SER A 1 933 ? -36.146 -29.647 -9.337 1.00 32.50 933 SER A CA 1
ATOM 7382 C C . SER A 1 933 ? -34.898 -28.802 -9.588 1.00 32.50 933 SER A C 1
ATOM 7384 O O . SER A 1 933 ? -34.721 -27.758 -8.991 1.00 32.50 933 SER A O 1
ATOM 7386 N N . VAL A 1 934 ? -33.899 -29.239 -10.344 1.00 29.83 934 VAL A N 1
ATOM 7387 C CA . VAL A 1 934 ? -33.960 -29.423 -11.789 1.00 29.83 934 VAL A CA 1
ATOM 7388 C C . VAL A 1 934 ? -32.827 -30.380 -12.184 1.00 29.83 934 VAL A C 1
ATOM 7390 O O . VAL A 1 934 ? -31.651 -30.035 -12.133 1.00 29.83 934 VAL A O 1
ATOM 7393 N N . VAL A 1 935 ? -33.195 -31.584 -12.616 1.00 30.69 935 VAL A N 1
ATOM 7394 C CA . VAL A 1 935 ? -32.434 -32.337 -13.618 1.00 30.69 935 VAL A CA 1
ATOM 7395 C C . VAL A 1 935 ? -33.362 -32.447 -14.817 1.00 30.69 935 VAL A C 1
ATOM 7397 O O . VAL A 1 935 ? -34.306 -33.237 -14.781 1.00 30.69 935 VAL A O 1
ATOM 7400 N N . ASN A 1 936 ? -33.147 -31.578 -15.805 1.00 28.70 936 ASN A N 1
ATOM 7401 C CA . ASN A 1 936 ? -33.304 -31.816 -17.245 1.00 28.70 936 ASN A CA 1
ATOM 7402 C C . ASN A 1 936 ? -32.944 -30.558 -18.032 1.00 28.70 936 ASN A C 1
ATOM 7404 O O . ASN A 1 936 ? -33.545 -29.501 -17.744 1.00 28.70 936 ASN A O 1
#

Radius of gyration: 32.47 Å; chains: 1; bounding box: 95×59×83 Å